Protein AF-A0A921CNJ0-F1 (afdb_monomer_lite)

Foldseek 3Di:
DDDPPQPFDKDWDAAFDDKAAAQAADAFKKFWAAAKKFWWFALDPDDPDDDPVRRVQRIWRQDMDGGLAIQCLLCQLQVHGRRIMIHGPHGIMMITRRDRHNVSVLVCLQVDLVNLLSSLVNLLVVLLSLLVSLVVLVVLLVLLVLLLLLLLLVLVVLVVVLPDPPDDDDPLSVVSNVLNVLCVVVVHDDDLDCDPCSSVDRSSVSSPPPPPPDDDDDDPPPPQDLSNVSNVLSPDDSVVSSCVCSVHSVSSSVVSNSSSVVVSVSSVSVSVSVVSSCCSLDPAQHDPPDDHSLVSLLVVLVVSVPPPPSNVSSVVSNVVSLVVSVVSVVVSCVNTVHDDPDDVVVVCCCSVVPDDDDDDDDDDDDDDDDDDDDDDQDAPPLQVVQQVVLLVLLPDDPVLSVQLVVLVVVVLVCVVDPDDLVSVVVSQVSNLVSLLSSLLSNLVSCVVVVDDRLSSLLCQQALARHPSQAHSQLNVLSSVVSPDDFDADPAAEDGRSRVLVCLLVVVDFAAAFPVRQGQVNVVVVCVVVVNDDPVCSVVSRPVSSNRSVRNSVGVQSVVQCVQQVDNSPDHSHDGHVLDPDRQVVFFDTNVNLNVLVVLLCLWQVCLQWDWDWDADVVLPRHTDTFIDGDEAHEYAHNHEGAAKDQRFLARPDDLNGHTYIYHHRGYPDDSSLRSLLSSLLNLLRNQCVVCPPCQCPVVDDDLNNLLVCCLVCVVVDPLDDPVRVVVSVVLCVVQVNDSSSSRSVVSSCCSPAVLVVRDDDDLSNCLSCCQHRNTAPVSLVVNCVHPSCVVSSVVNLVVLVVVLVVLVVVQVVSVVVVRHDDPSSVVRSCVSPHD

Structure (mmCIF, N/CA/C/O backbone):
data_AF-A0A921CNJ0-F1
#
_entry.id   AF-A0A921CNJ0-F1
#
loop_
_atom_site.group_PDB
_atom_site.id
_atom_site.type_symbol
_atom_site.label_atom_id
_atom_site.label_alt_id
_atom_site.label_comp_id
_atom_site.label_asym_id
_atom_site.label_entity_id
_atom_site.label_seq_id
_atom_site.pdbx_PDB_ins_code
_atom_site.Cartn_x
_atom_site.Cartn_y
_atom_site.Cartn_z
_atom_site.occupancy
_atom_site.B_iso_or_equiv
_atom_site.auth_seq_id
_atom_site.auth_comp_id
_atom_site.auth_asym_id
_atom_site.auth_atom_id
_atom_site.pdbx_PDB_model_num
ATOM 1 N N . MET A 1 1 ? -69.291 30.994 36.797 1.00 28.72 1 MET A N 1
ATOM 2 C CA . MET A 1 1 ? -69.930 30.688 35.495 1.00 28.72 1 MET A CA 1
ATOM 3 C C . MET A 1 1 ? -68.876 30.939 34.426 1.00 28.72 1 MET A C 1
ATOM 5 O O . MET A 1 1 ? -68.470 32.079 34.314 1.00 28.72 1 MET A O 1
ATOM 9 N N . ASN A 1 2 ? -68.276 30.003 33.699 1.00 24.27 2 ASN A N 1
ATOM 10 C CA . ASN A 1 2 ? -68.377 28.552 33.586 1.00 24.27 2 ASN A CA 1
ATOM 11 C C . ASN A 1 2 ? -66.968 27.985 33.807 1.00 24.27 2 ASN A C 1
ATOM 13 O O . ASN A 1 2 ? -66.021 28.459 33.186 1.00 24.27 2 ASN A O 1
ATOM 17 N N . ILE A 1 3 ? -66.829 26.999 34.693 1.00 28.05 3 ILE A N 1
ATOM 18 C CA . ILE A 1 3 ? -65.611 26.192 34.781 1.00 28.05 3 ILE A CA 1
ATOM 19 C C . ILE A 1 3 ? -65.648 25.305 33.540 1.00 28.05 3 ILE A C 1
ATOM 21 O O . ILE A 1 3 ? -66.458 24.383 33.471 1.00 28.05 3 ILE A O 1
ATOM 25 N N . VAL A 1 4 ? -64.861 25.644 32.519 1.00 32.00 4 VAL A N 1
ATOM 26 C CA . VAL A 1 4 ? -64.667 24.746 31.382 1.00 32.00 4 VAL A CA 1
ATOM 27 C C . VAL A 1 4 ? -63.869 23.567 31.927 1.00 32.00 4 VAL A C 1
ATOM 29 O O . VAL A 1 4 ? -62.685 23.694 32.234 1.00 32.00 4 VAL A O 1
ATOM 32 N N . HIS A 1 5 ? -64.543 22.436 32.128 1.00 36.06 5 HIS A N 1
ATOM 33 C CA . HIS A 1 5 ? -63.872 21.147 32.190 1.00 36.06 5 HIS A CA 1
ATOM 34 C C . HIS A 1 5 ? -63.176 20.959 30.839 1.00 36.06 5 HIS A C 1
ATOM 36 O O . HIS A 1 5 ? -63.811 20.544 29.875 1.00 36.06 5 HIS A O 1
ATOM 42 N N . ASN A 1 6 ? -61.896 21.327 30.747 1.00 41.81 6 ASN A N 1
ATOM 43 C CA . ASN A 1 6 ? -61.075 20.907 29.621 1.00 41.81 6 ASN A CA 1
ATOM 44 C C . ASN A 1 6 ? -60.922 19.392 29.759 1.00 41.81 6 ASN A C 1
ATOM 46 O O . ASN A 1 6 ? -60.248 18.913 30.673 1.00 41.81 6 ASN A O 1
ATOM 50 N N . GLU A 1 7 ? -61.624 18.640 28.913 1.00 39.88 7 GLU A N 1
ATOM 51 C CA . GLU A 1 7 ? -61.386 17.213 28.739 1.00 39.88 7 GLU A CA 1
ATOM 52 C C . GLU A 1 7 ? -59.921 17.047 28.328 1.00 39.88 7 GLU A C 1
ATOM 54 O O . GLU A 1 7 ? -59.536 17.386 27.211 1.00 39.88 7 GLU A O 1
ATOM 59 N N . ILE A 1 8 ? -59.083 16.591 29.262 1.00 52.81 8 ILE A N 1
ATOM 60 C CA . ILE A 1 8 ? -57.684 16.279 28.977 1.00 52.81 8 ILE A CA 1
ATOM 61 C C . ILE A 1 8 ? -57.694 15.055 28.065 1.00 52.81 8 ILE A C 1
ATOM 63 O O . ILE A 1 8 ? -57.888 13.923 28.513 1.00 52.81 8 ILE A O 1
ATOM 67 N N . SER A 1 9 ? -57.524 15.284 26.769 1.00 51.09 9 SER A N 1
ATOM 68 C CA . SER A 1 9 ? -57.378 14.212 25.796 1.00 51.09 9 SER A CA 1
ATOM 69 C C . SER A 1 9 ? -55.931 13.725 25.806 1.00 51.09 9 SER A C 1
ATOM 71 O O . SER A 1 9 ? -55.006 14.472 25.476 1.00 51.09 9 SER A O 1
ATOM 73 N N . ASN A 1 10 ? -55.739 12.467 26.202 1.00 52.59 10 ASN A N 1
ATOM 74 C CA . ASN A 1 10 ? -54.442 11.800 26.173 1.00 52.59 10 ASN A CA 1
ATOM 75 C C . ASN A 1 10 ? -54.254 11.111 24.823 1.00 52.59 10 ASN A C 1
ATOM 77 O O . ASN A 1 10 ? -55.070 10.271 24.440 1.00 52.59 10 ASN A O 1
ATOM 81 N N . PHE A 1 11 ? -53.153 11.405 24.137 1.00 60.12 11 PHE A N 1
ATOM 82 C CA . PHE A 1 11 ? -52.786 10.734 22.893 1.00 60.12 11 PHE A CA 1
ATOM 83 C C . PHE A 1 11 ? -51.448 10.006 23.071 1.00 60.12 11 PHE A C 1
ATOM 85 O O . PHE A 1 11 ? -50.458 10.583 23.526 1.00 60.12 11 PHE A O 1
ATOM 92 N N . SER A 1 12 ? -51.418 8.717 22.722 1.00 54.81 12 SER A N 1
ATOM 93 C CA . SER A 1 12 ? -50.194 7.908 22.681 1.00 54.81 12 SER A CA 1
ATOM 94 C C . SER A 1 12 ? -49.617 7.952 21.269 1.00 54.81 12 SER A C 1
ATOM 96 O O . SER A 1 12 ? -50.309 7.600 20.314 1.00 54.81 12 SER A O 1
ATOM 98 N N . ILE A 1 13 ? -48.369 8.405 21.131 1.00 58.16 13 ILE A N 1
ATOM 99 C CA . ILE A 1 13 ? -47.735 8.662 19.834 1.00 58.16 13 ILE A CA 1
ATOM 100 C C . ILE A 1 13 ? -46.576 7.680 19.636 1.00 58.16 13 ILE A C 1
ATOM 102 O O . ILE A 1 13 ? -45.668 7.577 20.469 1.00 58.16 13 ILE A O 1
ATOM 106 N N . LYS A 1 14 ? -46.594 6.948 18.514 1.00 53.59 14 LYS A N 1
ATOM 107 C CA . LYS A 1 14 ? -45.487 6.068 18.119 1.00 53.59 14 LYS A CA 1
ATOM 108 C C . LYS A 1 14 ? -44.301 6.892 17.610 1.00 53.59 14 LYS A C 1
ATOM 110 O O . LYS A 1 14 ? -44.440 8.017 17.134 1.00 53.59 14 LYS A O 1
ATOM 115 N N . LYS A 1 15 ? -43.105 6.302 17.694 1.00 49.94 15 LYS A N 1
ATOM 116 C CA . LYS A 1 15 ? -41.848 6.913 17.241 1.00 49.94 15 LYS A CA 1
ATOM 117 C C . LYS A 1 15 ? -42.000 7.453 15.806 1.00 49.94 15 LYS A C 1
ATOM 119 O O . LYS A 1 15 ? -42.275 6.677 14.899 1.00 49.94 15 LYS A O 1
ATOM 124 N N . SER A 1 16 ? -41.719 8.747 15.613 1.00 52.75 16 SER A N 1
ATOM 125 C CA . SER A 1 16 ? -41.698 9.479 14.323 1.00 52.75 16 SER A CA 1
ATOM 126 C C . SER A 1 16 ? -43.028 9.952 13.701 1.00 52.75 16 SER A C 1
ATOM 128 O O . SER A 1 16 ? -42.988 10.400 12.559 1.00 52.75 16 SER A O 1
ATOM 130 N N . GLU A 1 17 ? -44.171 9.932 14.398 1.00 57.41 17 GLU A N 1
ATOM 131 C CA . GLU A 1 17 ? -45.463 10.309 13.773 1.00 57.41 17 GLU A CA 1
ATOM 132 C C . GLU A 1 17 ? -45.905 11.780 13.941 1.00 57.41 17 GLU A C 1
ATOM 134 O O . GLU A 1 17 ? -46.628 12.277 13.083 1.00 57.41 17 GLU A O 1
ATOM 139 N N . MET A 1 18 ? -45.476 12.510 14.983 1.00 62.84 18 MET A N 1
ATOM 140 C CA . MET A 1 18 ? -45.920 13.899 15.221 1.00 62.84 18 MET A CA 1
ATOM 141 C C . MET A 1 18 ? -44.735 14.860 15.401 1.00 62.84 18 MET A C 1
ATOM 143 O O . MET A 1 18 ? -43.839 14.603 16.212 1.00 62.84 18 MET A O 1
ATOM 147 N N . VAL A 1 19 ? -44.736 15.959 14.637 1.00 74.62 19 VAL A N 1
ATOM 148 C CA . VAL A 1 19 ? -43.715 17.021 14.658 1.00 74.62 19 VAL A CA 1
ATOM 149 C C . VAL A 1 19 ? -44.411 18.377 14.772 1.00 74.62 19 VAL A C 1
ATOM 151 O O . VAL A 1 19 ? -45.323 18.669 14.002 1.00 74.62 19 VAL A O 1
ATOM 154 N N . PHE A 1 20 ? -43.991 19.202 15.731 1.00 84.38 20 PHE A N 1
ATOM 155 C CA . PHE A 1 20 ? -44.386 20.612 15.804 1.00 84.38 20 PHE A CA 1
ATOM 156 C C . PHE A 1 20 ? -43.287 21.430 15.139 1.00 84.38 20 PHE A C 1
ATOM 158 O O . PHE A 1 20 ? -42.139 21.293 15.543 1.00 84.38 20 PHE A O 1
ATOM 165 N N . PHE A 1 21 ? -43.602 22.236 14.129 1.00 82.81 21 PHE A N 1
ATOM 166 C CA . PHE A 1 21 ? -42.592 22.983 13.376 1.00 82.81 21 PHE A CA 1
ATOM 167 C C . PHE A 1 21 ? -42.424 24.408 13.893 1.00 82.81 21 PHE A C 1
ATOM 169 O O . PHE A 1 21 ? -43.398 25.069 14.252 1.00 82.81 21 PHE A O 1
ATOM 176 N N . GLU A 1 22 ? -41.176 24.871 13.883 1.00 85.12 22 GLU A N 1
ATOM 177 C CA . GLU A 1 22 ? -40.811 26.276 14.063 1.00 85.12 22 GLU A CA 1
ATOM 178 C C . GLU A 1 22 ? -41.580 27.155 13.056 1.00 85.12 22 GLU A C 1
ATOM 180 O O . GLU A 1 22 ? -41.666 26.814 11.878 1.00 85.12 22 GLU A O 1
ATOM 185 N N . GLY A 1 23 ? -42.162 28.266 13.514 1.00 81.69 23 GLY A N 1
ATOM 186 C CA . GLY A 1 23 ? -42.952 29.174 12.670 1.00 81.69 23 GLY A CA 1
ATOM 187 C C . GLY A 1 23 ? -44.397 28.731 12.396 1.00 81.69 23 GLY A C 1
ATOM 188 O O . GLY A 1 23 ? -45.105 29.383 11.640 1.00 81.69 23 GLY A O 1
ATOM 189 N N . HIS A 1 24 ? -44.885 27.637 12.993 1.00 85.06 24 HIS A N 1
ATOM 190 C CA . HIS A 1 24 ? -46.310 27.282 12.927 1.00 85.06 24 HIS A CA 1
ATOM 191 C C . HIS A 1 24 ? -47.107 27.858 14.108 1.00 85.06 24 HIS A C 1
ATOM 193 O O . HIS A 1 24 ? -46.614 27.971 15.234 1.00 85.06 24 HIS A O 1
ATOM 199 N N . SER A 1 25 ? -48.385 28.173 13.868 1.00 82.38 25 SER A N 1
ATOM 200 C CA . SER A 1 25 ? -49.312 28.640 14.905 1.00 82.38 25 SER A CA 1
ATOM 201 C C . SER A 1 25 ? -49.612 27.544 15.932 1.00 82.38 25 SER A C 1
ATOM 203 O O . SER A 1 25 ? -49.929 26.408 15.561 1.00 82.38 25 SER A O 1
ATOM 205 N N . ILE A 1 26 ? -49.604 27.895 17.217 1.00 83.50 26 ILE A N 1
ATOM 206 C CA . ILE A 1 26 ? -49.926 26.966 18.304 1.00 83.50 26 ILE A CA 1
ATOM 207 C C . ILE A 1 26 ? -51.440 26.764 18.374 1.00 83.50 26 ILE A C 1
ATOM 209 O O . ILE A 1 26 ? -52.188 27.718 18.572 1.00 83.50 26 ILE A O 1
ATOM 213 N N . LYS A 1 27 ? -51.895 25.517 18.224 1.00 79.94 27 LYS A N 1
ATOM 214 C CA . LYS A 1 27 ? -53.324 25.170 18.315 1.00 79.94 27 LYS A CA 1
ATOM 215 C C . LYS A 1 27 ? -53.773 24.940 19.754 1.00 79.94 27 LYS A C 1
ATOM 217 O O . LYS A 1 27 ? -54.868 25.352 20.122 1.00 79.94 27 LYS A O 1
ATOM 222 N N . SER A 1 28 ? -52.936 24.283 20.551 1.00 82.31 28 SER A N 1
ATOM 223 C CA . SER A 1 28 ? -53.205 23.978 21.952 1.00 82.31 28 SER A CA 1
ATOM 224 C C . SER A 1 28 ? -51.911 23.650 22.706 1.00 82.31 28 SER A C 1
ATOM 226 O O . SER A 1 28 ? -50.930 23.190 22.114 1.00 82.31 28 SER A O 1
ATOM 228 N N . LEU A 1 29 ? -51.878 23.931 24.013 1.00 83.31 29 LEU A N 1
ATOM 229 C CA . LEU A 1 29 ? -50.721 23.634 24.861 1.00 83.31 29 LEU A CA 1
ATOM 230 C C . LEU A 1 29 ? -50.724 22.165 25.309 1.00 83.31 29 LEU A C 1
ATOM 232 O O . LEU A 1 29 ? -51.625 21.727 26.024 1.00 83.31 29 LEU A O 1
ATOM 236 N N . SER A 1 30 ? -49.668 21.435 24.954 1.00 85.00 30 SER A N 1
ATOM 237 C CA . SER A 1 30 ? -49.477 20.027 25.325 1.00 85.00 30 SER A CA 1
ATOM 238 C C . SER A 1 30 ? -48.375 19.853 26.374 1.00 85.00 30 SER A C 1
ATOM 240 O O . SER A 1 30 ? -47.363 20.560 26.338 1.00 85.00 30 SER A O 1
ATOM 242 N N . ILE A 1 31 ? -48.543 18.883 27.278 1.00 84.69 31 ILE A N 1
ATOM 243 C CA . ILE A 1 31 ? -47.507 18.444 28.227 1.00 84.69 31 ILE A CA 1
ATOM 244 C C . ILE A 1 31 ? -46.973 17.062 27.847 1.00 84.69 31 ILE A C 1
ATOM 246 O O . ILE A 1 31 ? -47.725 16.189 27.404 1.00 84.69 31 ILE A O 1
ATOM 250 N N . LEU A 1 32 ? -45.674 16.858 28.053 1.00 83.38 32 LEU A N 1
ATOM 251 C CA . LEU A 1 32 ? -45.033 15.557 27.905 1.00 83.38 32 LEU A CA 1
ATOM 252 C C . LEU A 1 32 ? -45.156 14.747 29.200 1.00 83.38 32 LEU A C 1
ATOM 254 O O . LEU A 1 32 ? -44.505 15.075 30.189 1.00 83.38 32 LEU A O 1
ATOM 258 N N . ASN A 1 33 ? -45.951 13.675 29.200 1.00 79.31 33 ASN A N 1
ATOM 259 C CA . ASN A 1 33 ? -46.097 12.807 30.378 1.00 79.31 33 ASN A CA 1
ATOM 260 C C . ASN A 1 33 ? -45.073 11.673 30.393 1.00 79.31 33 ASN A C 1
ATOM 262 O O . ASN A 1 33 ? -44.487 11.383 31.432 1.00 79.31 33 ASN A O 1
ATOM 266 N N . GLU A 1 34 ? -44.837 11.049 29.238 1.00 78.00 34 GLU A N 1
ATOM 267 C CA . GLU A 1 34 ? -43.893 9.941 29.084 1.00 78.00 34 GLU A CA 1
ATOM 268 C C . GLU A 1 34 ? -43.084 10.094 27.794 1.00 78.00 34 GLU A C 1
ATOM 270 O O . GLU A 1 34 ? -43.600 10.581 26.788 1.00 78.00 34 GLU A O 1
ATOM 275 N N . GLY A 1 35 ? -41.821 9.659 27.825 1.00 80.19 35 GLY A N 1
ATOM 276 C CA . GLY A 1 35 ? -40.890 9.733 26.697 1.00 80.19 35 GLY A CA 1
ATOM 277 C C . GLY A 1 35 ? -40.030 11.004 26.670 1.00 80.19 35 GLY A C 1
ATOM 278 O O . GLY A 1 35 ? -39.923 11.734 27.656 1.00 80.19 35 GLY A O 1
ATOM 279 N N . GLN A 1 36 ? -39.364 11.227 25.537 1.00 83.50 36 GLN A N 1
ATOM 280 C CA . GLN A 1 36 ? -38.490 12.371 25.275 1.00 83.50 36 GLN A CA 1
ATOM 281 C C . GLN A 1 36 ? -38.808 12.983 23.909 1.00 83.50 36 GLN A C 1
ATOM 283 O O . GLN A 1 36 ? -39.155 12.276 22.955 1.00 83.50 36 GLN A O 1
ATOM 288 N N . MET A 1 37 ? -38.656 14.301 23.812 1.00 85.62 37 MET A N 1
ATOM 289 C CA . MET A 1 37 ? -38.750 15.024 22.546 1.00 85.62 37 MET A CA 1
ATOM 290 C C . MET A 1 37 ? -37.462 15.790 22.280 1.00 85.62 37 MET A C 1
ATOM 292 O O . MET A 1 37 ? -36.979 16.513 23.147 1.00 85.62 37 MET A O 1
ATOM 296 N N . GLY A 1 38 ? -36.933 15.642 21.070 1.00 87.19 38 GLY A N 1
ATOM 297 C CA . GLY A 1 38 ? -35.821 16.442 20.581 1.00 87.19 38 GLY A CA 1
ATOM 298 C C . GLY A 1 38 ? -36.310 17.807 20.123 1.00 87.19 38 GLY A C 1
ATOM 299 O O . GLY A 1 38 ? -37.341 17.912 19.449 1.00 87.19 38 GLY A O 1
ATOM 300 N N . VAL A 1 39 ? -35.563 18.839 20.498 1.00 90.12 39 VAL A N 1
ATOM 301 C CA . VAL A 1 39 ? -35.798 20.235 20.136 1.00 90.12 39 VAL A CA 1
ATOM 302 C C . VAL A 1 39 ? -34.789 20.633 19.070 1.00 90.12 39 VAL A C 1
ATOM 304 O O . VAL A 1 39 ? -33.580 20.483 19.250 1.00 90.12 39 VAL A O 1
ATOM 307 N N . TYR A 1 40 ? -35.299 21.117 17.946 1.00 89.06 40 TYR A N 1
ATOM 308 C CA . TYR A 1 40 ? -34.552 21.410 16.736 1.00 89.06 40 TYR A CA 1
ATOM 309 C C . TYR A 1 40 ? -34.690 22.889 16.374 1.00 89.06 40 TYR A C 1
ATOM 311 O O . TYR A 1 40 ? -35.773 23.467 16.505 1.00 89.06 40 TYR A O 1
ATOM 319 N N . ILE A 1 41 ? -33.605 23.482 15.885 1.00 87.69 41 ILE A N 1
ATOM 320 C CA . ILE A 1 41 ? -33.581 24.846 15.352 1.00 87.69 41 ILE A CA 1
ATOM 321 C C . ILE A 1 41 ? -33.160 24.816 13.888 1.00 87.69 41 ILE A C 1
ATOM 323 O O . ILE A 1 41 ? -32.199 24.129 13.522 1.00 87.69 41 ILE A O 1
ATOM 327 N N . SER A 1 42 ? -33.872 25.560 13.050 1.00 82.25 42 SER A N 1
ATOM 328 C CA . SER A 1 42 ? -33.498 25.714 11.651 1.00 82.25 42 SER A CA 1
ATOM 329 C C . SER A 1 42 ? -32.580 26.931 11.449 1.00 82.25 42 SER A C 1
ATOM 331 O O . SER A 1 42 ? -32.687 27.923 12.173 1.00 82.25 42 SER A O 1
ATOM 333 N N . PRO A 1 43 ? -31.679 26.909 10.450 1.00 73.44 43 PRO A N 1
ATOM 334 C CA . PRO A 1 43 ? -30.808 28.046 10.146 1.00 73.44 43 PRO A CA 1
ATOM 335 C C . PRO A 1 43 ? -31.526 29.180 9.385 1.00 73.44 43 PRO A C 1
ATOM 337 O O . PRO A 1 43 ? -30.886 30.156 8.998 1.00 73.44 43 PRO A O 1
ATOM 340 N N . TYR A 1 44 ? -32.833 29.056 9.119 1.00 73.25 44 TYR A N 1
ATOM 341 C CA . TYR A 1 44 ? -33.597 29.995 8.296 1.00 73.25 44 TYR A CA 1
ATOM 342 C C . TYR A 1 44 ? -34.133 31.185 9.115 1.00 73.25 44 TYR A C 1
ATOM 344 O O . TYR A 1 44 ? -34.599 31.030 10.246 1.00 73.25 44 TYR A O 1
ATOM 352 N N . GLU A 1 45 ? -34.103 32.380 8.514 1.00 65.50 45 GLU A N 1
ATOM 353 C CA . GLU A 1 45 ? -34.683 33.609 9.088 1.00 65.50 45 GLU A CA 1
ATOM 354 C C . GLU A 1 45 ? -36.148 33.837 8.667 1.00 65.50 45 GLU A C 1
ATOM 356 O O . GLU A 1 45 ? -36.882 34.541 9.353 1.00 65.50 45 GLU A O 1
ATOM 361 N N . SER A 1 46 ? -36.600 33.238 7.555 1.00 61.94 46 SER A N 1
ATOM 362 C CA . SER A 1 46 ? -37.987 33.331 7.078 1.00 61.94 46 SER A CA 1
ATOM 363 C C . SER A 1 46 ? -38.529 31.967 6.652 1.00 61.94 46 SER A C 1
ATOM 365 O O . SER A 1 46 ? -37.883 31.243 5.895 1.00 61.94 46 SER A O 1
ATOM 367 N N . PHE A 1 47 ? -39.748 31.652 7.096 1.00 63.62 47 PHE A N 1
ATOM 368 C CA . PHE A 1 47 ? -40.395 30.343 6.922 1.00 63.62 47 PHE A CA 1
ATOM 369 C C . PHE A 1 47 ? -41.375 30.282 5.739 1.00 63.62 47 PHE A C 1
ATOM 371 O O . PHE A 1 47 ? -41.928 29.236 5.426 1.00 63.62 47 PHE A O 1
ATOM 378 N N . SER A 1 48 ? -41.571 31.395 5.028 1.00 53.31 48 SER A N 1
ATOM 379 C CA . SER A 1 48 ? -42.640 31.560 4.027 1.00 53.31 48 SER A CA 1
ATOM 380 C C . SER A 1 48 ? -42.490 30.733 2.733 1.00 53.31 48 SER A C 1
ATOM 382 O O . SER A 1 48 ? -43.408 30.724 1.913 1.00 53.31 48 SER A O 1
ATOM 384 N N . LYS A 1 49 ? -41.350 30.055 2.514 1.00 53.97 49 LYS A N 1
ATOM 385 C CA . LYS A 1 49 ? -41.032 29.312 1.271 1.00 53.97 49 LYS A CA 1
ATOM 386 C C . LYS A 1 49 ? -40.258 27.997 1.479 1.00 53.97 49 LYS A C 1
ATOM 388 O O . LYS A 1 49 ? -39.701 27.474 0.515 1.00 53.97 49 LYS A O 1
ATOM 393 N N . VAL A 1 50 ? -40.175 27.481 2.705 1.00 61.22 50 VAL A N 1
ATOM 394 C CA . VAL A 1 50 ? -39.346 26.306 3.032 1.00 61.22 50 VAL A CA 1
ATOM 395 C C . VAL A 1 50 ? -40.243 25.083 3.242 1.00 61.22 50 VAL A C 1
ATOM 397 O O . VAL A 1 50 ? -41.202 25.149 4.000 1.00 61.22 50 VAL A O 1
ATOM 400 N N . ASP A 1 51 ? -39.951 23.971 2.560 1.00 69.50 51 ASP A N 1
ATOM 401 C CA . ASP A 1 51 ? -40.653 22.692 2.754 1.00 69.50 51 ASP A CA 1
ATOM 402 C C . ASP A 1 51 ? -40.314 22.120 4.145 1.00 69.50 51 ASP A C 1
ATOM 404 O O . ASP A 1 51 ? -39.138 22.090 4.525 1.00 69.50 51 ASP A O 1
ATOM 408 N N . GLU A 1 52 ? -41.314 21.624 4.878 1.00 70.75 52 GLU A N 1
ATOM 409 C CA . GLU A 1 52 ? -41.191 20.940 6.177 1.00 70.75 52 GLU A CA 1
ATOM 410 C C . GLU A 1 52 ? -40.086 19.868 6.176 1.00 70.75 52 GLU A C 1
ATOM 412 O O . GLU A 1 52 ? -39.338 19.712 7.149 1.00 70.75 52 GLU A O 1
ATOM 417 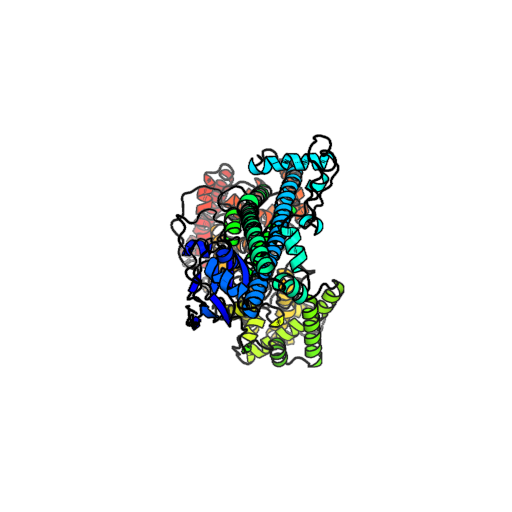N N . LYS A 1 53 ? -39.916 19.161 5.051 1.00 68.56 53 LYS A N 1
ATOM 418 C CA . LYS A 1 53 ? -38.851 18.164 4.882 1.00 68.56 53 LYS A CA 1
ATOM 419 C C . LYS A 1 53 ? -37.459 18.798 4.856 1.00 68.56 53 LYS A C 1
ATOM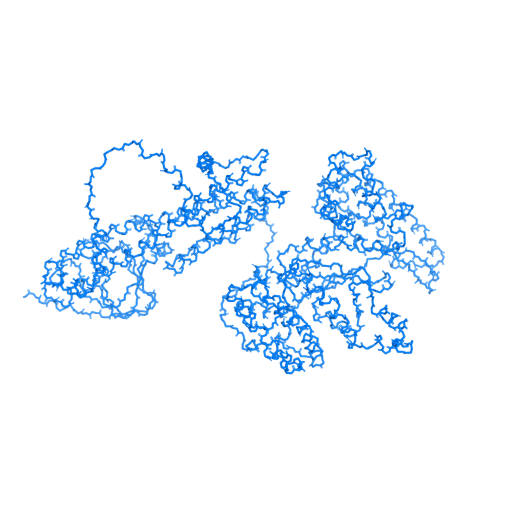 421 O O . LYS A 1 53 ? -36.532 18.289 5.482 1.00 68.56 53 LYS A O 1
ATOM 426 N N . SER A 1 54 ? -37.316 19.924 4.162 1.00 65.31 54 SER A N 1
ATOM 427 C CA . SER A 1 54 ? -36.055 20.667 4.079 1.00 65.31 54 SER A CA 1
ATOM 428 C C . SER A 1 54 ? -35.706 21.398 5.379 1.00 65.31 54 SER A C 1
ATOM 430 O O . SER A 1 54 ? -34.522 21.520 5.698 1.00 65.31 54 SER A O 1
ATOM 432 N N . MET A 1 55 ? -36.711 21.803 6.171 1.00 68.19 55 MET A N 1
ATOM 433 C CA . MET A 1 55 ? -36.487 22.305 7.529 1.00 68.19 55 MET A CA 1
ATOM 434 C C . MET A 1 55 ? -35.859 21.223 8.401 1.00 68.19 55 MET A C 1
ATOM 436 O O . MET A 1 55 ? -34.816 21.468 8.998 1.00 68.19 55 MET A O 1
ATOM 440 N N . LEU A 1 56 ? -36.421 20.011 8.432 1.00 71.69 56 LEU A N 1
ATOM 441 C CA . LEU A 1 56 ? -35.890 18.930 9.271 1.00 71.69 56 LEU A CA 1
ATOM 442 C C . LEU A 1 56 ? -34.511 18.428 8.830 1.00 71.69 56 LEU A C 1
ATOM 444 O O . LEU A 1 56 ? -33.705 18.083 9.687 1.00 71.69 56 LEU A O 1
ATOM 448 N N . GLU A 1 57 ? -34.224 18.380 7.527 1.00 70.38 57 GLU A N 1
ATOM 449 C CA . GLU A 1 57 ? -32.927 17.903 7.020 1.00 70.38 57 GLU A CA 1
ATOM 450 C C . GLU A 1 57 ? -31.751 18.821 7.381 1.00 70.38 57 GLU A C 1
ATOM 452 O O . GLU A 1 57 ? -30.637 18.329 7.550 1.00 70.38 57 GLU A O 1
ATOM 457 N N . ASN A 1 58 ? -31.987 20.132 7.494 1.00 70.62 58 ASN A N 1
ATOM 458 C CA . ASN A 1 58 ? -30.941 21.126 7.761 1.00 70.62 58 ASN A CA 1
ATOM 459 C C . ASN A 1 58 ? -30.997 21.698 9.192 1.00 70.62 58 ASN A C 1
ATOM 461 O O . ASN A 1 58 ? -30.254 22.629 9.500 1.00 70.62 58 ASN A O 1
ATOM 465 N N . SER A 1 59 ? -31.886 21.190 10.052 1.00 82.19 59 SER A N 1
ATOM 466 C CA . SER A 1 59 ? -32.017 21.659 11.436 1.00 82.19 59 SER A CA 1
ATOM 467 C C . SER A 1 59 ? -31.014 20.997 12.375 1.00 82.19 59 SER A C 1
ATOM 469 O O . SER A 1 59 ? -30.688 19.821 12.237 1.00 82.19 59 SER A O 1
ATOM 471 N N . TYR A 1 60 ? -30.586 21.745 13.388 1.00 86.00 60 TYR A N 1
ATOM 472 C CA . TYR A 1 60 ? -29.721 21.264 14.461 1.00 86.00 60 TYR A CA 1
ATOM 473 C C . TYR A 1 60 ? -30.574 20.804 15.640 1.00 86.00 60 TYR A C 1
ATOM 475 O O . TYR A 1 60 ? -31.401 21.573 16.128 1.00 86.00 60 TYR A O 1
ATOM 483 N N . ARG A 1 61 ? -30.361 19.582 16.138 1.00 88.94 61 ARG A N 1
ATOM 484 C CA . ARG A 1 61 ? -30.951 19.113 17.401 1.00 88.94 61 ARG A CA 1
ATOM 485 C C . ARG A 1 61 ? -30.194 19.735 18.571 1.00 88.94 61 ARG A C 1
ATOM 487 O O . ARG A 1 61 ? -29.097 19.301 18.889 1.00 88.94 61 ARG A O 1
ATOM 494 N N . ILE A 1 62 ? -30.765 20.747 19.208 1.00 88.75 62 ILE A N 1
ATOM 495 C CA . ILE A 1 62 ? -30.082 21.551 20.231 1.00 88.75 62 ILE A CA 1
ATOM 496 C C . ILE A 1 62 ? -30.092 20.851 21.598 1.00 88.75 62 ILE A C 1
ATOM 498 O O . ILE A 1 62 ? -29.061 20.802 22.265 1.00 88.75 62 ILE A O 1
ATOM 502 N N . PHE A 1 63 ? -31.228 20.285 22.017 1.00 89.12 63 PHE A N 1
ATOM 503 C CA . PHE A 1 63 ? -31.359 19.531 23.272 1.00 89.12 63 PHE A CA 1
ATOM 504 C C . PHE A 1 63 ? -32.601 18.630 23.263 1.00 89.12 63 PHE A C 1
ATOM 506 O O . PHE A 1 63 ? -33.417 18.685 22.343 1.00 89.12 63 PHE A O 1
ATOM 513 N N . ASP A 1 64 ? -32.760 17.824 24.315 1.00 87.69 64 ASP A N 1
ATOM 514 C CA . ASP A 1 64 ? -33.957 17.018 24.557 1.00 87.69 64 ASP A CA 1
ATOM 515 C C . ASP A 1 64 ? -34.733 17.526 25.771 1.00 87.69 64 ASP A C 1
ATOM 517 O O . ASP A 1 64 ? -34.150 17.888 26.795 1.00 87.69 64 ASP A O 1
ATOM 521 N N . ILE A 1 65 ? -36.061 17.495 25.672 1.00 87.50 65 ILE A N 1
ATOM 522 C CA . ILE A 1 65 ? -36.973 17.736 26.791 1.00 87.50 65 ILE A CA 1
ATOM 523 C C . ILE A 1 65 ? -37.585 16.419 27.276 1.00 87.50 65 ILE A C 1
ATOM 525 O O . ILE A 1 65 ? -37.870 15.510 26.490 1.00 87.50 65 ILE A O 1
ATOM 529 N N . GLY A 1 66 ? -37.751 16.318 28.595 1.00 81.44 66 GLY A N 1
ATOM 530 C CA . GLY A 1 66 ? -38.279 15.144 29.289 1.00 81.44 66 GLY A CA 1
ATOM 531 C C . GLY A 1 66 ? -39.662 15.382 29.896 1.00 81.44 66 GLY A C 1
ATOM 532 O O . GLY A 1 66 ? -40.340 16.361 29.581 1.00 81.44 66 GLY A O 1
ATOM 533 N N . GLN A 1 67 ? -40.074 14.465 30.773 1.00 81.06 67 GLN A N 1
ATOM 534 C CA . GLN A 1 67 ? -41.387 14.482 31.420 1.00 81.06 67 GLN A CA 1
ATOM 535 C C . GLN A 1 67 ? -41.685 15.824 32.111 1.00 81.06 67 GLN A C 1
ATOM 537 O O . GLN A 1 67 ? -40.776 16.521 32.560 1.00 81.06 67 GLN A O 1
ATOM 542 N N . GLN A 1 68 ? -42.971 16.165 32.202 1.00 79.44 68 GLN A N 1
ATOM 543 C CA . GLN A 1 68 ? -43.508 17.388 32.811 1.00 79.44 68 GLN A CA 1
ATOM 544 C C . GLN A 1 68 ? -43.080 18.698 32.124 1.00 79.44 68 GLN A C 1
ATOM 546 O O . GLN A 1 68 ? -43.257 19.778 32.683 1.00 79.44 68 GLN A O 1
ATOM 551 N N . SER A 1 69 ? -42.556 18.622 30.897 1.00 85.12 69 SER A N 1
ATOM 552 C CA . SER A 1 69 ? -42.244 19.800 30.080 1.00 85.12 69 SER A CA 1
ATOM 553 C C . SER A 1 69 ? -43.426 20.163 29.180 1.00 85.12 69 SER A C 1
ATOM 555 O O . SER A 1 69 ? -44.029 19.293 28.547 1.00 85.12 69 SER A O 1
ATOM 557 N N . PHE A 1 70 ? -43.739 21.454 29.099 1.00 87.00 70 PHE A N 1
ATOM 558 C CA . PHE A 1 70 ? -44.763 21.993 28.210 1.00 87.00 70 PHE A CA 1
ATOM 559 C C . PHE A 1 70 ? -44.165 22.367 26.851 1.00 87.00 70 PHE A C 1
ATOM 561 O O . PHE A 1 70 ? -43.174 23.095 26.762 1.00 87.00 70 PHE A O 1
ATOM 568 N N . ILE A 1 71 ? -44.798 21.903 25.778 1.00 86.00 71 ILE A N 1
ATOM 569 C CA . ILE A 1 71 ? -44.329 22.111 24.404 1.00 86.00 71 ILE A CA 1
ATOM 570 C C . ILE A 1 71 ? -44.844 23.460 23.900 1.00 86.00 71 ILE A C 1
ATOM 572 O O . ILE A 1 71 ? -46.050 23.691 23.862 1.00 86.00 71 ILE A O 1
ATOM 576 N N . GLY A 1 72 ? -43.939 24.357 23.502 1.00 84.12 72 GLY A N 1
ATOM 577 C CA . GLY A 1 72 ? -44.302 25.691 23.007 1.00 84.12 72 GLY A CA 1
ATOM 578 C C . GLY A 1 72 ? -44.790 26.668 24.080 1.00 84.12 72 GLY A C 1
ATOM 579 O O . GLY A 1 72 ? -45.390 27.684 23.739 1.00 84.12 72 GLY A O 1
ATOM 580 N N . ILE A 1 73 ? -44.529 26.405 25.366 1.00 88.56 73 ILE A N 1
ATOM 581 C CA . ILE A 1 73 ? -44.960 27.284 26.466 1.00 88.56 73 ILE A CA 1
ATOM 582 C C . ILE A 1 73 ? -44.411 28.710 26.346 1.00 88.56 73 ILE A C 1
ATOM 584 O O . ILE A 1 73 ? -45.162 29.664 26.526 1.00 88.56 73 ILE A O 1
ATOM 588 N N . CYS A 1 74 ? -43.137 28.867 25.975 1.00 88.44 74 CYS A N 1
ATOM 589 C CA . CYS A 1 74 ? -42.522 30.183 25.794 1.00 88.44 74 CYS A CA 1
ATOM 590 C C . CYS A 1 74 ? -43.169 30.944 24.628 1.00 88.44 74 CYS A C 1
ATOM 592 O O . CYS A 1 74 ? -43.482 32.124 24.747 1.00 88.44 74 CYS A O 1
ATOM 594 N N . SER A 1 75 ? -43.453 30.251 23.522 1.00 88.56 75 SER A N 1
ATOM 595 C CA . SER A 1 75 ? -44.184 30.820 22.388 1.00 88.56 75 SER A CA 1
ATOM 596 C C . SER A 1 75 ? -45.607 31.239 22.774 1.00 88.56 75 SER A C 1
ATOM 598 O O . SER A 1 75 ? -46.034 32.337 22.425 1.00 88.56 75 SER A O 1
ATOM 600 N N . MET A 1 76 ? -46.317 30.412 23.553 1.00 87.19 76 MET A N 1
ATOM 601 C CA . MET A 1 76 ? -47.665 30.716 24.047 1.00 87.19 76 MET A CA 1
ATOM 602 C C . MET A 1 76 ? -47.664 31.928 24.984 1.00 87.19 76 MET A C 1
ATOM 604 O O . MET A 1 76 ? -48.532 32.780 24.853 1.00 87.19 76 MET A O 1
ATOM 608 N N . LEU A 1 77 ? -46.691 32.051 25.893 1.00 87.44 77 LEU A N 1
ATOM 609 C CA . LEU A 1 77 ? -46.563 33.213 26.785 1.00 87.44 77 LEU A CA 1
ATOM 610 C C . LEU A 1 77 ? -46.375 34.526 26.011 1.00 87.44 77 LEU A C 1
ATOM 612 O O . LEU A 1 77 ? -46.925 35.550 26.408 1.00 87.44 77 LEU A O 1
ATOM 616 N N . LEU A 1 78 ? -45.649 34.481 24.890 1.00 87.81 78 LEU A N 1
ATOM 617 C CA . LEU A 1 78 ? -45.407 35.638 24.022 1.00 87.81 78 LEU A CA 1
ATOM 618 C C . LEU A 1 78 ? -46.501 35.870 22.968 1.00 87.81 78 LEU A C 1
ATOM 620 O O . LEU A 1 78 ? -46.443 36.865 22.248 1.00 87.81 78 LEU A O 1
ATOM 624 N N . GLY A 1 79 ? -47.463 34.953 22.824 1.00 83.62 79 GLY A N 1
ATOM 625 C CA . GLY A 1 79 ? -48.442 34.984 21.733 1.00 83.62 79 GLY A CA 1
ATOM 626 C C . GLY A 1 79 ? -47.814 34.843 20.338 1.00 83.62 79 GLY A C 1
ATOM 627 O O . GLY A 1 79 ? -48.346 35.388 19.373 1.00 83.62 79 GLY A O 1
ATOM 628 N N . LYS A 1 80 ? -46.672 34.151 20.234 1.00 85.31 80 LYS A N 1
ATOM 629 C CA . LYS A 1 80 ? -45.928 33.913 18.988 1.00 85.31 80 LYS A CA 1
ATOM 630 C C . LYS A 1 80 ? -46.136 32.483 18.478 1.00 85.31 80 LYS A C 1
ATOM 632 O O . LYS A 1 80 ? -46.625 31.606 19.188 1.00 85.31 80 LYS A O 1
ATOM 637 N N . GLU A 1 81 ? -45.727 32.249 17.237 1.00 88.69 81 GLU A N 1
ATOM 638 C CA . GLU A 1 81 ? -45.583 30.910 16.659 1.00 88.69 81 GLU A CA 1
ATOM 639 C C . GLU A 1 81 ? -44.524 30.085 17.414 1.00 88.69 81 GLU A C 1
ATOM 641 O O . GLU A 1 81 ? -43.751 30.612 18.227 1.00 88.69 81 GLU A O 1
ATOM 646 N N . TYR A 1 82 ? -44.489 28.771 17.175 1.00 88.31 82 TYR A N 1
ATOM 647 C CA . TYR A 1 82 ? -43.474 27.899 17.770 1.00 88.31 82 TYR A CA 1
ATOM 648 C C . TYR A 1 82 ? -42.060 28.423 17.476 1.00 88.31 82 TYR A C 1
ATOM 650 O O . TYR A 1 82 ? -41.681 28.607 16.324 1.00 88.31 82 TYR A O 1
ATOM 658 N N . LEU A 1 83 ? -41.277 28.640 18.536 1.00 86.56 83 LEU A N 1
ATOM 659 C CA . LEU A 1 83 ? -39.897 29.135 18.458 1.00 86.56 83 LEU A CA 1
ATOM 660 C C . LEU A 1 83 ? -38.890 28.032 18.085 1.00 86.56 83 LEU A C 1
ATOM 662 O O . LEU A 1 83 ? -37.791 28.325 17.634 1.00 86.56 83 LEU A O 1
ATOM 666 N N . TYR A 1 84 ? -39.269 26.768 18.278 1.00 89.81 84 TYR A N 1
ATOM 667 C CA . TYR A 1 84 ? -38.468 25.592 17.952 1.00 89.81 84 TYR A CA 1
ATOM 668 C C . TYR A 1 84 ? -39.313 24.546 17.233 1.00 89.81 84 TYR A C 1
ATOM 670 O O . TYR A 1 84 ? -40.536 24.508 17.378 1.00 89.81 84 TYR A O 1
ATOM 678 N N . THR A 1 85 ? -38.636 23.637 16.536 1.00 88.88 85 THR A N 1
ATOM 679 C CA . THR A 1 85 ? -39.237 22.407 16.024 1.00 88.88 85 THR A CA 1
ATOM 680 C C . THR A 1 85 ? -39.115 21.295 17.072 1.00 88.88 85 THR A C 1
ATOM 682 O O . THR A 1 85 ? -38.035 21.061 17.605 1.00 88.88 85 THR A O 1
ATOM 685 N N . TYR A 1 86 ? -40.194 20.574 17.369 1.00 87.50 86 TYR A N 1
ATOM 686 C CA . TYR A 1 86 ? -40.222 19.487 18.353 1.00 87.50 86 TYR A CA 1
ATOM 687 C C . TYR A 1 86 ? -40.539 18.160 17.673 1.00 87.50 86 TYR A C 1
ATOM 689 O O . TYR A 1 86 ? -41.571 18.030 17.013 1.00 87.50 86 TYR A O 1
ATOM 697 N N . LYS A 1 87 ? -39.690 17.150 17.879 1.00 86.12 87 LYS A N 1
ATOM 698 C CA . LYS A 1 87 ? -39.842 15.815 17.285 1.00 86.12 87 LYS A CA 1
ATOM 699 C C . LYS A 1 87 ? -39.674 14.720 18.335 1.00 86.12 87 LYS A C 1
ATOM 701 O O . LYS A 1 87 ? -38.728 14.726 19.116 1.00 86.12 87 LYS A O 1
ATOM 706 N N . SER A 1 88 ? -40.584 13.752 18.326 1.00 81.75 88 SER A N 1
ATOM 707 C CA . SER A 1 88 ? -40.542 12.584 19.214 1.00 81.75 88 SER A CA 1
ATOM 708 C C . SER A 1 88 ? -39.302 11.708 18.949 1.00 81.75 88 SER A C 1
ATOM 710 O O . SER A 1 88 ? -39.057 11.297 17.809 1.00 81.75 88 SER A O 1
ATOM 712 N N . THR A 1 89 ? -38.510 11.424 19.993 1.00 74.06 89 THR A N 1
ATOM 713 C CA . THR A 1 89 ? -37.300 10.573 19.916 1.00 74.06 89 THR A CA 1
ATOM 714 C C . THR A 1 89 ? -37.562 9.148 20.418 1.00 74.06 89 THR A C 1
ATOM 716 O O . THR A 1 89 ? -37.037 8.180 19.854 1.00 74.06 89 THR A O 1
ATOM 719 N N . THR A 1 90 ? -38.423 9.002 21.427 1.00 74.06 90 THR A N 1
ATOM 720 C CA . THR A 1 90 ? -38.907 7.732 22.004 1.00 74.06 90 THR A CA 1
ATOM 721 C C . THR A 1 90 ? -40.436 7.647 21.913 1.00 74.06 90 THR A C 1
ATOM 723 O O . THR A 1 90 ? -41.066 8.579 21.437 1.00 74.06 90 THR A O 1
ATOM 726 N N . GLY A 1 91 ? -41.074 6.533 22.295 1.00 72.44 91 GLY A N 1
ATOM 727 C CA . GLY A 1 91 ? -42.545 6.501 22.357 1.00 72.44 91 GLY A CA 1
ATOM 728 C C . GLY A 1 91 ? -43.044 7.542 23.363 1.00 72.44 91 GLY A C 1
ATOM 729 O O . GLY A 1 91 ? -42.697 7.446 24.537 1.00 72.44 91 GLY A O 1
ATOM 730 N N . THR A 1 92 ? -43.789 8.548 22.901 1.00 75.31 92 THR A N 1
ATOM 731 C CA . THR A 1 92 ? -44.177 9.713 23.712 1.00 75.31 92 THR A CA 1
ATOM 732 C C . THR A 1 92 ? -45.679 9.750 23.945 1.00 75.31 92 THR A C 1
ATOM 734 O O . THR A 1 92 ? -46.455 9.585 23.002 1.00 75.31 92 THR A O 1
ATOM 737 N N . ILE A 1 93 ? -46.096 10.017 25.181 1.00 78.19 93 ILE A N 1
ATOM 738 C CA . ILE A 1 93 ? -47.503 10.258 25.528 1.00 78.19 93 ILE A CA 1
ATOM 739 C C . ILE A 1 93 ? -47.667 11.742 25.843 1.00 78.19 93 ILE A C 1
ATOM 741 O O . ILE A 1 93 ? -47.025 12.258 26.765 1.00 78.19 93 ILE A O 1
ATOM 745 N N . LEU A 1 94 ? -48.522 12.411 25.069 1.00 80.12 94 LEU A N 1
ATOM 746 C CA . LEU A 1 94 ? -48.859 13.821 25.248 1.00 80.12 94 LEU A CA 1
ATOM 747 C C . LEU A 1 94 ? -50.279 13.956 25.796 1.00 80.12 94 LEU A C 1
ATOM 749 O O . LEU A 1 94 ? -51.200 13.269 25.345 1.00 80.12 94 LEU A O 1
ATOM 753 N N . SER A 1 95 ? -50.450 14.874 26.742 1.00 79.75 95 SER A N 1
ATOM 754 C CA . SER A 1 95 ? -51.766 15.330 27.193 1.00 79.75 95 SER A CA 1
ATOM 755 C C . SER A 1 95 ? -51.992 16.751 26.714 1.00 79.75 95 SER A C 1
ATOM 757 O O . SER A 1 95 ? -51.178 17.636 26.989 1.00 79.75 95 SER A O 1
ATOM 759 N N . ASP A 1 96 ? -53.096 16.966 26.008 1.00 79.31 96 ASP A N 1
ATOM 760 C CA . ASP A 1 96 ? -53.512 18.300 25.592 1.00 79.31 96 ASP A CA 1
ATOM 761 C C . ASP A 1 96 ? -54.335 18.964 26.706 1.00 79.31 96 ASP A C 1
ATOM 763 O O . ASP A 1 96 ? -55.304 18.388 27.205 1.00 79.31 96 ASP A O 1
ATOM 767 N N . PHE A 1 97 ? -53.944 20.174 27.108 1.00 72.81 97 PHE A N 1
ATOM 768 C CA . PHE A 1 97 ? -54.676 20.974 28.090 1.00 72.81 97 PHE A CA 1
ATOM 769 C C . PHE A 1 97 ? -55.763 21.853 27.466 1.00 72.81 97 PHE A C 1
ATOM 771 O O . PHE A 1 97 ? -56.483 22.518 28.209 1.00 72.81 97 PHE A O 1
ATOM 778 N N . GLY A 1 98 ? -55.883 21.912 26.135 1.00 70.75 98 GLY A N 1
ATOM 779 C CA . GLY A 1 98 ? -56.903 22.708 25.441 1.00 70.75 98 GLY A CA 1
ATOM 780 C C . GLY A 1 98 ? -56.734 24.225 25.600 1.00 70.75 98 GLY A C 1
ATOM 781 O O . GLY A 1 98 ? -57.679 24.978 25.379 1.00 70.75 98 GLY A O 1
ATOM 782 N N . ILE A 1 99 ? -55.548 24.687 26.012 1.00 78.81 99 ILE A N 1
ATOM 783 C CA . ILE A 1 99 ? -55.228 26.111 26.191 1.00 78.81 99 ILE A CA 1
ATOM 784 C C . ILE A 1 99 ? -54.825 26.693 24.840 1.00 78.81 99 ILE A C 1
ATOM 786 O O . ILE A 1 99 ? -53.817 26.276 24.273 1.00 78.81 99 ILE A O 1
ATOM 790 N N . GLN A 1 100 ? -55.587 27.667 24.349 1.00 78.31 100 GLN A N 1
ATOM 791 C CA . GLN A 1 100 ? -55.433 28.227 23.001 1.00 78.31 100 GLN A CA 1
ATOM 792 C C . GLN A 1 100 ? -54.883 29.657 22.991 1.00 78.31 100 GLN A C 1
ATOM 794 O O . GLN A 1 100 ? -54.465 30.146 21.947 1.00 78.31 100 GLN A O 1
ATOM 799 N N . ASN A 1 101 ? -54.917 30.363 24.125 1.00 80.81 101 ASN A N 1
ATOM 800 C CA . ASN A 1 101 ? -54.480 31.755 24.197 1.00 80.81 101 ASN A CA 1
ATOM 801 C C . ASN A 1 101 ? -53.864 32.125 25.554 1.00 80.81 101 ASN A C 1
ATOM 803 O O . ASN A 1 101 ? -54.067 31.457 26.572 1.00 80.81 101 ASN A O 1
ATOM 807 N N . VAL A 1 102 ? -53.147 33.252 25.562 1.00 86.19 102 VAL A N 1
ATOM 808 C CA . VAL A 1 102 ? -52.428 33.790 26.728 1.00 86.19 102 VAL A CA 1
ATOM 809 C C . VAL A 1 102 ? -53.357 34.059 27.917 1.00 86.19 102 VAL A C 1
ATOM 811 O O . VAL A 1 102 ? -52.981 33.840 29.067 1.00 86.19 102 VAL A O 1
ATOM 814 N N . HIS A 1 103 ? -54.593 34.501 27.661 1.00 83.38 103 HIS A N 1
ATOM 815 C CA . HIS A 1 103 ? -55.563 34.801 28.717 1.00 83.38 103 HIS A CA 1
ATOM 816 C C . HIS A 1 103 ? -55.996 33.543 29.483 1.00 83.38 103 HIS A C 1
ATOM 818 O O . HIS A 1 103 ? -56.071 33.574 30.712 1.00 83.38 103 HIS A O 1
ATOM 824 N N . GLN A 1 104 ? -56.228 32.432 28.778 1.00 83.69 104 GLN A N 1
ATOM 825 C CA . GLN A 1 104 ? -56.526 31.133 29.388 1.00 83.69 104 GLN A CA 1
ATOM 826 C C . GLN A 1 104 ? -55.338 30.611 30.204 1.00 83.69 104 GLN A C 1
ATOM 828 O O . GLN A 1 104 ? -55.528 30.163 31.334 1.00 83.69 104 GLN A O 1
ATOM 833 N N . LEU A 1 105 ? -54.115 30.732 29.672 1.00 85.25 105 LEU A N 1
ATOM 834 C CA . LEU A 1 105 ? -52.895 30.338 30.380 1.00 85.25 105 LEU A CA 1
ATOM 835 C C . LEU A 1 105 ? -52.730 31.118 31.693 1.00 85.25 105 LEU A C 1
ATOM 837 O O . LEU A 1 105 ? -52.513 30.519 32.746 1.00 85.25 105 LEU A O 1
ATOM 841 N N . LYS A 1 106 ? -52.905 32.443 31.645 1.00 86.25 106 LYS A N 1
ATOM 842 C CA . LYS A 1 106 ? -52.822 33.318 32.820 1.00 86.25 106 LYS A CA 1
ATOM 843 C C . LYS A 1 106 ? -53.851 32.942 33.890 1.00 86.25 106 LYS A C 1
ATOM 845 O O . LYS A 1 106 ? -53.490 32.767 35.048 1.00 86.25 106 LYS A O 1
ATOM 850 N N . SER A 1 107 ? -55.108 32.726 33.495 1.00 84.62 107 SER A N 1
ATOM 851 C CA . SER A 1 107 ? -56.175 32.319 34.421 1.00 84.62 107 SER A CA 1
ATOM 852 C C . SER A 1 107 ? -55.896 30.976 35.112 1.00 84.62 107 SER A C 1
ATOM 854 O O . SER A 1 107 ? -56.307 30.776 36.258 1.00 84.62 107 SER A O 1
ATOM 856 N N . LEU A 1 108 ? -55.228 30.040 34.433 1.00 83.44 108 LEU A N 1
ATOM 857 C CA . LEU A 1 108 ? -54.856 28.743 35.006 1.00 83.44 108 LEU A CA 1
ATOM 858 C C . LEU A 1 108 ? -53.650 28.848 35.943 1.00 83.44 108 LEU A C 1
ATOM 860 O O . LEU A 1 108 ? -53.665 28.242 37.011 1.00 83.44 108 LEU A O 1
ATOM 864 N N . MET A 1 109 ? -52.648 29.664 35.606 1.00 83.75 109 MET A N 1
ATOM 865 C CA . MET A 1 109 ? -51.522 29.946 36.507 1.00 83.75 109 MET A CA 1
ATOM 866 C C . MET A 1 109 ? -51.967 30.660 37.794 1.00 83.75 109 MET A C 1
ATOM 868 O O . MET A 1 109 ? -51.422 30.382 38.865 1.00 83.75 109 MET A O 1
ATOM 872 N N . ASP A 1 110 ? -52.977 31.531 37.706 1.00 85.50 110 ASP A N 1
ATOM 873 C CA . ASP A 1 110 ? -53.562 32.223 38.862 1.00 85.50 110 ASP A CA 1
ATOM 874 C C . ASP A 1 110 ? -54.352 31.269 39.775 1.00 85.50 110 ASP A C 1
ATOM 876 O O . ASP A 1 110 ? -54.319 31.409 40.996 1.00 85.50 110 ASP A O 1
ATOM 880 N N . SER A 1 111 ? -55.047 30.283 39.199 1.00 83.31 111 SER A N 1
ATOM 881 C CA . SER A 1 111 ? -55.958 29.395 39.939 1.00 83.31 111 SER A CA 1
ATOM 882 C C . SER A 1 111 ? -55.327 28.089 40.431 1.00 83.31 111 SER A C 1
ATOM 884 O O . SER A 1 111 ? -55.813 27.525 41.411 1.00 83.31 111 SER A O 1
ATOM 886 N N . GLN A 1 112 ? -54.263 27.594 39.789 1.00 86.25 112 GLN A N 1
ATOM 887 C CA . GLN A 1 112 ? -53.650 26.298 40.101 1.00 86.25 112 GLN A CA 1
ATOM 888 C C . GLN A 1 112 ? -52.142 26.417 40.358 1.00 86.25 112 GLN A C 1
ATOM 890 O O . GLN A 1 112 ? -51.339 26.585 39.440 1.00 86.25 112 GLN A O 1
ATOM 895 N N . GLU A 1 113 ? -51.740 26.251 41.619 1.00 83.19 113 GLU A N 1
ATOM 896 C CA . GLU A 1 113 ? -50.336 26.344 42.044 1.00 83.19 113 GLU A CA 1
ATOM 897 C C . GLU A 1 113 ? -49.439 25.256 41.444 1.00 83.19 113 GLU A C 1
ATOM 899 O O . GLU A 1 113 ? -48.374 25.562 40.911 1.00 83.19 113 GLU A O 1
ATOM 904 N N . ALA A 1 114 ? -49.884 23.997 41.445 1.00 81.81 114 ALA A N 1
ATOM 905 C CA . ALA A 1 114 ? -49.106 22.898 40.872 1.00 81.81 114 ALA A CA 1
ATOM 906 C C . ALA A 1 114 ? -48.843 23.096 39.366 1.00 81.81 114 ALA A C 1
ATOM 908 O O . ALA A 1 114 ? -47.733 22.865 38.886 1.00 81.81 114 ALA A O 1
ATOM 909 N N . PHE A 1 115 ? -49.845 23.584 38.626 1.00 84.44 115 PHE A N 1
ATOM 910 C CA . PHE A 1 115 ? -49.705 23.907 37.207 1.00 84.44 115 PHE A CA 1
ATOM 911 C C . PHE A 1 115 ? -48.722 25.065 36.993 1.00 84.44 115 PHE A C 1
ATOM 913 O O . PHE A 1 115 ? -47.816 24.959 36.166 1.00 84.44 115 PHE A O 1
ATOM 920 N N . ARG A 1 116 ? -48.845 26.140 37.783 1.00 86.31 116 ARG A N 1
ATOM 921 C CA . ARG A 1 116 ? -47.935 27.295 37.749 1.00 86.31 116 ARG A CA 1
ATOM 922 C C . ARG A 1 116 ? -46.478 26.884 37.969 1.00 86.31 116 ARG A C 1
ATOM 924 O O . ARG A 1 116 ? -45.614 27.293 37.197 1.00 86.31 116 ARG A O 1
ATOM 931 N N . ASN A 1 117 ? -46.210 26.036 38.959 1.00 86.12 117 ASN A N 1
ATOM 932 C CA . ASN A 1 117 ? -44.855 25.564 39.258 1.00 86.12 117 ASN A CA 1
ATOM 933 C C . ASN A 1 117 ? -44.278 24.710 38.118 1.00 86.12 117 ASN A C 1
ATOM 935 O O . ASN A 1 117 ? -43.106 24.858 37.771 1.00 86.12 117 ASN A O 1
ATOM 939 N N . ASN A 1 118 ? -45.098 23.878 37.471 1.00 85.06 118 ASN A N 1
ATOM 940 C CA . ASN A 1 118 ? -44.671 23.105 36.301 1.00 85.06 118 ASN A CA 1
ATOM 941 C C . ASN A 1 118 ? -44.366 24.000 35.089 1.00 85.06 118 ASN A C 1
ATOM 943 O O . ASN A 1 118 ? -43.396 23.752 34.374 1.00 85.06 118 ASN A O 1
ATOM 947 N N . VAL A 1 119 ? -45.142 25.070 34.877 1.00 86.62 119 VAL A N 1
ATOM 948 C CA . VAL A 1 119 ? -44.869 26.066 33.827 1.00 86.62 119 VAL A CA 1
ATOM 949 C C . VAL A 1 119 ? -43.533 26.768 34.078 1.00 86.62 119 VAL A C 1
ATOM 951 O O . VAL A 1 119 ? -42.702 26.811 33.171 1.00 86.62 119 VAL A O 1
ATOM 954 N N . ILE A 1 120 ? -43.290 27.243 35.305 1.00 86.19 120 ILE A N 1
ATOM 955 C CA . ILE A 1 120 ? -42.018 27.877 35.696 1.00 86.19 120 ILE A CA 1
ATOM 956 C C . ILE A 1 120 ? -40.846 26.926 35.431 1.00 86.19 120 ILE A C 1
ATOM 958 O O . ILE A 1 120 ? -39.876 27.302 34.772 1.00 86.19 120 ILE A O 1
ATOM 962 N N . ASN A 1 121 ? -40.956 25.676 35.890 1.00 86.44 121 ASN A N 1
ATOM 963 C CA . ASN A 1 121 ? -39.930 24.656 35.679 1.00 86.44 121 ASN A CA 1
ATOM 964 C C . ASN A 1 121 ? -39.658 24.410 34.196 1.00 86.44 121 ASN A C 1
ATOM 966 O O . ASN A 1 121 ? -38.500 24.348 33.784 1.00 86.44 121 ASN A O 1
ATOM 970 N N . SER A 1 122 ? -40.710 24.303 33.386 1.00 88.25 122 SER A N 1
ATOM 971 C CA . SER A 1 122 ? -40.573 24.077 31.952 1.00 88.25 122 SER A CA 1
ATOM 972 C C . SER A 1 122 ? -39.876 25.247 31.254 1.00 88.25 122 SER A C 1
ATOM 974 O O . SER A 1 122 ? -38.977 25.014 30.449 1.00 88.25 122 SER A O 1
ATOM 976 N N . VAL A 1 123 ? -40.253 26.493 31.559 1.00 89.00 123 VAL A N 1
ATOM 977 C CA . VAL A 1 123 ? -39.663 27.698 30.946 1.00 89.00 123 VAL A CA 1
ATOM 978 C C . VAL A 1 123 ? -38.189 27.836 31.331 1.00 89.00 123 VAL A C 1
ATOM 980 O O . VAL A 1 123 ? -37.334 27.950 30.452 1.00 89.00 123 VAL A O 1
ATOM 983 N N . LEU A 1 124 ? -37.868 27.748 32.626 1.00 86.50 124 LEU A N 1
ATOM 984 C CA . LEU A 1 124 ? -36.487 27.868 33.106 1.00 86.50 124 LEU A CA 1
ATOM 985 C C . LEU A 1 124 ? -35.593 26.743 32.573 1.00 86.50 124 LEU A C 1
ATOM 987 O O . LEU A 1 124 ? -34.447 26.995 32.202 1.00 86.50 124 LEU A O 1
ATOM 991 N N . ASN A 1 125 ? -36.111 25.514 32.482 1.00 87.06 125 ASN A N 1
ATOM 992 C CA . ASN A 1 125 ? -35.363 24.386 31.931 1.00 87.06 125 ASN A CA 1
ATOM 993 C C . ASN A 1 125 ? -35.065 24.567 30.433 1.00 87.06 125 ASN A C 1
ATOM 995 O O . ASN A 1 125 ? -33.943 24.316 30.003 1.00 87.06 125 ASN A O 1
ATOM 999 N N . ILE A 1 126 ? -36.031 25.045 29.639 1.00 89.06 126 ILE A N 1
ATOM 1000 C CA . ILE A 1 126 ? -35.823 25.321 28.206 1.00 89.06 126 ILE A CA 1
ATOM 1001 C C . ILE A 1 126 ? -34.749 26.396 28.010 1.00 89.06 126 ILE A C 1
ATOM 1003 O O . ILE A 1 126 ? -33.870 26.234 27.162 1.00 89.06 126 ILE A O 1
ATOM 1007 N N . ILE A 1 127 ? -34.781 27.468 28.804 1.00 88.31 127 ILE A N 1
ATOM 1008 C CA . ILE A 1 127 ? -33.788 28.550 28.727 1.00 88.31 127 ILE A CA 1
ATOM 1009 C C . ILE A 1 127 ? -32.406 28.041 29.122 1.00 88.31 127 ILE A C 1
ATOM 1011 O O . ILE A 1 127 ? -31.446 28.264 28.391 1.00 88.31 127 ILE A O 1
ATOM 1015 N N . TYR A 1 128 ? -32.308 27.295 30.224 1.00 86.94 128 TYR A N 1
ATOM 1016 C CA . TYR A 1 128 ? -31.056 26.683 30.664 1.00 86.94 128 TYR A CA 1
ATOM 1017 C C . TYR A 1 128 ? -30.430 25.802 29.576 1.00 86.94 128 TYR A C 1
ATOM 1019 O O . TYR A 1 128 ? -29.254 25.962 29.242 1.00 86.94 128 TYR A O 1
ATOM 1027 N N . LEU A 1 129 ? -31.219 24.894 28.993 1.00 89.06 129 LEU A N 1
ATOM 1028 C CA . LEU A 1 129 ? -30.748 23.991 27.944 1.00 89.06 129 LEU A CA 1
ATOM 1029 C C . LEU A 1 129 ? -30.350 24.752 26.670 1.00 89.06 129 LEU A C 1
ATOM 1031 O O . LEU A 1 129 ? -29.344 24.406 26.052 1.00 89.06 129 LEU A O 1
ATOM 1035 N N . SER A 1 130 ? -31.078 25.818 26.320 1.00 89.50 130 SER A N 1
ATOM 1036 C CA . SER A 1 130 ? -30.752 26.686 25.178 1.00 89.50 130 SER A CA 1
ATOM 1037 C C . SER A 1 130 ? -29.444 27.455 25.403 1.00 89.50 130 SER A C 1
ATOM 1039 O O . SER A 1 130 ? -28.583 27.468 24.527 1.00 89.50 130 SER A O 1
ATOM 1041 N N . CYS A 1 131 ? -29.246 28.029 26.594 1.00 87.06 131 CYS A N 1
ATOM 1042 C CA . CYS A 1 131 ? -28.005 28.702 26.991 1.00 87.06 131 CYS A CA 1
ATOM 1043 C C . CYS A 1 131 ? -26.802 27.759 26.956 1.00 87.06 131 CYS A C 1
ATOM 1045 O O . CYS A 1 131 ? -25.752 28.116 26.426 1.00 87.06 131 CYS A O 1
ATOM 1047 N N . LYS A 1 132 ? -26.957 26.545 27.495 1.00 87.81 132 LYS A N 1
ATOM 1048 C CA . LYS A 1 132 ? -25.897 25.535 27.488 1.00 87.81 132 LYS A CA 1
ATOM 1049 C C . LYS A 1 132 ? -25.500 25.154 26.063 1.00 87.81 132 LYS A C 1
ATOM 1051 O O . LYS A 1 132 ? -24.316 25.104 25.747 1.00 87.81 132 LYS A O 1
ATOM 1056 N N . ALA A 1 133 ? -26.484 24.925 25.197 1.00 88.25 133 ALA A N 1
ATOM 1057 C CA . ALA A 1 133 ? -26.216 24.602 23.805 1.00 88.25 133 ALA A CA 1
ATOM 1058 C C . ALA A 1 133 ? -25.570 25.768 23.041 1.00 88.25 133 ALA A C 1
ATOM 1060 O O . ALA A 1 133 ? -24.717 25.523 22.190 1.00 88.25 133 ALA A O 1
ATOM 1061 N N . LEU A 1 134 ? -25.933 27.016 23.362 1.00 87.75 134 LEU A N 1
ATOM 1062 C CA . LEU A 1 134 ? -25.295 28.209 22.803 1.00 87.75 134 LEU A CA 1
ATOM 1063 C C . LEU A 1 134 ? -23.813 28.277 23.182 1.00 87.75 134 LEU A C 1
ATOM 1065 O O . LEU A 1 134 ? -22.983 28.506 22.307 1.00 87.75 134 LEU A O 1
ATOM 1069 N N . ASP A 1 135 ? -23.477 28.039 24.449 1.00 87.12 135 ASP A N 1
ATOM 1070 C CA . ASP A 1 135 ? -22.086 28.040 24.917 1.00 87.12 135 ASP A CA 1
ATOM 1071 C C . ASP A 1 135 ? -21.270 26.917 24.260 1.00 87.12 135 ASP A C 1
ATOM 1073 O O . ASP A 1 135 ? -20.163 27.153 23.769 1.00 87.12 135 ASP A O 1
ATOM 1077 N N . ASP A 1 136 ? -21.847 25.717 24.161 1.00 87.69 136 ASP A N 1
ATOM 1078 C CA . ASP A 1 136 ? -21.220 24.575 23.492 1.00 87.69 136 ASP A CA 1
ATOM 1079 C C . ASP A 1 136 ? -20.965 24.857 21.995 1.00 87.69 136 ASP A C 1
ATOM 1081 O O . ASP A 1 136 ? -19.871 24.591 21.486 1.00 87.69 136 ASP A O 1
ATOM 1085 N N . LEU A 1 137 ? -21.939 25.437 21.281 1.00 87.88 137 LEU A N 1
ATOM 1086 C CA . LEU A 1 137 ? -21.791 25.801 19.866 1.00 87.88 137 LEU A CA 1
ATOM 1087 C C . LEU A 1 137 ? -20.802 26.957 19.667 1.00 87.88 137 LEU A C 1
ATOM 1089 O O . LEU A 1 137 ? -19.993 26.895 18.740 1.00 87.88 137 LEU A O 1
ATOM 1093 N N . LYS A 1 138 ? -20.802 27.972 20.545 1.00 89.00 138 LYS A N 1
ATOM 1094 C CA . LYS A 1 138 ? -19.807 29.060 20.525 1.00 89.00 138 LYS A CA 1
ATOM 1095 C C . LYS A 1 138 ? -18.395 28.499 20.677 1.00 89.00 138 LYS A C 1
ATOM 1097 O O . LYS A 1 138 ? -17.509 28.873 19.915 1.00 89.00 138 LYS A O 1
ATOM 1102 N N . HIS A 1 139 ? -18.193 27.535 21.575 1.00 88.50 139 HIS A N 1
ATOM 1103 C CA . HIS A 1 139 ? -16.901 26.863 21.744 1.00 88.50 139 HIS A CA 1
ATOM 1104 C C . HIS A 1 139 ? -16.452 26.104 20.489 1.00 88.50 139 HIS A C 1
ATOM 1106 O O . HIS A 1 139 ? -15.288 26.186 20.089 1.00 88.50 139 HIS A O 1
ATOM 1112 N N . ILE A 1 140 ? -17.367 25.383 19.831 1.00 87.12 140 ILE A N 1
ATOM 1113 C CA . ILE A 1 140 ? -17.076 24.694 18.563 1.00 87.12 140 ILE A CA 1
ATOM 1114 C C . ILE A 1 140 ? -16.713 25.708 17.469 1.00 87.12 140 ILE A C 1
ATOM 1116 O O . ILE A 1 140 ? -15.721 25.504 16.765 1.00 87.12 140 ILE A O 1
ATOM 1120 N N . CYS A 1 141 ? -17.469 26.805 17.353 1.00 86.94 141 CYS A N 1
ATOM 1121 C CA . CYS A 1 141 ? -17.211 27.876 16.390 1.00 86.94 141 CYS A CA 1
ATOM 1122 C C . CYS A 1 141 ? -15.818 28.492 16.590 1.00 86.94 141 CYS A C 1
ATOM 1124 O O . CYS A 1 141 ? -15.024 28.543 15.649 1.00 86.94 141 CYS A O 1
ATOM 1126 N N . THR A 1 142 ? -15.466 28.850 17.829 1.00 88.00 142 THR A N 1
ATOM 1127 C CA . THR A 1 142 ? -14.145 29.400 18.172 1.00 88.00 142 THR A CA 1
ATOM 1128 C C . THR A 1 142 ? -13.016 28.453 17.771 1.00 88.00 142 THR A C 1
ATOM 1130 O O . THR A 1 142 ? -12.043 28.884 17.157 1.00 88.00 142 THR A O 1
ATOM 1133 N N . LYS A 1 143 ? -13.154 27.146 18.028 1.00 87.00 143 LYS A N 1
ATOM 1134 C CA . LYS A 1 143 ? -12.152 26.152 17.607 1.00 87.00 143 LYS A CA 1
ATOM 1135 C C . LYS A 1 143 ? -12.010 26.056 16.088 1.00 87.00 143 LYS A C 1
ATOM 1137 O O . LYS A 1 143 ? -10.893 25.959 15.588 1.00 87.00 143 LYS A O 1
ATOM 1142 N N . LEU A 1 144 ? -13.116 26.095 15.343 1.00 86.31 144 LEU A N 1
ATOM 1143 C CA . LEU A 1 144 ? -13.079 26.095 13.875 1.00 86.31 144 LEU A CA 1
ATOM 1144 C C . LEU A 1 144 ? -12.423 27.365 13.320 1.00 86.31 144 LEU A C 1
ATOM 1146 O O . LEU A 1 144 ? -11.659 27.282 12.359 1.00 86.31 144 LEU A O 1
ATOM 1150 N N . LYS A 1 145 ? -12.672 28.519 13.948 1.00 87.38 145 LYS A N 1
ATOM 1151 C CA . LYS A 1 145 ? -12.010 29.783 13.614 1.00 87.38 145 LYS A CA 1
ATOM 1152 C C . LYS A 1 145 ? -10.498 29.705 13.846 1.00 87.38 145 LYS A C 1
ATOM 1154 O O . LYS A 1 145 ? -9.749 30.010 12.926 1.00 87.38 145 LYS A O 1
ATOM 1159 N N . ILE A 1 146 ? -10.060 29.221 15.014 1.00 87.50 146 ILE A N 1
ATOM 1160 C CA . ILE A 1 146 ? -8.634 29.023 15.341 1.00 87.50 146 ILE A CA 1
ATOM 1161 C C . ILE A 1 146 ? -7.960 28.119 14.306 1.00 87.50 146 ILE A C 1
ATOM 1163 O O . ILE A 1 146 ? -6.901 28.460 13.788 1.00 87.50 146 ILE A O 1
ATOM 1167 N N . LEU A 1 147 ? -8.592 26.994 13.952 1.00 87.06 147 LEU A N 1
ATOM 1168 C CA . LEU A 1 147 ? -8.081 26.102 12.910 1.00 87.06 147 LEU A CA 1
ATOM 1169 C C . LEU A 1 147 ? -7.943 26.827 11.567 1.00 87.06 147 LEU A C 1
ATOM 1171 O O . LEU A 1 147 ? -6.897 26.731 10.931 1.00 87.06 147 LEU A O 1
ATOM 1175 N N . ALA A 1 148 ? -8.968 27.560 11.130 1.00 86.75 148 ALA A N 1
ATOM 1176 C CA . ALA A 1 148 ? -8.912 28.288 9.866 1.00 86.75 148 ALA A CA 1
ATOM 1177 C C . ALA A 1 148 ? -7.778 29.325 9.858 1.00 86.75 148 ALA A C 1
ATOM 1179 O O . ALA A 1 148 ? -6.968 29.336 8.934 1.00 86.75 148 ALA A O 1
ATOM 1180 N N . ASP A 1 149 ? -7.683 30.149 10.898 1.00 86.81 149 ASP A N 1
ATOM 1181 C CA . ASP A 1 149 ? -6.704 31.233 10.980 1.00 86.81 149 ASP A CA 1
ATOM 1182 C C . ASP A 1 149 ? -5.264 30.688 11.082 1.00 86.81 149 ASP A C 1
ATOM 1184 O O . ASP A 1 149 ? -4.388 31.085 10.307 1.00 86.81 149 ASP A O 1
ATOM 1188 N N . ASN A 1 150 ? -5.021 29.701 11.949 1.00 88.69 150 ASN A N 1
ATOM 1189 C CA . ASN A 1 150 ? -3.686 29.131 12.150 1.00 88.69 150 ASN A CA 1
ATOM 1190 C C . ASN A 1 150 ? -3.184 28.381 10.909 1.00 88.69 150 ASN A C 1
ATOM 1192 O O . ASN A 1 150 ? -2.028 28.550 10.512 1.00 88.69 150 ASN A O 1
ATOM 1196 N N . PHE A 1 151 ? -4.034 27.587 10.245 1.00 87.69 151 PHE A N 1
ATOM 1197 C CA . PHE A 1 151 ? -3.645 26.908 9.005 1.00 87.69 151 PHE A CA 1
ATOM 1198 C C . PHE A 1 151 ? -3.482 27.877 7.828 1.00 87.69 151 PHE A C 1
ATOM 1200 O O . PHE A 1 151 ? -2.665 27.603 6.945 1.00 87.69 151 PHE A O 1
ATOM 1207 N N . SER A 1 152 ? -4.180 29.014 7.818 1.00 87.12 152 SER A N 1
ATOM 1208 C CA . SER A 1 152 ? -3.943 30.083 6.843 1.00 87.12 152 SER A CA 1
ATOM 1209 C C . SER A 1 152 ? -2.563 30.730 7.013 1.00 87.12 152 SER A C 1
ATOM 1211 O O . SER A 1 152 ? -1.845 30.891 6.028 1.00 87.12 152 SER A O 1
ATOM 1213 N N . VAL A 1 153 ? -2.134 31.027 8.243 1.00 86.00 153 VAL A N 1
ATOM 1214 C CA . VAL A 1 153 ? -0.781 31.558 8.512 1.00 86.00 153 VAL A CA 1
ATOM 1215 C C . VAL A 1 153 ? 0.296 30.507 8.221 1.00 86.00 153 VAL A C 1
ATOM 1217 O O . VAL A 1 153 ? 1.305 30.795 7.574 1.00 86.00 153 VAL A O 1
ATOM 1220 N N . TYR A 1 154 ? 0.072 29.262 8.647 1.00 86.06 154 TYR A N 1
ATOM 1221 C CA . TYR A 1 154 ? 1.014 28.160 8.431 1.00 86.06 154 TYR A CA 1
ATOM 1222 C C . TYR A 1 154 ? 1.239 27.864 6.944 1.00 86.06 154 TYR A C 1
ATOM 1224 O O . TYR A 1 154 ? 2.350 27.519 6.542 1.00 86.06 154 TYR A O 1
ATOM 1232 N N . TYR A 1 155 ? 0.220 28.079 6.107 1.00 86.06 155 TYR A N 1
ATOM 1233 C CA . TYR A 1 155 ? 0.332 27.931 4.659 1.00 86.06 155 TYR A CA 1
ATOM 1234 C C . TYR A 1 155 ? 1.416 28.851 4.093 1.00 86.06 155 TYR A C 1
ATOM 1236 O O . TYR A 1 155 ? 2.277 28.391 3.345 1.00 86.06 155 TYR A O 1
ATOM 1244 N N . TRP A 1 156 ? 1.422 30.125 4.493 1.00 83.69 156 TRP A N 1
ATOM 1245 C CA . TRP A 1 156 ? 2.400 31.109 4.023 1.00 83.69 156 TRP A CA 1
ATOM 1246 C C . TRP A 1 156 ? 3.814 30.841 4.523 1.00 83.69 156 TRP A C 1
ATOM 1248 O O . TRP A 1 156 ? 4.774 31.035 3.778 1.00 83.69 156 TRP A O 1
ATOM 1258 N N . TRP A 1 157 ? 3.945 30.309 5.735 1.00 83.75 157 TRP A N 1
ATOM 1259 C CA . TRP A 1 157 ? 5.230 29.851 6.252 1.00 83.75 157 TRP A CA 1
ATOM 1260 C C . TRP A 1 157 ? 5.821 28.707 5.415 1.00 83.75 157 TRP A C 1
ATOM 1262 O O . TRP A 1 157 ? 7.002 28.745 5.054 1.00 83.75 157 TRP A O 1
ATOM 1272 N N . ILE A 1 158 ? 5.006 27.711 5.042 1.00 79.25 158 ILE A N 1
ATOM 1273 C CA . ILE A 1 158 ? 5.446 26.644 4.129 1.00 79.25 158 ILE A CA 1
ATOM 1274 C C . ILE A 1 158 ? 5.726 27.214 2.733 1.00 79.25 158 ILE A C 1
ATOM 1276 O O . ILE A 1 158 ? 6.726 26.859 2.107 1.00 79.25 158 ILE A O 1
ATOM 1280 N N . TRP A 1 159 ? 4.859 28.097 2.241 1.00 79.56 159 TRP A N 1
ATOM 1281 C CA . TRP A 1 159 ? 4.980 28.719 0.925 1.00 79.56 159 TRP A CA 1
ATOM 1282 C C . TRP A 1 159 ? 6.306 29.478 0.776 1.00 79.56 159 TRP A C 1
ATOM 1284 O O . TRP A 1 159 ? 7.020 29.280 -0.207 1.00 79.56 159 TRP A O 1
ATOM 1294 N N . GLU A 1 160 ? 6.699 30.273 1.777 1.00 77.88 160 GLU A N 1
ATOM 1295 C CA . GLU A 1 160 ? 7.977 30.994 1.777 1.00 77.88 160 GLU A CA 1
ATOM 1296 C C . GLU A 1 160 ? 9.173 30.030 1.830 1.00 77.88 160 GLU A C 1
ATOM 1298 O O . GLU A 1 160 ? 10.145 30.201 1.091 1.00 77.88 160 GLU A O 1
ATOM 1303 N N . LYS A 1 161 ? 9.088 28.965 2.638 1.00 76.00 161 LYS A N 1
ATOM 1304 C CA . LYS A 1 161 ? 10.118 27.914 2.689 1.00 76.00 161 LYS A CA 1
ATOM 1305 C C . LYS A 1 161 ? 10.314 27.187 1.359 1.00 76.00 161 LYS A C 1
ATOM 1307 O O . LYS A 1 161 ? 11.427 26.745 1.074 1.00 76.00 161 LYS A O 1
ATOM 1312 N N . LEU A 1 162 ? 9.250 27.016 0.572 1.00 71.62 162 LEU A N 1
ATOM 1313 C CA . LEU A 1 162 ? 9.295 26.298 -0.703 1.00 71.62 162 LEU A CA 1
ATOM 1314 C C . LEU A 1 162 ? 10.126 27.040 -1.765 1.00 71.62 162 LEU A C 1
ATOM 1316 O O . LEU A 1 162 ? 10.708 26.374 -2.620 1.00 71.62 162 LEU A O 1
ATOM 1320 N N . ASN A 1 163 ? 10.236 28.375 -1.690 1.00 63.78 163 ASN A N 1
ATOM 1321 C CA . ASN A 1 163 ? 11.061 29.235 -2.559 1.00 63.78 163 ASN A CA 1
ATOM 1322 C C . ASN A 1 163 ? 11.008 28.857 -4.061 1.00 63.78 163 ASN A C 1
ATOM 1324 O O . ASN A 1 163 ? 12.037 28.743 -4.733 1.00 63.78 163 ASN A O 1
ATOM 1328 N N . ILE A 1 164 ? 9.799 28.602 -4.582 1.00 58.94 164 ILE A N 1
ATOM 1329 C CA . ILE A 1 164 ? 9.570 28.163 -5.968 1.00 58.94 164 ILE A CA 1
ATOM 1330 C C . ILE A 1 164 ? 9.335 29.395 -6.862 1.00 58.94 164 ILE A C 1
ATOM 1332 O O . ILE A 1 164 ? 8.351 30.110 -6.659 1.00 58.94 164 ILE A O 1
ATOM 1336 N N . PRO A 1 165 ? 10.169 29.649 -7.889 1.00 45.84 165 PRO A N 1
ATOM 1337 C CA . PRO A 1 165 ? 9.899 30.712 -8.851 1.00 45.84 165 PRO A CA 1
ATOM 1338 C C . PRO A 1 165 ? 8.665 30.362 -9.705 1.00 45.84 165 PRO A C 1
ATOM 1340 O O . PRO A 1 165 ? 8.566 29.249 -10.216 1.00 45.84 165 PRO A O 1
ATOM 1343 N N . HIS A 1 166 ? 7.757 31.333 -9.883 1.00 54.31 166 HIS A N 1
ATOM 1344 C CA . HIS A 1 166 ? 6.488 31.258 -10.642 1.00 54.31 166 HIS A CA 1
ATOM 1345 C C . HIS A 1 166 ? 5.258 30.659 -9.933 1.00 54.31 166 HIS A C 1
ATOM 1347 O O . HIS A 1 166 ? 4.246 30.411 -10.590 1.00 54.31 166 HIS A O 1
ATOM 1353 N N . LEU A 1 167 ? 5.287 30.481 -8.610 1.00 57.00 167 LEU A N 1
ATOM 1354 C CA . LEU A 1 167 ? 4.085 30.123 -7.858 1.00 57.00 167 LEU A CA 1
ATOM 1355 C C . LEU A 1 167 ? 3.190 31.362 -7.655 1.00 57.00 167 LEU A C 1
ATOM 1357 O O . LEU A 1 167 ? 3.542 32.261 -6.897 1.00 57.00 167 LEU A O 1
ATOM 1361 N N . LEU A 1 168 ? 2.053 31.428 -8.353 1.00 57.12 168 LEU A N 1
ATOM 1362 C CA . LEU A 1 168 ? 1.058 32.488 -8.159 1.00 57.12 168 LEU A CA 1
ATOM 1363 C C . LEU A 1 168 ? 0.201 32.164 -6.923 1.00 57.12 168 LEU A C 1
ATOM 1365 O O . LEU A 1 168 ? -0.410 31.093 -6.892 1.00 57.12 168 LEU A O 1
ATOM 1369 N N . PRO A 1 169 ? 0.156 33.041 -5.908 1.00 60.88 169 PRO A N 1
ATOM 1370 C CA . PRO A 1 169 ? -0.703 32.836 -4.749 1.00 60.88 169 PRO A CA 1
ATOM 1371 C C . PRO A 1 169 ? -2.186 32.961 -5.118 1.00 60.88 169 PRO A C 1
ATOM 1373 O O . PRO A 1 169 ? -2.558 33.775 -5.964 1.00 60.88 169 PRO A O 1
ATOM 1376 N N . SER A 1 170 ? -3.038 32.148 -4.484 1.00 67.69 170 SER A N 1
ATOM 1377 C CA . SER A 1 170 ? -4.489 32.294 -4.625 1.00 67.69 170 SER A CA 1
ATOM 1378 C C . SER A 1 170 ? -4.946 33.618 -3.985 1.00 67.69 170 SER A C 1
ATOM 1380 O O . SER A 1 170 ? -4.540 33.910 -2.854 1.00 67.69 170 SER A O 1
ATOM 1382 N N . PRO A 1 171 ? -5.838 34.388 -4.645 1.00 69.38 171 PRO A N 1
ATOM 1383 C CA . PRO A 1 171 ? -6.458 35.579 -4.066 1.00 69.38 171 PRO A CA 1
ATOM 1384 C C . PRO A 1 171 ? -7.152 35.316 -2.723 1.00 69.38 171 PRO A C 1
ATOM 1386 O O . PRO A 1 171 ? -7.188 36.204 -1.876 1.00 69.38 171 PRO A O 1
ATOM 1389 N N . PHE A 1 172 ? -7.664 34.098 -2.505 1.00 77.25 172 PHE A N 1
ATOM 1390 C CA . PHE A 1 172 ? -8.302 33.692 -1.249 1.00 77.25 172 PHE A CA 1
ATOM 1391 C C . PHE A 1 172 ? -7.324 33.715 -0.063 1.00 77.25 172 PHE A C 1
ATOM 1393 O O . PHE A 1 172 ? -7.711 34.061 1.052 1.00 77.25 172 PHE A O 1
ATOM 1400 N N . MET A 1 173 ? -6.045 33.393 -0.291 1.00 79.19 173 MET A N 1
ATOM 1401 C CA . MET A 1 173 ? -5.036 33.350 0.773 1.00 79.19 173 MET A CA 1
ATOM 1402 C C . MET A 1 173 ? -4.330 34.693 0.993 1.00 79.19 173 MET A C 1
ATOM 1404 O O . MET A 1 173 ? -3.666 34.848 2.017 1.00 79.19 173 MET A O 1
ATOM 1408 N N . GLU A 1 174 ? -4.470 35.679 0.101 1.00 74.19 174 GLU A N 1
ATOM 1409 C CA . GLU A 1 174 ? -3.724 36.949 0.179 1.00 74.19 174 GLU A CA 1
ATOM 1410 C C . GLU A 1 174 ? -4.006 37.749 1.458 1.00 74.19 174 GLU A C 1
ATOM 1412 O O . GLU A 1 174 ? -3.084 38.297 2.055 1.00 74.19 174 GLU A O 1
ATOM 1417 N N . THR A 1 175 ? -5.238 37.741 1.976 1.00 72.00 175 THR A N 1
ATOM 1418 C CA . THR A 1 175 ? -5.543 38.407 3.258 1.00 72.00 175 THR A CA 1
ATOM 1419 C C . THR A 1 175 ? -4.726 37.821 4.415 1.00 72.00 175 THR A C 1
ATOM 1421 O O . THR A 1 175 ? -4.235 38.555 5.267 1.00 72.00 175 THR A O 1
ATOM 1424 N N . SER A 1 176 ? -4.500 36.503 4.416 1.00 78.62 176 SER A N 1
ATOM 1425 C CA . SER A 1 176 ? -3.693 35.832 5.448 1.00 78.62 176 SER A CA 1
ATOM 1426 C C . SER A 1 176 ? -2.181 36.035 5.305 1.00 78.62 176 SER A C 1
ATOM 1428 O O . SER A 1 176 ? -1.430 35.767 6.243 1.00 78.62 176 SER A O 1
ATOM 1430 N N . ARG A 1 177 ? -1.731 36.557 4.159 1.00 79.88 177 ARG A N 1
ATOM 1431 C CA . ARG A 1 177 ? -0.326 36.885 3.906 1.00 79.88 177 ARG A CA 1
ATOM 1432 C C . ARG A 1 177 ? 0.138 38.079 4.734 1.00 79.88 177 ARG A C 1
ATOM 1434 O O . ARG A 1 177 ? 1.255 38.062 5.242 1.00 79.88 177 ARG A O 1
ATOM 1441 N N . GLY A 1 178 ? -0.725 39.089 4.881 1.00 78.88 178 GLY A N 1
ATOM 1442 C CA . GLY A 1 178 ? -0.458 40.268 5.710 1.00 78.88 178 GLY A CA 1
ATOM 1443 C C . GLY A 1 178 ? -0.177 39.874 7.158 1.00 78.88 178 GLY A C 1
ATOM 1444 O O . GLY A 1 178 ? 0.891 40.180 7.679 1.00 78.88 178 GLY A O 1
ATOM 1445 N N . TYR A 1 179 ? -1.069 39.070 7.745 1.00 81.12 179 TYR A N 1
ATOM 1446 C CA . TYR A 1 179 ? -0.909 38.558 9.108 1.00 81.12 179 TYR A CA 1
ATOM 1447 C C . TYR A 1 179 ? 0.369 37.734 9.304 1.00 81.12 179 TYR A C 1
ATOM 1449 O O . TYR A 1 179 ? 1.022 37.834 10.340 1.00 81.12 179 TYR A O 1
ATOM 1457 N N . TYR A 1 180 ? 0.759 36.928 8.311 1.00 82.25 180 TYR A N 1
ATOM 1458 C CA . TYR A 1 180 ? 2.007 36.167 8.376 1.00 82.25 180 TYR A CA 1
ATOM 1459 C C . TYR A 1 180 ? 3.247 37.073 8.446 1.00 82.25 180 TYR A C 1
ATOM 1461 O O . TYR A 1 180 ? 4.143 36.820 9.254 1.00 82.25 180 TYR A O 1
ATOM 1469 N N . TYR A 1 181 ? 3.315 38.125 7.625 1.00 80.75 181 TYR A N 1
ATOM 1470 C CA . TYR A 1 181 ? 4.457 39.042 7.656 1.00 80.75 181 TYR A CA 1
ATOM 1471 C C . TYR A 1 181 ? 4.499 39.878 8.934 1.00 80.75 181 TYR A C 1
ATOM 1473 O O . TYR A 1 181 ? 5.579 40.055 9.486 1.00 80.75 181 TYR A O 1
ATOM 1481 N N . GLU A 1 182 ? 3.349 40.297 9.454 1.00 80.88 182 GLU A N 1
ATOM 1482 C CA . GLU A 1 182 ? 3.257 41.028 10.722 1.00 80.88 182 GLU A CA 1
ATOM 1483 C C . GLU A 1 182 ? 3.745 40.181 11.913 1.00 80.88 182 GLU A C 1
ATOM 1485 O O . GLU A 1 182 ? 4.558 40.627 12.722 1.00 80.88 182 GLU A O 1
ATOM 1490 N N . LEU A 1 183 ? 3.368 38.898 11.969 1.00 79.00 183 LEU A N 1
ATOM 1491 C CA . LEU A 1 183 ? 3.900 37.945 12.957 1.00 79.00 183 LEU A CA 1
ATOM 1492 C C . LEU A 1 183 ? 5.416 37.763 12.846 1.00 79.00 183 LEU A C 1
ATOM 1494 O O . LEU A 1 183 ? 6.114 37.637 13.854 1.00 79.00 183 LEU A O 1
ATOM 1498 N N . LYS A 1 184 ? 5.932 37.740 11.616 1.00 78.00 184 LYS A N 1
ATOM 1499 C CA . LYS A 1 184 ? 7.363 37.601 11.347 1.00 78.00 184 LYS A CA 1
ATOM 1500 C C . LYS A 1 184 ? 8.143 38.850 11.766 1.00 78.00 184 LYS A C 1
ATOM 1502 O O . LYS A 1 184 ? 9.235 38.710 12.313 1.00 78.00 184 LYS A O 1
ATOM 1507 N N . GLU A 1 185 ? 7.591 40.042 11.546 1.00 77.12 185 GLU A N 1
ATOM 1508 C CA . GLU A 1 185 ? 8.150 41.315 12.025 1.00 77.12 185 GLU A CA 1
ATOM 1509 C C . GLU A 1 185 ? 8.173 41.381 13.557 1.00 77.12 185 GLU A C 1
ATOM 1511 O O . GLU A 1 185 ? 9.174 41.801 14.137 1.00 77.12 185 GLU A O 1
ATOM 1516 N N . ASN A 1 186 ? 7.147 40.835 14.214 1.00 76.19 186 ASN A N 1
ATOM 1517 C CA . ASN A 1 186 ? 7.077 40.693 15.671 1.00 76.19 186 ASN A CA 1
ATOM 1518 C C . ASN A 1 186 ? 7.985 39.577 16.239 1.00 76.19 186 ASN A C 1
ATOM 1520 O O . ASN A 1 186 ? 7.983 39.324 17.444 1.00 76.19 186 ASN A O 1
ATOM 1524 N N . GLY A 1 187 ? 8.781 38.902 15.400 1.00 63.84 187 GLY A N 1
ATOM 1525 C CA . GLY A 1 187 ? 9.747 37.883 15.823 1.00 63.84 187 GLY A CA 1
ATOM 1526 C C . GLY A 1 187 ? 9.135 36.526 16.185 1.00 63.84 187 GLY A C 1
ATOM 1527 O O . GLY A 1 187 ? 9.815 35.697 16.795 1.00 63.84 187 GLY A O 1
ATOM 1528 N N . PHE A 1 188 ? 7.876 36.267 15.817 1.00 72.56 188 PHE A N 1
ATOM 1529 C CA . PHE A 1 188 ? 7.216 34.990 16.077 1.00 72.56 188 PHE A CA 1
ATOM 1530 C C . PHE A 1 188 ? 7.798 33.880 15.190 1.00 72.56 188 PHE A C 1
ATOM 1532 O O . PHE A 1 188 ? 7.853 33.994 13.963 1.00 72.56 188 PHE A O 1
ATOM 1539 N N . SER A 1 189 ? 8.216 32.768 15.800 1.00 65.31 189 SER A N 1
ATOM 1540 C CA . SER A 1 189 ? 8.777 31.621 15.082 1.00 65.31 189 SER A CA 1
ATOM 1541 C C . SER A 1 189 ? 7.804 30.443 15.068 1.00 65.31 189 SER A C 1
ATOM 1543 O O . SER A 1 189 ? 7.486 29.887 16.119 1.00 65.31 189 SER A O 1
ATOM 1545 N N . LEU A 1 190 ? 7.381 30.027 13.874 1.00 68.69 190 LEU A N 1
ATOM 1546 C CA . LEU A 1 190 ? 6.548 28.839 13.671 1.00 68.69 190 LEU A CA 1
ATOM 1547 C C . LEU A 1 190 ? 7.406 27.565 13.684 1.00 68.69 190 LEU A C 1
ATOM 1549 O O . LEU A 1 190 ? 8.427 27.478 12.995 1.00 68.69 190 LEU A O 1
ATOM 1553 N N . SER A 1 191 ? 6.983 26.569 14.465 1.00 62.69 191 SER A N 1
ATOM 1554 C CA . SER A 1 191 ? 7.604 25.244 14.518 1.00 62.69 191 SER A CA 1
ATOM 1555 C C . SER A 1 191 ? 7.209 24.378 13.317 1.00 62.69 191 SER A C 1
ATOM 1557 O O . SER A 1 191 ? 6.123 24.499 12.756 1.00 62.69 191 SER A O 1
ATOM 1559 N N . SER A 1 192 ? 8.083 23.442 12.934 1.00 59.44 192 SER A N 1
ATOM 1560 C CA . SER A 1 192 ? 7.776 22.407 11.931 1.00 59.44 192 SER A CA 1
ATOM 1561 C C . SER A 1 192 ? 6.824 21.321 12.439 1.00 59.44 192 SER A C 1
ATOM 1563 O O . SER A 1 192 ? 6.246 20.586 11.639 1.00 59.44 192 SER A O 1
ATOM 1565 N N . GLU A 1 193 ? 6.644 21.217 13.754 1.00 60.50 193 GLU A N 1
ATOM 1566 C CA . GLU A 1 193 ? 5.675 20.324 14.382 1.00 60.50 193 GLU A CA 1
ATOM 1567 C C . GLU A 1 193 ? 4.419 21.107 14.774 1.00 60.50 193 GLU A C 1
ATOM 1569 O O . GLU A 1 193 ? 4.508 22.125 15.463 1.00 60.50 193 GLU A O 1
ATOM 1574 N N . ILE A 1 194 ? 3.258 20.620 14.320 1.00 72.75 194 ILE A N 1
ATOM 1575 C CA . ILE A 1 194 ? 1.939 21.106 14.736 1.00 72.75 194 ILE A CA 1
ATOM 1576 C C . ILE A 1 194 ? 1.670 20.517 16.124 1.00 72.75 194 ILE A C 1
ATOM 1578 O O . ILE A 1 194 ? 1.392 19.323 16.250 1.00 72.75 194 ILE A O 1
ATOM 1582 N N . ASN A 1 195 ? 1.826 21.334 17.161 1.00 73.00 195 ASN A N 1
ATOM 1583 C CA . ASN A 1 195 ? 1.633 20.947 18.556 1.00 73.00 195 ASN A CA 1
ATOM 1584 C C . ASN A 1 195 ? 0.174 21.194 19.012 1.00 73.00 195 ASN A C 1
ATOM 1586 O O . ASN A 1 195 ? -0.599 21.828 18.293 1.00 73.00 195 ASN A O 1
ATOM 1590 N N . PRO A 1 196 ? -0.229 20.709 20.201 1.00 68.25 196 PRO A N 1
ATOM 1591 C CA . PRO A 1 196 ? -1.564 20.978 20.739 1.00 68.25 196 PRO A CA 1
ATOM 1592 C C . PRO A 1 196 ? -1.862 22.475 20.902 1.00 68.25 196 PRO A C 1
ATOM 1594 O O . PRO A 1 196 ? -2.964 22.908 20.583 1.00 68.25 196 PRO A O 1
ATOM 1597 N N . ASP A 1 197 ? -0.868 23.284 21.293 1.00 72.44 197 ASP A N 1
ATOM 1598 C CA . ASP A 1 197 ? -1.025 24.741 21.413 1.00 72.44 197 ASP A CA 1
ATOM 1599 C C . ASP A 1 197 ? -1.440 25.402 20.085 1.00 72.44 197 ASP A C 1
ATOM 1601 O O . ASP A 1 197 ? -2.274 26.305 20.091 1.00 72.44 197 ASP A O 1
ATOM 1605 N N . PHE A 1 198 ? -0.931 24.923 18.943 1.00 79.31 198 PHE A N 1
ATOM 1606 C CA . PHE A 1 198 ? -1.321 25.384 17.605 1.00 79.31 198 PHE A CA 1
ATOM 1607 C C . PHE A 1 198 ? -2.788 25.075 17.276 1.00 79.31 198 PHE A C 1
ATOM 1609 O O . PHE A 1 198 ? -3.384 25.743 16.441 1.00 79.31 198 PHE A O 1
ATOM 1616 N N . LEU A 1 199 ? -3.394 24.059 17.886 1.00 76.88 199 LEU A N 1
ATOM 1617 C CA . LEU A 1 199 ? -4.803 23.726 17.649 1.00 76.88 199 LEU A CA 1
ATOM 1618 C C . LEU A 1 199 ? -5.743 24.442 18.632 1.00 76.88 199 LEU A C 1
ATOM 1620 O O . LEU A 1 199 ? -6.943 24.525 18.371 1.00 76.88 199 LEU A O 1
ATOM 1624 N N . GLU A 1 200 ? -5.213 24.955 19.745 1.00 76.44 200 GLU A N 1
ATOM 1625 C CA . GLU A 1 200 ? -6.003 25.505 20.853 1.00 76.44 200 GLU A CA 1
ATOM 1626 C C . GLU A 1 200 ? -5.913 27.027 21.016 1.00 76.44 200 GLU A C 1
ATOM 1628 O O . GLU A 1 200 ? -6.855 27.617 21.543 1.00 76.44 200 GLU A O 1
ATOM 1633 N N . LYS A 1 201 ? -4.830 27.678 20.574 1.00 82.12 201 LYS A N 1
ATOM 1634 C CA . LYS A 1 201 ? -4.625 29.132 20.715 1.00 82.12 201 LYS A CA 1
ATOM 1635 C C . LYS A 1 201 ? -4.567 29.809 19.352 1.00 82.12 201 LYS A C 1
ATOM 1637 O O . LYS A 1 201 ? -3.902 29.306 18.446 1.00 82.12 201 LYS A O 1
ATOM 1642 N N . ASN A 1 202 ? -5.233 30.955 19.200 1.00 79.62 202 ASN A N 1
ATOM 1643 C CA . ASN A 1 202 ? -5.139 31.723 17.963 1.00 79.62 202 ASN A CA 1
ATOM 1644 C C . ASN A 1 202 ? -3.773 32.414 17.899 1.00 79.62 202 ASN A C 1
ATOM 1646 O O . ASN A 1 202 ? -3.407 33.183 18.784 1.00 79.62 202 ASN A O 1
ATOM 1650 N N . ILE A 1 203 ? -3.004 32.140 16.848 1.00 79.12 203 ILE A N 1
ATOM 1651 C CA . ILE A 1 203 ? -1.677 32.738 16.665 1.00 79.12 203 ILE A CA 1
ATOM 1652 C C . ILE A 1 203 ? -1.803 34.246 16.418 1.00 79.12 203 ILE A C 1
ATOM 1654 O O . ILE A 1 203 ? -0.921 35.011 16.807 1.00 79.12 203 ILE A O 1
ATOM 1658 N N . LEU A 1 204 ? -2.921 34.689 15.840 1.00 76.50 204 LEU A N 1
ATOM 1659 C CA . LEU A 1 204 ? -3.188 36.098 15.559 1.00 76.50 204 LEU A CA 1
ATOM 1660 C C . LEU A 1 204 ? -3.370 36.944 16.827 1.00 76.50 204 LEU A C 1
ATOM 1662 O O . LEU A 1 204 ? -3.154 38.150 16.769 1.00 76.50 204 LEU A O 1
ATOM 1666 N N . ASP A 1 205 ? -3.664 36.340 17.982 1.00 76.06 205 ASP A N 1
ATOM 1667 C CA . ASP A 1 205 ? -3.777 37.078 19.249 1.00 76.06 205 ASP A CA 1
ATOM 1668 C C . ASP A 1 205 ? -2.437 37.729 19.649 1.00 76.06 205 ASP A C 1
ATOM 1670 O O . ASP A 1 205 ? -2.410 38.730 20.360 1.00 76.06 205 ASP A O 1
ATOM 1674 N N . SER A 1 206 ? -1.313 37.203 19.146 1.00 65.50 206 SER A N 1
ATOM 1675 C CA . SER A 1 206 ? 0.025 37.771 19.366 1.00 65.50 206 SER A CA 1
ATOM 1676 C C . SER A 1 206 ? 0.336 39.009 18.513 1.00 65.50 206 SER A C 1
ATOM 1678 O O . SER A 1 206 ? 1.300 39.719 18.796 1.00 65.50 206 SER A O 1
ATOM 1680 N N . ILE A 1 207 ? -0.486 39.298 17.500 1.00 63.91 207 ILE A N 1
ATOM 1681 C CA . ILE A 1 207 ? -0.420 40.535 16.705 1.00 63.91 207 ILE A CA 1
ATOM 1682 C C . ILE A 1 207 ? -1.070 41.700 17.475 1.00 63.91 207 ILE A C 1
ATOM 1684 O O . ILE A 1 207 ? -0.638 42.846 17.378 1.00 63.91 207 ILE A O 1
ATOM 1688 N N . GLY A 1 208 ? -2.074 41.399 18.303 1.00 55.19 208 GLY A N 1
ATOM 1689 C CA . GLY A 1 208 ? -2.979 42.371 18.921 1.00 55.19 208 GLY A CA 1
ATOM 1690 C C . GLY A 1 208 ? -2.433 43.215 20.077 1.00 55.19 208 GLY A C 1
ATOM 1691 O O . GLY A 1 208 ? -3.212 43.922 20.702 1.00 55.19 208 GLY A O 1
ATOM 1692 N N . THR A 1 209 ? -1.134 43.205 20.394 1.00 48.03 209 THR A N 1
ATOM 1693 C CA . THR A 1 209 ? -0.604 44.059 21.483 1.00 48.03 209 THR A CA 1
ATOM 1694 C C . THR A 1 209 ? -0.257 45.501 21.083 1.00 48.03 209 THR A C 1
ATOM 1696 O O . THR A 1 209 ? 0.181 46.255 21.949 1.00 48.03 209 THR A O 1
ATOM 1699 N N . ILE A 1 210 ? -0.435 45.929 19.821 1.00 42.06 210 ILE A N 1
ATOM 1700 C CA . ILE A 1 210 ? -0.031 47.287 19.371 1.00 42.06 210 ILE A CA 1
ATOM 1701 C C . ILE A 1 210 ? -1.106 48.000 18.510 1.00 42.06 210 ILE A C 1
ATOM 1703 O O . ILE A 1 210 ? -0.786 48.893 17.734 1.00 42.06 210 ILE A O 1
ATOM 1707 N N . SER A 1 211 ? -2.401 47.682 18.647 1.00 34.81 211 SER A N 1
ATOM 1708 C CA . SER A 1 211 ? -3.460 48.445 17.944 1.00 34.81 211 SER A CA 1
ATOM 1709 C C . SER A 1 211 ? -4.669 48.874 18.782 1.00 34.81 211 SER A C 1
ATOM 1711 O O . SER A 1 211 ? -5.649 49.327 18.205 1.00 34.81 211 SER A O 1
ATOM 1713 N N . ASP A 1 212 ? -4.588 48.822 20.116 1.00 33.75 212 ASP A N 1
ATOM 1714 C CA . ASP A 1 212 ? -5.628 49.357 21.018 1.00 33.75 212 ASP A CA 1
ATOM 1715 C C . ASP A 1 212 ? -5.230 50.714 21.634 1.00 33.75 212 ASP A C 1
ATOM 1717 O O . ASP A 1 212 ? -5.439 50.993 22.814 1.00 33.75 212 ASP A O 1
ATOM 1721 N N . LEU A 1 213 ? -4.642 51.588 20.816 1.00 38.94 213 LEU A N 1
ATOM 1722 C CA . LEU A 1 213 ? -4.454 53.011 21.113 1.00 38.94 213 LEU A CA 1
ATOM 1723 C C . LEU A 1 213 ? -4.994 53.822 19.933 1.00 38.94 213 LEU A C 1
ATOM 1725 O O . LEU A 1 213 ? -4.234 54.241 19.068 1.00 38.94 213 LEU A O 1
ATOM 1729 N N . ASP A 1 214 ? -6.323 53.935 19.862 1.00 30.86 214 ASP A N 1
ATOM 1730 C CA . ASP A 1 214 ? -7.062 55.184 19.600 1.00 30.86 214 ASP A CA 1
ATOM 1731 C C . ASP A 1 214 ? -8.418 54.931 18.925 1.00 30.86 214 ASP A C 1
ATOM 1733 O O . ASP A 1 214 ? -8.524 54.804 17.705 1.00 30.86 214 ASP A O 1
ATOM 1737 N N . ASN A 1 215 ? -9.469 54.935 19.752 1.00 31.88 215 ASN A N 1
ATOM 1738 C CA . ASN A 1 215 ? -10.684 55.765 19.652 1.00 31.88 215 ASN A CA 1
ATOM 1739 C C . ASN A 1 215 ? -11.849 55.025 20.320 1.00 31.88 215 ASN A C 1
ATOM 1741 O O . ASN A 1 215 ? -12.379 54.063 19.783 1.00 31.88 215 ASN A O 1
ATOM 1745 N N . SER A 1 216 ? -12.100 55.278 21.601 1.00 36.06 216 SER A N 1
ATOM 1746 C CA . SER A 1 216 ? -12.837 56.432 22.140 1.00 36.06 216 SER A CA 1
ATOM 1747 C C . SER A 1 216 ? -14.355 56.272 22.004 1.00 36.06 216 SER A C 1
ATOM 1749 O O . SER A 1 216 ? -14.900 56.024 20.936 1.00 36.06 216 SER A O 1
ATOM 1751 N N . THR A 1 217 ? -15.007 56.447 23.157 1.00 36.00 217 THR A N 1
ATOM 1752 C CA . THR A 1 217 ? -16.448 56.395 23.433 1.00 36.00 217 THR A CA 1
ATOM 1753 C C . THR A 1 217 ? -17.108 55.021 23.368 1.00 36.00 217 THR A C 1
ATOM 1755 O O . THR A 1 217 ? -17.822 54.722 22.429 1.00 36.00 217 THR A O 1
ATOM 1758 N N . ASP A 1 218 ? -17.000 54.256 24.456 1.00 32.22 218 ASP A N 1
ATOM 1759 C CA . ASP A 1 218 ? -18.218 53.686 25.023 1.00 32.22 218 ASP A CA 1
ATOM 1760 C C . ASP A 1 218 ? -18.181 53.767 26.547 1.00 32.22 218 ASP A C 1
ATOM 1762 O O . ASP A 1 218 ? -17.238 53.377 27.234 1.00 32.22 218 ASP A O 1
ATOM 1766 N N . VAL A 1 219 ? -19.213 54.428 27.045 1.00 36.44 219 VAL A N 1
ATOM 1767 C CA . VAL A 1 219 ? -19.539 54.633 28.446 1.00 36.44 219 VAL A CA 1
ATOM 1768 C C . VAL A 1 219 ? -19.621 53.270 29.132 1.00 36.44 219 VAL A C 1
ATOM 1770 O O . VAL A 1 219 ? -20.158 52.333 28.551 1.00 36.44 219 VAL A O 1
ATOM 1773 N N . PHE A 1 220 ? -19.121 53.177 30.370 1.00 39.84 220 PHE A N 1
ATOM 1774 C CA . PHE A 1 220 ? -19.409 52.085 31.305 1.00 39.84 220 PHE A CA 1
ATOM 1775 C C . PHE A 1 220 ? -20.869 51.626 31.170 1.00 39.84 220 PHE A C 1
ATOM 1777 O O . PHE A 1 220 ? -21.777 52.285 31.673 1.00 39.84 220 PHE A O 1
ATOM 1784 N N . ASN A 1 221 ? -21.090 50.505 30.491 1.00 41.34 221 ASN A N 1
ATOM 1785 C CA . ASN A 1 221 ? -22.379 49.838 30.435 1.00 41.34 221 ASN A CA 1
ATOM 1786 C C . ASN A 1 221 ? -22.207 48.492 31.146 1.00 41.34 221 ASN A C 1
ATOM 1788 O O . ASN A 1 221 ? -22.218 47.436 30.524 1.00 41.34 221 ASN A O 1
ATOM 1792 N N . ASP A 1 222 ? -22.046 48.549 32.473 1.00 42.91 222 ASP A N 1
ATOM 1793 C CA . ASP A 1 222 ? -22.136 47.409 33.405 1.00 42.91 222 ASP A CA 1
ATOM 1794 C C . ASP A 1 222 ? -23.584 46.859 33.484 1.00 42.91 222 ASP A C 1
ATOM 1796 O O . ASP A 1 222 ? -24.097 46.510 34.548 1.00 42.91 222 ASP A O 1
ATOM 1800 N N . ASN A 1 223 ? -24.299 46.814 32.358 1.00 51.12 223 ASN A N 1
ATOM 1801 C CA . ASN A 1 223 ? -25.621 46.212 32.282 1.00 51.12 223 ASN A CA 1
ATOM 1802 C C . ASN A 1 223 ? -25.441 44.717 32.026 1.00 51.12 223 ASN A C 1
ATOM 1804 O O . ASN A 1 223 ? -25.141 44.307 30.906 1.00 51.12 223 ASN A O 1
ATOM 1808 N N . ILE A 1 224 ? -25.634 43.910 33.073 1.00 60.06 224 ILE A N 1
ATOM 1809 C CA . ILE A 1 224 ? -25.718 42.447 32.967 1.00 60.06 224 ILE A CA 1
ATOM 1810 C C . ILE A 1 224 ? -26.754 42.112 31.891 1.00 60.06 224 ILE A C 1
ATOM 1812 O O . ILE A 1 224 ? -27.909 42.543 31.983 1.00 60.06 224 ILE A O 1
ATOM 1816 N N . SER A 1 225 ? -26.350 41.352 30.872 1.00 76.94 225 SER A N 1
ATOM 1817 C CA . SER A 1 225 ? -27.269 40.960 29.801 1.00 76.94 225 SER A CA 1
ATOM 1818 C C . SER A 1 225 ? -28.412 40.098 30.354 1.00 76.94 225 SER A C 1
ATOM 1820 O O . SER A 1 225 ? -28.241 39.330 31.306 1.00 76.94 225 SER A O 1
ATOM 1822 N N . SER A 1 226 ? -29.588 40.184 29.732 1.00 75.56 226 SER A N 1
ATOM 1823 C CA . SER A 1 226 ? -30.737 39.297 29.990 1.00 75.56 226 SER A CA 1
ATOM 1824 C C . SER A 1 226 ? -30.312 37.816 30.045 1.00 75.56 226 SER A C 1
ATOM 1826 O O . SER A 1 226 ? -30.744 37.062 30.919 1.00 75.56 226 SER A O 1
ATOM 1828 N N . ILE A 1 227 ? -29.415 37.407 29.146 1.00 79.31 227 ILE A N 1
ATOM 1829 C CA . ILE A 1 227 ? -28.878 36.050 29.030 1.00 79.31 227 ILE A CA 1
ATOM 1830 C C . ILE A 1 227 ? -28.029 35.683 30.253 1.00 79.31 227 ILE A C 1
ATOM 1832 O O . ILE A 1 227 ? -28.228 34.615 30.832 1.00 79.31 227 ILE A O 1
ATOM 1836 N N . GLU A 1 228 ? -27.110 36.544 30.693 1.00 80.75 228 GLU A N 1
ATOM 1837 C CA . GLU A 1 228 ? -26.284 36.304 31.889 1.00 80.75 228 GLU A CA 1
ATOM 1838 C C . GLU A 1 228 ? -27.115 36.249 33.172 1.00 80.75 228 GLU A C 1
ATOM 1840 O O . GLU A 1 228 ? -26.861 35.413 34.048 1.00 80.75 228 GLU A O 1
ATOM 1845 N N . TYR A 1 229 ? -28.151 37.083 33.265 1.00 83.75 229 TYR A N 1
ATOM 1846 C CA . TYR A 1 229 ? -29.107 37.055 34.366 1.00 83.75 229 TYR A CA 1
ATOM 1847 C C . TYR A 1 229 ? -29.831 35.702 34.449 1.00 83.75 229 TYR A C 1
ATOM 1849 O O . TYR A 1 229 ? -29.800 35.043 35.493 1.00 83.75 229 TYR A O 1
ATOM 1857 N N . TYR A 1 230 ? -30.415 35.223 33.346 1.00 82.19 230 TYR A N 1
ATOM 1858 C CA . TYR A 1 230 ? -31.121 33.936 33.341 1.00 82.19 230 TYR A CA 1
ATOM 1859 C C . TYR A 1 230 ? -30.184 32.723 33.422 1.00 82.19 230 TYR A C 1
ATOM 1861 O O . TYR A 1 230 ? -30.558 31.718 34.031 1.00 82.19 230 TYR A O 1
ATOM 1869 N N . LYS A 1 231 ? -28.944 32.817 32.922 1.00 80.00 231 LYS A N 1
ATOM 1870 C CA . LYS A 1 231 ? -27.890 31.822 33.196 1.00 80.00 231 LYS A CA 1
ATOM 1871 C C . LYS A 1 231 ? -27.613 31.719 34.695 1.00 80.00 231 LYS A C 1
ATOM 1873 O O . LYS A 1 231 ? -27.576 30.618 35.243 1.00 80.00 231 LYS A O 1
ATOM 1878 N N . SER A 1 232 ? -27.502 32.852 35.381 1.00 80.00 232 SER A N 1
ATOM 1879 C CA . SER A 1 232 ? -27.267 32.887 36.827 1.00 80.00 232 SER A CA 1
ATOM 1880 C C . SER A 1 232 ? -28.446 32.302 37.612 1.00 80.00 232 SER A C 1
ATOM 1882 O O . SER A 1 232 ? -28.235 31.495 38.516 1.00 80.00 232 SER A O 1
ATOM 1884 N N . ILE A 1 233 ? -29.686 32.613 37.214 1.00 79.38 233 ILE A N 1
ATOM 1885 C CA . ILE A 1 233 ? -30.903 32.014 37.795 1.00 79.38 233 ILE A CA 1
ATOM 1886 C C . ILE A 1 233 ? -30.942 30.501 37.586 1.00 79.38 233 ILE A C 1
ATOM 1888 O O . ILE A 1 233 ? -31.326 29.762 38.491 1.00 79.38 233 ILE A O 1
ATOM 1892 N N . SER A 1 234 ? -30.545 30.020 36.409 1.00 69.00 234 SER A N 1
ATOM 1893 C CA . SER A 1 234 ? -30.561 28.588 36.103 1.00 69.00 234 SER A CA 1
ATOM 1894 C C . SER A 1 234 ? -29.549 27.766 36.912 1.00 69.00 234 SER A C 1
ATOM 1896 O O . SER A 1 234 ? -29.741 26.563 37.078 1.00 69.00 234 SER A O 1
ATOM 1898 N N . ASN A 1 235 ? -28.514 28.414 37.458 1.00 74.06 235 ASN A N 1
ATOM 1899 C CA . ASN A 1 235 ? -27.531 27.788 38.346 1.00 74.06 235 ASN A CA 1
ATOM 1900 C C . ASN A 1 235 ? -28.012 27.679 39.805 1.00 74.06 235 ASN A C 1
ATOM 1902 O O . ASN A 1 235 ? -27.368 27.003 40.610 1.00 74.06 235 ASN A O 1
ATOM 1906 N N . LEU A 1 236 ? -29.121 28.331 40.169 1.00 79.12 236 LEU A N 1
ATOM 1907 C CA . LEU A 1 236 ? -29.714 28.207 41.500 1.00 79.12 236 LEU A CA 1
ATOM 1908 C C . LEU A 1 236 ? -30.361 26.826 41.685 1.00 79.12 236 LEU A C 1
ATOM 1910 O O . LEU A 1 236 ? -30.811 26.185 40.733 1.00 79.12 236 LEU A O 1
ATOM 1914 N N . GLN A 1 237 ? -30.450 26.365 42.937 1.00 77.50 237 GLN A N 1
ATOM 1915 C CA . GLN A 1 237 ? -31.202 25.149 43.255 1.00 77.50 237 GLN A CA 1
ATOM 1916 C C . GLN A 1 237 ? -32.670 25.312 42.837 1.00 77.50 237 GLN A C 1
ATOM 1918 O O . GLN A 1 237 ? -33.287 26.342 43.110 1.00 77.50 237 GLN A O 1
ATOM 1923 N N . ARG A 1 238 ? -33.237 24.279 42.199 1.00 71.19 238 ARG A N 1
ATOM 1924 C CA . ARG A 1 238 ? -34.583 24.324 41.597 1.00 71.19 238 ARG A CA 1
ATOM 1925 C C . ARG A 1 238 ? -35.668 24.770 42.575 1.00 71.19 238 ARG A C 1
ATOM 1927 O O . ARG A 1 238 ? -36.511 25.579 42.203 1.00 71.19 238 ARG A O 1
ATOM 1934 N N . ASP A 1 239 ? -35.597 24.317 43.822 1.00 74.12 239 ASP A N 1
ATOM 1935 C CA . ASP A 1 239 ? -36.569 24.679 44.856 1.00 74.12 239 ASP A CA 1
ATOM 1936 C C . ASP A 1 239 ? -36.555 26.184 45.154 1.00 74.12 239 ASP A C 1
ATOM 1938 O O . ASP A 1 239 ? -37.601 26.776 45.391 1.00 74.12 239 ASP A O 1
ATOM 1942 N N . ILE A 1 240 ? -35.393 26.841 45.073 1.00 79.31 240 ILE A N 1
ATOM 1943 C CA . ILE A 1 240 ? -35.261 28.284 45.311 1.00 79.31 240 ILE A CA 1
ATOM 1944 C C . ILE A 1 240 ? -35.932 29.069 44.183 1.00 79.31 240 ILE A C 1
ATOM 1946 O O . ILE A 1 240 ? -36.730 29.964 44.452 1.00 79.31 240 ILE A O 1
ATOM 1950 N N . SER A 1 241 ? -35.652 28.715 42.927 1.00 76.38 241 SER A N 1
ATOM 1951 C CA . SER A 1 241 ? -36.221 29.403 41.763 1.00 76.38 241 SER A CA 1
ATOM 1952 C C . SER A 1 241 ? -37.735 29.194 41.673 1.00 76.38 241 SER A C 1
ATOM 1954 O O . SER A 1 241 ? -38.473 30.152 41.449 1.00 76.38 241 SER A O 1
ATOM 1956 N N . VAL A 1 242 ? -38.222 27.972 41.911 1.00 78.12 242 VAL A N 1
ATOM 1957 C CA . VAL A 1 242 ? -39.665 27.674 41.908 1.00 78.12 242 VAL A CA 1
ATOM 1958 C C . VAL A 1 242 ? -40.372 28.376 43.056 1.00 78.12 242 VAL A C 1
ATOM 1960 O O . VAL A 1 242 ? -41.418 28.974 42.828 1.00 78.12 242 VAL A O 1
ATOM 1963 N N . ASN A 1 243 ? -39.799 28.378 44.261 1.00 80.69 243 ASN A N 1
ATOM 1964 C CA . ASN A 1 243 ? -40.396 29.087 45.390 1.00 80.69 243 ASN A CA 1
ATOM 1965 C C . ASN A 1 243 ? -40.397 30.600 45.154 1.00 80.69 243 ASN A C 1
ATOM 1967 O O . ASN A 1 243 ? -41.396 31.252 45.440 1.00 80.69 243 ASN A O 1
ATOM 1971 N N . PHE A 1 244 ? -39.330 31.164 44.582 1.00 82.00 244 PHE A N 1
ATOM 1972 C CA . PHE A 1 244 ? -39.251 32.593 44.280 1.00 82.00 244 PHE A CA 1
ATOM 1973 C C . PHE A 1 244 ? -40.295 33.025 43.242 1.00 82.00 244 PHE A C 1
ATOM 1975 O O . PHE A 1 244 ? -41.120 33.893 43.524 1.00 82.00 244 PHE A O 1
ATOM 1982 N N . PHE A 1 245 ? -40.310 32.394 42.063 1.00 80.12 245 PHE A N 1
ATOM 1983 C CA . PHE A 1 245 ? -41.267 32.743 41.008 1.00 80.12 245 PHE A CA 1
ATOM 1984 C C . PHE A 1 245 ? -42.698 32.314 41.357 1.00 80.12 245 PHE A C 1
ATOM 1986 O O . PHE A 1 245 ? -43.644 33.009 41.004 1.00 80.12 245 PHE A O 1
ATOM 1993 N N . GLY A 1 246 ? -42.870 31.189 42.052 1.00 79.81 246 GLY A N 1
ATOM 1994 C CA . GLY A 1 246 ? -44.167 30.598 42.389 1.00 79.81 246 GLY A CA 1
ATOM 1995 C C . GLY A 1 246 ? -44.889 31.249 43.571 1.00 79.81 246 GLY A C 1
ATOM 1996 O O . GLY A 1 246 ? -46.094 31.011 43.713 1.00 79.81 246 GLY A O 1
ATOM 1997 N N . SER A 1 247 ? -44.191 32.080 44.364 1.00 80.06 247 SER A N 1
ATOM 1998 C CA . SER A 1 247 ? -44.724 32.786 45.547 1.00 80.06 247 SER A CA 1
ATOM 1999 C C . SER A 1 247 ? -45.886 33.729 45.228 1.00 80.06 247 SER A C 1
ATOM 2001 O O . SER A 1 247 ? -46.764 33.921 46.065 1.00 80.06 247 SER A O 1
ATOM 2003 N N . ASP A 1 248 ? -45.909 34.313 44.029 1.00 84.88 248 ASP A N 1
ATOM 2004 C CA . ASP A 1 248 ? -46.988 35.192 43.578 1.00 84.88 248 ASP A CA 1
ATOM 2005 C C . ASP A 1 248 ? -47.327 34.912 42.101 1.00 84.88 248 ASP A C 1
ATOM 2007 O O . ASP A 1 248 ? -46.423 34.867 41.260 1.00 84.88 248 ASP A O 1
ATOM 2011 N N . PRO A 1 249 ? -48.613 34.742 41.739 1.00 83.88 249 PRO A N 1
ATOM 2012 C CA . PRO A 1 249 ? -48.998 34.452 40.360 1.00 83.88 249 PRO A CA 1
ATOM 2013 C C . PRO A 1 249 ? -48.610 35.529 39.335 1.00 83.88 249 PRO A C 1
ATOM 2015 O O . PRO A 1 249 ? -48.288 35.197 38.191 1.00 83.88 249 PRO A O 1
ATOM 2018 N N . LYS A 1 250 ? -48.578 36.814 39.719 1.00 84.19 250 LYS A N 1
ATOM 2019 C CA . LYS A 1 250 ? -48.159 37.900 38.817 1.00 84.19 250 LYS A CA 1
ATOM 2020 C C . LYS A 1 250 ? -46.653 37.865 38.594 1.00 84.19 250 LYS A C 1
ATOM 2022 O O . LYS A 1 250 ? -46.225 38.052 37.456 1.00 84.19 250 LYS A O 1
ATOM 2027 N N . ILE A 1 251 ? -45.872 37.592 39.643 1.00 85.69 251 ILE A N 1
ATOM 2028 C CA . ILE A 1 251 ? -44.418 37.387 39.542 1.00 85.69 251 ILE A CA 1
ATOM 2029 C C . ILE A 1 251 ? -44.120 36.184 38.643 1.00 85.69 251 ILE A C 1
ATOM 2031 O O . ILE A 1 251 ? -43.296 36.300 37.739 1.00 85.69 251 ILE A O 1
ATOM 2035 N N . ALA A 1 252 ? -44.832 35.068 38.821 1.00 84.81 252 ALA A N 1
ATOM 2036 C CA . ALA A 1 252 ? -44.683 33.884 37.978 1.00 84.81 252 ALA A CA 1
ATOM 2037 C C . ALA A 1 252 ? -44.949 34.191 36.502 1.00 84.81 252 ALA A C 1
ATOM 2039 O O . ALA A 1 252 ? -44.130 33.872 35.642 1.00 84.81 252 ALA A O 1
ATOM 2040 N N . PHE A 1 253 ? -46.092 34.815 36.202 1.00 86.81 253 PHE A N 1
ATOM 2041 C CA . PHE A 1 253 ? -46.498 35.094 34.828 1.00 86.81 253 PHE A CA 1
ATOM 2042 C C . PHE A 1 253 ? -45.557 36.099 34.153 1.00 86.81 253 PHE A C 1
ATOM 2044 O O . PHE A 1 253 ? -45.074 35.847 33.048 1.00 86.81 253 PHE A O 1
ATOM 2051 N N . TYR A 1 254 ? -45.254 37.217 34.820 1.00 86.88 254 TYR A N 1
ATOM 2052 C CA . TYR A 1 254 ? -44.344 38.231 34.282 1.00 86.88 254 TYR A CA 1
ATOM 2053 C C . TYR A 1 254 ? -42.918 37.689 34.137 1.00 86.88 254 TYR A C 1
ATOM 2055 O O . TYR A 1 254 ? -42.314 37.837 33.078 1.00 86.88 254 TYR A O 1
ATOM 2063 N N . GLY A 1 255 ? -42.413 36.986 35.154 1.00 86.06 255 GLY A N 1
ATOM 2064 C CA . GLY A 1 255 ? -41.094 36.358 35.137 1.00 86.06 255 GLY A CA 1
ATOM 2065 C C . GLY A 1 255 ? -40.948 35.343 34.007 1.00 86.06 255 GLY A C 1
ATOM 2066 O O . GLY A 1 255 ? -39.990 35.415 33.248 1.00 86.06 255 GLY A O 1
ATOM 2067 N N . CYS A 1 256 ? -41.930 34.456 33.812 1.00 88.19 256 CYS A N 1
ATOM 2068 C CA . CYS A 1 256 ? -41.909 33.503 32.697 1.00 88.19 256 CYS A CA 1
ATOM 2069 C C . CYS A 1 256 ? -41.998 34.195 31.328 1.00 88.19 256 CYS A C 1
ATOM 2071 O O . CYS A 1 256 ? -41.389 33.725 30.368 1.00 88.19 256 CYS A O 1
ATOM 2073 N N . THR A 1 257 ? -42.732 35.308 31.227 1.00 89.06 257 THR A N 1
ATOM 2074 C CA . THR A 1 257 ? -42.833 36.092 29.984 1.00 89.06 257 THR A CA 1
ATOM 2075 C C . THR A 1 257 ? -41.488 36.731 29.638 1.00 89.06 257 THR A C 1
ATOM 2077 O O . THR A 1 257 ? -40.990 36.533 28.536 1.00 89.06 257 THR A O 1
ATOM 2080 N N . GLN A 1 258 ? -40.840 37.397 30.596 1.00 88.00 258 GLN A N 1
ATOM 2081 C CA . GLN A 1 258 ? -39.508 37.991 30.420 1.00 88.00 258 GLN A CA 1
ATOM 2082 C C . GLN A 1 258 ? -38.433 36.938 30.117 1.00 88.00 258 GLN A C 1
ATOM 2084 O O . GLN A 1 258 ? -37.569 37.134 29.266 1.00 88.00 258 GLN A O 1
ATOM 2089 N N . ALA A 1 259 ? -38.510 35.780 30.771 1.00 86.81 259 ALA A N 1
ATOM 2090 C CA . ALA A 1 259 ? -37.626 34.655 30.496 1.00 86.81 259 ALA A CA 1
ATOM 2091 C C . ALA A 1 259 ? -37.823 34.137 29.055 1.00 86.81 259 ALA A C 1
ATOM 2093 O O . ALA A 1 259 ? -36.863 33.798 28.365 1.00 86.81 259 ALA A O 1
ATOM 2094 N N . SER A 1 260 ? -39.067 34.142 28.567 1.00 90.00 260 SER A N 1
ATOM 2095 C CA . SER A 1 260 ? -39.393 33.784 27.184 1.00 90.00 260 SER A CA 1
ATOM 2096 C C . SER A 1 260 ? -38.901 34.823 26.170 1.00 90.00 260 SER A C 1
ATOM 2098 O O . SER A 1 260 ? -38.510 34.438 25.074 1.00 90.00 260 SER A O 1
ATOM 2100 N N . GLU A 1 261 ? -38.875 36.117 26.507 1.00 88.44 261 GLU A N 1
ATOM 2101 C CA . GLU A 1 261 ? -38.259 37.154 25.658 1.00 88.44 261 GLU A CA 1
ATOM 2102 C C . GLU A 1 261 ? -36.748 36.931 25.520 1.00 88.44 261 GLU A C 1
ATOM 2104 O O . GLU A 1 261 ? -36.238 36.904 24.403 1.00 88.44 261 GLU A O 1
ATOM 2109 N N . CYS A 1 262 ? -36.059 36.637 26.628 1.00 87.88 262 CYS A N 1
ATOM 2110 C CA . CYS A 1 262 ? -34.641 36.261 26.613 1.00 87.88 262 CYS A CA 1
ATOM 2111 C C . CYS A 1 262 ? -34.380 35.013 25.745 1.00 87.88 262 CYS A C 1
ATOM 2113 O O . CYS A 1 262 ? -33.381 34.942 25.033 1.00 87.88 262 CYS A O 1
ATOM 2115 N N . LEU A 1 263 ? -35.305 34.044 25.721 1.00 88.81 263 LEU A N 1
ATOM 2116 C CA . LEU A 1 263 ? -35.193 32.885 24.830 1.00 88.81 263 LEU A CA 1
ATOM 2117 C C . LEU A 1 263 ? -35.151 33.277 23.344 1.00 88.81 263 LEU A C 1
ATOM 2119 O O . LEU A 1 263 ? -34.445 32.625 22.582 1.00 88.81 263 LEU A O 1
ATOM 2123 N N . VAL A 1 264 ? -35.871 34.323 22.927 1.00 89.12 264 VAL A N 1
ATOM 2124 C CA . VAL A 1 264 ? -35.827 34.810 21.536 1.00 89.12 264 VAL A CA 1
ATOM 2125 C C . VAL A 1 264 ? -34.430 35.338 21.205 1.00 89.12 264 VAL A C 1
ATOM 2127 O O . VAL A 1 264 ? -33.868 34.955 20.185 1.00 89.12 264 VAL A O 1
ATOM 2130 N N . GLU A 1 265 ? -33.834 36.120 22.106 1.00 88.62 265 GLU A N 1
ATOM 2131 C CA . GLU A 1 265 ? -32.461 36.625 21.950 1.00 88.62 265 GLU A CA 1
ATOM 2132 C C . GLU A 1 265 ? -31.437 35.477 21.875 1.00 88.62 265 GLU A C 1
ATOM 2134 O O . GLU A 1 265 ? -30.538 35.485 21.034 1.00 88.62 265 GLU A O 1
ATOM 2139 N N . ILE A 1 266 ? -31.601 34.440 22.707 1.00 87.38 266 ILE A N 1
ATOM 2140 C CA . ILE A 1 266 ? -30.751 33.236 22.680 1.00 87.38 266 ILE A CA 1
ATOM 2141 C C . ILE A 1 266 ? -30.885 32.493 21.345 1.00 87.38 266 ILE A C 1
ATOM 2143 O O . ILE A 1 266 ? -29.888 32.008 20.812 1.00 87.38 266 ILE A O 1
ATOM 2147 N N . ILE A 1 267 ? -32.099 32.386 20.802 1.00 88.00 267 ILE A N 1
ATOM 2148 C CA . ILE A 1 267 ? -32.371 31.728 19.517 1.00 88.00 267 ILE A CA 1
ATOM 2149 C C . ILE A 1 267 ? -31.705 32.480 18.364 1.00 88.00 267 ILE A C 1
ATOM 2151 O O . ILE A 1 267 ? -31.086 31.844 17.508 1.00 88.00 267 ILE A O 1
ATOM 2155 N N . ASP A 1 268 ? -31.774 33.810 18.353 1.00 87.06 268 ASP A N 1
ATOM 2156 C CA . ASP A 1 268 ? -31.124 34.628 17.324 1.00 87.06 268 ASP A CA 1
ATOM 2157 C C . ASP A 1 268 ? -29.596 34.455 17.357 1.00 87.06 268 ASP A C 1
ATOM 2159 O O . ASP A 1 268 ? -28.957 34.242 16.318 1.00 87.06 268 ASP A O 1
ATOM 2163 N N . GLU A 1 269 ? -29.008 34.428 18.556 1.00 87.75 269 GLU A N 1
ATOM 2164 C CA . GLU A 1 269 ? -27.587 34.131 18.754 1.00 87.75 269 GLU A CA 1
ATOM 2165 C C . GLU A 1 269 ? -27.222 32.694 18.344 1.00 87.75 269 GLU A C 1
ATOM 2167 O O . GLU A 1 269 ? -26.203 32.484 17.683 1.00 87.75 269 GLU A O 1
ATOM 2172 N N . LEU A 1 270 ? -28.058 31.697 18.655 1.00 88.31 270 LEU A N 1
ATOM 2173 C CA . LEU A 1 270 ? -27.870 30.312 18.203 1.00 88.31 270 LEU A CA 1
ATOM 2174 C C . LEU A 1 270 ? -27.836 30.229 16.673 1.00 88.31 270 LEU A C 1
ATOM 2176 O O . LEU A 1 270 ? -26.924 29.621 16.109 1.00 88.31 270 LEU A O 1
ATOM 2180 N N . LYS A 1 271 ? -28.786 30.877 15.986 1.00 88.19 271 LYS A N 1
ATOM 2181 C CA . LYS A 1 271 ? -28.824 30.922 14.514 1.00 88.19 271 LYS A CA 1
ATOM 2182 C C . LYS A 1 271 ? -27.589 31.604 13.939 1.00 88.19 271 LYS A C 1
ATOM 2184 O O . LYS A 1 271 ? -27.035 31.136 12.944 1.00 88.19 271 LYS A O 1
ATOM 2189 N N . LYS A 1 272 ? -27.125 32.695 14.553 1.00 88.25 272 LYS A N 1
ATOM 2190 C CA . LYS A 1 272 ? -25.882 33.373 14.161 1.00 88.25 272 LYS A CA 1
ATOM 2191 C C . LYS A 1 272 ? -24.674 32.440 14.262 1.00 88.25 272 LYS A C 1
ATOM 2193 O O . LYS A 1 272 ? -23.969 32.273 13.271 1.00 88.25 272 LYS A O 1
ATOM 2198 N N . VAL A 1 273 ? -24.492 31.766 15.395 1.00 87.38 273 VAL A N 1
ATOM 2199 C CA . VAL A 1 273 ? -23.363 30.844 15.614 1.00 87.38 273 VAL A CA 1
ATOM 2200 C C . VAL A 1 273 ? -23.413 29.646 14.663 1.00 87.38 273 VAL A C 1
ATOM 2202 O O . VAL A 1 273 ? -22.386 29.252 14.117 1.00 87.38 273 VAL A O 1
ATOM 2205 N N . ILE A 1 274 ? -24.596 29.082 14.399 1.00 87.12 274 ILE A N 1
ATOM 2206 C CA . ILE A 1 274 ? -24.753 27.983 13.431 1.00 87.12 274 ILE A CA 1
ATOM 2207 C C . ILE A 1 274 ? -24.313 28.419 12.027 1.00 87.12 274 ILE A C 1
ATOM 2209 O O . ILE A 1 274 ? -23.611 27.669 11.344 1.00 87.12 274 ILE A O 1
ATOM 2213 N N . ARG A 1 275 ? -24.665 29.641 11.604 1.00 85.38 275 ARG A N 1
ATOM 2214 C CA . ARG A 1 275 ? -24.205 30.198 10.321 1.00 85.38 275 ARG A CA 1
ATOM 2215 C C . ARG A 1 275 ? -22.691 30.356 10.281 1.00 85.38 275 ARG A C 1
ATOM 2217 O O . ARG A 1 275 ? -22.075 29.936 9.309 1.00 85.38 275 ARG A O 1
ATOM 2224 N N . GLU A 1 276 ? -22.088 30.887 11.342 1.00 85.56 276 GLU A N 1
ATOM 2225 C CA . GLU A 1 276 ? -20.630 31.026 11.435 1.00 85.56 276 GLU A CA 1
ATOM 2226 C C . GLU A 1 276 ? -19.920 29.666 11.355 1.00 85.56 276 GLU A C 1
ATOM 2228 O O . GLU A 1 276 ? -18.952 29.522 10.607 1.00 85.56 276 GLU A O 1
ATOM 2233 N N . ILE A 1 277 ? -20.433 28.637 12.043 1.00 85.94 277 ILE A N 1
ATOM 2234 C CA . ILE A 1 277 ? -19.918 27.261 11.948 1.00 85.94 277 ILE A CA 1
ATOM 2235 C C . ILE A 1 277 ? -19.977 26.765 10.501 1.00 85.94 277 ILE A C 1
ATOM 2237 O O . ILE A 1 277 ? -18.990 26.221 10.002 1.00 85.94 277 ILE A O 1
ATOM 2241 N N . HIS A 1 278 ? -21.105 26.969 9.814 1.00 81.94 278 HIS A N 1
ATOM 2242 C CA . HIS A 1 278 ? -21.257 26.586 8.412 1.00 81.94 278 HIS A CA 1
ATOM 2243 C C . HIS A 1 278 ? -20.257 27.311 7.504 1.00 81.94 278 HIS A C 1
ATOM 2245 O O . HIS A 1 278 ? -19.599 26.658 6.699 1.00 81.94 278 HIS A O 1
ATOM 2251 N N . THR A 1 279 ? -20.089 28.624 7.657 1.00 83.56 279 THR A N 1
ATOM 2252 C CA . THR A 1 279 ? -19.120 29.416 6.886 1.00 83.56 279 THR A CA 1
ATOM 2253 C C . THR A 1 279 ? -17.686 28.946 7.136 1.00 83.56 279 THR A C 1
ATOM 2255 O O . THR A 1 279 ? -16.934 28.678 6.196 1.00 83.56 279 THR A O 1
ATOM 2258 N N . HIS A 1 280 ? -17.281 28.775 8.395 1.00 84.06 280 HIS A N 1
ATOM 2259 C CA . HIS A 1 280 ? -15.929 28.315 8.709 1.00 84.06 280 HIS A CA 1
ATOM 2260 C C . HIS A 1 280 ? -15.660 26.908 8.174 1.00 84.06 280 HIS A C 1
ATOM 2262 O O . HIS A 1 280 ? -14.594 26.664 7.607 1.00 84.06 280 HIS A O 1
ATOM 2268 N N . LEU A 1 281 ? -16.617 25.993 8.315 1.00 81.25 281 LEU A N 1
ATOM 2269 C CA . LEU A 1 281 ? -16.428 24.598 7.941 1.00 81.25 281 LEU A CA 1
ATOM 2270 C C . LEU A 1 281 ? -16.556 24.376 6.429 1.00 81.25 281 LEU A C 1
ATOM 2272 O O . LEU A 1 281 ? -15.672 23.749 5.853 1.00 81.25 281 LEU A O 1
ATOM 2276 N N . PHE A 1 282 ? -17.602 24.909 5.790 1.00 76.81 282 PHE A N 1
ATOM 2277 C CA . PHE A 1 282 ? -17.960 24.606 4.396 1.00 76.81 282 PHE A CA 1
ATOM 2278 C C . PHE A 1 282 ? -17.524 25.656 3.357 1.00 76.81 282 PHE A C 1
ATOM 2280 O O . PHE A 1 282 ? -17.570 25.392 2.153 1.00 76.81 282 PHE A O 1
ATOM 2287 N N . GLU A 1 283 ? -17.105 26.849 3.786 1.00 79.31 283 GLU A N 1
ATOM 2288 C CA . GLU A 1 283 ? -16.601 27.885 2.871 1.00 79.31 283 GLU A CA 1
ATOM 2289 C C . GLU A 1 283 ? -15.102 28.118 3.064 1.00 79.31 283 GLU A C 1
ATOM 2291 O O . GLU A 1 283 ? -14.357 28.137 2.087 1.00 79.31 283 GLU A O 1
ATOM 2296 N N . ARG A 1 284 ? -14.625 28.237 4.313 1.00 80.75 284 ARG A N 1
ATOM 2297 C CA . ARG A 1 284 ? -13.202 28.514 4.587 1.00 80.75 284 ARG A CA 1
ATOM 2298 C C . ARG A 1 284 ? -12.334 27.258 4.630 1.00 80.75 284 ARG A C 1
ATOM 2300 O O . ARG A 1 284 ? -11.290 27.221 3.980 1.00 80.75 284 ARG A O 1
ATOM 2307 N N . LEU A 1 285 ? -12.724 26.238 5.395 1.00 82.81 285 LEU A N 1
ATOM 2308 C CA . LEU A 1 285 ? -11.909 25.033 5.600 1.00 82.81 285 LEU A CA 1
ATOM 2309 C C . LEU A 1 285 ? -12.073 24.012 4.464 1.00 82.81 285 LEU A C 1
ATOM 2311 O O . LEU A 1 285 ? -11.072 23.554 3.906 1.00 82.81 285 LEU A O 1
ATOM 2315 N N . LEU A 1 286 ? -13.314 23.681 4.097 1.00 80.88 286 LEU A N 1
ATOM 2316 C CA . LEU A 1 286 ? -13.654 22.618 3.147 1.00 80.88 286 LEU A CA 1
ATOM 2317 C C . LEU A 1 286 ? -14.761 23.068 2.187 1.00 80.88 286 LEU A C 1
ATOM 2319 O O . LEU A 1 286 ? -15.903 23.164 2.602 1.00 80.88 286 LEU A O 1
ATOM 2323 N N . SER A 1 287 ? -14.471 23.243 0.899 1.00 74.94 287 SER A N 1
ATOM 2324 C CA . SER A 1 287 ? -15.490 23.534 -0.120 1.00 74.94 287 SER A CA 1
ATOM 2325 C C . SER A 1 287 ? -15.282 22.665 -1.355 1.00 74.94 287 SER A C 1
ATOM 2327 O O . SER A 1 287 ? -14.171 22.597 -1.865 1.00 74.94 287 SER A O 1
ATOM 2329 N N . GLU A 1 288 ? -16.334 22.006 -1.855 1.00 62.62 288 GLU A N 1
ATOM 2330 C CA . GLU A 1 288 ? -16.258 21.173 -3.071 1.00 62.62 288 GLU A CA 1
ATOM 2331 C C . GLU A 1 288 ? -16.183 21.998 -4.368 1.00 62.62 288 GLU A C 1
ATOM 2333 O O . GLU A 1 288 ? -15.730 21.491 -5.395 1.00 62.62 288 GLU A O 1
ATOM 2338 N N . THR A 1 289 ? -16.652 23.250 -4.342 1.00 59.78 289 THR A N 1
ATOM 2339 C CA . THR A 1 289 ? -16.827 24.086 -5.543 1.00 59.78 289 THR A CA 1
ATOM 2340 C C . THR A 1 289 ? -15.942 25.326 -5.565 1.00 59.78 289 THR A C 1
ATOM 2342 O O . THR A 1 289 ? -15.602 25.791 -6.652 1.00 59.78 289 THR A O 1
ATOM 2345 N N . ASN A 1 290 ? -15.580 25.862 -4.396 1.00 65.25 290 ASN A N 1
ATOM 2346 C CA . ASN A 1 290 ? -14.837 27.115 -4.262 1.00 65.25 290 ASN A CA 1
ATOM 2347 C C . ASN A 1 290 ? -13.426 26.870 -3.709 1.00 65.25 290 ASN A C 1
ATOM 2349 O O . ASN A 1 290 ? -13.128 25.805 -3.172 1.00 65.25 290 ASN A O 1
ATOM 2353 N N . GLU A 1 291 ? -12.552 27.871 -3.831 1.00 74.75 291 GLU A N 1
ATOM 2354 C CA . GLU A 1 291 ? -11.232 27.829 -3.195 1.00 74.75 291 GLU A CA 1
ATOM 2355 C C . GLU A 1 291 ? -11.385 27.869 -1.669 1.00 74.75 291 GLU A C 1
ATOM 2357 O O . GLU A 1 291 ? -12.045 28.749 -1.123 1.00 74.75 291 GLU A O 1
ATOM 2362 N N . CYS A 1 292 ? -10.783 26.893 -0.994 1.00 82.81 292 CYS A N 1
ATOM 2363 C CA . CYS A 1 292 ? -10.752 26.774 0.462 1.00 82.81 292 CYS A CA 1
ATOM 2364 C C . CYS A 1 292 ? -9.343 26.403 0.942 1.00 82.81 292 CYS A C 1
ATOM 2366 O O . CYS A 1 292 ? -8.516 25.930 0.153 1.00 82.81 292 CYS A O 1
ATOM 2368 N N . ILE A 1 293 ? -9.076 26.535 2.245 1.00 84.88 293 ILE A N 1
ATOM 2369 C CA . ILE A 1 293 ? -7.756 26.265 2.841 1.00 84.88 293 ILE A CA 1
ATOM 2370 C C . ILE A 1 293 ? -7.265 24.867 2.452 1.00 84.88 293 ILE A C 1
ATOM 2372 O O . ILE A 1 293 ? -6.155 24.718 1.947 1.00 84.88 293 ILE A O 1
ATOM 2376 N N . LEU A 1 294 ? -8.102 23.837 2.606 1.00 84.06 294 LEU A N 1
ATOM 2377 C CA . LEU A 1 294 ? -7.713 22.468 2.273 1.00 84.06 294 LEU A CA 1
ATOM 2378 C C . LEU A 1 294 ? -7.348 22.308 0.783 1.00 84.06 294 LEU A C 1
ATOM 2380 O O . LEU A 1 294 ? -6.352 21.657 0.468 1.00 84.06 294 LEU A O 1
ATOM 2384 N N . SER A 1 295 ? -8.098 22.936 -0.129 1.00 81.12 295 SER A N 1
ATOM 2385 C CA . SER A 1 295 ? -7.802 22.906 -1.569 1.00 81.12 295 SER A CA 1
ATOM 2386 C C . SER A 1 295 ? -6.461 23.574 -1.907 1.00 81.12 295 SER A C 1
ATOM 2388 O O . SER A 1 295 ? -5.715 23.057 -2.739 1.00 81.12 295 SER A O 1
ATOM 2390 N N . GLU A 1 296 ? -6.103 24.660 -1.214 1.00 80.94 296 GLU A N 1
ATOM 2391 C CA . GLU A 1 296 ? -4.825 25.361 -1.392 1.00 80.94 296 GLU A CA 1
ATOM 2392 C C . GLU A 1 296 ? -3.647 24.516 -0.905 1.00 80.94 296 GLU A C 1
ATOM 2394 O O . GLU A 1 296 ? -2.635 24.400 -1.596 1.00 80.94 296 GLU A O 1
ATOM 2399 N N . TYR A 1 297 ? -3.792 23.819 0.225 1.00 81.75 297 TYR A N 1
ATOM 2400 C CA . TYR A 1 297 ? -2.783 22.859 0.676 1.00 81.75 297 TYR A CA 1
ATOM 2401 C C . TYR A 1 297 ? -2.598 21.699 -0.310 1.00 81.75 297 TYR A C 1
ATOM 2403 O O . TYR A 1 297 ? -1.465 21.275 -0.544 1.00 81.75 297 TYR A O 1
ATOM 2411 N N . TYR A 1 298 ? -3.671 21.201 -0.931 1.00 77.44 298 TYR A N 1
ATOM 2412 C CA . TYR A 1 298 ? -3.562 20.188 -1.986 1.00 77.44 298 TYR A CA 1
ATOM 2413 C C . TYR A 1 298 ? -2.880 20.721 -3.252 1.00 77.44 298 TYR A C 1
ATOM 2415 O O . TYR A 1 298 ? -2.043 20.016 -3.821 1.00 77.44 298 TYR A O 1
ATOM 2423 N N . LYS A 1 299 ? -3.168 21.962 -3.675 1.00 77.81 299 LYS A N 1
ATOM 2424 C CA . LYS A 1 299 ? -2.441 22.631 -4.772 1.00 77.81 299 LYS A CA 1
ATOM 2425 C C . LYS A 1 299 ? -0.946 22.737 -4.441 1.00 77.81 299 LYS A C 1
ATOM 2427 O O . LYS A 1 299 ? -0.111 22.344 -5.258 1.00 77.81 299 LYS A O 1
ATOM 2432 N N . LEU A 1 300 ? -0.611 23.156 -3.219 1.00 75.12 300 LEU A N 1
ATOM 2433 C CA . LEU A 1 300 ? 0.764 23.251 -2.722 1.00 75.12 300 LEU A CA 1
ATOM 2434 C C . LEU A 1 300 ? 1.460 21.881 -2.676 1.00 75.12 300 LEU A C 1
ATOM 2436 O O . LEU A 1 300 ? 2.632 21.758 -3.036 1.00 75.12 300 LEU A O 1
ATOM 2440 N N . ALA A 1 301 ? 0.746 20.822 -2.285 1.00 73.44 301 ALA A N 1
ATOM 2441 C CA . ALA A 1 301 ? 1.251 19.447 -2.293 1.00 73.44 301 ALA A CA 1
ATOM 2442 C C . ALA A 1 301 ? 1.547 18.954 -3.716 1.00 73.44 301 ALA A C 1
ATOM 2444 O O . ALA A 1 301 ? 2.607 18.380 -3.966 1.00 73.44 301 ALA A O 1
ATOM 2445 N N . ALA A 1 302 ? 0.642 19.217 -4.662 1.00 70.12 302 ALA A N 1
ATOM 2446 C CA . ALA A 1 302 ? 0.821 18.851 -6.064 1.00 70.12 302 ALA A CA 1
ATOM 2447 C C . ALA A 1 302 ? 2.019 19.578 -6.697 1.00 70.12 302 ALA A C 1
ATOM 2449 O O . ALA A 1 302 ? 2.780 18.982 -7.457 1.00 70.12 302 ALA A O 1
ATOM 2450 N N . GLN A 1 303 ? 2.224 20.850 -6.354 1.00 68.62 303 GLN A N 1
ATOM 2451 C CA . GLN A 1 303 ? 3.309 21.677 -6.894 1.00 68.62 303 GLN A CA 1
ATOM 2452 C C . GLN A 1 303 ? 4.663 21.427 -6.213 1.00 68.62 303 GLN A C 1
ATOM 2454 O O . GLN A 1 303 ? 5.707 21.608 -6.837 1.00 68.62 303 GLN A O 1
ATOM 2459 N N . SER A 1 304 ? 4.670 20.965 -4.960 1.00 65.44 304 SER A N 1
ATOM 2460 C CA . SER A 1 304 ? 5.886 20.580 -4.224 1.00 65.44 304 SER A CA 1
ATOM 2461 C C . SER A 1 304 ? 6.333 19.130 -4.475 1.00 65.44 304 SER A C 1
ATOM 2463 O O . SER A 1 304 ? 7.339 18.687 -3.904 1.00 65.44 304 SER A O 1
ATOM 2465 N N . ALA A 1 305 ? 5.639 18.397 -5.360 1.00 54.00 305 ALA A N 1
ATOM 2466 C CA . ALA A 1 305 ? 5.961 17.035 -5.786 1.00 54.00 305 ALA A CA 1
ATOM 2467 C C . ALA A 1 305 ? 7.326 16.972 -6.508 1.00 54.00 305 ALA A C 1
ATOM 2469 O O . ALA A 1 305 ? 7.435 17.039 -7.731 1.00 54.00 305 ALA A O 1
ATOM 2470 N N . GLY A 1 306 ? 8.396 16.868 -5.719 1.00 51.56 306 GLY A N 1
ATOM 2471 C CA . GLY A 1 306 ? 9.786 16.910 -6.182 1.00 51.56 306 GLY A CA 1
ATOM 2472 C C . GLY A 1 306 ? 10.790 17.343 -5.108 1.00 51.56 306 GLY A C 1
ATOM 2473 O O . GLY A 1 306 ? 11.976 17.039 -5.231 1.00 51.56 306 GLY A O 1
ATOM 2474 N N . TYR A 1 307 ? 10.327 17.978 -4.024 1.00 53.56 307 TYR A N 1
ATOM 2475 C CA . TYR A 1 307 ? 11.163 18.449 -2.914 1.00 53.56 307 TYR A CA 1
ATOM 2476 C C . TYR A 1 307 ? 10.953 17.570 -1.668 1.00 53.56 307 TYR A C 1
ATOM 2478 O O . TYR A 1 307 ? 9.900 17.594 -1.029 1.00 53.56 307 TYR A O 1
ATOM 2486 N N . SER A 1 308 ? 11.952 16.753 -1.315 1.00 49.06 308 SER A N 1
ATOM 2487 C CA . SER A 1 308 ? 11.795 15.624 -0.377 1.00 49.06 308 SER A CA 1
ATOM 2488 C C . SER A 1 308 ? 11.625 15.994 1.100 1.00 49.06 308 SER A C 1
ATOM 2490 O O . SER A 1 308 ? 11.108 15.177 1.851 1.00 49.06 308 SER A O 1
ATOM 2492 N N . ASN A 1 309 ? 12.052 17.187 1.531 1.00 51.00 309 ASN A N 1
ATOM 2493 C CA . ASN A 1 309 ? 11.961 17.588 2.944 1.00 51.00 309 ASN A CA 1
ATOM 2494 C C . ASN A 1 309 ? 10.694 18.402 3.263 1.00 51.00 309 ASN A C 1
ATOM 2496 O O . ASN A 1 309 ? 10.188 18.322 4.375 1.00 51.00 309 ASN A O 1
ATOM 2500 N N . ILE A 1 310 ? 10.163 19.148 2.286 1.00 53.00 310 ILE A N 1
ATOM 2501 C CA . ILE A 1 310 ? 9.051 20.094 2.493 1.00 53.00 310 ILE A CA 1
ATOM 2502 C C . ILE A 1 310 ? 7.699 19.470 2.109 1.00 53.00 310 ILE A C 1
ATOM 2504 O O . ILE A 1 310 ? 6.686 19.752 2.742 1.00 53.00 310 ILE A O 1
ATOM 2508 N N . SER A 1 311 ? 7.683 18.519 1.164 1.00 59.31 311 SER A N 1
ATOM 2509 C CA . SER A 1 311 ? 6.484 17.713 0.870 1.00 59.31 311 SER A CA 1
ATOM 2510 C C . SER A 1 311 ? 5.961 16.982 2.114 1.00 59.31 311 SER A C 1
ATOM 2512 O O . SER A 1 311 ? 4.754 16.914 2.330 1.00 59.31 311 SER A O 1
ATOM 2514 N N . GLY A 1 312 ? 6.855 16.516 2.995 1.00 65.44 312 GLY A N 1
ATOM 2515 C CA . GLY A 1 312 ? 6.482 15.916 4.277 1.00 65.44 312 GLY A CA 1
ATOM 2516 C C . GLY A 1 312 ? 5.742 16.872 5.223 1.00 65.44 312 GLY A C 1
ATOM 2517 O O . GLY A 1 312 ? 4.790 16.443 5.871 1.00 65.44 312 GLY A O 1
ATOM 2518 N N . GLU A 1 313 ? 6.134 18.150 5.286 1.00 71.06 313 GLU A N 1
ATOM 2519 C CA . GLU A 1 313 ? 5.460 19.174 6.106 1.00 71.06 313 GLU A CA 1
ATOM 2520 C C . GLU A 1 313 ? 4.062 19.489 5.544 1.00 71.06 313 GLU A C 1
ATOM 2522 O O . GLU A 1 313 ? 3.086 19.484 6.295 1.00 71.06 313 GLU A O 1
ATOM 2527 N N . VAL A 1 314 ? 3.931 19.626 4.217 1.00 74.31 314 VAL A N 1
ATOM 2528 C CA . VAL A 1 314 ? 2.634 19.842 3.546 1.00 74.31 314 VAL A CA 1
ATOM 2529 C C . VAL A 1 314 ? 1.674 18.674 3.802 1.00 74.31 314 VAL A C 1
ATOM 2531 O O . VAL A 1 314 ? 0.528 18.883 4.197 1.00 74.31 314 VAL A O 1
ATOM 2534 N N . PHE A 1 315 ? 2.129 17.426 3.643 1.00 72.50 315 PHE A N 1
ATOM 2535 C CA . PHE A 1 315 ? 1.280 16.253 3.886 1.00 72.50 315 PHE A CA 1
ATOM 2536 C C . PHE A 1 315 ? 0.908 16.074 5.364 1.00 72.50 315 PHE A C 1
ATOM 2538 O O . PHE A 1 315 ? -0.182 15.580 5.662 1.00 72.50 315 PHE A O 1
ATOM 2545 N N . ARG A 1 316 ? 1.778 16.480 6.299 1.00 76.62 316 ARG A N 1
ATOM 2546 C CA . ARG A 1 316 ? 1.446 16.522 7.733 1.00 76.62 316 ARG A CA 1
ATOM 2547 C C . ARG A 1 316 ? 0.363 17.560 8.017 1.00 76.62 316 ARG A C 1
ATOM 2549 O O . ARG A 1 316 ? -0.585 17.229 8.725 1.00 76.62 316 ARG A O 1
ATOM 2556 N N . ALA A 1 317 ? 0.467 18.750 7.425 1.00 80.50 317 ALA A N 1
ATOM 2557 C CA . ALA A 1 317 ? -0.538 19.803 7.548 1.00 80.50 317 ALA A CA 1
ATOM 2558 C C . ALA A 1 317 ? -1.902 19.343 7.016 1.00 80.50 317 ALA A C 1
ATOM 2560 O O . ALA A 1 317 ? -2.893 19.423 7.736 1.00 80.50 317 ALA A O 1
ATOM 2561 N N . ILE A 1 318 ? -1.934 18.750 5.815 1.00 79.94 318 ILE A N 1
ATOM 2562 C CA . ILE A 1 318 ? -3.154 18.180 5.218 1.00 79.94 318 ILE A CA 1
ATOM 2563 C C . ILE A 1 318 ? -3.767 17.125 6.139 1.00 79.94 318 ILE A C 1
ATOM 2565 O O . ILE A 1 318 ? -4.959 17.177 6.433 1.00 79.94 318 ILE A O 1
ATOM 2569 N N . ARG A 1 319 ? -2.964 16.172 6.628 1.00 79.25 319 ARG A N 1
ATOM 2570 C CA . ARG A 1 319 ? -3.460 15.116 7.521 1.00 79.25 319 ARG A CA 1
ATOM 2571 C C . ARG A 1 319 ? -4.045 15.699 8.803 1.00 79.25 319 ARG A C 1
ATOM 2573 O O . ARG A 1 319 ? -5.120 15.280 9.213 1.00 79.25 319 ARG A O 1
ATOM 2580 N N . CYS A 1 320 ? -3.348 16.647 9.425 1.00 81.69 320 CYS A N 1
ATOM 2581 C CA . CYS A 1 320 ? -3.805 17.290 10.651 1.00 81.69 320 CYS A CA 1
ATOM 2582 C C . CYS A 1 320 ? -5.125 18.041 10.423 1.00 81.69 320 CYS A C 1
ATOM 2584 O O . CYS A 1 320 ? -6.074 17.850 11.184 1.00 81.69 320 CYS A O 1
ATOM 2586 N N . LEU A 1 321 ? -5.218 18.813 9.338 1.00 83.44 321 LEU A N 1
ATOM 2587 C CA . LEU A 1 321 ? -6.416 19.560 8.968 1.00 83.44 321 LEU A CA 1
ATOM 2588 C C . LEU A 1 321 ? -7.614 18.627 8.726 1.00 83.44 321 LEU A C 1
ATOM 2590 O O . LEU A 1 321 ? -8.678 18.825 9.307 1.00 83.44 321 LEU A O 1
ATOM 2594 N N . VAL A 1 322 ? -7.430 17.558 7.944 1.00 82.00 322 VAL A N 1
ATOM 2595 C CA . VAL A 1 322 ? -8.489 16.576 7.645 1.00 82.00 322 VAL A CA 1
ATOM 2596 C C . VAL A 1 322 ? -8.957 15.844 8.902 1.00 82.00 322 VAL A C 1
ATOM 2598 O O . VAL A 1 322 ? -10.161 15.669 9.086 1.00 82.00 322 VAL A O 1
ATOM 2601 N N . THR A 1 323 ? -8.041 15.426 9.781 1.00 81.81 323 THR A N 1
ATOM 2602 C CA . THR A 1 323 ? -8.407 14.753 11.037 1.00 81.81 323 THR A CA 1
ATOM 2603 C C . THR A 1 323 ? -9.231 15.671 11.938 1.00 81.81 323 THR A C 1
ATOM 2605 O O . THR A 1 323 ? -10.288 15.252 12.404 1.00 81.81 323 THR A O 1
ATOM 2608 N N . ASN A 1 324 ? -8.812 16.928 12.121 1.00 84.00 324 ASN A N 1
ATOM 2609 C CA . ASN A 1 324 ? -9.539 17.888 12.957 1.00 84.00 324 ASN A CA 1
ATOM 2610 C C . ASN A 1 324 ? -10.922 18.231 12.376 1.00 84.00 324 ASN A C 1
ATOM 2612 O O . ASN A 1 324 ? -11.903 18.279 13.115 1.00 84.00 324 ASN A O 1
ATOM 2616 N N . ILE A 1 325 ? -11.037 18.408 11.053 1.00 84.62 325 ILE A N 1
ATOM 2617 C CA . ILE A 1 325 ? -12.335 18.638 10.394 1.00 84.62 325 ILE A CA 1
ATOM 2618 C C . ILE A 1 325 ? -13.258 17.427 10.584 1.00 84.62 325 ILE A C 1
ATOM 2620 O O . ILE A 1 325 ? -14.422 17.600 10.942 1.00 84.62 325 ILE A O 1
ATOM 2624 N N . ARG A 1 326 ? -12.756 16.196 10.401 1.00 82.88 326 ARG A N 1
ATOM 2625 C CA . ARG A 1 326 ? -13.545 14.970 10.623 1.00 82.88 326 ARG A CA 1
ATOM 2626 C C . ARG A 1 326 ? -13.999 14.828 12.068 1.00 82.88 326 ARG A C 1
ATOM 2628 O O . ARG A 1 326 ? -15.143 14.444 12.299 1.00 82.88 326 ARG A O 1
ATOM 2635 N N . GLU A 1 327 ? -13.133 15.139 13.028 1.00 85.25 327 GLU A N 1
ATOM 2636 C CA . GLU A 1 327 ? -13.478 15.095 14.448 1.00 85.25 327 GLU A CA 1
ATOM 2637 C C . GLU A 1 327 ? -14.592 16.097 14.767 1.00 85.25 327 GLU A C 1
ATOM 2639 O O . GLU A 1 327 ? -15.571 15.732 15.417 1.00 85.25 327 GLU A O 1
ATOM 2644 N N . LYS A 1 328 ? -14.505 17.329 14.244 1.00 85.88 328 LYS A N 1
ATOM 2645 C CA . LYS A 1 32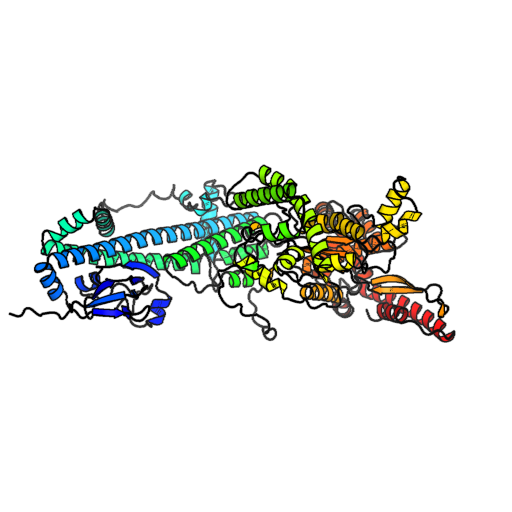8 ? -15.543 18.353 14.437 1.00 85.88 328 LYS A CA 1
ATOM 2646 C C . LYS A 1 328 ? -16.858 17.996 13.752 1.00 85.88 328 LYS A C 1
ATOM 2648 O O . LYS A 1 328 ? -17.911 18.178 14.355 1.00 85.88 328 LYS A O 1
ATOM 2653 N N . LEU A 1 329 ? -16.818 17.431 12.546 1.00 83.06 329 LEU A N 1
ATOM 2654 C CA . LEU A 1 329 ? -18.014 16.913 11.878 1.00 83.06 329 LEU A CA 1
ATOM 2655 C C . LEU A 1 329 ? -18.655 15.764 12.662 1.00 83.06 329 LEU A C 1
ATOM 2657 O O . LEU A 1 329 ? -19.863 15.777 12.861 1.00 83.06 329 LEU A O 1
ATOM 2661 N N . SER A 1 330 ? -17.853 14.826 13.172 1.00 82.31 330 SER A N 1
ATOM 2662 C CA . SER A 1 330 ? -18.345 13.723 14.010 1.00 82.31 330 SER A CA 1
ATOM 2663 C C . SER A 1 330 ? -18.921 14.233 15.334 1.00 82.31 330 SER A C 1
ATOM 2665 O O . SER A 1 330 ? -19.907 13.700 15.839 1.00 82.31 330 SER A O 1
ATOM 2667 N N . GLU A 1 331 ? -18.326 15.281 15.914 1.00 85.06 331 GLU A N 1
ATOM 2668 C CA . GLU A 1 331 ? -18.848 15.939 17.112 1.00 85.06 331 GLU A CA 1
ATOM 2669 C C . GLU A 1 331 ? -20.207 16.598 16.841 1.00 85.06 331 GLU A C 1
ATOM 2671 O O . GLU A 1 331 ? -21.125 16.421 17.645 1.00 85.06 331 GLU A O 1
ATOM 2676 N N . LEU A 1 332 ? -20.353 17.294 15.707 1.00 84.69 332 LEU A N 1
ATOM 2677 C CA . LEU A 1 332 ? -21.611 17.909 15.276 1.00 84.69 332 LEU A CA 1
ATOM 2678 C C . LEU A 1 332 ? -22.691 16.864 14.959 1.00 84.69 332 LEU A C 1
ATOM 2680 O O . LEU A 1 332 ? -23.823 17.016 15.411 1.00 84.69 332 LEU A O 1
ATOM 2684 N N . GLU A 1 333 ? -22.346 15.781 14.261 1.00 83.12 333 GLU A N 1
ATOM 2685 C CA . GLU A 1 333 ? -23.271 14.682 13.952 1.00 83.12 333 GLU A CA 1
ATOM 2686 C C . GLU A 1 333 ? -23.737 13.978 15.234 1.00 83.12 333 GLU A C 1
ATOM 2688 O O . GLU A 1 333 ? -24.934 13.803 15.455 1.00 83.12 333 GLU A O 1
ATOM 2693 N N . ARG A 1 334 ? -22.810 13.644 16.142 1.00 82.56 334 ARG A N 1
ATOM 2694 C CA . ARG A 1 334 ? -23.138 12.944 17.393 1.00 82.56 334 ARG A CA 1
ATOM 2695 C C . ARG A 1 334 ? -23.967 13.797 18.355 1.00 82.56 334 ARG A C 1
ATOM 2697 O O . ARG A 1 334 ? -24.845 13.254 19.021 1.00 82.56 334 ARG A O 1
ATOM 2704 N N . LYS A 1 335 ? -23.644 15.087 18.505 1.00 82.56 335 LYS A N 1
ATOM 2705 C CA . LYS A 1 335 ? -24.304 15.965 19.490 1.00 82.56 335 LYS A CA 1
ATOM 2706 C C . LYS A 1 335 ? -25.567 16.631 18.948 1.00 82.56 335 LYS A C 1
ATOM 2708 O O . LYS A 1 335 ? -26.529 16.739 19.699 1.00 82.56 335 LYS A O 1
ATOM 2713 N N . TYR A 1 336 ? -25.566 17.048 17.682 1.00 84.31 336 TYR A N 1
ATOM 2714 C CA . TYR A 1 336 ? -26.623 17.882 17.100 1.00 84.31 336 TYR A CA 1
ATOM 2715 C C . TYR A 1 336 ? -27.377 17.217 15.933 1.00 84.31 336 TYR A C 1
ATOM 2717 O O . TYR A 1 336 ? -28.236 17.864 15.338 1.00 84.31 336 TYR A O 1
ATOM 2725 N N . ASP A 1 337 ? -27.106 15.939 15.619 1.00 76.25 337 ASP A N 1
ATOM 2726 C CA . ASP A 1 337 ? -27.796 15.143 14.577 1.00 76.25 337 ASP A CA 1
ATOM 2727 C C . ASP A 1 337 ? -27.739 15.782 13.172 1.00 76.25 337 ASP A C 1
ATOM 2729 O O . ASP A 1 337 ? -28.620 15.598 12.331 1.00 76.25 337 ASP A O 1
ATOM 2733 N N . VAL A 1 338 ? -26.683 16.559 12.915 1.00 72.75 338 VAL A N 1
ATOM 2734 C CA . VAL A 1 338 ? -26.451 17.218 11.626 1.00 72.75 338 VAL A CA 1
ATOM 2735 C C . VAL A 1 338 ? -25.824 16.218 10.665 1.00 72.75 338 VAL A C 1
ATOM 2737 O O . VAL A 1 338 ? -24.781 15.642 10.966 1.00 72.75 338 VAL A O 1
ATOM 2740 N N . LYS A 1 339 ? -26.421 16.045 9.482 1.00 65.81 339 LYS A N 1
ATOM 2741 C CA . LYS A 1 339 ? -25.872 15.203 8.410 1.00 65.81 339 LYS A CA 1
ATOM 2742 C C . LYS A 1 339 ? -25.129 16.062 7.387 1.00 65.81 339 LYS A C 1
ATOM 2744 O O . LYS A 1 339 ? -25.772 16.619 6.492 1.00 65.81 339 LYS A O 1
ATOM 2749 N N . PRO A 1 340 ? -23.797 16.197 7.480 1.00 60.41 340 PRO A N 1
ATOM 2750 C CA . PRO A 1 340 ? -23.038 16.948 6.490 1.00 60.41 340 PRO A CA 1
ATOM 2751 C C . PRO A 1 340 ? -23.160 16.280 5.111 1.00 60.41 340 PRO A C 1
ATOM 2753 O O . PRO A 1 340 ? -22.901 15.090 4.954 1.00 60.41 340 PRO A O 1
ATOM 2756 N N . LYS A 1 341 ? -23.547 17.053 4.089 1.00 59.12 341 LYS A N 1
ATOM 2757 C CA . LYS A 1 341 ? -23.711 16.581 2.697 1.00 59.12 341 LYS A CA 1
ATOM 2758 C C . LYS A 1 341 ? -22.382 16.409 1.936 1.00 59.12 341 LYS A C 1
ATOM 2760 O O . LYS A 1 341 ? -22.415 16.161 0.736 1.00 59.12 341 LYS A O 1
ATOM 2765 N N . VAL A 1 342 ? -21.239 16.554 2.610 1.00 59.47 342 VAL A N 1
ATOM 2766 C CA . VAL A 1 342 ? -19.904 16.602 1.994 1.00 59.47 342 VAL A CA 1
ATOM 2767 C C . VAL A 1 342 ? -19.145 15.307 2.264 1.00 59.47 342 VAL A C 1
ATOM 2769 O O . VAL A 1 342 ? -18.913 14.939 3.416 1.00 59.47 342 VAL A O 1
ATOM 2772 N N . ASP A 1 343 ? -18.723 14.632 1.196 1.00 58.62 343 ASP A N 1
ATOM 2773 C CA . ASP A 1 343 ? -17.917 13.413 1.274 1.00 58.62 343 ASP A CA 1
ATOM 2774 C C . ASP A 1 343 ? -16.422 13.769 1.223 1.00 58.62 343 ASP A C 1
ATOM 2776 O O . ASP A 1 343 ? -15.829 13.963 0.159 1.00 58.62 343 ASP A O 1
ATOM 2780 N N . ILE A 1 344 ? -15.788 13.840 2.398 1.00 60.34 344 ILE A N 1
ATOM 2781 C CA . ILE A 1 344 ? -14.349 14.126 2.540 1.00 60.34 344 ILE A CA 1
ATOM 2782 C C . ILE A 1 344 ? -13.487 13.109 1.775 1.00 60.34 344 ILE A C 1
ATOM 2784 O O . ILE A 1 344 ? -12.391 13.443 1.322 1.00 60.34 344 ILE A O 1
ATOM 2788 N N . ASN A 1 345 ? -13.952 11.869 1.601 1.00 58.12 345 ASN A N 1
ATOM 2789 C CA . ASN A 1 345 ? -13.193 10.851 0.874 1.00 58.12 345 ASN A CA 1
ATOM 2790 C C . ASN A 1 345 ? -13.194 11.149 -0.625 1.00 58.12 345 ASN A C 1
ATOM 2792 O O . ASN A 1 345 ? -12.142 11.109 -1.261 1.00 58.12 345 ASN A O 1
ATOM 2796 N N . ARG A 1 346 ? -14.336 11.590 -1.157 1.00 54.44 346 ARG A N 1
ATOM 2797 C CA . ARG A 1 346 ? -14.435 12.093 -2.529 1.00 54.44 346 ARG A CA 1
ATOM 2798 C C . ARG A 1 346 ? -13.567 13.337 -2.748 1.00 54.44 346 ARG A C 1
ATOM 2800 O O . ARG A 1 346 ? -12.945 13.454 -3.802 1.00 54.44 346 ARG A O 1
ATOM 2807 N N . PHE A 1 347 ? -13.479 14.230 -1.759 1.00 52.22 347 PHE A N 1
ATOM 2808 C CA . PHE A 1 347 ? -12.615 15.416 -1.814 1.00 52.22 347 PHE A CA 1
ATOM 2809 C C . PHE A 1 347 ? -11.124 15.048 -1.926 1.00 52.22 347 PHE A C 1
ATOM 2811 O O . PHE A 1 347 ? -10.408 15.591 -2.769 1.00 52.22 347 PHE A O 1
ATOM 2818 N N . ASN A 1 348 ? -10.672 14.061 -1.145 1.00 58.41 348 ASN A N 1
ATOM 2819 C CA . ASN A 1 348 ? -9.306 13.534 -1.221 1.00 58.41 348 ASN A CA 1
ATOM 2820 C C . ASN A 1 348 ? -9.015 12.907 -2.595 1.00 58.41 348 ASN A C 1
ATOM 2822 O O . ASN A 1 348 ? -7.960 13.160 -3.176 1.00 58.41 348 ASN A O 1
ATOM 2826 N N . ASP A 1 349 ? -9.955 12.132 -3.139 1.00 54.34 349 ASP A N 1
ATOM 2827 C CA . ASP A 1 349 ? -9.795 11.448 -4.427 1.00 54.34 349 ASP A CA 1
ATOM 2828 C C . ASP A 1 349 ? -9.697 12.423 -5.612 1.00 54.34 349 ASP A C 1
ATOM 2830 O O . ASP A 1 349 ? -8.902 12.209 -6.533 1.00 54.34 349 ASP A O 1
ATOM 2834 N N . ILE A 1 350 ? -10.468 13.517 -5.599 1.00 51.53 350 ILE A N 1
ATOM 2835 C CA . ILE A 1 350 ? -10.477 14.528 -6.673 1.00 51.53 350 ILE A CA 1
ATOM 2836 C C . ILE A 1 350 ? -9.102 15.196 -6.821 1.00 51.53 350 ILE A C 1
ATOM 2838 O O . ILE A 1 350 ? -8.607 15.338 -7.940 1.00 51.53 350 ILE A O 1
ATOM 2842 N N . TYR A 1 351 ? -8.452 15.550 -5.710 1.00 47.81 351 TYR A N 1
ATOM 2843 C CA . TYR A 1 351 ? -7.173 16.269 -5.736 1.00 47.81 351 TYR A CA 1
ATOM 2844 C C . TYR A 1 351 ? -5.947 15.346 -5.776 1.00 47.81 351 TYR A C 1
ATOM 2846 O O . TYR A 1 351 ? -4.948 15.696 -6.405 1.00 47.81 351 TYR A O 1
ATOM 2854 N N . LEU A 1 352 ? -6.019 14.140 -5.199 1.00 48.09 352 LEU A N 1
ATOM 2855 C CA . LEU A 1 352 ? -4.947 13.137 -5.300 1.00 48.09 352 LEU A CA 1
ATOM 2856 C C . LEU A 1 352 ? -4.867 12.490 -6.695 1.00 48.09 352 LEU A C 1
ATOM 2858 O O . LEU A 1 352 ? -3.796 12.037 -7.092 1.00 48.09 352 LEU A O 1
ATOM 2862 N N . SER A 1 353 ? -5.967 12.473 -7.459 1.00 43.19 353 SER A N 1
ATOM 2863 C CA . SER A 1 353 ? -5.995 11.956 -8.839 1.00 43.19 353 SER A CA 1
ATOM 2864 C C . SER A 1 353 ? -5.532 12.960 -9.906 1.00 43.19 353 SER A C 1
ATOM 2866 O O . SER A 1 353 ? -5.463 12.608 -11.084 1.00 43.19 353 SER A O 1
ATOM 2868 N N . GLY A 1 354 ? -5.189 14.197 -9.524 1.00 36.47 354 GLY A N 1
ATOM 2869 C CA . GLY A 1 354 ? -4.630 15.202 -10.435 1.00 36.47 354 GLY A CA 1
ATOM 2870 C C . GLY A 1 354 ? -5.595 15.723 -11.507 1.00 36.47 354 GLY A C 1
ATOM 2871 O O . GLY A 1 354 ? -5.144 16.316 -12.485 1.00 36.47 354 GLY A O 1
ATOM 2872 N N . LYS A 1 355 ? -6.912 15.537 -11.356 1.00 33.72 355 LYS A N 1
ATOM 2873 C CA . LYS A 1 355 ? -7.904 16.135 -12.264 1.00 33.72 355 LYS A CA 1
ATOM 2874 C C . LYS A 1 355 ? -8.267 17.550 -11.814 1.00 33.72 355 LYS A C 1
ATOM 2876 O O . LYS A 1 355 ? -9.380 17.798 -11.358 1.00 33.72 355 LYS A O 1
ATOM 2881 N N . SER A 1 356 ? -7.361 18.505 -12.004 1.00 29.73 356 SER A N 1
ATOM 2882 C CA . SER A 1 356 ? -7.797 19.889 -12.189 1.00 29.73 356 SER A CA 1
ATOM 2883 C C . SER A 1 356 ? -8.422 20.018 -13.583 1.00 29.73 356 SER A C 1
ATOM 2885 O O . SER A 1 356 ? -7.776 19.805 -14.605 1.00 29.73 356 SER A O 1
ATOM 2887 N N . THR A 1 357 ? -9.729 20.281 -13.593 1.00 31.05 357 THR A N 1
ATOM 2888 C CA . THR A 1 357 ? -10.453 21.026 -14.637 1.00 31.05 357 THR A CA 1
ATOM 2889 C C . THR A 1 357 ? -9.947 20.880 -16.079 1.00 31.05 357 THR A C 1
ATOM 2891 O O . THR A 1 357 ? -9.378 21.787 -16.673 1.00 31.05 357 THR A O 1
ATOM 2894 N N . SER A 1 358 ? -10.314 19.772 -16.713 1.00 24.23 358 SER A N 1
ATOM 2895 C CA . SER A 1 358 ? -10.793 19.808 -18.098 1.00 24.23 358 SER A CA 1
ATOM 2896 C C . SER A 1 358 ? -11.877 18.745 -18.252 1.00 24.23 358 SER A C 1
ATOM 2898 O O . SER A 1 358 ? -11.662 17.549 -18.057 1.00 24.23 358 SER A O 1
ATOM 2900 N N . LYS A 1 359 ? -13.104 19.219 -18.485 1.00 34.06 359 LYS A N 1
ATOM 2901 C CA . LYS A 1 359 ? -14.205 18.387 -18.970 1.00 34.06 359 LYS A CA 1
ATOM 2902 C C . LYS A 1 359 ? -13.785 17.798 -20.321 1.00 34.06 359 LYS A C 1
ATOM 2904 O O . LYS A 1 359 ? -13.137 18.501 -21.081 1.00 34.06 359 LYS A O 1
ATOM 2909 N N . GLU A 1 360 ? -14.243 16.569 -20.573 1.00 28.67 360 GLU A N 1
ATOM 2910 C CA . GLU A 1 360 ? -14.209 15.794 -21.834 1.00 28.67 360 GLU A CA 1
ATOM 2911 C C . GLU A 1 360 ? -13.288 14.574 -21.818 1.00 28.67 360 GLU A C 1
ATOM 2913 O O . GLU A 1 360 ? -12.262 14.535 -22.479 1.00 28.67 360 GLU A O 1
ATOM 2918 N N . THR A 1 361 ? -13.690 13.545 -21.064 1.00 26.44 361 THR A N 1
ATOM 2919 C CA . THR A 1 361 ? -13.783 12.135 -21.512 1.00 26.44 361 THR A CA 1
ATOM 2920 C C . THR A 1 361 ? -14.182 11.282 -20.308 1.00 26.44 361 THR A C 1
ATOM 2922 O O . THR A 1 361 ? -13.363 10.866 -19.493 1.00 26.44 361 THR A O 1
ATOM 2925 N N . ALA A 1 362 ? -15.488 11.082 -20.148 1.00 24.89 362 ALA A N 1
ATOM 2926 C CA . ALA A 1 362 ? -16.058 10.137 -19.195 1.00 24.89 362 ALA A CA 1
ATOM 2927 C C . ALA A 1 362 ? -17.279 9.475 -19.838 1.00 24.89 362 ALA A C 1
ATOM 2929 O O . ALA A 1 362 ? -18.423 9.725 -19.467 1.00 24.89 362 ALA A O 1
ATOM 2930 N N . ALA A 1 363 ? -17.011 8.647 -20.836 1.00 28.73 363 ALA A N 1
ATOM 2931 C CA . ALA A 1 363 ? -17.858 7.524 -21.183 1.00 28.73 363 ALA A CA 1
ATOM 2932 C C . ALA A 1 363 ? -16.924 6.311 -21.221 1.00 28.73 363 ALA A C 1
ATOM 2934 O O . ALA A 1 363 ? -15.824 6.427 -21.748 1.00 28.73 363 ALA A O 1
ATOM 2935 N N . GLU A 1 364 ? -17.370 5.207 -20.621 1.00 27.42 364 GLU A N 1
ATOM 2936 C CA . GLU A 1 364 ? -16.665 3.921 -20.498 1.00 27.42 364 GLU A CA 1
ATOM 2937 C C . GLU A 1 364 ? -15.668 3.828 -19.331 1.00 27.42 364 GLU A C 1
ATOM 2939 O O . GLU A 1 364 ? -14.469 4.018 -19.469 1.00 27.42 364 GLU A O 1
ATOM 2944 N N . ILE A 1 365 ? -16.216 3.581 -18.137 1.00 25.73 365 ILE A N 1
ATOM 2945 C CA . ILE A 1 365 ? -15.920 2.440 -17.243 1.00 25.73 365 ILE A CA 1
ATOM 2946 C C . ILE A 1 365 ? -16.985 2.537 -16.135 1.00 25.73 365 ILE A C 1
ATOM 2948 O O . ILE A 1 365 ? -16.831 3.205 -15.113 1.00 25.73 365 ILE A O 1
ATOM 2952 N N . LYS A 1 366 ? -18.144 1.937 -16.406 1.00 28.25 366 LYS A N 1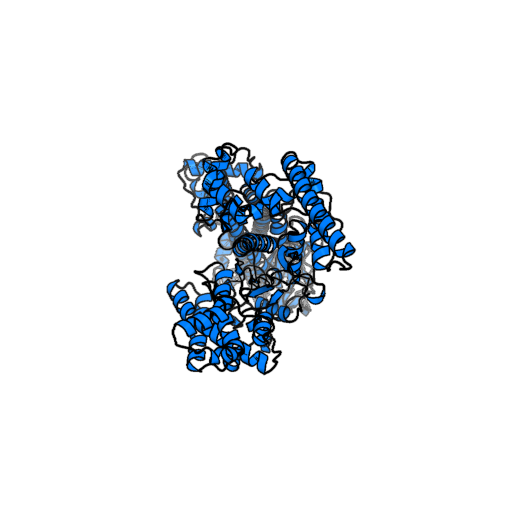
ATOM 2953 C CA . LYS A 1 366 ? -19.147 1.561 -15.408 1.00 28.25 366 LYS A CA 1
ATOM 2954 C C . LYS A 1 366 ? -19.254 0.048 -15.502 1.00 28.25 366 LYS A C 1
ATOM 2956 O O . LYS A 1 366 ? -19.921 -0.435 -16.402 1.00 28.25 366 LYS A O 1
ATOM 2961 N N . ASP A 1 367 ? -18.551 -0.662 -14.634 1.00 25.89 367 ASP A N 1
ATOM 2962 C CA . ASP A 1 367 ? -19.161 -1.694 -13.796 1.00 25.89 367 ASP A CA 1
ATOM 2963 C C . ASP A 1 367 ? -18.147 -2.209 -12.771 1.00 25.89 367 ASP A C 1
ATOM 2965 O O . ASP A 1 367 ? -16.943 -2.089 -12.974 1.00 25.89 367 ASP A O 1
ATOM 2969 N N . ASN A 1 368 ? -18.652 -2.759 -11.668 1.00 27.72 368 ASN A N 1
ATOM 2970 C CA . ASN A 1 368 ? -17.940 -3.282 -10.488 1.00 27.72 368 ASN A CA 1
ATOM 2971 C C . ASN A 1 368 ? -17.604 -2.282 -9.371 1.00 27.72 368 ASN A C 1
ATOM 2973 O O . ASN A 1 368 ? -16.483 -2.227 -8.866 1.00 27.72 368 ASN A O 1
ATOM 2977 N N . ARG A 1 369 ? -18.624 -1.582 -8.860 1.00 25.23 369 ARG A N 1
ATOM 2978 C CA . ARG A 1 369 ? -18.648 -1.199 -7.437 1.00 25.23 369 ARG A CA 1
ATOM 2979 C C . ARG A 1 369 ? -19.711 -2.028 -6.728 1.00 25.23 369 ARG A C 1
ATOM 2981 O O . ARG A 1 369 ? -20.902 -1.850 -6.956 1.00 25.23 369 ARG A O 1
ATOM 2988 N N . VAL A 1 370 ? -19.250 -2.963 -5.904 1.00 28.39 370 VAL A N 1
ATOM 2989 C CA . VAL A 1 370 ? -20.090 -3.797 -5.042 1.00 28.39 370 VAL A CA 1
ATOM 2990 C C . VAL A 1 370 ? -20.678 -2.923 -3.934 1.00 28.39 370 VAL A C 1
ATOM 2992 O O . VAL A 1 370 ? -19.945 -2.238 -3.223 1.00 28.39 370 VAL A O 1
ATOM 2995 N N . TYR A 1 371 ? -22.004 -2.958 -3.799 1.00 22.81 371 TYR A N 1
ATOM 2996 C CA . TYR A 1 371 ? -22.724 -2.466 -2.628 1.00 22.81 371 TYR A CA 1
ATOM 2997 C C . TYR A 1 371 ? -22.397 -3.373 -1.435 1.00 22.81 371 TYR A C 1
ATOM 2999 O O . TYR A 1 371 ? -22.683 -4.567 -1.477 1.00 22.81 371 TYR A O 1
ATOM 3007 N N . ILE A 1 372 ? -21.796 -2.819 -0.382 1.00 31.41 372 ILE A N 1
ATOM 3008 C CA . ILE A 1 372 ? -21.657 -3.497 0.911 1.00 31.41 372 ILE A CA 1
ATOM 3009 C C . ILE A 1 372 ? -22.901 -3.150 1.736 1.00 31.41 372 ILE A C 1
ATOM 3011 O O . ILE A 1 372 ? -23.189 -1.975 1.975 1.00 31.41 372 ILE A O 1
ATOM 3015 N N . GLU A 1 373 ? -23.660 -4.173 2.127 1.00 26.50 373 GLU A N 1
ATOM 3016 C CA . GLU A 1 373 ? -24.762 -4.044 3.078 1.00 26.50 373 GLU A CA 1
ATOM 3017 C C . GLU A 1 373 ? -24.259 -3.514 4.428 1.00 26.50 373 GLU A C 1
ATOM 3019 O O . GLU A 1 373 ? -23.211 -3.905 4.939 1.00 26.50 373 GLU A O 1
ATOM 3024 N N . LYS A 1 374 ? -25.038 -2.594 4.999 1.00 29.27 374 LYS A N 1
ATOM 3025 C CA . LYS A 1 374 ? -24.815 -1.967 6.302 1.00 29.27 374 LYS A CA 1
ATOM 3026 C C . LYS A 1 374 ? -24.742 -2.998 7.442 1.00 29.27 374 LYS A C 1
ATOM 3028 O O . LYS A 1 374 ? -25.639 -3.819 7.584 1.00 29.27 374 LYS A O 1
ATOM 3033 N N . SER A 1 375 ? -23.742 -2.811 8.308 1.00 32.50 375 SER A N 1
ATOM 3034 C CA . SER A 1 375 ? -23.721 -3.111 9.754 1.00 32.50 375 SER A CA 1
ATOM 3035 C C . SER A 1 375 ? -24.128 -4.520 10.222 1.00 32.50 375 SER A C 1
ATOM 3037 O O . SER A 1 375 ? -25.297 -4.787 10.498 1.00 32.50 375 SER A O 1
ATOM 3039 N N . MET A 1 376 ? -23.126 -5.356 10.509 1.00 35.91 376 MET A N 1
ATOM 3040 C CA . MET A 1 376 ? -23.179 -6.305 11.627 1.00 35.91 376 MET A CA 1
ATOM 3041 C C . MET A 1 376 ? -22.100 -5.901 12.640 1.00 35.91 376 MET A C 1
ATOM 3043 O O . MET A 1 376 ? -20.918 -6.153 12.420 1.00 35.91 376 MET A O 1
ATOM 3047 N N . ASP A 1 377 ? -22.503 -5.293 13.760 1.00 51.72 377 ASP A N 1
ATOM 3048 C CA . ASP A 1 377 ? -21.608 -4.926 14.878 1.00 51.72 377 ASP A CA 1
ATOM 3049 C C . ASP A 1 377 ? -21.123 -6.145 15.696 1.00 51.72 377 ASP A C 1
ATOM 3051 O O . ASP A 1 377 ? -20.462 -6.008 16.727 1.00 51.72 377 ASP A O 1
ATOM 3055 N N . THR A 1 378 ? -21.445 -7.365 15.259 1.00 70.12 378 THR A N 1
ATOM 3056 C CA . THR A 1 378 ? -21.137 -8.611 15.968 1.00 70.12 378 THR A CA 1
ATOM 3057 C C . THR A 1 378 ? -20.067 -9.423 15.246 1.00 70.12 378 THR A C 1
ATOM 3059 O O . THR A 1 378 ? -20.189 -9.694 14.053 1.00 70.12 378 THR A O 1
ATOM 3062 N N . ILE A 1 379 ? -19.046 -9.857 15.989 1.00 80.38 379 ILE A N 1
ATOM 3063 C CA . ILE A 1 379 ? -18.018 -10.799 15.521 1.00 80.38 379 ILE A CA 1
ATOM 3064 C C . ILE A 1 379 ? -18.637 -12.211 15.422 1.00 80.38 379 ILE A C 1
ATOM 3066 O O . ILE A 1 379 ? -19.317 -12.618 16.372 1.00 80.38 379 ILE A O 1
ATOM 3070 N N . PRO A 1 380 ? -18.389 -12.981 14.342 1.00 84.50 380 PRO A N 1
ATOM 3071 C CA . PRO A 1 380 ? -18.819 -14.373 14.220 1.00 84.50 380 PRO A CA 1
ATOM 3072 C C . PRO A 1 380 ? -18.435 -15.220 15.443 1.00 84.50 380 PRO A C 1
ATOM 3074 O O . PRO A 1 380 ? -17.300 -15.159 15.917 1.00 84.50 380 PRO A O 1
ATOM 3077 N N . GLU A 1 381 ? -19.357 -16.050 15.944 1.00 82.25 381 GLU A N 1
ATOM 3078 C CA . GLU A 1 381 ? -19.135 -16.883 17.146 1.00 82.25 381 GLU A CA 1
ATOM 3079 C C . GLU A 1 381 ? -17.903 -17.797 17.028 1.00 82.25 381 GLU A C 1
ATOM 3081 O O . GLU A 1 381 ? -17.191 -18.051 18.004 1.00 82.25 381 GLU A O 1
ATOM 3086 N N . GLU A 1 382 ? -17.592 -18.257 15.816 1.00 85.56 382 GLU A N 1
ATOM 3087 C CA . GLU A 1 382 ? -16.411 -19.079 15.558 1.00 85.56 382 GLU A CA 1
ATOM 3088 C C . GLU A 1 382 ? -15.081 -18.353 15.820 1.00 85.56 382 GLU A C 1
ATOM 3090 O O . GLU A 1 382 ? -14.113 -19.007 16.217 1.00 85.56 382 GLU A O 1
ATOM 3095 N N . LEU A 1 383 ? -15.053 -17.019 15.720 1.00 87.44 383 LEU A N 1
ATOM 3096 C CA . LEU A 1 383 ? -13.871 -16.184 15.954 1.00 87.44 383 LEU A CA 1
ATOM 3097 C C . LEU A 1 383 ? -13.734 -15.723 17.414 1.00 87.44 383 LEU A C 1
ATOM 3099 O O . LEU A 1 383 ? -12.709 -15.159 17.792 1.00 87.44 383 LEU A O 1
ATOM 3103 N N . LYS A 1 384 ? -14.720 -15.975 18.283 1.00 87.94 384 LYS A N 1
ATOM 3104 C CA . LYS A 1 384 ? -14.565 -15.671 19.714 1.00 87.94 384 LYS A CA 1
ATOM 3105 C C . LYS A 1 384 ? -13.556 -16.617 20.359 1.00 87.94 384 LYS A C 1
ATOM 3107 O O . LYS A 1 384 ? -13.660 -17.839 20.216 1.00 87.94 384 LYS A O 1
ATOM 3112 N N . GLY A 1 385 ? -12.596 -16.069 21.098 1.00 89.31 385 GLY A N 1
ATOM 3113 C CA . GLY A 1 385 ? -11.509 -16.830 21.706 1.00 89.31 385 GLY A CA 1
ATOM 3114 C C . GLY A 1 385 ? -10.518 -17.385 20.682 1.00 89.31 385 GLY A C 1
ATOM 3115 O O . GLY A 1 385 ? -9.970 -18.467 20.915 1.00 89.31 385 GLY A O 1
ATOM 3116 N N . SER A 1 386 ? -10.294 -16.673 19.571 1.00 93.06 386 SER A N 1
ATOM 3117 C CA . SER A 1 386 ? -9.431 -17.108 18.462 1.00 93.06 386 SER A CA 1
ATOM 3118 C C . SER A 1 386 ? -8.045 -17.517 18.943 1.00 93.06 386 SER A C 1
ATOM 3120 O O . SER A 1 386 ? -7.576 -18.608 18.625 1.00 93.06 386 SER A O 1
ATOM 3122 N N . LEU A 1 387 ? -7.442 -16.702 19.811 1.00 93.38 387 LEU A N 1
ATOM 3123 C CA . LEU A 1 387 ? -6.101 -16.941 20.336 1.00 93.38 387 LEU A CA 1
ATOM 3124 C C . LEU A 1 387 ? -5.993 -18.294 21.060 1.00 93.38 387 LEU A C 1
ATOM 3126 O O . LEU A 1 387 ? -5.084 -19.076 20.791 1.00 93.38 387 LEU A O 1
ATOM 3130 N N . LYS A 1 388 ? -6.959 -18.613 21.933 1.00 93.00 388 LYS A N 1
ATOM 3131 C CA . LYS A 1 388 ? -6.985 -19.893 22.662 1.00 93.00 388 LYS A CA 1
ATOM 3132 C C . LYS A 1 388 ? -7.223 -21.073 21.722 1.00 93.00 388 LYS A C 1
ATOM 3134 O O . LYS A 1 388 ? -6.582 -22.107 21.880 1.00 93.00 388 LYS A O 1
ATOM 3139 N N . LYS A 1 389 ? -8.121 -20.918 20.744 1.00 93.44 389 LYS A N 1
ATOM 3140 C CA . LYS A 1 389 ? -8.433 -21.954 19.747 1.00 93.44 389 LYS A CA 1
ATOM 3141 C C . LYS A 1 389 ? -7.214 -22.287 18.879 1.00 93.44 389 LYS A C 1
ATOM 3143 O O . LYS A 1 389 ? -6.909 -23.462 18.703 1.00 93.44 389 LYS A O 1
ATOM 3148 N N . ILE A 1 390 ? -6.491 -21.274 18.392 1.00 94.25 390 ILE A N 1
ATOM 3149 C CA . ILE A 1 390 ? -5.285 -21.456 17.565 1.00 94.25 390 ILE A CA 1
ATOM 3150 C C . ILE A 1 390 ? -4.163 -22.118 18.375 1.00 94.25 390 ILE A C 1
ATOM 3152 O O . ILE A 1 390 ? -3.532 -23.052 17.885 1.00 94.25 390 ILE A O 1
ATOM 3156 N N . LEU A 1 391 ? -3.937 -21.691 19.623 1.00 94.06 391 LEU A N 1
ATOM 3157 C CA . LEU A 1 391 ? -2.923 -22.295 20.499 1.00 94.06 391 LEU A CA 1
ATOM 3158 C C . LEU A 1 391 ? -3.255 -23.744 20.878 1.00 94.06 391 LEU A C 1
ATOM 3160 O O . LEU A 1 391 ? -2.377 -24.599 20.858 1.00 94.06 391 LEU A O 1
ATOM 3164 N N . ALA A 1 392 ? -4.520 -24.046 21.174 1.00 92.56 392 ALA A N 1
ATOM 3165 C CA . ALA A 1 392 ? -4.947 -25.420 21.432 1.00 92.56 392 ALA A CA 1
ATOM 3166 C C . ALA A 1 392 ? -4.778 -26.309 20.188 1.00 92.56 392 ALA A C 1
ATOM 3168 O O . ALA A 1 392 ? -4.399 -27.476 20.293 1.00 92.56 392 ALA A O 1
ATOM 3169 N N . TYR A 1 393 ? -5.026 -25.756 18.998 1.00 93.19 393 TYR A N 1
ATOM 3170 C CA . TYR A 1 393 ? -4.837 -26.474 17.742 1.00 93.19 393 TYR A CA 1
ATOM 3171 C C . TYR A 1 393 ? -3.356 -26.709 17.412 1.00 93.19 393 TYR A C 1
ATOM 3173 O O . TYR A 1 393 ? -3.012 -27.779 16.908 1.00 93.19 393 TYR A O 1
ATOM 3181 N N . SER A 1 394 ? -2.472 -25.754 17.718 1.00 92.12 394 SER A N 1
ATOM 3182 C CA . SER A 1 394 ? -1.041 -25.857 17.406 1.00 92.12 394 SER A CA 1
ATOM 3183 C C . SER A 1 394 ? -0.336 -26.992 18.153 1.00 92.12 394 SER A C 1
ATOM 3185 O O . SER A 1 394 ? 0.624 -27.548 17.627 1.00 92.12 394 SER A O 1
ATOM 3187 N N . GLY A 1 395 ? -0.808 -27.366 19.348 1.00 90.56 395 GLY A N 1
ATOM 3188 C CA . GLY A 1 395 ? -0.229 -28.461 20.135 1.00 90.56 395 GLY A CA 1
ATOM 3189 C C . GLY A 1 395 ? 1.185 -28.178 20.658 1.00 90.56 395 GLY A C 1
ATOM 3190 O O . GLY A 1 395 ? 1.929 -29.113 20.950 1.00 90.56 395 GLY A O 1
ATOM 3191 N N . ILE A 1 396 ? 1.578 -26.902 20.748 1.00 92.88 396 ILE A N 1
ATOM 3192 C CA . ILE A 1 396 ? 2.852 -26.496 21.357 1.00 92.88 396 ILE A CA 1
ATOM 3193 C C . ILE A 1 396 ? 2.840 -26.744 22.874 1.00 92.88 396 ILE A C 1
ATOM 3195 O O . ILE A 1 396 ? 1.782 -26.895 23.482 1.00 92.88 396 ILE A O 1
ATOM 3199 N N . GLN A 1 397 ? 4.022 -26.749 23.496 1.00 93.25 397 GLN A N 1
ATOM 3200 C CA . GLN A 1 397 ? 4.158 -26.905 24.948 1.00 93.25 397 GLN A CA 1
ATOM 3201 C C . GLN A 1 397 ? 3.323 -25.863 25.708 1.00 93.25 397 GLN A C 1
ATOM 3203 O O . GLN A 1 397 ? 3.369 -24.676 25.381 1.00 93.25 397 GLN A O 1
ATOM 3208 N N . GLU A 1 398 ? 2.603 -26.299 26.748 1.00 89.38 398 GLU A N 1
ATOM 3209 C CA . GLU A 1 398 ? 1.711 -25.430 27.531 1.00 89.38 398 GLU A CA 1
ATOM 3210 C C . GLU A 1 398 ? 2.443 -24.221 28.128 1.00 89.38 398 GLU A C 1
ATOM 3212 O O . GLU A 1 398 ? 1.905 -23.117 28.129 1.00 89.38 398 GLU A O 1
ATOM 3217 N N . GLU A 1 399 ? 3.694 -24.396 28.561 1.00 91.12 399 GLU A N 1
ATOM 3218 C CA . GLU A 1 399 ? 4.551 -23.310 29.054 1.00 91.12 399 GLU A CA 1
ATOM 3219 C C . GLU A 1 399 ? 4.732 -22.205 28.002 1.00 91.12 399 GLU A C 1
ATOM 3221 O O . GLU A 1 399 ? 4.472 -21.034 28.282 1.00 91.12 399 GLU A O 1
ATOM 3226 N N . LYS A 1 400 ? 5.077 -22.579 26.762 1.00 92.38 400 LYS A N 1
ATOM 3227 C CA . LYS A 1 400 ? 5.234 -21.646 25.636 1.00 92.38 400 LYS A CA 1
ATOM 3228 C C . LYS A 1 400 ? 3.908 -21.017 25.210 1.00 92.38 400 LYS A C 1
ATOM 3230 O O . LYS A 1 400 ? 3.869 -19.844 24.840 1.00 92.38 400 LYS A O 1
ATOM 3235 N N . ALA A 1 401 ? 2.814 -21.780 25.251 1.00 91.44 401 ALA A N 1
ATOM 3236 C CA . ALA A 1 401 ? 1.483 -21.260 24.947 1.00 91.44 401 ALA A CA 1
ATOM 3237 C C . ALA A 1 401 ? 1.066 -20.194 25.971 1.00 91.44 401 ALA A C 1
ATOM 3239 O O . ALA A 1 401 ? 0.566 -19.135 25.589 1.00 91.44 401 ALA A O 1
ATOM 3240 N N . ASN A 1 402 ? 1.324 -20.441 27.257 1.00 91.62 402 ASN A N 1
ATOM 3241 C CA . ASN A 1 402 ? 1.072 -19.488 28.334 1.00 91.62 402 ASN A CA 1
ATOM 3242 C C . ASN A 1 402 ? 1.966 -18.249 28.212 1.00 91.62 402 ASN A C 1
ATOM 3244 O O . ASN A 1 402 ? 1.467 -17.130 28.333 1.00 91.62 402 ASN A O 1
ATOM 3248 N N . GLU A 1 403 ? 3.252 -18.422 27.898 1.00 93.38 403 GLU A N 1
ATOM 3249 C CA . GLU A 1 403 ? 4.171 -17.312 27.624 1.00 93.38 403 GLU A CA 1
ATOM 3250 C C . GLU A 1 403 ? 3.654 -16.426 26.478 1.00 93.38 403 GLU A C 1
ATOM 3252 O O . GLU A 1 403 ? 3.577 -15.202 26.615 1.00 93.38 403 GLU A O 1
ATOM 3257 N N . PHE A 1 404 ? 3.206 -17.035 25.375 1.00 93.81 404 PHE A N 1
ATOM 3258 C CA . PHE A 1 404 ? 2.623 -16.314 24.244 1.00 93.81 404 PHE A CA 1
ATOM 3259 C C . PHE A 1 404 ? 1.336 -15.570 24.626 1.00 93.81 404 PHE A C 1
ATOM 3261 O O . PHE A 1 404 ? 1.166 -14.401 24.278 1.00 93.81 404 PHE A O 1
ATOM 3268 N N . MET A 1 405 ? 0.437 -16.217 25.375 1.00 92.31 405 MET A N 1
ATOM 3269 C CA . MET A 1 405 ? -0.807 -15.612 25.873 1.00 92.31 405 MET A CA 1
ATOM 3270 C C . MET A 1 405 ? -0.542 -14.382 26.745 1.00 92.31 405 MET A C 1
ATOM 3272 O O . MET A 1 405 ? -1.226 -13.363 26.594 1.00 92.31 405 MET A O 1
ATOM 3276 N N . ILE A 1 406 ? 0.441 -14.466 27.646 1.00 91.12 406 ILE A N 1
ATOM 3277 C CA . ILE A 1 406 ? 0.852 -13.353 28.510 1.00 91.12 406 ILE A CA 1
ATOM 3278 C C . ILE A 1 406 ? 1.420 -12.222 27.651 1.00 91.12 406 ILE A C 1
ATOM 3280 O O . ILE A 1 406 ? 0.994 -11.078 27.792 1.00 91.12 406 ILE A O 1
ATOM 3284 N N . ALA A 1 407 ? 2.309 -12.532 26.705 1.00 91.38 407 ALA A N 1
ATOM 3285 C CA . ALA A 1 407 ? 2.916 -11.529 25.836 1.00 91.38 407 ALA A CA 1
ATOM 3286 C C . ALA A 1 407 ? 1.881 -10.794 24.962 1.00 91.38 407 ALA A C 1
ATOM 3288 O O . ALA A 1 407 ? 1.937 -9.569 24.849 1.00 91.38 407 ALA A O 1
ATOM 3289 N N . ILE A 1 408 ? 0.894 -11.504 24.400 1.00 91.75 408 ILE A N 1
ATOM 3290 C CA . ILE A 1 408 ? -0.214 -10.884 23.653 1.00 91.75 408 ILE A CA 1
ATOM 3291 C C . ILE A 1 408 ? -1.120 -10.061 24.573 1.00 91.75 408 ILE A C 1
ATOM 3293 O O . ILE A 1 408 ? -1.552 -8.978 24.189 1.00 91.75 408 ILE A O 1
ATOM 3297 N N . SER A 1 409 ? -1.387 -10.520 25.797 1.00 88.75 409 SER A N 1
ATOM 3298 C CA . SER A 1 409 ? -2.191 -9.755 26.761 1.00 88.75 409 SER A CA 1
ATOM 3299 C C . SER A 1 409 ? -1.499 -8.451 27.170 1.00 88.75 409 SER A C 1
ATOM 3301 O O . SER A 1 409 ? -2.141 -7.402 27.182 1.00 88.75 409 SER A O 1
ATOM 3303 N N . ASN A 1 410 ? -0.184 -8.490 27.395 1.00 87.25 410 ASN A N 1
ATOM 3304 C CA . ASN A 1 410 ? 0.630 -7.297 27.636 1.00 87.25 410 ASN A CA 1
ATOM 3305 C C . ASN A 1 410 ? 0.622 -6.363 26.416 1.00 87.25 410 ASN A C 1
ATOM 3307 O O . ASN A 1 410 ? 0.515 -5.149 26.565 1.00 87.25 410 ASN A O 1
ATOM 3311 N N . PHE A 1 411 ? 0.665 -6.918 25.200 1.00 87.81 411 PHE A N 1
ATOM 3312 C CA . PHE A 1 411 ? 0.555 -6.128 23.975 1.00 87.81 411 PHE A CA 1
ATOM 3313 C C . PHE A 1 411 ? -0.819 -5.458 23.815 1.00 87.81 411 PHE A C 1
ATOM 3315 O O . PHE A 1 411 ? -0.887 -4.311 23.381 1.00 87.81 411 PHE A O 1
ATOM 3322 N N . ARG A 1 412 ? -1.918 -6.127 24.193 1.00 86.25 412 ARG A N 1
ATOM 3323 C CA . ARG A 1 412 ? -3.262 -5.518 24.193 1.00 86.25 412 ARG A CA 1
ATOM 3324 C C . ARG A 1 412 ? -3.321 -4.306 25.119 1.00 86.25 412 ARG A C 1
ATOM 3326 O O . ARG A 1 412 ? -3.785 -3.259 24.688 1.00 86.25 412 ARG A O 1
ATOM 3333 N N . ALA A 1 413 ? -2.802 -4.438 26.341 1.00 82.94 413 ALA A N 1
ATOM 3334 C CA . ALA A 1 413 ? -2.722 -3.323 27.285 1.00 82.94 413 ALA A CA 1
ATOM 3335 C C . ALA A 1 413 ? -1.876 -2.165 26.722 1.00 82.94 413 ALA A C 1
ATOM 3337 O O . ALA A 1 413 ? -2.238 -1.000 26.866 1.00 82.94 413 ALA A O 1
ATOM 3338 N N . LEU A 1 414 ? -0.795 -2.485 26.000 1.00 80.12 414 LEU A N 1
ATOM 3339 C CA . LEU A 1 414 ? 0.037 -1.497 25.311 1.00 80.12 414 LEU A CA 1
ATOM 3340 C C . LEU A 1 414 ? -0.700 -0.767 24.180 1.00 80.12 414 LEU A C 1
ATOM 3342 O O . LEU A 1 414 ? -0.458 0.412 23.970 1.00 80.12 414 LEU A O 1
ATOM 3346 N N . LEU A 1 415 ? -1.623 -1.421 23.474 1.00 74.19 415 LEU A N 1
ATOM 3347 C CA . LEU A 1 415 ? -2.457 -0.780 22.446 1.00 74.19 415 LEU A CA 1
ATOM 3348 C C . LEU A 1 415 ? -3.567 0.127 23.014 1.00 74.19 415 LEU A C 1
ATOM 3350 O O . LEU A 1 415 ? -4.267 0.784 22.234 1.00 74.19 415 LEU A O 1
ATOM 3354 N N . GLU A 1 416 ? -3.776 0.119 24.330 1.00 68.25 416 GLU A N 1
ATOM 3355 C CA . GLU A 1 416 ? -4.773 0.931 25.041 1.00 68.25 416 GLU A CA 1
ATOM 3356 C C . GLU A 1 416 ? -4.138 2.090 25.838 1.00 68.25 416 GLU A C 1
ATOM 3358 O O . GLU A 1 416 ? -4.861 2.983 26.277 1.00 68.25 416 GLU A O 1
ATOM 3363 N N . GLY A 1 417 ? -2.805 2.133 25.980 1.00 60.59 417 GLY A N 1
ATOM 3364 C CA . GLY A 1 417 ? -2.073 3.170 26.721 1.00 60.59 417 GLY A CA 1
ATOM 3365 C C . GLY A 1 417 ? -0.832 3.709 25.993 1.00 60.59 417 GLY A C 1
ATOM 3366 O O . GLY A 1 417 ? -0.403 3.173 24.979 1.00 60.59 417 GLY A O 1
ATOM 3367 N N . ASN A 1 418 ? -0.225 4.778 26.520 1.00 54.16 418 ASN A N 1
ATOM 3368 C CA . ASN A 1 418 ? 1.076 5.281 26.056 1.00 54.16 418 ASN A CA 1
ATOM 3369 C C . ASN A 1 418 ? 2.194 4.620 26.875 1.00 54.16 418 ASN A C 1
ATOM 3371 O O . ASN A 1 418 ? 2.383 4.968 28.039 1.00 54.16 418 ASN A O 1
ATOM 3375 N N . ILE A 1 419 ? 2.928 3.672 26.284 1.00 51.16 419 ILE A N 1
ATOM 3376 C CA . ILE A 1 419 ? 3.987 2.906 26.965 1.00 51.16 419 ILE A CA 1
ATOM 3377 C C . ILE A 1 419 ? 5.334 3.082 26.237 1.00 51.16 419 ILE A C 1
ATOM 3379 O O . ILE A 1 419 ? 5.353 3.159 25.007 1.00 51.16 419 ILE A O 1
ATOM 3383 N N . PRO A 1 420 ? 6.471 3.141 26.960 1.00 64.38 420 PRO A N 1
ATOM 3384 C CA . PRO A 1 420 ? 7.810 3.265 26.379 1.00 64.38 420 PRO A CA 1
ATOM 3385 C C . PRO A 1 420 ? 8.224 2.126 25.422 1.00 64.38 420 PRO A C 1
ATOM 3387 O O . PRO A 1 420 ? 7.974 0.943 25.657 1.00 64.38 420 PRO A O 1
ATOM 3390 N N . ASP A 1 421 ? 8.988 2.486 24.383 1.00 71.44 421 ASP A N 1
ATOM 3391 C CA . ASP A 1 421 ? 9.495 1.602 23.314 1.00 71.44 421 ASP A CA 1
ATOM 3392 C C . ASP A 1 421 ? 10.280 0.360 23.790 1.00 71.44 421 ASP A C 1
ATOM 3394 O O . ASP A 1 421 ? 10.434 -0.613 23.041 1.00 71.44 421 ASP A O 1
ATOM 3398 N N . SER A 1 422 ? 10.837 0.381 25.005 1.00 75.06 422 SER A N 1
ATOM 3399 C CA . SER A 1 422 ? 11.585 -0.743 25.585 1.00 75.06 422 SER A CA 1
ATOM 3400 C C . SER A 1 422 ? 10.693 -1.956 25.850 1.00 75.06 422 SER A C 1
ATOM 3402 O O . SER A 1 422 ? 11.094 -3.082 25.552 1.00 75.06 422 SER A O 1
ATOM 3404 N N . GLU A 1 423 ? 9.473 -1.744 26.342 1.00 79.75 423 GLU A N 1
ATOM 3405 C CA . GLU A 1 423 ? 8.529 -2.827 26.633 1.00 79.75 423 GLU A CA 1
ATOM 3406 C C . GLU A 1 423 ? 8.017 -3.479 25.348 1.00 79.75 423 GLU A C 1
ATOM 3408 O O . GLU A 1 423 ? 8.010 -4.707 25.237 1.00 79.75 423 GLU A O 1
ATOM 3413 N N . PHE A 1 424 ? 7.710 -2.680 24.322 1.00 83.31 424 PHE A N 1
ATOM 3414 C CA . PHE A 1 424 ? 7.331 -3.197 23.005 1.00 83.31 424 PHE A CA 1
ATOM 3415 C C . PHE A 1 424 ? 8.433 -4.074 22.388 1.00 83.31 424 PHE A C 1
ATOM 3417 O O . PHE A 1 424 ? 8.154 -5.148 21.847 1.00 83.31 424 PHE A O 1
ATOM 3424 N N . LYS A 1 425 ? 9.707 -3.669 22.505 1.00 85.19 425 LYS A N 1
ATOM 3425 C CA . LYS A 1 425 ? 10.846 -4.476 22.030 1.00 85.19 425 LYS A CA 1
ATOM 3426 C C . LYS A 1 425 ? 10.947 -5.817 22.757 1.00 85.19 425 LYS A C 1
ATOM 3428 O O . LYS A 1 425 ? 11.206 -6.824 22.093 1.00 85.19 425 LYS A O 1
ATOM 3433 N N . ASN A 1 426 ? 10.731 -5.841 24.072 1.00 87.00 426 ASN A N 1
ATOM 3434 C CA . ASN A 1 426 ? 10.758 -7.072 24.864 1.00 87.00 426 ASN A CA 1
ATOM 3435 C C . ASN A 1 426 ? 9.629 -8.016 24.441 1.00 87.00 426 ASN A C 1
ATOM 3437 O O . ASN A 1 426 ? 9.903 -9.151 24.054 1.00 87.00 426 ASN A O 1
ATOM 3441 N N . ILE A 1 427 ? 8.389 -7.514 24.384 1.00 88.62 427 ILE A N 1
ATOM 3442 C CA . ILE A 1 427 ? 7.220 -8.280 23.924 1.00 88.62 427 ILE A CA 1
ATOM 3443 C C . ILE A 1 427 ? 7.477 -8.857 22.531 1.00 88.62 427 ILE A C 1
ATOM 3445 O O . ILE A 1 427 ? 7.303 -10.051 22.301 1.00 88.62 427 ILE A O 1
ATOM 3449 N N . ARG A 1 428 ? 7.953 -8.038 21.589 1.00 89.56 428 ARG A N 1
ATOM 3450 C CA . ARG A 1 428 ? 8.255 -8.488 20.226 1.00 89.56 428 ARG A CA 1
ATOM 3451 C C . ARG A 1 428 ? 9.306 -9.596 20.186 1.00 89.56 428 ARG A C 1
ATOM 3453 O O . ARG A 1 428 ? 9.190 -10.498 19.354 1.00 89.56 428 ARG A O 1
ATOM 3460 N N . THR A 1 429 ? 10.331 -9.517 21.031 1.00 90.62 429 THR A N 1
ATOM 3461 C CA . THR A 1 429 ? 11.421 -10.505 21.076 1.00 90.62 429 THR A CA 1
ATOM 3462 C C . THR A 1 429 ? 10.913 -11.874 21.528 1.00 90.62 429 THR A C 1
ATOM 3464 O O . THR A 1 429 ? 11.371 -12.880 20.994 1.00 90.62 429 THR A O 1
ATOM 3467 N N . THR A 1 430 ? 9.907 -11.907 22.405 1.00 92.56 430 THR A N 1
ATOM 3468 C CA . THR A 1 430 ? 9.206 -13.133 22.824 1.00 92.56 430 THR A CA 1
ATOM 3469 C C . THR A 1 430 ? 8.182 -13.613 21.789 1.00 92.56 430 THR A C 1
ATOM 3471 O O . THR A 1 430 ? 8.188 -14.776 21.394 1.00 92.56 430 THR A O 1
ATOM 3474 N N . VAL A 1 431 ? 7.319 -12.721 21.288 1.00 94.06 431 VAL A N 1
ATOM 3475 C CA . VAL A 1 431 ? 6.209 -13.083 20.382 1.00 94.06 431 VAL A CA 1
ATOM 3476 C C . VAL A 1 431 ? 6.712 -13.572 19.024 1.00 94.06 431 VAL A C 1
ATOM 3478 O O . VAL A 1 431 ? 6.164 -14.522 18.477 1.00 94.06 431 VAL A O 1
ATOM 3481 N N . THR A 1 432 ? 7.754 -12.955 18.460 1.00 94.06 432 THR A N 1
ATOM 3482 C CA . THR A 1 432 ? 8.238 -13.286 17.105 1.00 94.06 432 THR A CA 1
ATOM 3483 C C . THR A 1 432 ? 8.655 -14.751 16.929 1.00 94.06 432 THR A C 1
ATOM 3485 O O . THR A 1 432 ? 8.147 -15.378 16.001 1.00 94.06 432 THR A O 1
ATOM 3488 N N . PRO A 1 433 ? 9.562 -15.332 17.740 1.00 94.50 433 PRO A N 1
ATOM 3489 C CA . PRO A 1 433 ? 9.945 -16.735 17.580 1.00 94.50 433 PRO A CA 1
ATOM 3490 C C . PRO A 1 433 ? 8.763 -17.686 17.802 1.00 94.50 433 PRO A C 1
ATOM 3492 O O . PRO A 1 433 ? 8.558 -18.587 16.990 1.00 94.50 433 PRO A O 1
ATOM 3495 N N . LEU A 1 434 ? 7.953 -17.440 18.836 1.00 95.62 434 LEU A N 1
ATOM 3496 C CA . LEU A 1 434 ? 6.791 -18.267 19.164 1.00 95.62 434 LEU A CA 1
ATOM 3497 C C . LEU A 1 434 ? 5.716 -18.219 18.071 1.00 95.62 434 LEU A C 1
ATOM 3499 O O . LEU A 1 434 ? 5.138 -19.251 17.749 1.00 95.62 434 LEU A O 1
ATOM 3503 N N . PHE A 1 435 ? 5.484 -17.063 17.444 1.00 96.62 435 PHE A N 1
ATOM 3504 C CA . PHE A 1 435 ? 4.531 -16.929 16.340 1.00 96.62 435 PHE A CA 1
ATOM 3505 C C . PHE A 1 435 ? 4.867 -17.873 15.182 1.00 96.62 435 PHE A C 1
ATOM 3507 O O . PHE A 1 435 ? 3.992 -18.596 14.717 1.00 96.62 435 PHE A O 1
ATOM 3514 N N . PHE A 1 436 ? 6.129 -17.916 14.739 1.00 96.00 436 PHE A N 1
ATOM 3515 C CA . PHE A 1 436 ? 6.533 -18.802 13.640 1.00 96.00 436 PHE A CA 1
ATOM 3516 C C . PHE A 1 436 ? 6.577 -20.280 14.057 1.00 96.00 436 PHE A C 1
ATOM 3518 O O . PHE A 1 436 ? 6.294 -21.146 13.230 1.00 96.00 436 PHE A O 1
ATOM 3525 N N . GLU A 1 437 ? 6.868 -20.581 15.328 1.00 95.25 437 GLU A N 1
ATOM 3526 C CA . GLU A 1 437 ? 6.744 -21.939 15.881 1.00 95.25 437 GLU A CA 1
ATOM 3527 C C . GLU A 1 437 ? 5.281 -22.417 15.846 1.00 95.25 437 GLU A C 1
ATOM 3529 O O . GLU A 1 437 ? 4.992 -23.504 15.341 1.00 95.25 437 GLU A O 1
ATOM 3534 N N . ILE A 1 438 ? 4.347 -21.568 16.288 1.00 96.12 438 ILE A N 1
ATOM 3535 C CA . ILE A 1 438 ? 2.902 -21.822 16.234 1.00 96.12 438 ILE A CA 1
ATOM 3536 C C . ILE A 1 438 ? 2.442 -21.957 14.785 1.00 96.12 438 ILE A C 1
ATOM 3538 O O . ILE A 1 438 ? 1.747 -22.915 14.457 1.00 96.12 438 ILE A O 1
ATOM 3542 N N . TYR A 1 439 ? 2.860 -21.046 13.904 1.00 96.31 439 TYR A N 1
ATOM 3543 C CA . TYR A 1 439 ? 2.500 -21.069 12.487 1.00 96.31 439 TYR A CA 1
ATOM 3544 C C . TYR A 1 439 ? 2.900 -22.392 11.828 1.00 96.31 439 TYR A C 1
ATOM 3546 O O . TYR A 1 439 ? 2.084 -23.038 11.172 1.00 96.31 439 TYR A O 1
ATOM 3554 N N . LYS A 1 440 ? 4.136 -22.840 12.066 1.00 94.50 440 LYS A N 1
ATOM 3555 C CA . LYS A 1 440 ? 4.674 -24.115 11.576 1.00 94.50 440 LYS A CA 1
ATOM 3556 C C . LYS A 1 440 ? 3.855 -25.311 12.071 1.00 94.50 440 LYS A C 1
ATOM 3558 O O . LYS A 1 440 ? 3.505 -26.180 11.271 1.00 94.50 440 LYS A O 1
ATOM 3563 N N . ALA A 1 441 ? 3.530 -25.354 13.363 1.00 94.81 441 ALA A N 1
ATOM 3564 C CA . ALA A 1 441 ? 2.760 -26.448 13.953 1.00 94.81 441 ALA A CA 1
ATOM 3565 C C . ALA A 1 441 ? 1.308 -26.484 13.440 1.00 94.81 441 ALA A C 1
ATOM 3567 O O . ALA A 1 441 ? 0.827 -27.535 13.008 1.00 94.81 441 ALA A O 1
ATOM 3568 N N . VAL A 1 442 ? 0.642 -25.324 13.399 1.00 95.38 442 VAL A N 1
ATOM 3569 C CA . VAL A 1 442 ? -0.719 -25.175 12.861 1.00 95.38 442 VAL A CA 1
ATOM 3570 C C . VAL A 1 442 ? -0.764 -25.586 11.395 1.00 95.38 442 VAL A C 1
ATOM 3572 O O . VAL A 1 442 ? -1.633 -26.371 11.034 1.00 95.38 442 VAL A O 1
ATOM 3575 N N . PHE A 1 443 ? 0.177 -25.129 10.563 1.00 94.94 443 PHE A N 1
ATOM 3576 C CA . PHE A 1 443 ? 0.213 -25.475 9.141 1.00 94.94 443 PHE A CA 1
ATOM 3577 C C . PHE A 1 443 ? 0.370 -26.986 8.918 1.00 94.94 443 PHE A C 1
ATOM 3579 O O . PHE A 1 443 ? -0.412 -27.576 8.173 1.00 94.94 443 PHE A O 1
ATOM 3586 N N . LYS A 1 444 ? 1.332 -27.637 9.595 1.00 92.69 444 LYS A N 1
ATOM 3587 C CA . LYS A 1 444 ? 1.550 -29.094 9.480 1.00 92.69 444 LYS A CA 1
ATOM 3588 C C . LYS A 1 444 ? 0.276 -29.872 9.822 1.00 92.69 444 LYS A C 1
ATOM 3590 O O . LYS A 1 444 ? -0.115 -30.768 9.076 1.00 92.69 444 LYS A O 1
ATOM 3595 N N . ARG A 1 445 ? -0.398 -29.498 10.912 1.00 93.62 445 ARG A N 1
ATOM 3596 C CA . ARG A 1 445 ? -1.645 -30.137 11.346 1.00 93.62 445 ARG A CA 1
ATOM 3597 C C . ARG A 1 445 ? -2.816 -29.835 10.409 1.00 93.62 445 ARG A C 1
ATOM 3599 O O . ARG A 1 445 ? -3.562 -30.736 10.056 1.00 93.62 445 ARG A O 1
ATOM 3606 N N . PHE A 1 446 ? -2.953 -28.585 9.971 1.00 92.31 446 PHE A N 1
ATOM 3607 C CA . PHE A 1 446 ? -3.970 -28.137 9.015 1.00 92.31 446 PHE A CA 1
ATOM 3608 C C . PHE A 1 446 ? -3.906 -28.912 7.694 1.00 92.31 446 PHE A C 1
ATOM 3610 O O . PHE A 1 446 ? -4.943 -29.366 7.214 1.00 92.31 446 PHE A O 1
ATOM 3617 N N . GLN A 1 447 ? -2.700 -29.144 7.162 1.00 89.75 447 GLN A N 1
ATOM 3618 C CA . GLN A 1 447 ? -2.512 -29.961 5.959 1.00 89.75 447 GLN A CA 1
ATOM 3619 C C . GLN A 1 447 ? -2.779 -31.451 6.213 1.00 89.75 447 GLN A C 1
ATOM 3621 O O . GLN A 1 447 ? -3.440 -32.090 5.399 1.00 89.75 447 GLN A O 1
ATOM 3626 N N . ALA A 1 448 ? -2.312 -32.007 7.337 1.00 88.50 448 ALA A N 1
ATOM 3627 C CA . ALA A 1 448 ? -2.519 -33.420 7.669 1.00 88.50 448 ALA A CA 1
ATOM 3628 C C . ALA A 1 448 ? -4.003 -33.778 7.877 1.00 88.50 448 ALA A C 1
ATOM 3630 O O . ALA A 1 448 ? -4.446 -34.844 7.459 1.00 88.50 448 ALA A O 1
ATOM 3631 N N . GLU A 1 449 ? -4.774 -32.882 8.498 1.00 91.12 449 GLU A N 1
ATOM 3632 C CA . GLU A 1 449 ? -6.208 -33.067 8.764 1.00 91.12 449 GLU A CA 1
ATOM 3633 C C . GLU A 1 449 ? -7.105 -32.593 7.601 1.00 91.12 449 GLU A C 1
ATOM 3635 O O . GLU A 1 449 ? -8.319 -32.784 7.655 1.00 91.12 449 GLU A O 1
ATOM 3640 N N . ASN A 1 450 ? -6.534 -31.973 6.554 1.00 85.38 450 ASN A N 1
ATOM 3641 C CA . ASN A 1 450 ? -7.262 -31.312 5.458 1.00 85.38 450 ASN A CA 1
ATOM 3642 C C . ASN A 1 450 ? -8.395 -30.399 5.974 1.00 85.38 450 ASN A C 1
ATOM 3644 O O . ASN A 1 450 ? -9.532 -30.419 5.487 1.00 85.38 450 ASN A O 1
ATOM 3648 N N . ASN A 1 451 ? -8.083 -29.645 7.030 1.00 85.06 451 ASN A N 1
ATOM 3649 C CA . ASN A 1 451 ? -9.035 -28.823 7.762 1.00 85.06 451 ASN A CA 1
ATOM 3650 C C . ASN A 1 451 ? -9.473 -27.624 6.898 1.00 85.06 451 ASN A C 1
ATOM 3652 O O . ASN A 1 451 ? -8.696 -27.100 6.111 1.00 85.06 451 ASN A O 1
ATOM 3656 N N . LYS A 1 452 ? -10.730 -27.188 7.025 1.00 83.25 452 LYS A N 1
ATOM 3657 C CA . LYS A 1 452 ? -11.298 -26.047 6.276 1.00 83.25 452 LYS A CA 1
ATOM 3658 C C . LYS A 1 452 ? -11.819 -24.938 7.191 1.00 83.25 452 LYS A C 1
ATOM 3660 O O . LYS A 1 452 ? -12.677 -24.150 6.802 1.00 83.25 452 LYS A O 1
ATOM 3665 N N . SER A 1 453 ? -11.345 -24.911 8.434 1.00 89.25 453 SER A N 1
ATOM 3666 C CA . SER A 1 453 ? -11.703 -23.889 9.411 1.00 89.25 453 SER A CA 1
ATOM 3667 C C . SER A 1 453 ? -11.287 -22.501 8.926 1.00 89.25 453 SER A C 1
ATOM 3669 O O . SER A 1 453 ? -10.097 -22.239 8.735 1.00 89.25 453 SER A O 1
ATOM 3671 N N . ARG A 1 454 ? -12.263 -21.594 8.798 1.00 89.56 454 ARG A N 1
ATOM 3672 C CA . ARG A 1 454 ? -12.026 -20.202 8.388 1.00 89.56 454 ARG A CA 1
ATOM 3673 C C . ARG A 1 454 ? -11.084 -19.479 9.339 1.00 89.56 454 ARG A C 1
ATOM 3675 O O . ARG A 1 454 ? -10.198 -18.774 8.873 1.00 89.56 454 ARG A O 1
ATOM 3682 N N . LEU A 1 455 ? -11.205 -19.714 10.647 1.00 91.69 455 LEU A N 1
ATOM 3683 C CA . LEU A 1 455 ? -10.290 -19.173 11.655 1.00 91.69 455 LEU A CA 1
ATOM 3684 C C . LEU A 1 455 ? -8.821 -19.505 11.341 1.00 91.69 455 LEU A C 1
ATOM 3686 O O . LEU A 1 455 ? -7.956 -18.630 11.382 1.00 91.69 455 LEU A O 1
ATOM 3690 N N . LEU A 1 456 ? -8.535 -20.770 11.016 1.00 92.88 456 LEU A N 1
ATOM 3691 C CA . LEU A 1 456 ? -7.172 -21.211 10.713 1.00 92.88 456 LEU A CA 1
ATOM 3692 C C . LEU A 1 456 ? -6.698 -20.657 9.365 1.00 92.88 456 LEU A C 1
ATOM 3694 O O . LEU A 1 456 ? -5.556 -20.215 9.267 1.00 92.88 456 LEU A O 1
ATOM 3698 N N . SER A 1 457 ? -7.579 -20.580 8.364 1.00 92.00 457 SER A N 1
ATOM 3699 C CA . SER A 1 457 ? -7.274 -19.917 7.090 1.00 92.00 457 SER A CA 1
ATOM 3700 C C . SER A 1 457 ? -6.998 -18.419 7.260 1.00 92.00 457 SER A C 1
ATOM 3702 O O . SER A 1 457 ? -6.102 -17.895 6.603 1.00 92.00 457 SER A O 1
ATOM 3704 N N . MET A 1 458 ? -7.697 -17.720 8.164 1.00 93.00 458 MET A N 1
ATOM 3705 C CA . MET A 1 458 ? -7.410 -16.316 8.489 1.00 93.00 458 MET A CA 1
ATOM 3706 C C . MET A 1 458 ? -6.028 -16.160 9.126 1.00 93.00 458 MET A C 1
ATOM 3708 O O . MET A 1 458 ? -5.291 -15.231 8.791 1.00 93.00 458 MET A O 1
ATOM 3712 N N . PHE A 1 459 ? -5.651 -17.073 10.019 1.00 95.25 459 PHE A N 1
ATOM 3713 C CA . PHE A 1 459 ? -4.321 -17.077 10.622 1.00 95.25 459 PHE A CA 1
ATOM 3714 C C . PHE A 1 459 ? -3.219 -17.326 9.589 1.00 95.25 459 PHE A C 1
ATOM 3716 O O . PHE A 1 459 ? -2.260 -16.555 9.521 1.00 95.25 459 PHE A O 1
ATOM 3723 N N . LEU A 1 460 ? -3.374 -18.352 8.749 1.00 94.00 460 LEU A N 1
ATOM 3724 C CA . LEU A 1 460 ? -2.361 -18.729 7.765 1.00 94.00 460 LEU A CA 1
ATOM 3725 C C . LEU A 1 460 ? -2.212 -17.680 6.650 1.00 94.00 460 LEU A C 1
ATOM 3727 O O . LEU A 1 460 ? -1.084 -17.341 6.291 1.00 94.00 460 LEU A O 1
ATOM 3731 N N . ASN A 1 461 ? -3.315 -17.124 6.141 1.00 92.44 461 ASN A N 1
ATOM 3732 C CA . ASN A 1 461 ? -3.277 -16.202 5.001 1.00 92.44 461 ASN A CA 1
ATOM 3733 C C . ASN A 1 461 ? -3.115 -14.729 5.392 1.00 92.44 461 ASN A C 1
ATOM 3735 O O . ASN A 1 461 ? -2.507 -13.977 4.636 1.00 92.44 461 ASN A O 1
ATOM 3739 N N . PHE A 1 462 ? -3.599 -14.304 6.565 1.00 93.31 462 PHE A N 1
ATOM 3740 C CA . PHE A 1 462 ? -3.614 -12.885 6.956 1.00 93.31 462 PHE A CA 1
ATOM 3741 C C . PHE A 1 462 ? -2.853 -12.568 8.250 1.00 93.31 462 PHE A C 1
ATOM 3743 O O . PHE A 1 462 ? -2.785 -11.402 8.632 1.00 93.31 462 PHE A O 1
ATOM 3750 N N . GLY A 1 463 ? -2.308 -13.566 8.954 1.00 92.62 463 GLY A N 1
ATOM 3751 C CA . GLY A 1 463 ? -1.609 -13.340 10.226 1.00 92.62 463 GLY A CA 1
ATOM 3752 C C . GLY A 1 463 ? -2.561 -12.970 11.371 1.00 92.62 463 GLY A C 1
ATOM 3753 O O . GLY A 1 463 ? -2.147 -12.381 12.373 1.00 92.62 463 GLY A O 1
ATOM 3754 N N . TYR A 1 464 ? -3.850 -13.293 11.217 1.00 94.75 464 TYR A N 1
ATOM 3755 C CA . TYR A 1 464 ? -4.890 -13.072 12.218 1.00 94.75 464 TYR A CA 1
ATOM 3756 C C . TYR A 1 464 ? -4.771 -14.070 13.367 1.00 94.75 464 TYR A C 1
ATOM 3758 O O . TYR A 1 464 ? -4.772 -15.273 13.138 1.00 94.75 464 TYR A O 1
ATOM 3766 N N . MET A 1 465 ? -4.735 -13.598 14.611 1.00 93.00 465 MET A N 1
ATOM 3767 C CA . MET A 1 465 ? -4.604 -14.501 15.761 1.00 93.00 465 MET A CA 1
ATOM 3768 C C . MET A 1 465 ? -5.574 -14.219 16.905 1.00 93.00 465 MET A C 1
ATOM 3770 O O . MET A 1 465 ? -5.843 -15.100 17.716 1.00 93.00 465 MET A O 1
ATOM 3774 N N . ASP A 1 466 ? -6.088 -12.997 16.999 1.00 91.06 466 ASP A N 1
ATOM 3775 C CA . ASP A 1 466 ? -6.800 -12.525 18.178 1.00 91.06 466 ASP A CA 1
ATOM 3776 C C . ASP A 1 466 ? -7.823 -11.462 17.792 1.00 91.06 466 ASP A C 1
ATOM 3778 O O . ASP A 1 466 ? -7.472 -10.409 17.255 1.00 91.06 466 ASP A O 1
ATOM 3782 N N . GLU A 1 467 ? -9.090 -11.726 18.093 1.00 89.00 467 GLU A N 1
ATOM 3783 C CA . GLU A 1 467 ? -10.197 -10.829 17.783 1.00 89.00 467 GLU A CA 1
ATOM 3784 C C . GLU A 1 467 ? -10.102 -9.480 18.504 1.00 89.00 467 GLU A C 1
ATOM 3786 O O . GLU A 1 467 ? -10.655 -8.500 18.021 1.00 89.00 467 GLU A O 1
ATOM 3791 N N . LYS A 1 468 ? -9.380 -9.404 19.631 1.00 88.62 468 LYS A N 1
ATOM 3792 C CA . LYS A 1 468 ? -9.259 -8.173 20.431 1.00 88.62 468 LYS A CA 1
ATOM 3793 C C . LYS A 1 468 ? -8.169 -7.221 19.942 1.00 88.62 468 LYS A C 1
ATOM 3795 O O . LYS A 1 468 ? -8.095 -6.093 20.419 1.00 88.62 468 LYS A O 1
ATOM 3800 N N . LEU A 1 469 ? -7.301 -7.664 19.030 1.00 88.88 469 LEU A N 1
ATOM 3801 C CA . LEU A 1 469 ? -6.247 -6.817 18.459 1.00 88.88 469 LEU A CA 1
ATOM 3802 C C . LEU A 1 469 ? -6.737 -5.971 17.277 1.00 88.88 469 LEU A C 1
ATOM 3804 O O . LEU A 1 469 ? -6.017 -5.073 16.840 1.00 88.88 469 LEU A O 1
ATOM 3808 N N . LEU A 1 470 ? -7.938 -6.245 16.770 1.00 89.81 470 LEU A N 1
ATOM 3809 C CA . LEU A 1 470 ? -8.556 -5.602 15.612 1.00 89.81 470 LEU A CA 1
ATOM 3810 C C . LEU A 1 470 ? -9.929 -5.034 15.991 1.00 89.81 470 LEU A C 1
ATOM 3812 O O . LEU A 1 470 ? -10.508 -5.411 17.008 1.00 89.81 470 LEU A O 1
ATOM 3816 N N . THR A 1 471 ? -10.459 -4.119 15.181 1.00 87.69 471 THR A N 1
ATOM 3817 C CA . THR A 1 471 ? -11.849 -3.655 15.341 1.00 87.69 471 THR A CA 1
ATOM 3818 C C . THR A 1 471 ? -12.835 -4.702 14.809 1.00 87.69 471 THR A C 1
ATOM 3820 O O . THR A 1 471 ? -12.480 -5.509 13.948 1.00 87.69 471 THR A O 1
ATOM 3823 N N . CYS A 1 472 ? -14.092 -4.688 15.274 1.00 85.19 472 CYS A N 1
ATOM 3824 C CA . CYS A 1 472 ? -15.125 -5.619 14.788 1.00 85.19 472 CYS A CA 1
ATOM 3825 C C . CYS A 1 472 ? -15.269 -5.582 13.256 1.00 85.19 472 CYS A C 1
ATOM 3827 O O . CYS A 1 472 ? -15.349 -6.623 12.608 1.00 85.19 472 CYS A O 1
ATOM 3829 N N . GLU A 1 473 ? -15.226 -4.384 12.672 1.00 85.75 473 GLU A N 1
ATOM 3830 C CA . GLU A 1 473 ? -15.287 -4.174 11.225 1.00 85.75 473 GLU A CA 1
ATOM 3831 C C . GLU A 1 473 ? -14.094 -4.798 10.486 1.00 85.75 473 GLU A C 1
ATOM 3833 O O . GLU A 1 473 ? -14.268 -5.456 9.457 1.00 85.75 473 GLU A O 1
ATOM 3838 N N . GLN A 1 474 ? -12.880 -4.656 11.029 1.00 89.38 474 GLN A N 1
ATOM 3839 C CA . GLN A 1 474 ? -11.675 -5.264 10.462 1.00 89.38 474 GLN A CA 1
ATOM 3840 C C . GLN A 1 474 ? -11.752 -6.794 10.506 1.00 89.38 474 GLN A C 1
ATOM 3842 O O . GLN A 1 474 ? -11.428 -7.451 9.518 1.00 89.38 474 GLN A O 1
ATOM 3847 N N . VAL A 1 475 ? -12.222 -7.369 11.617 1.00 89.81 475 VAL A N 1
ATOM 3848 C CA . VAL A 1 475 ? -12.405 -8.823 11.754 1.00 89.81 475 VAL A CA 1
ATOM 3849 C C . VAL A 1 475 ? -13.422 -9.344 10.736 1.00 89.81 475 VAL A C 1
ATOM 3851 O O . VAL A 1 475 ? -13.132 -10.307 10.027 1.00 89.81 475 VAL A O 1
ATOM 3854 N N . ASN A 1 476 ? -14.571 -8.679 10.605 1.00 88.44 476 ASN A N 1
ATOM 3855 C CA . ASN A 1 476 ? -15.610 -9.053 9.641 1.00 88.44 476 ASN A CA 1
ATOM 3856 C C . ASN A 1 476 ? -15.133 -8.905 8.189 1.00 88.44 476 ASN A C 1
ATOM 3858 O O . ASN A 1 476 ? -15.440 -9.747 7.344 1.00 88.44 476 ASN A O 1
ATOM 3862 N N . SER A 1 477 ? -14.316 -7.889 7.909 1.00 88.06 477 SER A N 1
ATOM 3863 C CA . SER A 1 477 ? -13.691 -7.709 6.597 1.00 88.06 477 SER A CA 1
ATOM 3864 C C . SER A 1 477 ? -12.750 -8.865 6.258 1.00 88.06 477 SER A C 1
ATOM 3866 O O . SER A 1 477 ? -12.859 -9.435 5.176 1.00 88.06 477 SER A O 1
ATOM 3868 N N . LEU A 1 478 ? -11.860 -9.262 7.178 1.00 89.38 478 LEU A N 1
ATOM 3869 C CA . LEU A 1 478 ? -10.977 -10.420 6.973 1.00 89.38 478 LEU A CA 1
ATOM 3870 C C . LEU A 1 478 ? -11.773 -11.709 6.776 1.00 89.38 478 LEU A C 1
ATOM 3872 O O . LEU A 1 478 ? -11.446 -12.500 5.895 1.00 89.38 478 LEU A O 1
ATOM 3876 N N . TYR A 1 479 ? -12.831 -11.893 7.563 1.00 89.50 479 TYR A N 1
ATOM 3877 C CA . TYR A 1 479 ? -13.706 -13.055 7.474 1.00 89.50 479 TYR A CA 1
ATOM 3878 C C . TYR A 1 479 ? -14.338 -13.204 6.083 1.00 89.50 479 TYR A C 1
ATOM 3880 O O . TYR A 1 479 ? -14.343 -14.297 5.519 1.00 89.50 479 TYR A O 1
ATOM 3888 N N . ALA A 1 480 ? -14.802 -12.100 5.491 1.00 87.44 480 ALA A N 1
ATOM 3889 C CA . ALA A 1 480 ? -15.359 -12.082 4.138 1.00 87.44 480 ALA A CA 1
ATOM 3890 C C . ALA A 1 480 ? -14.304 -12.289 3.033 1.00 87.44 480 ALA A C 1
ATOM 3892 O O . ALA A 1 480 ? -14.636 -12.719 1.927 1.00 87.44 480 ALA A O 1
ATOM 3893 N N . LEU A 1 481 ? -13.032 -11.975 3.299 1.00 85.94 481 LEU A N 1
ATOM 3894 C CA . LEU A 1 481 ? -11.946 -12.118 2.324 1.00 85.94 481 LEU A CA 1
ATOM 3895 C C . LEU A 1 481 ? -11.482 -13.571 2.145 1.00 85.94 481 LEU A C 1
ATOM 3897 O O . LEU A 1 481 ? -10.978 -13.893 1.072 1.00 85.94 481 LEU A O 1
ATOM 3901 N N . VAL A 1 482 ? -11.689 -14.448 3.136 1.00 82.62 482 VAL A N 1
ATOM 3902 C CA . VAL A 1 482 ? -11.304 -15.875 3.066 1.00 82.62 482 VAL A CA 1
ATOM 3903 C C . VAL A 1 482 ? -11.988 -16.604 1.904 1.00 82.62 482 VAL A C 1
ATOM 3905 O O . VAL A 1 482 ? -11.380 -17.459 1.270 1.00 82.62 482 VAL A O 1
ATOM 3908 N N . ASP A 1 483 ? -13.242 -16.259 1.604 1.00 68.69 483 ASP A N 1
ATOM 3909 C CA . ASP A 1 483 ? -14.065 -16.980 0.622 1.00 68.69 483 ASP A CA 1
ATOM 3910 C C . ASP A 1 483 ? -13.746 -16.626 -0.840 1.00 68.69 483 ASP A C 1
ATOM 3912 O O . ASP A 1 483 ? -14.267 -17.254 -1.767 1.00 68.69 483 ASP A O 1
ATOM 3916 N N . LYS A 1 484 ? -12.906 -15.615 -1.084 1.00 67.06 484 LYS A N 1
ATOM 3917 C CA . LYS A 1 484 ? -12.597 -15.170 -2.444 1.00 67.06 484 LYS A CA 1
ATOM 3918 C C . LYS A 1 484 ? -11.540 -16.081 -3.055 1.00 67.06 484 LYS A C 1
ATOM 3920 O O . LYS A 1 484 ? -10.358 -15.935 -2.767 1.00 67.06 484 LYS A O 1
ATOM 3925 N N . GLN A 1 485 ? -11.957 -16.986 -3.942 1.00 54.62 485 GLN A N 1
ATOM 3926 C CA . GLN A 1 485 ? -11.009 -17.695 -4.800 1.00 54.62 485 GLN A CA 1
ATOM 3927 C C . GLN A 1 485 ? -10.387 -16.704 -5.786 1.00 54.62 485 GLN A C 1
ATOM 3929 O O . GLN A 1 485 ? -11.113 -16.108 -6.588 1.00 54.62 485 GLN A O 1
ATOM 3934 N N . PRO A 1 486 ? -9.067 -16.486 -5.739 1.00 60.19 486 PRO A N 1
ATOM 3935 C CA . PRO A 1 486 ? -8.453 -15.558 -6.658 1.00 60.19 486 PRO A CA 1
ATOM 3936 C C . PRO A 1 486 ? -8.320 -16.186 -8.049 1.00 60.19 486 PRO A C 1
ATOM 3938 O O . PRO A 1 486 ? -7.919 -17.340 -8.194 1.00 60.19 486 PRO A O 1
ATOM 3941 N N . TYR A 1 487 ? -8.624 -15.403 -9.083 1.00 57.78 487 TYR A N 1
ATOM 3942 C CA . TYR A 1 487 ? -8.293 -15.739 -10.465 1.00 57.78 487 TYR A CA 1
ATOM 3943 C C . TYR A 1 487 ? -6.779 -15.966 -10.602 1.00 57.78 487 TYR A C 1
ATOM 3945 O O . TYR A 1 487 ? -5.981 -15.112 -10.209 1.00 57.78 487 TYR A O 1
ATOM 3953 N N . GLN A 1 488 ? -6.378 -17.111 -11.158 1.00 64.31 488 GLN A N 1
ATOM 3954 C CA . GLN A 1 488 ? -4.986 -17.374 -11.519 1.00 64.31 488 GLN A CA 1
ATOM 3955 C C . GLN A 1 488 ? -4.776 -16.968 -12.977 1.00 64.31 488 GLN A C 1
ATOM 3957 O O . GLN A 1 488 ? -5.187 -17.675 -13.895 1.00 64.31 488 GLN A O 1
ATOM 3962 N N . GLY A 1 489 ? -4.170 -15.796 -13.175 1.00 71.19 489 GLY A N 1
ATOM 3963 C CA . GLY A 1 489 ? -3.713 -15.350 -14.487 1.00 71.19 489 GLY A CA 1
ATOM 3964 C C . GLY A 1 489 ? -2.449 -16.084 -14.944 1.00 71.19 489 GLY A C 1
ATOM 3965 O O . GLY A 1 489 ? -2.074 -17.132 -14.418 1.00 71.19 489 GLY A O 1
ATOM 3966 N N . ARG A 1 490 ? -1.754 -15.513 -15.933 1.00 80.19 490 ARG A N 1
ATOM 3967 C CA . ARG A 1 490 ? -0.527 -16.096 -16.504 1.00 80.19 490 ARG A CA 1
ATOM 3968 C C . ARG A 1 490 ? 0.627 -16.177 -15.494 1.00 80.19 490 ARG A C 1
ATOM 3970 O O . ARG A 1 490 ? 1.489 -17.044 -15.623 1.00 80.19 490 ARG A O 1
ATOM 3977 N N . THR A 1 491 ? 0.663 -15.271 -14.520 1.00 88.00 491 THR A N 1
ATOM 3978 C CA . THR A 1 491 ? 1.652 -15.262 -13.440 1.00 88.00 491 THR A CA 1
ATOM 3979 C C . THR A 1 491 ? 1.153 -16.089 -12.256 1.00 88.00 491 THR A C 1
ATOM 3981 O O . THR A 1 491 ? 0.082 -15.778 -11.722 1.00 88.00 491 THR A O 1
ATOM 3984 N N . PRO A 1 492 ? 1.929 -17.083 -11.785 1.00 92.44 492 PRO A N 1
ATOM 3985 C CA . PRO A 1 492 ? 1.610 -17.808 -10.564 1.00 92.44 492 PRO A CA 1
ATOM 3986 C C . PRO A 1 492 ? 1.722 -16.894 -9.340 1.00 92.44 492 PRO A C 1
ATOM 3988 O O . PRO A 1 492 ? 2.807 -16.412 -9.010 1.00 92.44 492 PRO A O 1
ATOM 3991 N N . VAL A 1 493 ? 0.597 -16.666 -8.662 1.00 94.19 493 VAL A N 1
ATOM 3992 C CA . VAL A 1 493 ? 0.532 -15.913 -7.405 1.00 94.19 493 VAL A CA 1
ATOM 3993 C C . VAL A 1 493 ? -0.002 -16.834 -6.317 1.00 94.19 493 VAL A C 1
ATOM 3995 O O . VAL A 1 493 ? -1.060 -17.440 -6.484 1.00 94.19 493 VAL A O 1
ATOM 3998 N N . TYR A 1 494 ? 0.725 -16.931 -5.210 1.00 93.62 494 TYR A N 1
ATOM 3999 C CA . TYR A 1 494 ? 0.407 -17.816 -4.096 1.00 93.62 494 TYR A CA 1
ATOM 4000 C C . TYR A 1 494 ? 0.219 -17.006 -2.824 1.00 93.62 494 TYR A C 1
ATOM 4002 O O . TYR A 1 494 ? 1.067 -16.179 -2.484 1.00 93.62 494 TYR A O 1
ATOM 4010 N N . ASN A 1 495 ? -0.841 -17.294 -2.073 1.00 92.75 495 ASN A N 1
ATOM 4011 C CA . ASN A 1 495 ? -0.851 -16.936 -0.660 1.00 92.75 495 ASN A CA 1
ATOM 4012 C C . ASN A 1 495 ? 0.188 -17.780 0.085 1.00 92.75 495 ASN A C 1
ATOM 4014 O O . ASN A 1 495 ? 0.614 -18.834 -0.392 1.00 92.75 495 ASN A O 1
ATOM 4018 N N . MET A 1 496 ? 0.592 -17.339 1.272 1.00 94.12 496 MET A N 1
ATOM 4019 C CA . MET A 1 496 ? 1.601 -18.051 2.056 1.00 94.12 496 MET A CA 1
ATOM 4020 C C . MET A 1 496 ? 1.205 -19.504 2.357 1.00 94.12 496 MET A C 1
ATOM 4022 O O . MET A 1 496 ? 2.053 -20.390 2.279 1.00 94.12 496 MET A O 1
ATOM 4026 N N . GLU A 1 497 ? -0.077 -19.769 2.628 1.00 92.44 497 GLU A N 1
ATOM 4027 C CA . GLU A 1 497 ? -0.590 -21.132 2.805 1.00 92.44 497 GLU A CA 1
ATOM 4028 C C . GLU A 1 497 ? -0.376 -21.987 1.544 1.00 92.44 497 GLU A C 1
ATOM 4030 O O . GLU A 1 497 ? 0.203 -23.074 1.620 1.00 92.44 497 GLU A O 1
ATOM 4035 N N . ASP A 1 498 ? -0.793 -21.478 0.381 1.00 92.19 498 ASP A N 1
ATOM 4036 C CA . ASP A 1 498 ? -0.661 -22.165 -0.907 1.00 92.19 498 ASP A CA 1
ATOM 4037 C C . ASP A 1 498 ? 0.806 -22.421 -1.255 1.00 92.19 498 ASP A C 1
ATOM 4039 O O . ASP A 1 498 ? 1.171 -23.512 -1.698 1.00 92.19 498 ASP A O 1
ATOM 4043 N N . TRP A 1 499 ? 1.668 -21.433 -1.015 1.00 95.12 499 TRP A N 1
ATOM 4044 C CA . TRP A 1 499 ? 3.098 -21.544 -1.262 1.00 95.12 499 TRP A CA 1
ATOM 4045 C C . TRP A 1 499 ? 3.734 -22.641 -0.408 1.00 95.12 499 TRP A C 1
ATOM 4047 O O . TRP A 1 499 ? 4.393 -23.542 -0.932 1.00 95.12 499 TRP A O 1
ATOM 4057 N N . LEU A 1 500 ? 3.487 -22.628 0.905 1.00 95.50 500 LEU A N 1
ATOM 4058 C CA . LEU A 1 500 ? 3.997 -23.669 1.798 1.00 95.50 500 LEU A CA 1
ATOM 4059 C C . LEU A 1 500 ? 3.432 -25.041 1.437 1.00 95.50 500 LEU A C 1
ATOM 4061 O O . LEU A 1 500 ? 4.141 -26.036 1.568 1.00 95.50 500 LEU A O 1
ATOM 4065 N N . LYS A 1 501 ? 2.201 -25.115 0.920 1.00 93.81 501 LYS A N 1
ATOM 4066 C CA . LYS A 1 501 ? 1.617 -26.364 0.418 1.00 93.81 501 LYS A CA 1
ATOM 4067 C C . LYS A 1 501 ? 2.368 -26.890 -0.804 1.00 93.81 501 LYS A C 1
ATOM 4069 O O . LYS A 1 501 ? 2.582 -28.099 -0.894 1.00 93.81 501 LYS A O 1
ATOM 4074 N N . LYS A 1 502 ? 2.833 -26.024 -1.711 1.00 94.81 502 LYS A N 1
ATOM 4075 C CA . LYS A 1 502 ? 3.687 -26.411 -2.855 1.00 94.81 502 LYS A CA 1
ATOM 4076 C C . LYS A 1 502 ? 5.067 -26.908 -2.425 1.00 94.81 502 LYS A C 1
ATOM 4078 O O . LYS A 1 502 ? 5.577 -27.861 -3.009 1.00 94.81 502 LYS A O 1
ATOM 4083 N N . ILE A 1 503 ? 5.641 -26.329 -1.371 1.00 94.50 503 ILE A N 1
ATOM 4084 C CA . ILE A 1 503 ? 6.887 -26.835 -0.770 1.00 94.50 503 ILE A CA 1
ATOM 4085 C C . ILE A 1 503 ? 6.654 -28.184 -0.078 1.00 94.50 503 ILE A C 1
ATOM 4087 O O . ILE A 1 503 ? 7.441 -29.116 -0.252 1.00 94.50 503 ILE A O 1
ATOM 4091 N N . TYR A 1 504 ? 5.555 -28.304 0.671 1.00 91.44 504 TYR A N 1
ATOM 4092 C CA . TYR A 1 504 ? 5.187 -29.507 1.419 1.00 91.44 504 TYR A CA 1
ATOM 4093 C C . TYR A 1 504 ? 4.864 -30.694 0.497 1.00 91.44 504 TYR A C 1
ATOM 4095 O O . TYR A 1 504 ? 5.249 -31.823 0.771 1.00 91.44 504 TYR A O 1
ATOM 4103 N N . SER A 1 505 ? 4.212 -30.442 -0.637 1.00 91.50 505 SER A N 1
ATOM 4104 C CA . SER A 1 505 ? 3.938 -31.450 -1.676 1.00 91.50 505 SER A CA 1
ATOM 4105 C C . SER A 1 505 ? 5.134 -31.742 -2.590 1.00 91.50 505 SER A C 1
ATOM 4107 O O . SER A 1 505 ? 5.027 -32.589 -3.471 1.00 91.50 505 SER A O 1
ATOM 4109 N N . MET A 1 506 ? 6.271 -31.064 -2.385 1.00 90.81 506 MET A N 1
ATOM 4110 C CA . MET A 1 506 ? 7.475 -31.149 -3.220 1.00 90.81 506 MET A CA 1
ATOM 4111 C C . MET A 1 506 ? 7.275 -30.735 -4.690 1.00 90.81 506 MET A C 1
ATOM 4113 O O . MET A 1 506 ? 8.127 -31.020 -5.526 1.00 90.81 506 MET A O 1
ATOM 4117 N N . GLU A 1 507 ? 6.200 -30.011 -5.010 1.00 92.12 507 GLU A N 1
ATOM 4118 C CA . GLU A 1 507 ? 6.002 -29.422 -6.341 1.00 92.12 507 GLU A CA 1
ATOM 4119 C C . GLU A 1 507 ? 6.990 -28.277 -6.624 1.00 92.12 507 GLU A C 1
ATOM 4121 O O . GLU A 1 507 ? 7.345 -28.017 -7.774 1.00 92.12 507 GLU A O 1
ATOM 4126 N N . LYS A 1 508 ? 7.421 -27.571 -5.571 1.00 92.69 508 LYS A N 1
ATOM 4127 C CA . LYS A 1 508 ? 8.396 -26.475 -5.633 1.00 92.69 508 LYS A CA 1
ATOM 4128 C C . LYS A 1 508 ? 9.548 -26.722 -4.654 1.00 92.69 508 LYS A C 1
ATOM 4130 O O . LYS A 1 508 ? 9.381 -27.337 -3.595 1.00 92.69 508 LYS A O 1
ATOM 4135 N N . ASP A 1 509 ? 10.730 -26.221 -5.001 1.00 91.75 509 ASP A N 1
ATOM 4136 C CA . ASP A 1 509 ? 11.901 -26.269 -4.123 1.00 91.75 509 ASP A CA 1
ATOM 4137 C C . ASP A 1 509 ? 11.911 -25.127 -3.101 1.00 91.75 509 ASP A C 1
ATOM 4139 O O . ASP A 1 509 ? 11.467 -24.024 -3.431 1.00 91.75 509 ASP A O 1
ATOM 4143 N N . PRO A 1 510 ? 12.452 -25.334 -1.884 1.00 94.12 510 PRO A N 1
ATOM 4144 C CA . PRO A 1 510 ? 12.644 -24.256 -0.924 1.00 94.12 510 PRO A CA 1
ATOM 4145 C C . PRO A 1 510 ? 13.499 -23.112 -1.478 1.00 94.12 510 PRO A C 1
ATOM 4147 O O . PRO A 1 510 ? 14.335 -23.288 -2.366 1.00 94.12 510 PRO A O 1
ATOM 4150 N N . SER A 1 511 ? 13.246 -21.922 -0.958 1.00 95.12 511 SER A N 1
ATOM 4151 C CA . SER A 1 511 ? 13.888 -20.662 -1.309 1.00 95.12 511 SER A CA 1
ATOM 4152 C C . SER A 1 511 ? 15.299 -20.630 -0.755 1.00 95.12 511 SER A C 1
ATOM 4154 O O . SER A 1 511 ? 15.603 -21.317 0.216 1.00 95.12 511 SER A O 1
ATOM 4156 N N . CYS A 1 512 ? 16.173 -19.805 -1.324 1.00 93.44 512 CYS A N 1
ATOM 4157 C CA . CYS A 1 512 ? 17.474 -19.568 -0.714 1.00 93.44 512 CYS A CA 1
ATOM 4158 C C . CYS A 1 512 ? 17.325 -18.863 0.645 1.00 93.44 512 CYS A C 1
ATOM 4160 O O . CYS A 1 512 ? 16.299 -18.243 0.943 1.00 93.44 512 CYS A O 1
ATOM 4162 N N . ASN A 1 513 ? 18.352 -18.969 1.483 1.00 92.31 513 ASN A N 1
ATOM 4163 C CA . ASN A 1 513 ? 18.428 -18.204 2.724 1.00 92.31 513 ASN A CA 1
ATOM 4164 C C . ASN A 1 513 ? 18.942 -16.770 2.499 1.00 92.31 513 ASN A C 1
ATOM 4166 O O . ASN A 1 513 ? 19.279 -16.383 1.385 1.00 92.31 513 ASN A O 1
ATOM 4170 N N . GLU A 1 514 ? 19.069 -15.992 3.579 1.00 87.56 514 GLU A N 1
ATOM 4171 C CA . GLU A 1 514 ? 19.561 -14.600 3.546 1.00 87.56 514 GLU A CA 1
ATOM 4172 C C . GLU A 1 514 ? 20.952 -14.426 2.907 1.00 87.56 514 GLU A C 1
ATOM 4174 O O . GLU A 1 514 ? 21.304 -13.330 2.473 1.00 87.56 514 GLU A O 1
ATOM 4179 N N . PHE A 1 515 ? 21.746 -15.498 2.845 1.00 87.31 515 PHE A N 1
ATOM 4180 C CA . PHE A 1 515 ? 23.084 -15.511 2.253 1.00 87.31 515 PHE A CA 1
ATOM 4181 C C . PHE A 1 515 ? 23.100 -16.041 0.811 1.00 87.31 515 PHE A C 1
ATOM 4183 O O . PHE A 1 515 ? 24.173 -16.166 0.223 1.00 87.31 515 PHE A O 1
ATOM 4190 N N . GLY A 1 516 ? 21.937 -16.375 0.245 1.00 86.19 516 GLY A N 1
ATOM 4191 C CA . GLY A 1 516 ? 21.808 -16.925 -1.103 1.00 86.19 516 GLY A CA 1
ATOM 4192 C C . GLY A 1 516 ? 22.112 -18.422 -1.218 1.00 86.19 516 GLY A C 1
ATOM 4193 O O . GLY A 1 516 ? 22.221 -18.923 -2.333 1.00 86.19 516 GLY A O 1
ATOM 4194 N N . PHE A 1 517 ? 22.237 -19.159 -0.107 1.00 89.94 517 PHE A N 1
ATOM 4195 C CA . PHE A 1 517 ? 22.408 -20.615 -0.152 1.00 89.94 517 PHE A CA 1
ATOM 4196 C C . PHE A 1 517 ? 21.060 -21.314 -0.309 1.00 89.94 517 PHE A C 1
ATOM 4198 O O . PHE A 1 517 ? 20.147 -21.095 0.493 1.00 89.94 517 PHE A O 1
ATOM 4205 N N . ASP A 1 518 ? 20.955 -22.179 -1.316 1.00 90.31 518 ASP A N 1
ATOM 4206 C CA . ASP A 1 518 ? 19.800 -23.056 -1.496 1.00 90.31 518 ASP A CA 1
ATOM 4207 C C . ASP A 1 518 ? 19.827 -24.252 -0.519 1.00 90.31 518 ASP A C 1
ATOM 4209 O O . ASP A 1 518 ? 20.808 -24.501 0.192 1.00 90.31 518 ASP A O 1
ATOM 4213 N N . TYR A 1 519 ? 18.732 -25.016 -0.478 1.00 90.50 519 TYR A N 1
ATOM 4214 C CA . TYR A 1 519 ? 18.603 -26.171 0.417 1.00 90.50 519 TYR A CA 1
ATOM 4215 C C . TYR A 1 519 ? 19.693 -27.240 0.188 1.00 90.50 519 TYR A C 1
ATOM 4217 O O . TYR A 1 519 ? 20.183 -27.872 1.128 1.00 90.50 519 TYR A O 1
ATOM 4225 N N . LEU A 1 520 ? 20.135 -27.414 -1.060 1.00 89.19 520 LEU A N 1
ATOM 4226 C CA . LEU A 1 520 ? 21.179 -28.369 -1.431 1.00 89.19 520 LEU A CA 1
ATOM 4227 C C . LEU A 1 520 ? 22.580 -27.865 -1.038 1.00 89.19 520 LEU A C 1
ATOM 4229 O O . LEU A 1 520 ? 23.457 -28.658 -0.689 1.00 89.19 520 LEU A O 1
ATOM 4233 N N . ASP A 1 521 ? 22.818 -26.561 -1.079 1.00 89.81 521 ASP A N 1
ATOM 4234 C CA . ASP A 1 521 ? 24.058 -25.919 -0.662 1.00 89.81 521 ASP A CA 1
ATOM 4235 C C . ASP A 1 521 ? 24.239 -26.001 0.852 1.00 89.81 521 ASP A C 1
ATOM 4237 O O . ASP A 1 521 ? 25.353 -26.254 1.321 1.00 89.81 521 ASP A O 1
ATOM 4241 N N . ILE A 1 522 ? 23.152 -25.909 1.622 1.00 89.19 522 ILE A N 1
ATOM 4242 C CA . ILE A 1 522 ? 23.181 -26.198 3.061 1.00 89.19 522 ILE A CA 1
ATOM 4243 C C . ILE A 1 522 ? 23.600 -27.644 3.314 1.00 89.19 522 ILE A C 1
ATOM 4245 O O . ILE A 1 522 ? 24.521 -27.872 4.102 1.00 89.19 522 ILE A O 1
ATOM 4249 N N . PHE A 1 523 ? 23.026 -28.611 2.595 1.00 89.50 523 PHE A N 1
ATOM 4250 C CA . PHE A 1 523 ? 23.469 -30.006 2.672 1.00 89.50 523 PHE A CA 1
ATOM 4251 C C . PHE A 1 523 ? 24.966 -30.151 2.350 1.00 89.50 523 PHE A C 1
ATOM 4253 O O . PHE A 1 523 ? 25.714 -30.777 3.102 1.00 89.50 523 PHE A O 1
ATOM 4260 N N . ARG A 1 524 ? 25.447 -29.519 1.270 1.00 88.25 524 ARG A N 1
ATOM 4261 C CA . ARG A 1 524 ? 26.875 -29.535 0.895 1.00 88.25 524 ARG A CA 1
ATOM 4262 C C . ARG A 1 524 ? 27.763 -28.947 1.991 1.00 88.25 524 ARG A C 1
ATOM 4264 O O . ARG A 1 524 ? 28.851 -29.470 2.228 1.00 88.25 524 ARG A O 1
ATOM 4271 N N . ASN A 1 525 ? 27.324 -27.885 2.658 1.00 88.75 525 ASN A N 1
ATOM 4272 C CA . ASN A 1 525 ? 28.061 -27.269 3.759 1.00 88.75 525 ASN A CA 1
ATOM 4273 C C . ASN A 1 525 ? 28.071 -28.161 5.009 1.00 88.75 525 ASN A C 1
ATOM 4275 O O . ASN A 1 525 ? 29.126 -28.325 5.620 1.00 88.75 525 ASN A O 1
ATOM 4279 N N . LEU A 1 526 ? 26.951 -28.805 5.348 1.00 88.69 526 LEU A N 1
ATOM 4280 C CA . LEU A 1 526 ? 26.876 -29.777 6.447 1.00 88.69 526 LEU A CA 1
ATOM 4281 C C . LEU A 1 526 ? 27.756 -31.007 6.184 1.00 88.69 526 LEU A C 1
ATOM 4283 O O . LEU A 1 526 ? 28.446 -31.470 7.095 1.00 88.69 526 LEU A O 1
ATOM 4287 N N . LYS A 1 527 ? 27.816 -31.468 4.929 1.00 89.81 527 LYS A N 1
ATOM 4288 C CA . LYS A 1 527 ? 28.742 -32.515 4.479 1.00 89.81 527 LYS A CA 1
ATOM 4289 C C . LYS A 1 527 ? 30.202 -32.090 4.638 1.00 89.81 527 LYS A C 1
ATOM 4291 O O . LYS A 1 527 ? 30.999 -32.838 5.192 1.00 89.81 527 LYS A O 1
ATOM 4296 N N . LYS A 1 528 ? 30.564 -30.874 4.207 1.00 89.25 528 LYS A N 1
ATOM 4297 C CA . LYS A 1 528 ? 31.925 -30.325 4.388 1.00 89.25 528 LYS A CA 1
ATOM 4298 C C . LYS A 1 528 ? 32.325 -30.203 5.862 1.00 89.25 528 LYS A C 1
ATOM 4300 O O . LYS A 1 528 ? 33.496 -30.358 6.179 1.00 89.25 528 LYS A O 1
ATOM 4305 N N . GLN A 1 529 ? 31.364 -29.940 6.747 1.00 88.25 529 GLN A N 1
ATOM 4306 C CA . GLN A 1 529 ? 31.569 -29.889 8.199 1.00 88.25 529 GLN A CA 1
ATOM 4307 C C . GLN A 1 529 ? 31.601 -31.278 8.863 1.00 88.25 529 GLN A C 1
ATOM 4309 O O . GLN A 1 529 ? 31.803 -31.358 10.071 1.00 88.25 529 GLN A O 1
ATOM 4314 N N . GLY A 1 530 ? 31.375 -32.362 8.112 1.00 84.50 530 GLY A N 1
ATOM 4315 C CA . GLY A 1 530 ? 31.361 -33.731 8.633 1.00 84.50 530 GLY A CA 1
ATOM 4316 C C . GLY A 1 530 ? 30.125 -34.092 9.464 1.00 84.50 530 GLY A C 1
ATOM 4317 O O . GLY A 1 530 ? 30.134 -35.121 10.131 1.00 84.50 530 GLY A O 1
ATOM 4318 N N . LYS A 1 531 ? 29.064 -33.272 9.440 1.00 84.88 531 LYS A N 1
ATOM 4319 C CA . LYS A 1 531 ? 27.828 -33.524 10.205 1.00 84.88 531 LYS A CA 1
ATOM 4320 C C . LYS A 1 531 ? 26.893 -34.532 9.533 1.00 84.88 531 LYS A C 1
ATOM 4322 O O . LYS A 1 531 ? 26.071 -35.126 10.216 1.00 84.88 531 LYS A O 1
ATOM 4327 N N . ILE A 1 532 ? 26.988 -34.673 8.210 1.00 89.12 532 ILE A N 1
ATOM 4328 C CA . ILE A 1 532 ? 26.111 -35.505 7.371 1.00 89.12 532 ILE A CA 1
ATOM 4329 C C . ILE A 1 532 ? 26.965 -36.195 6.293 1.00 89.12 532 ILE A C 1
ATOM 4331 O O . ILE A 1 532 ? 27.971 -35.629 5.847 1.00 89.12 532 ILE A O 1
ATOM 4335 N N . ARG A 1 533 ? 26.595 -37.410 5.878 1.00 84.44 533 ARG A N 1
ATOM 4336 C CA . ARG A 1 533 ? 27.273 -38.195 4.832 1.00 84.44 533 ARG A CA 1
ATOM 4337 C C . ARG A 1 533 ? 26.574 -38.056 3.482 1.00 84.44 533 ARG A C 1
ATOM 4339 O O . ARG A 1 533 ? 25.479 -37.524 3.372 1.00 84.44 533 ARG A O 1
ATOM 4346 N N . ASP A 1 534 ? 27.226 -38.523 2.417 1.00 85.62 534 ASP A N 1
ATOM 4347 C CA . ASP A 1 534 ? 26.624 -38.485 1.074 1.00 85.62 534 ASP A CA 1
ATOM 4348 C C . ASP A 1 534 ? 25.443 -39.457 0.926 1.00 85.62 534 ASP A C 1
ATOM 4350 O O . ASP A 1 534 ? 24.525 -39.195 0.155 1.00 85.62 534 ASP A O 1
ATOM 4354 N N . GLU A 1 535 ? 25.452 -40.540 1.704 1.00 84.56 535 GLU A N 1
ATOM 4355 C CA . GLU A 1 535 ? 24.379 -41.538 1.797 1.00 84.56 535 GLU A CA 1
ATOM 4356 C C . GLU A 1 535 ? 23.061 -40.903 2.278 1.00 84.56 535 GLU A C 1
ATOM 4358 O O . GLU A 1 535 ? 21.995 -41.185 1.732 1.00 84.56 535 GLU A O 1
ATOM 4363 N N . ASP A 1 536 ? 23.146 -39.941 3.202 1.00 86.38 536 ASP A N 1
ATOM 4364 C CA . ASP A 1 536 ? 21.995 -39.240 3.787 1.00 86.38 536 ASP A CA 1
ATOM 4365 C C . ASP A 1 536 ? 21.346 -38.238 2.813 1.00 86.38 536 ASP A C 1
ATOM 4367 O O . ASP A 1 536 ? 20.300 -37.653 3.103 1.00 86.38 536 ASP A O 1
ATOM 4371 N N . LYS A 1 537 ? 21.958 -37.996 1.643 1.00 87.50 537 LYS A N 1
ATOM 4372 C CA . LYS A 1 537 ? 21.501 -36.987 0.677 1.00 87.50 537 LYS A CA 1
ATOM 4373 C C . LYS A 1 537 ? 20.070 -37.233 0.219 1.00 87.50 537 LYS A C 1
ATOM 4375 O O . LYS A 1 537 ? 19.300 -36.283 0.093 1.00 87.50 537 LYS A O 1
ATOM 4380 N N . HIS A 1 538 ? 19.724 -38.486 -0.070 1.00 86.81 538 HIS A N 1
ATOM 4381 C CA . HIS A 1 538 ? 18.391 -38.816 -0.562 1.00 86.81 538 HIS A CA 1
ATOM 4382 C C . HIS A 1 538 ? 17.332 -38.540 0.508 1.00 86.81 538 HIS A C 1
ATOM 4384 O O . HIS A 1 538 ? 16.339 -37.874 0.223 1.00 86.81 538 HIS A O 1
ATOM 4390 N N . GLU A 1 539 ? 17.569 -38.995 1.739 1.00 88.88 539 GLU A N 1
ATOM 4391 C CA . GLU A 1 539 ? 16.666 -38.771 2.867 1.00 88.88 539 GLU A CA 1
ATOM 4392 C C . GLU A 1 539 ? 16.533 -37.280 3.192 1.00 88.88 539 GLU A C 1
ATOM 4394 O O . GLU A 1 539 ? 15.420 -36.779 3.327 1.00 88.88 539 GLU A O 1
ATOM 4399 N N . TYR A 1 540 ? 17.643 -36.538 3.218 1.00 88.62 540 TYR A N 1
ATOM 4400 C CA . TYR A 1 540 ? 17.635 -35.099 3.478 1.00 88.62 540 TYR A CA 1
ATOM 4401 C C . TYR A 1 540 ? 16.791 -34.330 2.453 1.00 88.62 540 TYR A C 1
ATOM 4403 O O . TYR A 1 540 ? 15.953 -33.512 2.825 1.00 88.62 540 TYR A O 1
ATOM 4411 N N . LEU A 1 541 ? 16.979 -34.605 1.157 1.00 85.75 541 LEU A N 1
ATOM 4412 C CA . LEU A 1 541 ? 16.296 -33.873 0.085 1.00 85.75 541 LEU A CA 1
ATOM 4413 C C . LEU A 1 541 ? 14.801 -34.183 -0.023 1.00 85.75 541 LEU A C 1
ATOM 4415 O O . LEU A 1 541 ? 14.057 -33.320 -0.495 1.00 85.75 541 LEU A O 1
ATOM 4419 N N . HIS A 1 542 ? 14.374 -35.370 0.416 1.00 87.44 542 HIS A N 1
ATOM 4420 C CA . HIS A 1 542 ? 12.976 -35.813 0.381 1.00 87.44 542 HIS A CA 1
ATOM 4421 C C . HIS A 1 542 ? 12.271 -35.702 1.738 1.00 87.44 542 HIS A C 1
ATOM 4423 O O . HIS A 1 542 ? 11.090 -36.028 1.849 1.00 87.44 542 HIS A O 1
ATOM 4429 N N . ASN A 1 543 ? 12.953 -35.211 2.777 1.00 90.81 543 ASN A N 1
ATOM 4430 C CA . ASN A 1 543 ? 12.317 -34.955 4.059 1.00 90.81 543 ASN A CA 1
ATOM 4431 C C . ASN A 1 543 ? 11.446 -33.693 3.974 1.00 90.81 543 ASN A C 1
ATOM 4433 O O . ASN A 1 543 ? 11.917 -32.560 4.100 1.00 90.81 543 ASN A O 1
ATOM 4437 N N . ILE A 1 544 ? 10.148 -33.913 3.780 1.00 90.69 544 ILE A N 1
ATOM 4438 C CA . ILE A 1 544 ? 9.131 -32.867 3.639 1.00 90.69 544 ILE A CA 1
ATOM 4439 C C . ILE A 1 544 ? 9.132 -31.906 4.840 1.00 90.69 544 ILE A C 1
ATOM 4441 O O . ILE A 1 544 ? 9.017 -30.691 4.667 1.00 90.69 544 ILE A O 1
ATOM 4445 N N . GLY A 1 545 ? 9.299 -32.435 6.057 1.00 89.56 545 GLY A N 1
ATOM 4446 C CA . GLY A 1 545 ? 9.325 -31.639 7.284 1.00 89.56 545 GLY A CA 1
ATOM 4447 C C . GLY A 1 545 ? 10.493 -30.656 7.308 1.00 89.56 545 GLY A C 1
ATOM 4448 O O . GLY A 1 545 ? 10.283 -29.466 7.532 1.00 89.56 545 GLY A O 1
ATOM 4449 N N . ASN A 1 546 ? 11.700 -31.130 6.995 1.00 90.69 546 ASN A N 1
ATOM 4450 C CA . ASN A 1 546 ? 12.901 -30.293 6.983 1.00 90.69 546 ASN A CA 1
ATOM 4451 C C . ASN A 1 546 ? 12.869 -29.238 5.867 1.00 90.69 546 ASN A C 1
ATOM 4453 O O . ASN A 1 546 ? 13.351 -28.125 6.072 1.00 90.69 546 ASN A O 1
ATOM 4457 N N . ARG A 1 547 ? 12.297 -29.564 4.700 1.00 93.12 547 ARG A N 1
ATOM 4458 C CA . ARG A 1 547 ? 12.098 -28.605 3.597 1.00 93.12 547 ARG A CA 1
ATOM 4459 C C . ARG A 1 547 ? 11.166 -27.469 4.009 1.00 93.12 547 ARG A C 1
ATOM 4461 O O . ARG A 1 547 ? 11.483 -26.305 3.782 1.00 93.12 547 ARG A O 1
ATOM 4468 N N . LEU A 1 548 ? 10.037 -27.812 4.633 1.00 93.81 548 LEU A N 1
ATOM 4469 C CA . LEU A 1 548 ? 9.077 -26.832 5.138 1.00 93.81 548 LEU A CA 1
ATOM 4470 C C . LEU A 1 548 ? 9.705 -25.953 6.225 1.00 93.81 548 LEU A C 1
ATOM 4472 O O . LEU A 1 548 ? 9.551 -24.734 6.203 1.00 93.81 548 LEU A O 1
ATOM 4476 N N . ASP A 1 549 ? 10.426 -26.567 7.163 1.00 93.62 549 ASP A N 1
ATOM 4477 C CA . ASP A 1 549 ? 11.058 -25.842 8.262 1.00 93.62 549 ASP A CA 1
ATOM 4478 C C . ASP A 1 549 ? 12.110 -24.860 7.738 1.00 93.62 549 ASP A C 1
ATOM 4480 O O . ASP A 1 549 ? 12.128 -23.705 8.158 1.00 93.62 549 ASP A O 1
ATOM 4484 N N . PHE A 1 550 ? 12.899 -25.274 6.744 1.00 94.56 550 PHE A N 1
ATOM 4485 C CA . PHE A 1 550 ? 13.850 -24.402 6.065 1.00 94.56 550 PHE A CA 1
ATOM 4486 C C . PHE A 1 550 ? 13.172 -23.212 5.369 1.00 94.56 550 PHE A C 1
ATOM 4488 O O . PHE A 1 550 ? 13.660 -22.088 5.490 1.00 94.56 550 PHE A O 1
ATOM 4495 N N . GLU A 1 551 ? 12.042 -23.421 4.688 1.00 96.19 551 GLU A N 1
ATOM 4496 C CA . GLU A 1 551 ? 11.302 -22.335 4.029 1.00 96.19 551 GLU A CA 1
ATOM 4497 C C . GLU A 1 551 ? 10.765 -21.306 5.031 1.00 96.19 551 GLU A C 1
ATOM 4499 O O . GLU A 1 551 ? 10.891 -20.095 4.822 1.00 96.19 551 GLU A O 1
ATOM 4504 N N . ILE A 1 552 ? 10.182 -21.790 6.134 1.00 95.44 552 ILE A N 1
ATOM 4505 C CA . ILE A 1 552 ? 9.592 -20.938 7.169 1.00 95.44 552 ILE A CA 1
ATOM 4506 C C . ILE A 1 552 ? 10.678 -20.135 7.890 1.00 95.44 552 ILE A C 1
ATOM 4508 O O . ILE A 1 552 ? 10.534 -18.924 8.072 1.00 95.44 552 ILE A O 1
ATOM 4512 N N . ASP A 1 553 ? 11.767 -20.795 8.285 1.00 93.62 553 ASP A N 1
ATOM 4513 C CA . ASP A 1 553 ? 12.803 -20.190 9.126 1.00 93.62 553 ASP A CA 1
ATOM 4514 C C . ASP A 1 553 ? 13.677 -19.188 8.362 1.00 93.62 553 ASP A C 1
ATOM 4516 O O . ASP A 1 553 ? 14.244 -18.289 8.985 1.00 93.62 553 ASP A O 1
ATOM 4520 N N . ASN A 1 554 ? 13.758 -19.319 7.033 1.00 93.44 554 ASN A N 1
ATOM 4521 C CA . ASN A 1 554 ? 14.523 -18.424 6.171 1.00 93.44 554 ASN A CA 1
ATOM 4522 C C . ASN A 1 554 ? 13.605 -17.459 5.413 1.00 93.44 554 ASN A C 1
ATOM 4524 O O . ASN A 1 554 ? 13.392 -16.333 5.857 1.00 93.44 554 ASN A O 1
ATOM 4528 N N . MET A 1 555 ? 13.046 -17.881 4.275 1.00 95.00 555 MET A N 1
ATOM 4529 C CA . MET A 1 555 ? 12.327 -16.973 3.379 1.00 95.00 555 MET A CA 1
ATOM 4530 C C . MET A 1 555 ? 11.132 -16.328 4.073 1.00 95.00 555 MET A C 1
ATOM 4532 O O . MET A 1 555 ? 11.034 -15.100 4.081 1.00 95.00 555 MET A O 1
ATOM 4536 N N . PHE A 1 556 ? 10.251 -17.115 4.693 1.00 96.19 556 PHE A N 1
ATOM 4537 C CA . PHE A 1 556 ? 9.014 -16.561 5.237 1.00 96.19 556 PHE A CA 1
ATOM 4538 C C . PHE A 1 556 ? 9.290 -15.605 6.405 1.00 96.19 556 PHE A C 1
ATOM 4540 O O . PHE A 1 556 ? 8.911 -14.434 6.345 1.00 96.19 556 PHE A O 1
ATOM 4547 N N . LYS A 1 557 ? 9.995 -16.064 7.444 1.00 94.81 557 LYS A N 1
ATOM 4548 C CA . LYS A 1 557 ? 10.282 -15.263 8.642 1.00 94.81 557 LYS A CA 1
ATOM 4549 C C . LYS A 1 557 ? 11.005 -13.957 8.320 1.00 94.81 557 LYS A C 1
ATOM 4551 O O . LYS A 1 557 ? 10.643 -12.904 8.856 1.00 94.81 557 LYS A O 1
ATOM 4556 N N . THR A 1 558 ? 12.003 -14.003 7.442 1.00 94.50 558 THR A N 1
ATOM 4557 C CA . THR A 1 558 ? 12.770 -12.814 7.065 1.00 94.50 558 THR A CA 1
ATOM 4558 C C . THR A 1 558 ? 11.928 -11.860 6.229 1.00 94.50 558 THR A C 1
ATOM 4560 O O . THR A 1 558 ? 11.846 -10.671 6.554 1.00 94.50 558 THR A O 1
ATOM 4563 N N . ASN A 1 559 ? 11.242 -12.350 5.193 1.00 95.50 559 ASN A N 1
ATOM 4564 C CA . ASN A 1 559 ? 10.465 -11.474 4.318 1.00 95.50 559 ASN A CA 1
ATOM 4565 C C . ASN A 1 559 ? 9.214 -10.913 4.992 1.00 95.50 559 ASN A C 1
ATOM 4567 O O . ASN A 1 559 ? 8.851 -9.777 4.700 1.00 95.50 559 ASN A O 1
ATOM 4571 N N . HIS A 1 560 ? 8.615 -11.621 5.950 1.00 95.69 560 HIS A N 1
ATOM 4572 C CA . HIS A 1 560 ? 7.520 -11.090 6.764 1.00 95.69 560 HIS A CA 1
ATOM 4573 C C . HIS A 1 560 ? 7.930 -9.790 7.476 1.00 95.69 560 HIS A C 1
ATOM 4575 O O . HIS A 1 560 ? 7.207 -8.793 7.463 1.00 95.69 560 HIS A O 1
ATOM 4581 N N . LYS A 1 561 ? 9.151 -9.759 8.025 1.00 94.06 561 LYS A N 1
ATOM 4582 C CA . LYS A 1 561 ? 9.730 -8.565 8.654 1.00 94.06 561 LYS A CA 1
ATOM 4583 C C . LYS A 1 561 ? 10.138 -7.493 7.643 1.00 94.06 561 LYS A C 1
ATOM 4585 O O . LYS A 1 561 ? 9.913 -6.310 7.896 1.00 94.06 561 LYS A O 1
ATOM 4590 N N . LEU A 1 562 ? 10.757 -7.875 6.526 1.00 94.31 562 LEU A N 1
ATOM 4591 C CA . LEU A 1 562 ? 11.237 -6.918 5.519 1.00 94.31 562 LEU A CA 1
ATOM 4592 C C . LEU A 1 562 ? 10.088 -6.223 4.775 1.00 94.31 562 LEU A C 1
ATOM 4594 O O . LEU A 1 562 ? 10.155 -5.008 4.575 1.00 94.31 562 LEU A O 1
ATOM 4598 N N . CYS A 1 563 ? 9.025 -6.956 4.429 1.00 95.12 563 CYS A N 1
ATOM 4599 C CA . CYS A 1 563 ? 7.868 -6.422 3.704 1.00 95.12 563 CYS A CA 1
ATOM 4600 C C . CYS A 1 563 ? 7.060 -5.422 4.541 1.00 95.12 563 CYS A C 1
ATOM 4602 O O . CYS A 1 563 ? 6.505 -4.472 3.991 1.00 95.12 563 CYS A O 1
ATOM 4604 N N . HIS A 1 564 ? 7.062 -5.553 5.875 1.00 93.06 564 HIS A N 1
ATOM 4605 C CA . HIS A 1 564 ? 6.469 -4.544 6.760 1.00 93.06 564 HIS A CA 1
ATOM 4606 C C . HIS A 1 564 ? 7.113 -3.150 6.591 1.00 93.06 564 HIS A C 1
ATOM 4608 O O . HIS A 1 564 ? 6.468 -2.129 6.806 1.00 93.06 564 HIS A O 1
ATOM 4614 N N . GLY A 1 565 ? 8.389 -3.084 6.192 1.00 88.25 565 GLY A N 1
ATOM 4615 C CA . GLY A 1 565 ? 9.094 -1.843 5.851 1.00 88.25 565 GLY A CA 1
ATOM 4616 C C . GLY A 1 565 ? 9.638 -1.043 7.038 1.00 88.25 565 GLY A C 1
ATOM 4617 O O . GLY A 1 565 ? 10.732 -0.478 6.936 1.00 88.25 565 GLY A O 1
ATOM 4618 N N . HIS A 1 566 ? 8.944 -1.049 8.177 1.00 85.81 566 HIS A N 1
ATOM 4619 C CA . HIS A 1 566 ? 9.330 -0.322 9.391 1.00 85.81 566 HIS A CA 1
ATOM 4620 C C . HIS A 1 566 ? 9.839 -1.270 10.486 1.00 85.81 566 HIS A C 1
ATOM 4622 O O . HIS A 1 566 ? 9.101 -1.752 11.339 1.00 85.81 566 HIS A O 1
ATOM 4628 N N . ILE A 1 567 ? 11.148 -1.538 10.486 1.00 84.00 567 ILE A N 1
ATOM 4629 C CA . ILE A 1 567 ? 11.769 -2.530 11.387 1.00 84.00 567 ILE A CA 1
ATOM 4630 C C . ILE A 1 567 ? 11.523 -2.215 12.875 1.00 84.00 567 ILE A C 1
ATOM 4632 O O . ILE A 1 567 ? 11.418 -3.138 13.683 1.00 84.00 567 ILE A O 1
ATOM 4636 N N . SER A 1 568 ? 11.433 -0.937 13.254 1.00 82.75 568 SER A N 1
ATOM 4637 C CA . SER A 1 568 ? 11.196 -0.519 14.639 1.00 82.75 568 SER A CA 1
ATOM 4638 C C . SER A 1 568 ? 9.795 -0.872 15.137 1.00 82.75 568 SER A C 1
ATOM 4640 O O . SER A 1 568 ? 9.703 -1.340 16.267 1.00 82.75 568 SER A O 1
ATOM 4642 N N . SER A 1 569 ? 8.759 -0.736 14.304 1.00 83.94 569 SER A N 1
ATOM 4643 C CA . SER A 1 569 ? 7.347 -0.996 14.635 1.00 83.94 569 SER A CA 1
ATOM 4644 C C . SER A 1 569 ? 6.858 -2.395 14.258 1.00 83.94 569 SER A C 1
ATOM 4646 O O . SER A 1 569 ? 5.717 -2.739 14.548 1.00 83.94 569 SER A O 1
ATOM 4648 N N . TYR A 1 570 ? 7.701 -3.207 13.614 1.00 90.62 570 TYR A N 1
ATOM 4649 C CA . TYR A 1 570 ? 7.337 -4.556 13.185 1.00 90.62 570 TYR A CA 1
ATOM 4650 C C . TYR A 1 570 ? 6.771 -5.394 14.334 1.00 90.62 570 TYR A C 1
ATOM 4652 O O . TYR A 1 570 ? 7.405 -5.509 15.383 1.00 90.62 570 TYR A O 1
ATOM 4660 N N . PHE A 1 571 ? 5.636 -6.041 14.090 1.00 91.31 571 PHE A N 1
ATOM 4661 C CA . PHE A 1 571 ? 5.043 -7.049 14.959 1.00 91.31 571 PHE A CA 1
ATOM 4662 C C . PHE A 1 571 ? 4.448 -8.160 14.075 1.00 91.31 571 PHE A C 1
ATOM 4664 O O . PHE A 1 571 ? 3.926 -7.854 13.005 1.00 91.31 571 PHE A O 1
ATOM 4671 N N . PRO A 1 572 ? 4.577 -9.447 14.440 1.00 92.38 572 PRO A N 1
ATOM 4672 C CA . PRO A 1 572 ? 4.198 -10.542 13.547 1.00 92.38 572 PRO A CA 1
ATOM 4673 C C . PRO A 1 572 ? 2.682 -10.784 13.466 1.00 92.38 572 PRO A C 1
ATOM 4675 O O . PRO A 1 572 ? 2.212 -11.323 12.474 1.00 92.38 572 PRO A O 1
ATOM 4678 N N . VAL A 1 573 ? 1.920 -10.401 14.496 1.00 93.94 573 VAL A N 1
ATOM 4679 C CA . VAL A 1 573 ? 0.462 -10.590 14.540 1.00 93.94 573 VAL A CA 1
ATOM 4680 C C . VAL A 1 573 ? -0.241 -9.345 14.006 1.00 93.94 573 VAL A C 1
ATOM 4682 O O . VAL A 1 573 ? 0.063 -8.223 14.432 1.00 93.94 573 VAL A O 1
ATOM 4685 N N . LEU A 1 574 ? -1.210 -9.543 13.113 1.00 92.50 574 LEU A N 1
ATOM 4686 C CA . LEU A 1 574 ? -2.011 -8.456 12.557 1.00 92.50 574 LEU A CA 1
ATOM 4687 C C . LEU A 1 574 ? -2.797 -7.737 13.665 1.00 92.50 574 LEU A C 1
ATOM 4689 O O . LEU A 1 574 ? -3.435 -8.370 14.506 1.00 92.50 574 LEU A O 1
ATOM 4693 N N . ASN A 1 575 ? -2.750 -6.405 13.671 1.00 89.94 575 ASN A N 1
ATOM 4694 C CA . ASN A 1 575 ? -3.392 -5.581 14.693 1.00 89.94 575 ASN A CA 1
ATOM 4695 C C . ASN A 1 575 ? -3.849 -4.223 14.136 1.00 89.94 575 ASN A C 1
ATOM 4697 O O . ASN A 1 575 ? -3.416 -3.794 13.064 1.00 89.94 575 ASN A O 1
ATOM 4701 N N . LYS A 1 576 ? -4.706 -3.535 14.897 1.00 85.62 576 LYS A N 1
ATOM 4702 C CA . LYS A 1 576 ? -5.383 -2.297 14.490 1.00 85.62 576 LYS A CA 1
ATOM 4703 C C . LYS A 1 576 ? -4.435 -1.156 14.116 1.00 85.62 576 LYS A C 1
ATOM 4705 O O . LYS A 1 576 ? -4.799 -0.356 13.265 1.00 85.62 576 LYS A O 1
ATOM 4710 N N . SER A 1 577 ? -3.238 -1.066 14.709 1.00 81.00 577 SER A N 1
ATOM 4711 C CA . SER A 1 577 ? -2.312 0.046 14.436 1.00 81.00 577 SER A CA 1
ATOM 4712 C C . SER A 1 577 ? -1.556 -0.109 13.114 1.00 81.00 577 SER A C 1
ATOM 4714 O O . SER A 1 577 ? -1.029 0.870 12.592 1.00 81.00 577 SER A O 1
ATOM 4716 N N . MET A 1 578 ? -1.533 -1.317 12.542 1.00 83.75 578 MET A N 1
ATOM 4717 C CA . MET A 1 578 ? -0.955 -1.571 11.219 1.00 83.75 578 MET A CA 1
ATOM 4718 C C . MET A 1 578 ? -1.893 -1.178 10.074 1.00 83.75 578 MET A C 1
ATOM 4720 O O . MET A 1 578 ? -1.430 -0.897 8.970 1.00 83.75 578 MET A O 1
ATOM 4724 N N . VAL A 1 579 ? -3.205 -1.184 10.323 1.00 83.50 579 VAL A N 1
ATOM 4725 C CA . VAL A 1 579 ? -4.237 -0.958 9.308 1.00 83.50 579 VAL A CA 1
ATOM 4726 C C . VAL A 1 579 ? -4.474 0.543 9.158 1.00 83.50 579 VAL A C 1
ATOM 4728 O O . VAL A 1 579 ? -5.027 1.185 10.045 1.00 83.50 579 VAL A O 1
ATOM 4731 N N . ILE A 1 580 ? -4.036 1.112 8.033 1.00 75.06 580 ILE A N 1
ATOM 4732 C CA . ILE A 1 580 ? -4.156 2.559 7.754 1.00 75.06 580 ILE A CA 1
ATOM 4733 C C . ILE A 1 580 ? -5.322 2.844 6.798 1.00 75.06 580 ILE A C 1
ATOM 4735 O O . ILE A 1 580 ? -5.966 3.885 6.906 1.00 75.06 580 ILE A O 1
ATOM 4739 N N . ARG A 1 581 ? -5.576 1.936 5.850 1.00 74.69 581 ARG A N 1
ATOM 4740 C CA . ARG A 1 581 ? -6.729 1.955 4.940 1.00 74.69 581 ARG A CA 1
ATOM 4741 C C . ARG A 1 581 ? -7.612 0.749 5.224 1.00 74.69 581 ARG A C 1
ATOM 4743 O O . ARG A 1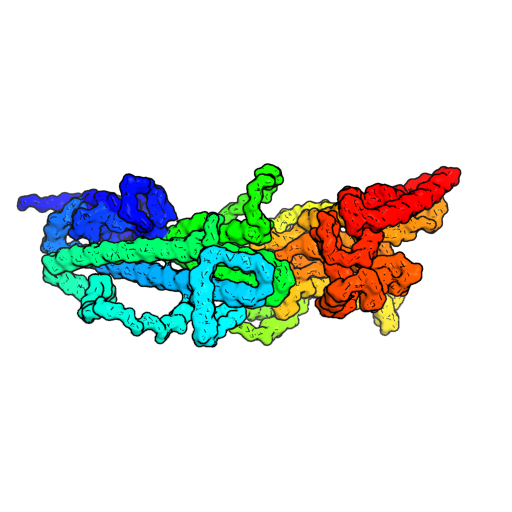 581 ? -7.132 -0.249 5.760 1.00 74.69 581 ARG A O 1
ATOM 4750 N N . ASP A 1 582 ? -8.870 0.819 4.805 1.00 78.81 582 ASP A N 1
ATOM 4751 C CA . ASP A 1 582 ? -9.789 -0.312 4.913 1.00 78.81 582 ASP A CA 1
ATOM 4752 C C . ASP A 1 582 ? -9.204 -1.550 4.224 1.00 78.81 582 ASP A C 1
ATOM 4754 O O . ASP A 1 582 ? -8.738 -1.489 3.081 1.00 78.81 582 ASP A O 1
ATOM 4758 N N . LEU A 1 583 ? -9.248 -2.691 4.916 1.00 85.62 583 LEU A N 1
ATOM 4759 C CA . LEU A 1 583 ? -8.665 -3.954 4.452 1.00 85.62 583 LEU A CA 1
ATOM 4760 C C . LEU A 1 583 ? -9.122 -4.373 3.039 1.00 85.62 583 LEU A C 1
ATOM 4762 O O . LEU A 1 583 ? -8.269 -4.824 2.272 1.00 85.62 583 LEU A O 1
ATOM 4766 N N . PRO A 1 584 ? -10.397 -4.183 2.629 1.00 84.94 584 PRO A N 1
ATOM 4767 C CA . PRO A 1 584 ? -10.830 -4.490 1.264 1.00 84.94 584 PRO A CA 1
ATOM 4768 C C . PRO A 1 584 ? -10.136 -3.660 0.177 1.00 84.94 584 PRO A C 1
ATOM 4770 O O . PRO A 1 584 ? -10.013 -4.133 -0.947 1.00 84.94 584 PRO A O 1
ATOM 4773 N N . ASN A 1 585 ? -9.682 -2.447 0.502 1.00 84.56 585 ASN A N 1
ATOM 4774 C CA . ASN A 1 585 ? -8.986 -1.555 -0.429 1.00 84.56 585 ASN A CA 1
ATOM 4775 C C . ASN A 1 585 ? -7.460 -1.724 -0.376 1.00 84.56 585 ASN A C 1
ATOM 4777 O O . ASN A 1 585 ? -6.767 -1.307 -1.300 1.00 84.56 585 ASN A O 1
ATOM 4781 N N . ALA A 1 586 ? -6.936 -2.301 0.709 1.00 90.00 586 ALA A N 1
ATOM 4782 C CA . ALA A 1 586 ? -5.508 -2.540 0.902 1.00 90.00 586 ALA A CA 1
ATOM 4783 C C . ALA A 1 586 ? -5.050 -3.929 0.425 1.00 90.00 586 ALA A C 1
ATOM 4785 O O . ALA A 1 586 ? -3.847 -4.171 0.339 1.00 90.00 586 ALA A O 1
ATOM 4786 N N . ILE A 1 587 ? -5.972 -4.862 0.163 1.00 92.69 587 ILE A N 1
ATOM 4787 C CA . ILE A 1 587 ? -5.626 -6.238 -0.208 1.00 92.69 587 ILE A CA 1
ATOM 4788 C C . ILE A 1 587 ? -4.944 -6.314 -1.578 1.00 92.69 587 ILE A C 1
ATOM 4790 O O . ILE A 1 587 ? -5.422 -5.769 -2.573 1.00 92.69 587 ILE A O 1
ATOM 4794 N N . VAL A 1 588 ? -3.843 -7.057 -1.638 1.00 93.44 588 VAL A N 1
ATOM 4795 C CA . VAL A 1 588 ? -3.166 -7.425 -2.880 1.00 93.44 588 VAL A CA 1
ATOM 4796 C C . VAL A 1 588 ? -3.789 -8.715 -3.395 1.00 93.44 588 VAL A C 1
ATOM 4798 O O . VAL A 1 588 ? -3.649 -9.773 -2.786 1.00 93.44 588 VAL A O 1
ATOM 4801 N N . THR A 1 589 ? -4.495 -8.633 -4.522 1.00 91.19 589 THR A N 1
ATOM 4802 C CA . THR A 1 589 ? -5.115 -9.800 -5.157 1.00 91.19 589 THR A CA 1
ATOM 4803 C C . THR A 1 589 ? -4.245 -10.334 -6.300 1.00 91.19 589 THR A C 1
ATOM 4805 O O . THR A 1 589 ? -3.562 -9.559 -6.976 1.00 91.19 589 THR A O 1
ATOM 4808 N N . PRO A 1 590 ? -4.290 -11.647 -6.585 1.00 91.25 590 PRO A N 1
ATOM 4809 C CA . PRO A 1 590 ? -3.626 -12.228 -7.753 1.00 91.25 590 PRO A CA 1
ATOM 4810 C C . PRO A 1 590 ? -3.998 -11.585 -9.092 1.00 91.25 590 PRO A C 1
ATOM 4812 O O . PRO A 1 590 ? -3.136 -11.450 -9.958 1.00 91.25 590 PRO A O 1
ATOM 4815 N N . ASP A 1 591 ? -5.247 -11.147 -9.247 1.00 91.06 591 ASP A N 1
ATOM 4816 C CA . ASP A 1 591 ? -5.712 -10.416 -10.428 1.00 91.06 591 ASP A CA 1
ATOM 4817 C C . ASP A 1 591 ? -4.999 -9.061 -10.573 1.00 91.06 591 ASP A C 1
ATOM 4819 O O . ASP A 1 591 ? -4.397 -8.783 -11.609 1.00 91.06 591 ASP A O 1
ATOM 4823 N N . ALA A 1 592 ? -4.941 -8.267 -9.497 1.00 92.62 592 ALA A N 1
ATOM 4824 C CA . ALA A 1 592 ? -4.244 -6.983 -9.507 1.00 92.62 592 ALA A CA 1
ATOM 4825 C C . ALA A 1 592 ? -2.739 -7.136 -9.803 1.00 92.62 592 ALA A C 1
ATOM 4827 O O . ALA A 1 592 ? -2.162 -6.329 -10.535 1.00 92.62 592 ALA A O 1
ATOM 4828 N N . VAL A 1 593 ? -2.100 -8.191 -9.278 1.00 95.00 593 VAL A N 1
ATOM 4829 C CA . VAL A 1 593 ? -0.695 -8.518 -9.579 1.00 95.00 593 VAL A CA 1
ATOM 4830 C C . VAL A 1 593 ? -0.513 -8.871 -11.056 1.00 95.00 593 VAL A C 1
ATOM 4832 O O . VAL A 1 593 ? 0.398 -8.342 -11.695 1.00 95.00 593 VAL A O 1
ATOM 4835 N N . ASN A 1 594 ? -1.377 -9.727 -11.614 1.00 94.25 594 ASN A N 1
ATOM 4836 C CA . ASN A 1 594 ? -1.313 -10.110 -13.026 1.00 94.25 594 ASN A CA 1
ATOM 4837 C C . ASN A 1 594 ? -1.488 -8.895 -13.943 1.00 94.25 594 ASN A C 1
ATOM 4839 O O . ASN A 1 594 ? -0.650 -8.689 -14.817 1.00 94.25 594 ASN A O 1
ATOM 4843 N N . GLN A 1 595 ? -2.474 -8.033 -13.678 1.00 94.75 595 GLN A N 1
ATOM 4844 C CA . GLN A 1 595 ? -2.680 -6.792 -14.434 1.00 94.75 595 GLN A CA 1
ATOM 4845 C C . GLN A 1 595 ? -1.458 -5.865 -14.378 1.00 94.75 595 GLN A C 1
ATOM 4847 O O . GLN A 1 595 ? -1.068 -5.279 -15.389 1.00 94.75 595 GLN A O 1
ATOM 4852 N N . CYS A 1 596 ? -0.813 -5.737 -13.212 1.00 96.25 596 CYS A N 1
ATOM 4853 C CA . CYS A 1 596 ? 0.404 -4.935 -13.088 1.00 96.25 596 CYS A CA 1
ATOM 4854 C C . CYS A 1 596 ? 1.551 -5.509 -13.928 1.00 96.25 596 CYS A C 1
ATOM 4856 O O . CYS A 1 596 ? 2.227 -4.755 -14.626 1.00 96.25 596 CYS A O 1
ATOM 4858 N N . ILE A 1 597 ? 1.765 -6.827 -13.882 1.00 95.75 597 ILE A N 1
ATOM 4859 C CA . ILE A 1 597 ? 2.817 -7.494 -14.660 1.00 95.75 597 ILE A CA 1
ATOM 4860 C C . ILE A 1 597 ? 2.540 -7.388 -16.157 1.00 95.75 597 ILE A C 1
ATOM 4862 O O . ILE A 1 597 ? 3.448 -7.053 -16.913 1.00 95.75 597 ILE A O 1
ATOM 4866 N N . GLU A 1 598 ? 1.306 -7.629 -16.592 1.00 94.88 598 GLU A N 1
ATOM 4867 C CA . GLU A 1 598 ? 0.903 -7.511 -17.995 1.00 94.88 598 GLU A CA 1
ATOM 4868 C C . GLU A 1 598 ? 1.146 -6.098 -18.515 1.00 94.88 598 GLU A C 1
ATOM 4870 O O . GLU A 1 598 ? 1.814 -5.930 -19.533 1.00 94.88 598 GLU A O 1
ATOM 4875 N N . ARG A 1 599 ? 0.749 -5.076 -17.753 1.00 96.12 599 ARG A N 1
ATOM 4876 C CA . ARG A 1 599 ? 1.020 -3.675 -18.089 1.00 96.12 599 ARG A CA 1
ATOM 4877 C C . ARG A 1 599 ? 2.516 -3.356 -18.179 1.00 96.12 599 ARG A C 1
ATOM 4879 O O . ARG A 1 599 ? 2.923 -2.566 -19.028 1.00 96.12 599 ARG A O 1
ATOM 4886 N N . ILE A 1 600 ? 3.351 -3.953 -17.326 1.00 97.06 600 ILE A N 1
ATOM 4887 C CA . ILE A 1 600 ? 4.812 -3.809 -17.434 1.00 97.06 600 ILE A CA 1
ATOM 4888 C C . ILE A 1 600 ? 5.316 -4.498 -18.705 1.00 97.06 600 ILE A C 1
ATOM 4890 O O . ILE A 1 600 ? 6.124 -3.909 -19.414 1.00 97.06 600 ILE A O 1
ATOM 4894 N N . LEU A 1 601 ? 4.828 -5.697 -19.033 1.00 94.94 601 LEU A N 1
ATOM 4895 C CA . LEU A 1 601 ? 5.227 -6.451 -20.229 1.00 94.94 601 LEU A CA 1
ATOM 4896 C C . LEU A 1 601 ? 4.740 -5.820 -21.541 1.00 94.94 601 LEU A C 1
ATOM 4898 O O . LEU A 1 601 ? 5.405 -5.952 -22.568 1.00 94.94 601 LEU A O 1
ATOM 4902 N N . GLU A 1 602 ? 3.624 -5.094 -21.523 1.00 95.31 602 GLU A N 1
ATOM 4903 C CA . GLU A 1 602 ? 3.191 -4.246 -22.640 1.00 95.31 602 GLU A CA 1
ATOM 4904 C C . GLU A 1 602 ? 4.193 -3.125 -22.928 1.00 95.31 602 GLU A C 1
ATOM 4906 O O . GLU A 1 602 ? 4.284 -2.653 -24.062 1.00 95.31 602 GLU A O 1
ATOM 4911 N N . ILE A 1 603 ? 4.958 -2.701 -21.918 1.00 96.44 603 ILE A N 1
ATOM 4912 C CA . ILE A 1 603 ? 6.007 -1.695 -22.056 1.00 96.44 603 ILE A CA 1
ATOM 4913 C C . ILE A 1 603 ? 7.346 -2.365 -22.359 1.00 96.44 603 ILE A C 1
ATOM 4915 O O . ILE A 1 603 ? 7.922 -2.090 -23.404 1.00 96.44 603 ILE A O 1
ATOM 4919 N N . ASP A 1 604 ? 7.824 -3.248 -21.487 1.00 95.94 604 ASP A N 1
ATOM 4920 C CA . ASP A 1 604 ? 9.071 -4.006 -21.592 1.00 95.94 604 ASP A CA 1
ATOM 4921 C C . ASP A 1 604 ? 8.774 -5.507 -21.681 1.00 95.94 604 ASP A C 1
ATOM 4923 O O . ASP A 1 604 ? 8.837 -6.260 -20.707 1.00 95.94 604 ASP A O 1
ATOM 4927 N N . PHE A 1 605 ? 8.483 -5.959 -22.896 1.00 93.69 605 PHE A N 1
ATOM 4928 C CA . PHE A 1 605 ? 8.152 -7.358 -23.169 1.00 93.69 605 PHE A CA 1
ATOM 4929 C C . PHE A 1 605 ? 9.292 -8.324 -22.825 1.00 93.69 605 PHE A C 1
ATOM 4931 O O . PHE A 1 605 ? 9.063 -9.518 -22.640 1.00 93.69 605 PHE A O 1
ATOM 4938 N N . SER A 1 606 ? 10.533 -7.835 -22.754 1.00 94.44 606 SER A N 1
ATOM 4939 C CA . SER A 1 606 ? 11.721 -8.664 -22.558 1.00 94.44 606 SER A CA 1
ATOM 4940 C C . SER A 1 606 ? 12.070 -8.906 -21.086 1.00 94.44 606 SER A C 1
ATOM 4942 O O . SER A 1 606 ? 13.013 -9.645 -20.824 1.00 94.44 606 SER A O 1
ATOM 4944 N N . ALA A 1 607 ? 11.318 -8.331 -20.137 1.00 95.31 607 ALA A N 1
ATOM 4945 C CA . ALA A 1 607 ? 11.603 -8.352 -18.693 1.00 95.31 607 ALA A CA 1
ATOM 4946 C C . ALA A 1 607 ? 11.957 -9.731 -18.117 1.00 95.31 607 ALA A C 1
ATOM 4948 O O . ALA A 1 607 ? 12.831 -9.837 -17.258 1.00 95.31 607 ALA A O 1
ATOM 4949 N N . PHE A 1 608 ? 11.309 -10.784 -18.617 1.00 95.06 608 PHE A N 1
ATOM 4950 C CA . PHE A 1 608 ? 11.506 -12.162 -18.154 1.00 95.06 608 PHE A CA 1
ATOM 4951 C C . PHE A 1 608 ? 12.166 -13.075 -19.193 1.00 95.06 608 PHE A C 1
ATOM 4953 O O . PHE A 1 608 ? 12.252 -14.286 -18.981 1.00 95.06 608 PHE A O 1
ATOM 4960 N N . HIS A 1 609 ? 12.595 -12.520 -20.328 1.00 93.94 609 HIS A N 1
ATOM 4961 C CA . HIS A 1 609 ? 13.260 -13.272 -21.385 1.00 93.94 609 HIS A CA 1
ATOM 4962 C C . HIS A 1 609 ? 14.744 -13.435 -21.065 1.00 93.94 609 HIS A C 1
ATOM 4964 O O . HIS A 1 609 ? 15.422 -12.485 -20.675 1.00 93.94 609 HIS A O 1
ATOM 4970 N N . ARG A 1 610 ? 15.266 -14.642 -21.267 1.00 92.69 610 ARG A N 1
ATOM 4971 C CA . ARG A 1 610 ? 16.686 -14.949 -21.073 1.00 92.69 610 ARG A CA 1
ATOM 4972 C C . ARG A 1 610 ? 17.171 -16.004 -22.048 1.00 92.69 610 ARG A C 1
ATOM 4974 O O . ARG A 1 610 ? 16.403 -16.861 -22.482 1.00 92.69 610 ARG A O 1
ATOM 4981 N N . GLU A 1 611 ? 18.455 -15.919 -22.374 1.00 91.19 611 GLU A N 1
ATOM 4982 C CA . GLU A 1 611 ? 19.132 -16.861 -23.259 1.00 91.19 611 GLU A CA 1
ATOM 4983 C C . GLU A 1 611 ? 19.407 -18.179 -22.531 1.00 91.19 611 GLU A C 1
ATOM 4985 O O . GLU A 1 611 ? 20.066 -18.209 -21.489 1.00 91.19 611 GLU A O 1
ATOM 4990 N N . LEU A 1 612 ? 18.916 -19.281 -23.088 1.00 91.12 612 LEU A N 1
ATOM 4991 C CA . LEU A 1 612 ? 19.090 -20.628 -22.563 1.00 91.12 612 LEU A CA 1
ATOM 4992 C C . LEU A 1 612 ? 19.717 -21.532 -23.620 1.00 91.12 612 LEU A C 1
ATOM 4994 O O . LEU A 1 612 ? 19.516 -21.361 -24.820 1.00 91.12 612 LEU A O 1
ATOM 4998 N N . SER A 1 613 ? 20.478 -22.515 -23.147 1.00 87.50 613 SER A N 1
ATOM 4999 C CA . SER A 1 613 ? 21.012 -23.577 -23.992 1.00 87.50 613 SER A CA 1
ATOM 5000 C C . SER A 1 613 ? 19.941 -24.648 -24.158 1.00 87.50 613 SER A C 1
ATOM 5002 O O . SER A 1 613 ? 19.665 -25.385 -23.217 1.00 87.50 613 SER A O 1
ATOM 5004 N N . TYR A 1 614 ? 19.357 -24.726 -25.344 1.00 86.25 614 TYR A N 1
ATOM 5005 C CA . TYR A 1 614 ? 18.429 -25.767 -25.755 1.00 86.25 614 TYR A CA 1
ATOM 5006 C C . TYR A 1 614 ? 19.181 -26.933 -26.393 1.00 86.25 614 TYR A C 1
ATOM 5008 O O . TYR A 1 614 ? 20.105 -26.736 -27.185 1.00 86.25 614 TYR A O 1
ATOM 5016 N N . ASN A 1 615 ? 18.782 -28.150 -26.056 1.00 84.69 615 ASN A N 1
ATOM 5017 C CA . ASN A 1 615 ? 19.306 -29.381 -26.621 1.00 84.69 615 ASN A CA 1
ATOM 5018 C C . ASN A 1 615 ? 18.144 -30.329 -26.932 1.00 84.69 615 ASN A C 1
ATOM 5020 O O . ASN A 1 615 ? 17.257 -30.534 -26.111 1.00 84.69 615 ASN A O 1
ATOM 5024 N N . ASN A 1 616 ? 18.171 -30.930 -28.117 1.00 83.62 616 ASN A N 1
ATOM 5025 C CA . ASN A 1 616 ? 17.207 -31.938 -28.538 1.00 83.62 616 ASN A CA 1
ATOM 5026 C C . ASN A 1 616 ? 17.955 -33.093 -29.228 1.00 83.62 616 ASN A C 1
ATOM 5028 O O . ASN A 1 616 ? 18.143 -33.069 -30.451 1.00 83.62 616 ASN A O 1
ATOM 5032 N N . PRO A 1 617 ? 18.420 -34.092 -28.450 1.00 79.44 617 PRO A N 1
ATOM 5033 C CA . PRO A 1 617 ? 19.194 -35.216 -28.971 1.00 79.44 617 PRO A CA 1
ATOM 5034 C C . PRO A 1 617 ? 18.435 -36.040 -30.018 1.00 79.44 617 PRO A C 1
ATOM 5036 O O . PRO A 1 617 ? 19.048 -36.513 -30.971 1.00 79.44 617 PRO A O 1
ATOM 5039 N N . GLU A 1 618 ? 17.109 -36.168 -29.888 1.00 79.44 618 GLU A N 1
ATOM 5040 C CA . GLU A 1 618 ? 16.265 -36.947 -30.810 1.00 79.44 618 GLU A CA 1
ATOM 5041 C C . GLU A 1 618 ? 16.245 -36.357 -32.225 1.00 79.44 618 GLU A C 1
ATOM 5043 O O . GLU A 1 618 ? 16.186 -37.090 -33.212 1.00 79.44 618 GLU A O 1
ATOM 5048 N N . LYS A 1 619 ? 16.343 -35.028 -32.333 1.00 77.00 619 LYS A N 1
ATOM 5049 C CA . LYS A 1 619 ? 16.413 -34.300 -33.608 1.00 77.00 619 LYS A CA 1
ATOM 5050 C C . LYS A 1 619 ? 17.844 -33.980 -34.051 1.00 77.00 619 LYS A C 1
ATOM 5052 O O . LYS A 1 619 ? 18.022 -33.284 -35.048 1.00 77.00 619 LYS A O 1
ATOM 5057 N N . GLY A 1 620 ? 18.861 -34.456 -33.326 1.00 72.12 620 GLY A N 1
ATOM 5058 C CA . GLY A 1 620 ? 20.273 -34.167 -33.606 1.00 72.12 620 GLY A CA 1
ATOM 5059 C C . GLY A 1 620 ? 20.703 -32.728 -33.290 1.00 72.12 620 GLY A C 1
ATOM 5060 O O . GLY A 1 620 ? 21.713 -32.260 -33.812 1.00 72.12 620 GLY A O 1
ATOM 5061 N N . ILE A 1 621 ? 19.950 -32.003 -32.456 1.00 77.88 621 ILE A N 1
ATOM 5062 C CA . ILE A 1 621 ? 20.287 -30.643 -32.018 1.00 77.88 621 ILE A CA 1
ATOM 5063 C C . ILE A 1 621 ? 21.104 -30.748 -30.728 1.00 77.88 621 ILE A C 1
ATOM 5065 O O . ILE A 1 621 ? 20.554 -30.880 -29.636 1.00 77.88 621 ILE A O 1
ATOM 5069 N N . GLU A 1 622 ? 22.430 -30.688 -30.840 1.00 74.69 622 GLU A N 1
ATOM 5070 C CA . GLU A 1 622 ? 23.320 -30.814 -29.676 1.00 74.69 622 GLU A CA 1
ATOM 5071 C C . GLU A 1 622 ? 23.264 -29.588 -28.755 1.00 74.69 622 GLU A C 1
ATOM 5073 O O . GLU A 1 622 ? 23.245 -29.724 -27.530 1.00 74.69 622 GLU A O 1
ATOM 5078 N N . LYS A 1 623 ? 23.250 -28.383 -29.339 1.00 81.25 623 LYS A N 1
ATOM 5079 C CA . LYS A 1 623 ? 23.227 -27.121 -28.595 1.00 81.25 623 LYS A CA 1
ATOM 5080 C C . LYS A 1 623 ? 22.755 -25.959 -29.466 1.00 81.25 623 LYS A C 1
ATOM 5082 O O . LYS A 1 623 ? 23.446 -25.572 -30.403 1.00 81.25 623 LYS A O 1
ATOM 5087 N N . GLU A 1 624 ? 21.633 -25.353 -29.102 1.00 85.06 624 GLU A N 1
ATOM 5088 C CA . GLU A 1 624 ? 21.120 -24.114 -29.691 1.00 85.06 624 GLU A CA 1
ATOM 5089 C C . GLU A 1 624 ? 20.867 -23.081 -28.589 1.00 85.06 624 GLU A C 1
ATOM 5091 O O . GLU A 1 624 ? 20.502 -23.432 -27.471 1.00 85.06 624 GLU A O 1
ATOM 5096 N N . ILE A 1 625 ? 21.074 -21.797 -28.881 1.00 88.19 625 ILE A N 1
ATOM 5097 C CA . ILE A 1 625 ? 20.736 -20.719 -27.945 1.00 88.19 625 ILE A CA 1
ATOM 5098 C C . ILE A 1 625 ? 19.332 -20.230 -28.283 1.00 88.19 625 ILE A C 1
ATOM 5100 O O . ILE A 1 625 ? 19.105 -19.727 -29.383 1.00 88.19 625 ILE A O 1
ATOM 5104 N N . VAL A 1 626 ? 18.409 -20.374 -27.337 1.00 91.31 626 VAL A N 1
ATOM 5105 C CA . VAL A 1 626 ? 17.017 -19.922 -27.460 1.00 91.31 626 VAL A CA 1
ATOM 5106 C C . VAL A 1 626 ? 16.723 -18.840 -26.435 1.00 91.31 626 VAL A C 1
ATOM 5108 O O . VAL A 1 626 ? 17.332 -18.800 -25.366 1.00 91.31 626 VAL A O 1
ATOM 5111 N N . ILE A 1 627 ? 15.772 -17.966 -26.742 1.00 92.25 627 ILE A N 1
ATOM 5112 C CA . ILE A 1 627 ? 15.267 -16.971 -25.801 1.00 92.25 627 ILE A CA 1
ATOM 5113 C C . ILE A 1 627 ? 13.933 -17.464 -25.269 1.00 92.25 627 ILE A C 1
ATOM 5115 O O . ILE A 1 627 ? 12.984 -17.628 -26.029 1.00 92.25 627 ILE A O 1
ATOM 5119 N N . LYS A 1 628 ? 13.853 -17.646 -23.951 1.00 92.62 628 LYS A N 1
ATOM 5120 C CA . LYS A 1 628 ? 12.637 -18.111 -23.283 1.00 92.62 628 LYS A CA 1
ATOM 5121 C C . LYS A 1 628 ? 12.199 -17.129 -22.208 1.00 92.62 628 LYS A C 1
ATOM 5123 O O . LYS A 1 628 ? 13.024 -16.679 -21.410 1.00 92.62 628 LYS A O 1
ATOM 5128 N N . ALA A 1 629 ? 10.905 -16.820 -22.178 1.00 92.12 629 ALA A N 1
ATOM 5129 C CA . ALA A 1 629 ? 10.286 -16.054 -21.103 1.00 92.12 629 ALA A CA 1
ATOM 5130 C C . ALA A 1 629 ? 9.940 -16.973 -19.929 1.00 92.12 629 ALA A C 1
ATOM 5132 O O . ALA A 1 629 ? 9.196 -17.938 -20.099 1.00 92.12 629 ALA A O 1
ATOM 5133 N N . ILE A 1 630 ? 10.456 -16.675 -18.736 1.00 94.31 630 ILE A N 1
ATOM 5134 C CA . ILE A 1 630 ? 10.157 -17.450 -17.526 1.00 94.31 630 ILE A CA 1
ATOM 5135 C C . ILE A 1 630 ? 9.720 -16.493 -16.429 1.00 94.31 630 ILE A C 1
ATOM 5137 O O . ILE A 1 630 ? 10.532 -15.770 -15.854 1.00 94.31 630 ILE A O 1
ATOM 5141 N N . ILE A 1 631 ? 8.416 -16.491 -16.174 1.00 93.75 631 ILE A N 1
ATOM 5142 C CA . ILE A 1 631 ? 7.775 -15.571 -15.238 1.00 93.75 631 ILE A CA 1
ATOM 5143 C C . ILE A 1 631 ? 8.099 -16.006 -13.793 1.00 93.75 631 ILE A C 1
ATOM 5145 O O . ILE A 1 631 ? 8.023 -17.202 -13.499 1.00 93.75 631 ILE A O 1
ATOM 5149 N N . PRO A 1 632 ? 8.479 -15.076 -12.897 1.00 95.44 632 PRO A N 1
ATOM 5150 C CA . PRO A 1 632 ? 8.687 -15.359 -11.476 1.00 95.44 632 PRO A CA 1
ATOM 5151 C C . PRO A 1 632 ? 7.414 -15.834 -10.761 1.00 95.44 632 PRO A C 1
ATOM 5153 O O . PRO A 1 632 ? 6.311 -15.405 -11.095 1.00 95.44 632 PRO A O 1
ATOM 5156 N N . ASP A 1 633 ? 7.576 -16.668 -9.733 1.00 96.12 633 ASP A N 1
ATOM 5157 C CA . ASP A 1 633 ? 6.502 -16.968 -8.784 1.00 96.12 633 ASP A CA 1
ATOM 5158 C C . ASP A 1 633 ? 6.331 -15.769 -7.827 1.00 96.12 633 ASP A C 1
ATOM 5160 O O . ASP A 1 633 ? 7.313 -15.262 -7.272 1.00 96.12 633 ASP A O 1
ATOM 5164 N N . VAL A 1 634 ? 5.096 -15.309 -7.614 1.00 97.00 634 VAL A N 1
ATOM 5165 C CA . VAL A 1 634 ? 4.780 -14.228 -6.665 1.00 97.00 634 VAL A CA 1
ATOM 5166 C C . VAL A 1 634 ? 4.176 -14.823 -5.396 1.00 97.00 634 VAL A C 1
ATOM 5168 O O . VAL A 1 634 ? 3.219 -15.588 -5.458 1.00 97.00 634 VAL A O 1
ATOM 5171 N N . ILE A 1 635 ? 4.718 -14.465 -4.236 1.00 96.88 635 ILE A N 1
ATOM 5172 C CA . ILE A 1 635 ? 4.324 -15.003 -2.932 1.00 96.88 635 ILE A CA 1
ATOM 5173 C C . ILE A 1 635 ? 3.809 -13.854 -2.064 1.00 96.88 635 ILE A C 1
ATOM 5175 O O . ILE A 1 635 ? 4.528 -12.886 -1.800 1.00 96.88 635 ILE A O 1
ATOM 5179 N N . LEU A 1 636 ? 2.561 -13.969 -1.615 1.00 96.12 636 LEU A N 1
ATOM 5180 C CA . LEU A 1 636 ? 1.909 -13.012 -0.730 1.00 96.12 636 LEU A CA 1
ATOM 5181 C C . LEU A 1 636 ? 2.124 -13.434 0.724 1.00 96.12 636 LEU A C 1
ATOM 5183 O O . LEU A 1 636 ? 1.593 -14.452 1.173 1.00 96.12 636 LEU A O 1
ATOM 5187 N N . VAL A 1 637 ? 2.912 -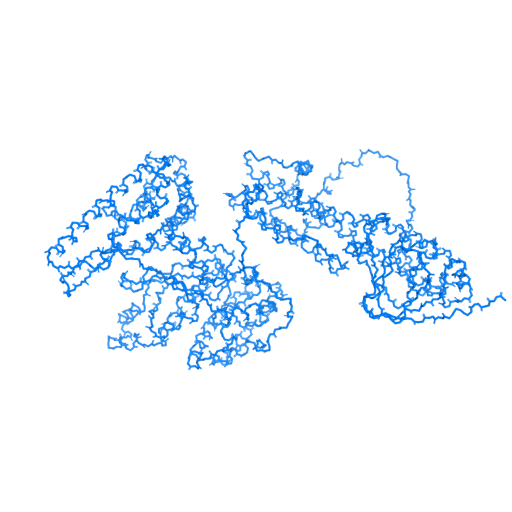12.656 1.465 1.00 96.25 637 VAL A N 1
ATOM 5188 C CA . VAL A 1 637 ? 3.172 -12.901 2.889 1.00 96.25 637 VAL A CA 1
ATOM 5189 C C . VAL A 1 637 ? 2.078 -12.268 3.767 1.00 96.25 637 VAL A C 1
ATOM 5191 O O . VAL A 1 637 ? 1.652 -11.147 3.476 1.00 96.25 637 VAL A O 1
ATOM 5194 N N . PRO A 1 638 ? 1.640 -12.940 4.854 1.00 95.19 638 PRO A N 1
ATOM 5195 C CA . PRO A 1 638 ? 0.523 -12.554 5.728 1.00 95.19 638 PRO A CA 1
ATOM 5196 C C . PRO A 1 638 ? 0.826 -11.340 6.625 1.00 95.19 638 PRO A C 1
ATOM 5198 O O . PRO A 1 638 ? 0.748 -11.417 7.847 1.00 95.19 638 PRO A O 1
ATOM 5201 N N . ILE A 1 639 ? 1.185 -10.204 6.028 1.00 94.38 639 ILE A N 1
ATOM 5202 C CA . ILE A 1 639 ? 1.532 -8.970 6.734 1.00 94.38 639 ILE A CA 1
ATOM 5203 C C . ILE A 1 639 ? 0.935 -7.750 6.043 1.00 94.38 639 ILE A C 1
ATOM 5205 O O . ILE A 1 639 ? 0.762 -7.718 4.822 1.00 94.38 639 ILE A O 1
ATOM 5209 N N . TYR A 1 640 ? 0.688 -6.713 6.840 1.00 93.62 640 TYR A N 1
ATOM 5210 C CA . TYR A 1 640 ? 0.454 -5.367 6.342 1.00 93.62 640 TYR A CA 1
ATOM 5211 C C . TYR A 1 640 ? 1.793 -4.643 6.169 1.00 93.62 640 TYR A C 1
ATOM 5213 O O . TYR A 1 640 ? 2.531 -4.439 7.143 1.00 93.62 640 TYR A O 1
ATOM 5221 N N . GLY A 1 641 ? 2.129 -4.265 4.936 1.00 93.19 641 GLY A N 1
ATOM 5222 C CA . GLY A 1 641 ? 3.463 -3.772 4.608 1.00 93.19 641 GLY A CA 1
ATOM 5223 C C . GLY A 1 641 ? 3.527 -2.705 3.523 1.00 93.19 641 GLY A C 1
ATOM 5224 O O . GLY A 1 641 ? 2.588 -2.486 2.761 1.00 93.19 641 GLY A O 1
ATOM 5225 N N . SER A 1 642 ? 4.673 -2.030 3.464 1.00 93.06 642 SER A N 1
ATOM 5226 C CA . SER A 1 642 ? 4.980 -0.959 2.505 1.00 93.06 642 SER A CA 1
ATOM 5227 C C . SER A 1 642 ? 6.138 -1.299 1.564 1.00 93.06 642 SER A C 1
ATOM 5229 O O . SER A 1 642 ? 6.571 -0.465 0.772 1.00 93.06 642 SER A O 1
ATOM 5231 N N . ARG A 1 643 ? 6.700 -2.510 1.650 1.00 94.81 643 ARG A N 1
ATOM 5232 C CA . ARG A 1 643 ? 7.826 -2.930 0.808 1.00 94.81 643 ARG A CA 1
ATOM 5233 C C . ARG A 1 643 ? 7.568 -4.272 0.156 1.00 94.81 643 ARG A C 1
ATOM 5235 O O . ARG A 1 643 ? 6.948 -5.144 0.749 1.00 94.81 643 ARG A O 1
ATOM 5242 N N . ALA A 1 644 ? 8.132 -4.423 -1.034 1.00 96.50 644 ALA A N 1
ATOM 5243 C CA . ALA A 1 644 ? 8.202 -5.664 -1.783 1.00 96.50 644 ALA A CA 1
ATOM 5244 C C . ALA A 1 644 ? 9.665 -6.110 -1.906 1.00 96.50 644 ALA A C 1
ATOM 5246 O O . ALA A 1 644 ? 10.564 -5.263 -1.908 1.00 96.50 644 ALA A O 1
ATOM 5247 N N . MET A 1 645 ? 9.903 -7.417 -2.016 1.00 95.62 645 MET A N 1
ATOM 5248 C CA . MET A 1 645 ? 11.250 -7.989 -2.092 1.00 95.62 645 MET A CA 1
ATOM 5249 C C . MET A 1 645 ? 11.397 -8.906 -3.306 1.00 95.62 645 MET A C 1
ATOM 5251 O O . MET A 1 645 ? 10.661 -9.878 -3.456 1.00 95.62 645 MET A O 1
ATOM 5255 N N . MET A 1 646 ? 12.391 -8.635 -4.152 1.00 95.94 646 MET A N 1
ATOM 5256 C CA . MET A 1 646 ? 12.881 -9.610 -5.125 1.00 95.94 646 MET A CA 1
ATOM 5257 C C . MET A 1 646 ? 13.845 -10.534 -4.373 1.00 95.94 646 MET A C 1
ATOM 5259 O O . MET A 1 646 ? 14.954 -10.117 -4.038 1.00 95.94 646 MET A O 1
ATOM 5263 N N . TRP A 1 647 ? 13.380 -11.730 -3.998 1.00 95.19 647 TRP A N 1
ATOM 5264 C CA . TRP A 1 647 ? 14.117 -12.618 -3.089 1.00 95.19 647 TRP A CA 1
ATOM 5265 C C . TRP A 1 647 ? 15.212 -13.406 -3.804 1.00 95.19 647 TRP A C 1
ATOM 5267 O O . TRP A 1 647 ? 16.322 -13.521 -3.293 1.00 95.19 647 TRP A O 1
ATOM 5277 N N . GLN A 1 648 ? 14.903 -13.932 -4.989 1.00 94.06 648 GLN A N 1
ATOM 5278 C CA . GLN A 1 648 ? 15.853 -14.669 -5.821 1.00 94.06 648 GLN A CA 1
ATOM 5279 C C . GLN A 1 648 ? 15.445 -14.631 -7.294 1.00 94.06 648 GLN A C 1
ATOM 5281 O O . GLN A 1 648 ? 14.261 -14.652 -7.633 1.00 94.06 648 GLN A O 1
ATOM 5286 N N . GLU A 1 649 ? 16.434 -14.623 -8.175 1.00 93.81 649 GLU A N 1
ATOM 5287 C CA . GLU A 1 649 ? 16.278 -14.551 -9.627 1.00 93.81 649 GLU A CA 1
ATOM 5288 C C . GLU A 1 649 ? 16.119 -15.927 -10.301 1.00 93.81 649 GLU A C 1
ATOM 5290 O O . GLU A 1 649 ? 15.554 -16.036 -11.394 1.00 93.81 649 GLU A O 1
ATOM 5295 N N . LEU A 1 650 ? 16.599 -16.981 -9.636 1.00 92.31 650 LEU A N 1
ATOM 5296 C CA . LEU A 1 650 ? 16.555 -18.381 -10.063 1.00 92.31 650 LEU A CA 1
ATOM 5297 C C . LEU A 1 650 ? 16.277 -19.287 -8.860 1.00 92.31 650 LEU A C 1
ATOM 5299 O O . LEU A 1 650 ? 16.485 -18.899 -7.710 1.00 92.31 650 LEU A O 1
ATOM 5303 N N . SER A 1 651 ? 15.830 -20.512 -9.115 1.00 86.12 651 SER A N 1
ATOM 5304 C CA . SER A 1 651 ? 15.749 -21.576 -8.113 1.00 86.12 651 SER A CA 1
ATOM 5305 C C . SER A 1 651 ? 16.842 -22.616 -8.378 1.00 86.12 651 SER A C 1
ATOM 5307 O O . SER A 1 651 ? 16.819 -23.331 -9.377 1.00 86.12 651 SER A O 1
ATOM 5309 N N . GLY A 1 652 ? 17.822 -22.698 -7.478 1.00 83.06 652 GLY A N 1
ATOM 5310 C CA . GLY A 1 652 ? 18.974 -23.584 -7.632 1.00 83.06 652 GLY A CA 1
ATOM 5311 C C . GLY A 1 652 ? 19.925 -23.142 -8.750 1.00 83.06 652 GLY A C 1
ATOM 5312 O O . GLY A 1 652 ? 20.106 -21.955 -9.009 1.00 83.06 652 GLY A O 1
ATOM 5313 N N . ARG A 1 653 ? 20.576 -24.111 -9.407 1.00 83.25 653 ARG A N 1
ATOM 5314 C CA . ARG A 1 653 ? 21.601 -23.849 -10.440 1.00 83.25 653 ARG A CA 1
ATOM 5315 C C . ARG A 1 653 ? 21.073 -23.856 -11.871 1.00 83.25 653 ARG A C 1
ATOM 5317 O O . ARG A 1 653 ? 21.805 -23.467 -12.782 1.00 83.25 653 ARG A O 1
ATOM 5324 N N . ASP A 1 654 ? 19.852 -24.338 -12.079 1.00 87.44 654 ASP A N 1
ATOM 5325 C CA . ASP A 1 654 ? 19.251 -24.373 -13.405 1.00 87.44 654 ASP A CA 1
ATOM 5326 C C . ASP A 1 654 ? 18.732 -22.978 -13.782 1.00 87.44 654 ASP A C 1
ATOM 5328 O O . ASP A 1 654 ? 17.929 -22.369 -13.076 1.00 87.44 654 ASP A O 1
ATOM 5332 N N . ARG A 1 655 ? 19.199 -22.478 -14.928 1.00 89.31 655 ARG A N 1
ATOM 5333 C CA . ARG A 1 655 ? 18.848 -21.163 -15.482 1.00 89.31 655 ARG A CA 1
ATOM 5334 C C . ARG A 1 655 ? 17.419 -21.124 -16.036 1.00 89.31 655 ARG A C 1
ATOM 5336 O O . ARG A 1 655 ? 16.887 -20.043 -16.280 1.00 89.31 655 ARG A O 1
ATOM 5343 N N . ASN A 1 656 ? 16.787 -22.281 -16.222 1.00 91.25 656 ASN A N 1
ATOM 5344 C CA . ASN A 1 656 ? 15.412 -22.434 -16.700 1.00 91.25 656 ASN A CA 1
ATOM 5345 C C . ASN A 1 656 ? 14.369 -22.428 -15.557 1.00 91.25 656 ASN A C 1
ATOM 5347 O O . ASN A 1 656 ? 13.246 -22.889 -15.736 1.00 91.25 656 ASN A O 1
ATOM 5351 N N . THR A 1 657 ? 14.706 -21.901 -14.376 1.00 93.12 657 THR A N 1
ATOM 5352 C CA . THR A 1 657 ? 13.831 -21.936 -13.188 1.00 93.12 657 THR A CA 1
ATOM 5353 C C . THR A 1 657 ? 13.279 -20.558 -12.816 1.00 93.12 657 THR A C 1
ATOM 5355 O O . THR A 1 657 ? 13.976 -19.555 -12.979 1.00 93.12 657 THR A O 1
ATOM 5358 N N . PRO A 1 658 ? 12.036 -20.449 -12.322 1.00 94.25 658 PRO A N 1
ATOM 5359 C CA . PRO A 1 658 ? 11.458 -19.156 -11.964 1.00 94.25 658 PRO A CA 1
ATOM 5360 C C . PRO A 1 658 ? 12.174 -18.515 -10.763 1.00 94.25 658 PRO A C 1
ATOM 5362 O O . PRO A 1 658 ? 12.673 -19.205 -9.864 1.00 94.25 658 PRO A O 1
ATOM 5365 N N . GLY A 1 659 ? 12.210 -17.179 -10.765 1.00 94.88 659 GLY A N 1
ATOM 5366 C CA . GLY A 1 659 ? 12.562 -16.373 -9.594 1.00 94.88 659 GLY A CA 1
ATOM 5367 C C . GLY A 1 659 ? 11.394 -16.248 -8.611 1.00 94.88 659 GLY A C 1
ATOM 5368 O O . GLY A 1 659 ? 10.322 -16.801 -8.854 1.00 94.88 659 GLY A O 1
ATOM 5369 N N . ARG A 1 660 ? 11.590 -15.513 -7.509 1.00 96.44 660 ARG A N 1
ATOM 5370 C CA . ARG A 1 660 ? 10.584 -15.330 -6.446 1.00 96.44 660 ARG A CA 1
ATOM 5371 C C . ARG A 1 660 ? 10.434 -13.868 -6.063 1.00 96.44 660 ARG A C 1
ATOM 5373 O O . ARG A 1 660 ? 11.390 -13.234 -5.607 1.00 96.44 660 ARG A O 1
ATOM 5380 N N . PHE A 1 661 ? 9.223 -13.351 -6.224 1.00 97.88 661 PHE A N 1
ATOM 5381 C CA . PHE A 1 661 ? 8.827 -12.021 -5.770 1.00 97.88 661 PHE A CA 1
ATOM 5382 C C . PHE A 1 661 ? 7.976 -12.151 -4.521 1.00 97.88 661 PHE A C 1
ATOM 5384 O O . PHE A 1 661 ? 7.041 -12.944 -4.491 1.00 97.88 661 PHE A O 1
ATOM 5391 N N . ILE A 1 662 ? 8.282 -11.358 -3.502 1.00 97.94 662 ILE A N 1
ATOM 5392 C CA . ILE A 1 662 ? 7.552 -11.357 -2.241 1.00 97.94 662 ILE A CA 1
ATOM 5393 C C . ILE A 1 662 ? 6.831 -10.024 -2.079 1.00 97.94 662 ILE A C 1
ATOM 5395 O O . ILE A 1 662 ? 7.447 -8.957 -2.169 1.00 97.94 662 ILE A O 1
ATOM 5399 N N . LEU A 1 663 ? 5.530 -10.096 -1.821 1.00 97.75 663 LEU A N 1
ATOM 5400 C CA . LEU A 1 663 ? 4.663 -8.949 -1.575 1.00 97.75 663 LEU A CA 1
ATOM 5401 C C . LEU A 1 663 ? 3.909 -9.138 -0.257 1.00 97.75 663 LEU A C 1
ATOM 5403 O O . LEU A 1 663 ? 3.548 -10.263 0.081 1.00 97.75 663 LEU A O 1
ATOM 5407 N N . PRO A 1 664 ? 3.626 -8.064 0.491 1.00 96.50 664 PRO A N 1
ATOM 5408 C CA . PRO A 1 664 ? 2.681 -8.135 1.592 1.00 96.50 664 PRO A CA 1
ATOM 5409 C C . PRO A 1 664 ? 1.266 -8.361 1.045 1.00 96.50 664 PRO A C 1
ATOM 5411 O O . PRO A 1 664 ? 0.899 -7.791 0.018 1.00 96.50 664 PRO A O 1
ATOM 5414 N N . ILE A 1 665 ? 0.459 -9.169 1.735 1.00 95.00 665 ILE A N 1
ATOM 5415 C CA . ILE A 1 665 ? -0.939 -9.399 1.344 1.00 95.00 665 ILE A CA 1
ATOM 5416 C C . ILE A 1 665 ? -1.807 -8.143 1.516 1.00 95.00 665 ILE A C 1
ATOM 5418 O O . ILE A 1 665 ? -2.810 -8.000 0.822 1.00 95.00 665 ILE A O 1
ATOM 5422 N N . PHE A 1 666 ? -1.403 -7.208 2.385 1.00 94.88 666 PHE A N 1
ATOM 5423 C CA . PHE A 1 666 ? -2.011 -5.881 2.496 1.00 94.88 666 PHE A CA 1
ATOM 5424 C C . PHE A 1 666 ? -0.968 -4.775 2.318 1.00 94.88 666 PHE A C 1
ATOM 5426 O O . PHE A 1 666 ? 0.091 -4.801 2.950 1.00 94.88 666 PHE A O 1
ATOM 5433 N N . THR A 1 667 ? -1.275 -3.762 1.506 1.00 94.12 667 THR A N 1
ATOM 5434 C CA . THR A 1 667 ? -0.413 -2.591 1.318 1.00 94.12 667 THR A CA 1
ATOM 5435 C C . THR A 1 667 ? -1.199 -1.298 1.099 1.00 94.12 667 THR A C 1
ATOM 5437 O O . THR A 1 667 ? -2.297 -1.298 0.554 1.00 94.12 667 THR A O 1
ATOM 5440 N N . ASN A 1 668 ? -0.617 -0.172 1.523 1.00 88.75 668 ASN A N 1
ATOM 5441 C CA . ASN A 1 668 ? -1.100 1.171 1.161 1.00 88.75 668 ASN A CA 1
ATOM 5442 C C . ASN A 1 668 ? -0.377 1.768 -0.036 1.00 88.75 668 ASN A C 1
ATOM 5444 O O . ASN A 1 668 ? -0.795 2.813 -0.542 1.00 88.75 668 ASN A O 1
ATOM 5448 N N . GLU A 1 669 ? 0.753 1.173 -0.400 1.00 92.69 669 GLU A N 1
ATOM 5449 C CA . GLU A 1 669 ? 1.583 1.668 -1.479 1.00 92.69 669 GLU A CA 1
ATOM 5450 C C . GLU A 1 669 ? 0.919 1.367 -2.820 1.00 92.69 669 GLU A C 1
ATOM 5452 O O . GLU A 1 669 ? 0.038 0.512 -2.940 1.00 92.69 669 GLU A O 1
ATOM 5457 N N . ASN A 1 670 ? 1.352 2.075 -3.856 1.00 93.94 670 ASN A N 1
ATOM 5458 C CA . ASN A 1 670 ? 0.904 1.773 -5.202 1.00 93.94 670 ASN A CA 1
ATOM 5459 C C . ASN A 1 670 ? 1.491 0.421 -5.648 1.00 93.94 670 ASN A C 1
ATOM 5461 O O . ASN A 1 670 ? 2.704 0.288 -5.821 1.00 93.94 670 ASN A O 1
ATOM 5465 N N . LEU A 1 671 ? 0.625 -0.578 -5.849 1.00 95.69 671 LEU A N 1
ATOM 5466 C CA . LEU A 1 671 ? 1.039 -1.923 -6.261 1.00 95.69 671 LEU A CA 1
ATOM 5467 C C . LEU A 1 671 ? 1.825 -1.912 -7.579 1.00 95.69 671 LEU A C 1
ATOM 5469 O O . LEU A 1 671 ? 2.808 -2.637 -7.705 1.00 95.69 671 LEU A O 1
ATOM 5473 N N . TYR A 1 672 ? 1.435 -1.075 -8.543 1.00 97.12 672 TYR A N 1
ATOM 5474 C CA . TYR A 1 672 ? 2.127 -0.983 -9.827 1.00 97.12 672 TYR A CA 1
ATOM 5475 C C . TYR A 1 672 ? 3.563 -0.477 -9.651 1.00 97.12 672 TYR A C 1
ATOM 5477 O O . TYR A 1 672 ? 4.481 -1.063 -10.217 1.00 97.12 672 TYR A O 1
ATOM 5485 N N . ASP A 1 673 ? 3.783 0.536 -8.810 1.00 96.81 673 ASP A N 1
ATOM 5486 C CA . ASP A 1 673 ? 5.131 1.054 -8.540 1.00 96.81 673 ASP A CA 1
ATOM 5487 C C . ASP A 1 673 ? 6.008 0.014 -7.820 1.00 96.81 673 ASP A C 1
ATOM 5489 O O . ASP A 1 673 ? 7.171 -0.178 -8.187 1.00 96.81 673 ASP A O 1
ATOM 5493 N N . LEU A 1 674 ? 5.443 -0.728 -6.855 1.00 97.31 674 LEU A N 1
ATOM 5494 C CA . LEU A 1 674 ? 6.132 -1.860 -6.220 1.00 97.31 674 LEU A CA 1
ATOM 5495 C C . LEU A 1 674 ? 6.525 -2.929 -7.250 1.00 97.31 674 LEU A C 1
ATOM 5497 O O . LEU A 1 674 ? 7.648 -3.434 -7.214 1.00 97.31 674 LEU A O 1
ATOM 5501 N N . MET A 1 675 ? 5.628 -3.252 -8.184 1.00 97.69 675 MET A N 1
ATOM 5502 C CA . MET A 1 675 ? 5.886 -4.237 -9.235 1.00 97.69 675 MET A CA 1
ATOM 5503 C C . MET A 1 675 ? 6.944 -3.770 -10.237 1.00 97.69 675 MET A C 1
ATOM 5505 O O . MET A 1 675 ? 7.820 -4.558 -10.591 1.00 97.69 675 MET A O 1
ATOM 5509 N N . VAL A 1 676 ? 6.926 -2.502 -10.660 1.00 98.06 676 VAL A N 1
ATOM 5510 C CA . VAL A 1 676 ? 7.962 -1.934 -11.544 1.00 98.06 676 VAL A CA 1
ATOM 5511 C C . VAL A 1 676 ? 9.336 -2.041 -10.889 1.00 98.06 676 VAL A C 1
ATOM 5513 O O . VAL A 1 676 ? 10.298 -2.459 -11.537 1.00 98.06 676 VAL A O 1
ATOM 5516 N N . LYS A 1 677 ? 9.419 -1.735 -9.591 1.00 97.19 677 LYS A N 1
ATOM 5517 C CA . LYS A 1 677 ? 10.655 -1.861 -8.821 1.00 97.19 677 LYS A CA 1
ATOM 5518 C C . LYS A 1 677 ? 11.148 -3.307 -8.742 1.00 97.19 677 LYS A C 1
ATOM 5520 O O . LYS A 1 677 ? 12.318 -3.561 -9.019 1.00 97.19 677 LYS A O 1
ATOM 5525 N N . LEU A 1 678 ? 10.263 -4.255 -8.418 1.00 98.06 678 LEU A N 1
ATOM 5526 C CA . LEU A 1 678 ? 10.589 -5.687 -8.380 1.00 98.06 678 LEU A CA 1
ATOM 5527 C C . LEU A 1 678 ? 11.132 -6.188 -9.720 1.00 98.06 678 LEU A C 1
ATOM 5529 O O . LEU A 1 678 ? 12.129 -6.907 -9.750 1.00 98.06 678 LEU A O 1
ATOM 5533 N N . VAL A 1 679 ? 10.494 -5.795 -10.825 1.00 98.12 679 VAL A N 1
ATOM 5534 C CA . VAL A 1 679 ? 10.936 -6.171 -12.171 1.00 98.12 679 VAL A CA 1
ATOM 5535 C C . VAL A 1 679 ? 12.290 -5.540 -12.494 1.00 98.12 679 VAL A C 1
ATOM 5537 O O . VAL A 1 679 ? 13.159 -6.235 -13.014 1.00 98.12 679 VAL A O 1
ATOM 5540 N N . GLY A 1 680 ? 12.521 -4.274 -12.139 1.00 97.81 680 GLY A N 1
ATOM 5541 C CA . GLY A 1 680 ? 13.826 -3.625 -12.301 1.00 97.81 680 GLY A CA 1
ATOM 5542 C C . GLY A 1 680 ? 14.942 -4.342 -11.533 1.00 97.81 680 GLY A C 1
ATOM 5543 O O . GLY A 1 680 ? 15.966 -4.699 -12.121 1.00 97.81 680 GLY A O 1
ATOM 5544 N N . ASP A 1 681 ? 14.711 -4.645 -10.252 1.00 97.44 681 ASP A N 1
ATOM 5545 C CA . ASP A 1 681 ? 15.651 -5.408 -9.421 1.00 97.44 681 ASP A CA 1
ATOM 5546 C C . ASP A 1 681 ? 15.920 -6.797 -10.018 1.00 97.44 681 ASP A C 1
ATOM 5548 O O . ASP A 1 681 ? 17.072 -7.227 -10.114 1.00 97.44 681 ASP A O 1
ATOM 5552 N N . PHE A 1 682 ? 14.869 -7.483 -10.474 1.00 97.69 682 PHE A N 1
ATOM 5553 C CA . PHE A 1 682 ? 14.974 -8.793 -11.111 1.00 97.69 682 PHE A CA 1
ATOM 5554 C C . PHE A 1 682 ? 15.783 -8.746 -12.403 1.00 97.69 682 PHE A C 1
ATOM 5556 O O . PHE A 1 682 ? 16.643 -9.596 -12.608 1.00 97.69 682 PHE A O 1
ATOM 5563 N N . ARG A 1 683 ? 15.559 -7.751 -13.268 1.00 96.00 683 ARG A N 1
ATOM 5564 C CA . ARG A 1 683 ? 16.301 -7.605 -14.528 1.00 96.00 683 ARG A CA 1
ATOM 5565 C C . ARG A 1 683 ? 17.798 -7.452 -14.290 1.00 96.00 683 ARG A C 1
ATOM 5567 O O . ARG A 1 683 ? 18.597 -8.080 -14.988 1.00 96.00 683 ARG A O 1
ATOM 5574 N N . TRP A 1 684 ? 18.171 -6.630 -13.311 1.00 96.88 684 TRP A N 1
ATOM 5575 C CA . TRP A 1 684 ? 19.568 -6.446 -12.931 1.00 96.88 684 TRP A CA 1
ATOM 5576 C C . TRP A 1 684 ? 20.188 -7.752 -12.435 1.00 96.88 684 TRP A C 1
ATOM 5578 O O . TRP A 1 684 ? 21.235 -8.179 -12.928 1.00 96.88 684 TRP A O 1
ATOM 5588 N N . GLU A 1 685 ? 19.531 -8.398 -11.473 1.00 95.75 685 GLU A N 1
ATOM 5589 C CA . GLU A 1 685 ? 20.054 -9.590 -10.808 1.00 95.75 685 GLU A CA 1
ATOM 5590 C C . GLU A 1 685 ? 20.100 -10.799 -11.739 1.00 95.75 685 GLU A C 1
ATOM 5592 O O . GLU A 1 685 ? 21.113 -11.494 -11.804 1.00 95.75 685 GLU A O 1
ATOM 5597 N N . LEU A 1 686 ? 19.075 -10.977 -12.569 1.00 95.50 686 LEU A N 1
ATOM 5598 C CA . LEU A 1 686 ? 19.056 -12.011 -13.591 1.00 95.50 686 LEU A CA 1
ATOM 5599 C C . LEU A 1 686 ? 20.209 -11.834 -14.584 1.00 95.50 686 LEU A C 1
ATOM 5601 O O . LEU A 1 686 ? 20.924 -12.797 -14.858 1.00 95.50 686 LEU A O 1
ATOM 5605 N N . CYS A 1 687 ? 20.435 -10.623 -15.106 1.00 94.94 687 CYS A N 1
ATOM 5606 C CA . CYS A 1 687 ? 21.557 -10.374 -16.017 1.00 94.94 687 CYS A CA 1
ATOM 5607 C C . CYS A 1 687 ? 22.899 -10.670 -15.335 1.00 94.94 687 CYS A C 1
ATOM 5609 O O . CYS A 1 687 ? 23.747 -11.359 -15.908 1.00 94.94 687 CYS A O 1
ATOM 5611 N N . ARG A 1 688 ? 23.075 -10.211 -14.090 1.00 94.38 688 ARG A N 1
ATOM 5612 C CA . ARG A 1 688 ? 24.286 -10.458 -13.301 1.00 94.38 688 ARG A CA 1
ATOM 5613 C C . ARG A 1 688 ? 24.563 -11.955 -13.152 1.00 94.38 688 ARG A C 1
ATOM 5615 O O . ARG A 1 688 ? 25.675 -12.404 -13.430 1.00 94.38 688 ARG A O 1
ATOM 5622 N N . THR A 1 689 ? 23.549 -12.734 -12.788 1.00 92.62 689 THR A N 1
ATOM 5623 C CA . THR A 1 689 ? 23.666 -14.184 -12.588 1.00 92.62 689 THR A CA 1
ATOM 5624 C C . THR A 1 689 ? 23.901 -14.938 -13.898 1.00 92.62 689 THR A C 1
ATOM 5626 O O . THR A 1 689 ? 24.723 -15.857 -13.945 1.00 92.62 689 THR A O 1
ATOM 5629 N N . MET A 1 690 ? 23.263 -14.528 -14.997 1.00 91.19 690 MET A N 1
ATOM 5630 C CA . MET A 1 690 ? 23.457 -15.155 -16.312 1.00 91.19 690 MET A CA 1
ATOM 5631 C C . MET A 1 690 ? 24.878 -14.957 -16.857 1.00 91.19 690 MET A C 1
ATOM 5633 O O . MET A 1 690 ? 25.452 -15.903 -17.414 1.00 91.19 690 MET A O 1
ATOM 5637 N N . MET A 1 691 ? 25.458 -13.771 -16.643 1.00 90.88 691 MET A N 1
ATOM 5638 C CA . MET A 1 691 ? 26.831 -13.435 -17.042 1.00 90.88 691 MET A CA 1
ATOM 5639 C C . MET A 1 691 ? 27.898 -14.055 -16.127 1.00 90.88 691 MET A C 1
ATOM 5641 O O . MET A 1 691 ? 29.042 -14.244 -16.549 1.00 90.88 691 MET A O 1
ATOM 5645 N N . GLY A 1 692 ? 27.546 -14.402 -14.886 1.00 90.56 692 GLY A N 1
ATOM 5646 C CA . GLY A 1 692 ? 28.465 -15.016 -13.930 1.00 90.56 692 GLY A CA 1
ATOM 5647 C C . GLY A 1 692 ? 29.668 -14.114 -13.660 1.00 90.56 692 GLY A C 1
ATOM 5648 O O . GLY A 1 692 ? 29.508 -12.954 -13.307 1.00 90.56 692 GLY A O 1
ATOM 5649 N N . VAL A 1 693 ? 30.888 -14.619 -13.855 1.00 90.69 693 VAL A N 1
ATOM 5650 C CA . VAL A 1 693 ? 32.127 -13.849 -13.615 1.00 90.69 693 VAL A CA 1
ATOM 5651 C C . VAL A 1 693 ? 32.292 -12.637 -14.539 1.00 90.69 693 VAL A C 1
ATOM 5653 O O . VAL A 1 693 ? 33.000 -11.699 -14.187 1.00 90.69 693 VAL A O 1
ATOM 5656 N N . TYR A 1 694 ? 31.611 -12.630 -15.687 1.00 91.44 694 TYR A N 1
ATOM 5657 C CA . TYR A 1 694 ? 31.725 -11.589 -16.711 1.00 91.44 694 TYR A CA 1
ATOM 5658 C C . TYR A 1 694 ? 30.709 -10.451 -16.545 1.00 91.44 694 TYR A C 1
ATOM 5660 O O . TYR A 1 694 ? 30.580 -9.604 -17.422 1.00 91.44 694 TYR A O 1
ATOM 5668 N N . TRP A 1 695 ? 29.969 -10.408 -15.433 1.00 90.50 695 TRP A N 1
ATOM 5669 C CA . TRP A 1 695 ? 28.886 -9.438 -15.232 1.00 90.50 695 TRP A CA 1
ATOM 5670 C C . TRP A 1 695 ? 29.330 -7.966 -15.299 1.00 90.50 695 TRP A C 1
ATOM 5672 O O . TRP A 1 695 ? 28.517 -7.108 -15.636 1.00 90.50 695 TRP A O 1
ATOM 5682 N N . ASN A 1 696 ? 30.599 -7.678 -14.992 1.00 90.44 696 ASN A N 1
ATOM 5683 C CA . ASN A 1 696 ? 31.199 -6.340 -15.041 1.00 90.44 696 ASN A CA 1
ATOM 5684 C C . ASN A 1 696 ? 32.305 -6.223 -16.111 1.00 90.44 696 ASN A C 1
ATOM 5686 O O . ASN A 1 696 ? 33.149 -5.332 -16.047 1.00 90.44 696 ASN A O 1
ATOM 5690 N N . ASP A 1 697 ? 32.355 -7.153 -17.065 1.00 90.00 697 ASP A N 1
ATOM 5691 C CA . ASP A 1 697 ? 33.349 -7.134 -18.135 1.00 90.00 697 ASP A CA 1
ATOM 5692 C C . ASP A 1 697 ? 32.807 -6.362 -19.343 1.00 90.00 697 ASP A C 1
ATOM 5694 O O . ASP A 1 697 ? 31.891 -6.815 -20.027 1.00 90.00 697 ASP A O 1
ATOM 5698 N N . ILE A 1 698 ? 33.368 -5.185 -19.623 1.00 89.75 698 ILE A N 1
ATOM 5699 C CA . ILE A 1 698 ? 32.922 -4.332 -20.734 1.00 89.75 698 ILE A CA 1
ATOM 5700 C C . ILE A 1 698 ? 33.266 -4.911 -22.117 1.00 89.75 698 ILE A C 1
ATOM 5702 O O . ILE A 1 698 ? 32.674 -4.508 -23.120 1.00 89.75 698 ILE A O 1
ATOM 5706 N N . THR A 1 699 ? 34.193 -5.876 -22.197 1.00 90.38 699 THR A N 1
ATOM 5707 C CA . THR A 1 699 ? 34.485 -6.583 -23.457 1.00 90.38 699 THR A CA 1
ATOM 5708 C C . THR A 1 699 ? 33.300 -7.443 -23.898 1.00 90.38 699 THR A C 1
ATOM 5710 O O . THR A 1 699 ? 33.063 -7.611 -25.098 1.00 90.38 699 THR A O 1
ATOM 5713 N N . LEU A 1 700 ? 32.505 -7.909 -22.930 1.00 88.56 700 LEU A N 1
ATOM 5714 C CA . LEU A 1 700 ? 31.247 -8.616 -23.121 1.00 88.56 700 LEU A CA 1
ATOM 5715 C C . LEU A 1 700 ? 30.087 -7.692 -22.745 1.00 88.56 700 LEU A C 1
ATOM 5717 O O . LEU A 1 700 ? 29.621 -7.644 -21.605 1.00 88.56 700 LEU A O 1
ATOM 5721 N N . LYS A 1 701 ? 29.612 -6.937 -23.737 1.00 90.00 701 LYS A N 1
ATOM 5722 C CA . LYS A 1 701 ? 28.514 -5.984 -23.555 1.00 90.00 701 LYS A CA 1
ATOM 5723 C C . LYS A 1 701 ? 27.254 -6.677 -23.039 1.00 90.00 701 LYS A C 1
ATOM 5725 O O . LYS A 1 701 ? 26.687 -7.539 -23.704 1.00 90.00 701 LYS A O 1
ATOM 5730 N N . SER A 1 702 ? 26.821 -6.261 -21.859 1.00 93.88 702 SER A N 1
ATOM 5731 C CA . SER A 1 702 ? 25.617 -6.708 -21.170 1.00 93.88 702 SER A CA 1
ATOM 5732 C C . SER A 1 702 ? 25.019 -5.524 -20.414 1.00 93.88 702 SER A C 1
ATOM 5734 O O . SER A 1 702 ? 25.696 -4.513 -20.208 1.00 93.88 702 SER A O 1
ATOM 5736 N N . LEU A 1 703 ? 23.770 -5.658 -19.963 1.00 95.25 703 LEU A N 1
ATOM 5737 C CA . LEU A 1 703 ? 23.110 -4.624 -19.168 1.00 95.25 703 LEU A CA 1
ATOM 5738 C C . LEU A 1 703 ? 23.964 -4.209 -17.968 1.00 95.25 703 LEU A C 1
ATOM 5740 O O . LEU A 1 703 ? 24.183 -3.022 -17.738 1.00 95.25 703 LEU A O 1
ATOM 5744 N N . THR A 1 704 ? 24.474 -5.187 -17.222 1.00 96.19 704 THR A N 1
ATOM 5745 C CA . THR A 1 704 ? 25.241 -4.928 -16.006 1.00 96.19 704 THR A CA 1
ATOM 5746 C C . THR A 1 704 ? 26.621 -4.364 -16.309 1.00 96.19 704 THR A C 1
ATOM 5748 O O . THR A 1 704 ? 27.038 -3.451 -15.602 1.00 96.19 704 THR A O 1
ATOM 5751 N N . SER A 1 705 ? 27.314 -4.834 -17.353 1.00 95.62 705 SER A N 1
ATOM 5752 C CA . SER A 1 705 ? 28.664 -4.345 -17.667 1.00 95.62 705 SER A CA 1
ATOM 5753 C C . SER A 1 705 ? 28.646 -2.917 -18.210 1.00 95.62 705 SER A C 1
ATOM 5755 O O . SER A 1 705 ? 29.385 -2.071 -17.713 1.00 95.62 705 SER A O 1
ATOM 5757 N N . GLU A 1 706 ? 27.750 -2.602 -19.148 1.00 95.81 706 GLU A N 1
ATOM 5758 C CA . GLU A 1 706 ? 27.644 -1.247 -19.708 1.00 95.81 706 GLU A CA 1
ATOM 5759 C C . GLU A 1 706 ? 27.125 -0.236 -18.679 1.00 95.81 706 GLU A C 1
ATOM 5761 O O . GLU A 1 706 ? 27.623 0.887 -18.604 1.00 95.81 706 GLU A O 1
ATOM 5766 N N . TYR A 1 707 ? 26.156 -0.625 -17.844 1.00 96.25 707 TYR A N 1
ATOM 5767 C CA . TYR A 1 707 ? 25.628 0.267 -16.812 1.00 96.25 707 TYR A CA 1
ATOM 5768 C C . TYR A 1 707 ? 26.626 0.487 -15.663 1.00 96.25 707 TYR A C 1
ATOM 5770 O O . TYR A 1 707 ? 26.742 1.603 -15.154 1.00 96.25 707 TYR A O 1
ATOM 5778 N N . SER A 1 708 ? 27.389 -0.541 -15.278 1.00 94.88 708 SER A N 1
ATOM 5779 C CA . SER A 1 708 ? 28.448 -0.407 -14.267 1.00 94.88 708 SER A CA 1
ATOM 5780 C C . SER A 1 708 ? 29.588 0.485 -14.759 1.00 94.88 708 SER A C 1
ATOM 5782 O O . SER A 1 708 ? 30.014 1.374 -14.021 1.00 94.88 708 SER A O 1
ATOM 5784 N N . ASP A 1 709 ? 30.025 0.315 -16.011 1.00 95.00 709 ASP A N 1
ATOM 5785 C CA . ASP A 1 709 ? 31.024 1.179 -16.652 1.00 95.00 709 ASP A CA 1
ATOM 5786 C C . ASP A 1 709 ? 30.548 2.641 -16.693 1.00 95.00 709 ASP A C 1
ATOM 5788 O O . ASP A 1 709 ? 31.259 3.550 -16.252 1.00 95.00 709 ASP A O 1
ATOM 5792 N N . TYR A 1 710 ? 29.290 2.861 -17.086 1.00 94.06 710 TYR A N 1
ATOM 5793 C CA . TYR A 1 710 ? 28.657 4.178 -17.057 1.00 94.06 710 TYR A CA 1
ATOM 5794 C C . TYR A 1 710 ? 28.722 4.821 -15.661 1.00 94.06 710 TYR A C 1
ATOM 5796 O O . TYR A 1 710 ? 29.223 5.941 -15.526 1.00 94.06 710 TYR A O 1
ATOM 5804 N N . ILE A 1 711 ? 28.285 4.125 -14.605 1.00 94.94 711 ILE A N 1
ATOM 5805 C CA . ILE A 1 711 ? 28.315 4.660 -13.232 1.00 94.94 711 ILE A CA 1
ATOM 5806 C C . ILE A 1 711 ? 29.749 4.847 -12.715 1.00 94.94 711 ILE A C 1
ATOM 5808 O O . ILE A 1 711 ? 30.005 5.759 -11.928 1.00 94.94 711 ILE A O 1
ATOM 5812 N N . GLN A 1 712 ? 30.710 4.037 -13.156 1.00 92.44 712 GLN A N 1
ATOM 5813 C CA . GLN A 1 712 ? 32.107 4.161 -12.743 1.00 92.44 712 GLN A CA 1
ATOM 5814 C C . GLN A 1 712 ? 32.805 5.359 -13.405 1.00 92.44 712 GLN A C 1
ATOM 5816 O O . GLN A 1 712 ? 33.585 6.066 -12.754 1.00 92.44 712 GLN A O 1
ATOM 5821 N N . PHE A 1 713 ? 32.518 5.624 -14.683 1.00 93.00 713 PHE A N 1
ATOM 5822 C CA . PHE A 1 713 ? 33.258 6.593 -15.497 1.00 93.00 713 PHE A CA 1
ATOM 5823 C C . PHE A 1 713 ? 32.478 7.859 -15.875 1.00 93.00 713 PHE A C 1
ATOM 5825 O O . PHE A 1 713 ? 33.056 8.740 -16.519 1.00 93.00 713 PHE A O 1
ATOM 5832 N N . TYR A 1 714 ? 31.243 8.048 -15.390 1.00 93.44 714 TYR A N 1
ATOM 5833 C CA . TYR A 1 714 ? 30.403 9.218 -15.710 1.00 93.44 714 TYR A CA 1
ATOM 5834 C C . TYR A 1 714 ? 31.096 10.581 -15.516 1.00 93.44 714 TYR A C 1
ATOM 5836 O O . TYR A 1 714 ? 30.824 11.536 -16.242 1.00 93.44 714 TYR A O 1
ATOM 5844 N N . LYS A 1 715 ? 32.029 10.704 -14.558 1.00 90.81 715 LYS A N 1
ATOM 5845 C CA . LYS A 1 715 ? 32.785 11.952 -14.328 1.00 90.81 715 LYS A CA 1
ATOM 5846 C C . LYS A 1 715 ? 33.665 12.330 -15.525 1.00 90.81 715 LYS A C 1
ATOM 5848 O O . LYS A 1 715 ? 33.801 13.515 -15.831 1.00 90.81 715 LYS A O 1
ATOM 5853 N N . LYS A 1 716 ? 34.255 11.328 -16.187 1.00 90.50 716 LYS A N 1
ATOM 5854 C CA . LYS A 1 716 ? 35.176 11.482 -17.325 1.00 90.50 716 LYS A CA 1
ATOM 5855 C C . LYS A 1 716 ? 34.449 11.571 -18.669 1.00 90.50 716 LYS A C 1
ATOM 5857 O O . LYS A 1 716 ? 35.061 11.994 -19.647 1.00 90.50 716 LYS A O 1
ATOM 5862 N N . ASP A 1 717 ? 33.170 11.206 -18.717 1.00 87.75 717 ASP A N 1
ATOM 5863 C CA . ASP A 1 717 ? 32.365 11.271 -19.933 1.00 87.75 717 ASP A CA 1
ATOM 5864 C C . ASP A 1 717 ? 32.183 12.734 -20.382 1.00 87.75 717 ASP A C 1
ATOM 5866 O O . ASP A 1 717 ? 31.718 13.594 -19.623 1.00 87.75 717 ASP A O 1
ATOM 5870 N N . ARG A 1 718 ? 32.607 13.027 -21.617 1.00 84.19 718 ARG A N 1
ATOM 5871 C CA . ARG A 1 718 ? 32.502 14.358 -22.238 1.00 84.19 718 ARG A CA 1
ATOM 5872 C C . ARG A 1 718 ? 31.117 14.618 -22.831 1.00 84.19 718 ARG A C 1
ATOM 5874 O O . ARG A 1 718 ? 30.797 15.766 -23.109 1.00 84.19 718 ARG A O 1
ATOM 5881 N N . SER A 1 719 ? 30.312 13.575 -23.029 1.00 81.00 719 SER A N 1
ATOM 5882 C CA . SER A 1 719 ? 28.959 13.681 -23.581 1.00 81.00 719 SER A CA 1
ATOM 5883 C C . SER A 1 719 ? 27.913 14.115 -22.545 1.00 81.00 719 SER A C 1
ATOM 5885 O O . SER A 1 719 ? 26.827 14.560 -22.915 1.00 81.00 719 SER A O 1
ATOM 5887 N N . LEU A 1 720 ? 28.240 14.021 -21.250 1.00 88.69 720 LEU A N 1
ATOM 5888 C CA . LEU A 1 720 ? 27.366 14.417 -20.146 1.00 88.69 720 LEU A CA 1
ATOM 5889 C C . LEU A 1 720 ? 27.586 15.882 -19.754 1.00 88.69 720 LEU A C 1
ATOM 5891 O O . LEU A 1 720 ? 28.719 16.313 -19.534 1.00 88.69 720 LEU A O 1
ATOM 5895 N N . SER A 1 721 ? 26.490 16.626 -19.580 1.00 88.31 721 SER A N 1
ATOM 5896 C CA . SER A 1 721 ? 26.526 17.979 -19.019 1.00 88.31 721 SER A CA 1
ATOM 5897 C C . SER A 1 721 ? 26.938 17.967 -17.542 1.00 88.31 721 SER A C 1
ATOM 5899 O O . SER A 1 721 ? 26.719 16.986 -16.827 1.00 88.31 721 SER A O 1
ATOM 5901 N N . GLU A 1 722 ? 27.463 19.088 -17.041 1.00 88.19 722 GLU A N 1
ATOM 5902 C CA . GLU A 1 722 ? 27.831 19.212 -15.622 1.00 88.19 722 GLU A CA 1
ATOM 5903 C C . GLU A 1 722 ? 26.617 19.014 -14.699 1.00 88.19 722 GLU A C 1
ATOM 5905 O O . GLU A 1 722 ? 26.680 18.321 -13.684 1.00 88.19 722 GLU A O 1
ATOM 5910 N N . THR A 1 723 ? 25.452 19.512 -15.122 1.00 88.94 723 THR A N 1
ATOM 5911 C CA . THR A 1 723 ? 24.175 19.291 -14.433 1.00 88.94 723 THR A CA 1
ATOM 5912 C C . THR A 1 723 ? 23.785 17.811 -14.371 1.00 88.94 723 THR A C 1
ATOM 5914 O O . THR A 1 723 ? 23.290 17.353 -13.340 1.00 88.94 723 THR A O 1
ATOM 5917 N N . ALA A 1 724 ? 24.033 17.034 -15.431 1.00 88.38 724 ALA A N 1
ATOM 5918 C CA . ALA A 1 724 ? 23.779 15.595 -15.442 1.00 88.38 724 ALA A CA 1
ATOM 5919 C C . ALA A 1 724 ? 24.741 14.849 -14.506 1.00 88.38 724 ALA A C 1
ATOM 5921 O O . ALA A 1 724 ? 24.306 13.975 -13.758 1.00 88.38 724 ALA A O 1
ATOM 5922 N N . LYS A 1 725 ? 26.023 15.233 -14.470 1.00 92.00 725 LYS A N 1
ATOM 5923 C CA . LYS A 1 725 ? 27.015 14.649 -13.550 1.00 92.00 725 LYS A CA 1
ATOM 5924 C C . LYS A 1 725 ? 26.648 14.882 -12.085 1.00 92.00 725 LYS A C 1
ATOM 5926 O O . LYS A 1 725 ? 26.775 13.964 -11.272 1.00 92.00 725 LYS A O 1
ATOM 5931 N N . ILE A 1 726 ? 26.144 16.068 -11.744 1.00 92.31 726 ILE A N 1
ATOM 5932 C CA . ILE A 1 726 ? 25.646 16.361 -10.392 1.00 92.31 726 ILE A CA 1
ATOM 5933 C C . ILE A 1 726 ? 24.454 15.456 -10.052 1.00 92.31 726 ILE A C 1
ATOM 5935 O O . ILE A 1 726 ? 24.472 14.817 -9.002 1.00 92.31 726 ILE A O 1
ATOM 5939 N N . LYS A 1 727 ? 23.472 15.316 -10.956 1.00 91.75 727 LYS A N 1
ATOM 5940 C CA . LYS A 1 727 ? 22.313 14.425 -10.749 1.00 91.75 727 LYS A CA 1
ATOM 5941 C C . LYS A 1 727 ? 22.726 12.971 -10.509 1.00 91.75 727 LYS A C 1
ATOM 5943 O O . LYS A 1 727 ? 22.245 12.359 -9.559 1.00 91.75 727 LYS A O 1
ATOM 5948 N N . ILE A 1 728 ? 23.660 12.447 -11.307 1.00 93.19 728 ILE A N 1
ATOM 5949 C CA . ILE A 1 728 ? 24.192 11.083 -11.143 1.00 93.19 728 ILE A CA 1
ATOM 5950 C C . ILE A 1 728 ? 24.871 10.936 -9.778 1.00 93.19 728 ILE A C 1
ATOM 5952 O O . ILE A 1 728 ? 24.619 9.973 -9.058 1.00 93.19 728 ILE A O 1
ATOM 5956 N N . LYS A 1 729 ? 25.684 11.919 -9.365 1.00 93.38 729 LYS A N 1
ATOM 5957 C CA . LYS A 1 729 ? 26.318 11.917 -8.037 1.00 93.38 729 LYS A CA 1
ATOM 5958 C C . LYS A 1 729 ? 25.275 11.852 -6.915 1.00 93.38 729 LYS A C 1
ATOM 5960 O O . LYS A 1 729 ? 25.433 11.050 -5.997 1.00 93.38 729 LYS A O 1
ATOM 5965 N N . THR A 1 730 ? 24.213 12.653 -6.996 1.00 93.94 730 THR A N 1
ATOM 5966 C CA . THR A 1 730 ? 23.113 12.647 -6.018 1.00 93.94 730 THR A CA 1
ATOM 5967 C C . THR A 1 730 ? 22.374 11.308 -6.002 1.00 93.94 730 THR A C 1
ATOM 5969 O O . THR A 1 730 ? 22.069 10.790 -4.931 1.00 93.94 730 THR A O 1
ATOM 5972 N N . GLN A 1 731 ? 22.130 10.706 -7.166 1.00 92.38 731 GLN A N 1
ATOM 5973 C CA . GLN A 1 731 ? 21.482 9.397 -7.278 1.00 92.38 731 GLN A CA 1
ATOM 5974 C C . GLN A 1 731 ? 22.331 8.271 -6.670 1.00 92.38 731 GLN A C 1
ATOM 5976 O O . GLN A 1 731 ? 21.801 7.429 -5.946 1.00 92.38 731 GLN A O 1
ATOM 5981 N N . ILE A 1 732 ? 23.649 8.282 -6.897 1.00 93.19 732 ILE A N 1
ATOM 5982 C CA . ILE A 1 732 ? 24.594 7.340 -6.274 1.00 93.19 732 ILE A CA 1
ATOM 5983 C C . ILE A 1 732 ? 24.550 7.478 -4.749 1.00 93.19 732 ILE A C 1
ATOM 5985 O O . ILE A 1 732 ? 24.480 6.472 -4.044 1.00 93.19 732 ILE A O 1
ATOM 5989 N N . GLN A 1 733 ? 24.554 8.712 -4.236 1.00 92.44 733 GLN A N 1
ATOM 5990 C CA . GLN A 1 733 ? 24.466 8.978 -2.797 1.00 92.44 733 GLN A CA 1
ATOM 5991 C C . GLN A 1 733 ? 23.140 8.485 -2.204 1.00 92.44 733 GLN A C 1
ATOM 5993 O O . GLN A 1 733 ? 23.156 7.779 -1.200 1.00 92.44 733 GLN A O 1
ATOM 5998 N N . LYS A 1 734 ? 22.005 8.789 -2.850 1.00 93.25 734 LYS A N 1
ATOM 5999 C CA . LYS A 1 734 ? 20.664 8.365 -2.407 1.00 93.25 734 LYS A CA 1
ATOM 6000 C C . LYS A 1 734 ? 20.540 6.842 -2.287 1.00 93.25 734 LYS A C 1
ATOM 6002 O O . LYS A 1 734 ? 19.891 6.352 -1.369 1.00 93.25 734 LYS A O 1
ATOM 6007 N N . ASN A 1 735 ? 21.174 6.105 -3.195 1.00 92.44 735 ASN A N 1
ATOM 6008 C CA . ASN A 1 735 ? 21.114 4.644 -3.258 1.00 92.44 735 ASN A CA 1
ATOM 6009 C C . ASN A 1 735 ? 22.314 3.952 -2.582 1.00 92.44 735 ASN A C 1
ATOM 6011 O O . ASN A 1 735 ? 22.566 2.771 -2.820 1.00 92.44 735 ASN A O 1
ATOM 6015 N N . ASN A 1 736 ? 23.079 4.665 -1.745 1.00 91.50 736 ASN A N 1
ATOM 6016 C CA . ASN A 1 736 ? 24.242 4.131 -1.020 1.00 91.50 736 ASN A CA 1
ATOM 6017 C C . ASN A 1 736 ? 25.287 3.443 -1.923 1.00 91.50 736 ASN A C 1
ATOM 6019 O O . ASN A 1 736 ? 25.930 2.477 -1.516 1.00 91.50 736 ASN A O 1
ATOM 6023 N N . GLY A 1 737 ? 25.428 3.895 -3.172 1.00 90.56 737 GLY A N 1
ATOM 6024 C CA . GLY A 1 737 ? 26.351 3.313 -4.150 1.00 90.56 737 GLY A CA 1
ATOM 6025 C C . GLY A 1 737 ? 25.981 1.916 -4.660 1.00 90.56 737 GLY A C 1
ATOM 6026 O O . GLY A 1 737 ? 26.771 1.313 -5.384 1.00 90.56 737 GLY A O 1
ATOM 6027 N N . LYS A 1 738 ? 24.802 1.383 -4.319 1.00 93.81 738 LYS A N 1
ATOM 6028 C CA . LYS A 1 738 ? 24.359 0.068 -4.794 1.00 93.81 738 LYS A CA 1
ATOM 6029 C C . LYS A 1 738 ? 23.911 0.161 -6.249 1.00 93.81 738 LYS A C 1
ATOM 6031 O O . LYS A 1 738 ? 22.868 0.738 -6.536 1.00 93.81 738 LYS A O 1
ATOM 6036 N N . LEU A 1 739 ? 24.686 -0.437 -7.155 1.00 94.88 739 LEU A N 1
ATOM 6037 C CA . LEU A 1 739 ? 24.429 -0.385 -8.602 1.00 94.88 739 LEU A CA 1
ATOM 6038 C C . LEU A 1 739 ? 23.027 -0.868 -8.983 1.00 94.88 739 LEU A C 1
ATOM 6040 O O . LEU A 1 739 ? 22.372 -0.202 -9.776 1.00 94.88 739 LEU A O 1
ATOM 6044 N N . ARG A 1 740 ? 22.549 -1.956 -8.364 1.00 95.81 740 ARG A N 1
ATOM 6045 C CA . ARG A 1 740 ? 21.179 -2.450 -8.557 1.00 95.81 740 ARG A CA 1
ATOM 6046 C C . ARG A 1 740 ? 20.146 -1.371 -8.241 1.00 95.81 740 ARG A C 1
ATOM 6048 O O . ARG A 1 740 ? 19.351 -1.029 -9.097 1.00 95.81 740 ARG A O 1
ATOM 6055 N N . ASP A 1 741 ? 20.193 -0.799 -7.039 1.00 95.75 741 ASP A N 1
ATOM 6056 C CA . ASP A 1 741 ? 19.193 0.176 -6.591 1.00 95.75 741 ASP A CA 1
ATOM 6057 C C . ASP A 1 741 ? 19.250 1.473 -7.441 1.00 95.75 741 ASP A C 1
ATOM 6059 O O . ASP A 1 741 ? 18.225 2.106 -7.698 1.00 95.75 741 ASP A O 1
ATOM 6063 N N . ILE A 1 742 ? 20.441 1.851 -7.933 1.00 96.88 742 ILE A N 1
ATOM 6064 C CA . ILE A 1 742 ? 20.622 2.960 -8.890 1.00 96.88 742 ILE A CA 1
ATOM 6065 C C . ILE A 1 742 ? 19.952 2.629 -10.231 1.00 96.88 742 ILE A C 1
ATOM 6067 O O . ILE A 1 742 ? 19.153 3.432 -10.716 1.00 96.88 742 ILE A O 1
ATOM 6071 N N . PHE A 1 743 ? 20.238 1.448 -10.788 1.00 97.81 743 PHE A N 1
ATOM 6072 C CA . PHE A 1 743 ? 19.628 0.955 -12.022 1.00 97.81 743 PHE A CA 1
ATOM 6073 C C . PHE A 1 743 ? 18.106 0.899 -11.913 1.00 97.81 743 PHE A C 1
ATOM 6075 O O . PHE A 1 743 ? 17.415 1.414 -12.787 1.00 97.81 743 PHE A O 1
ATOM 6082 N N . THR A 1 744 ? 17.578 0.334 -10.829 1.00 97.44 744 THR A N 1
ATOM 6083 C CA . THR A 1 744 ? 16.136 0.202 -10.607 1.00 97.44 744 THR A CA 1
ATOM 6084 C C . THR A 1 744 ? 15.456 1.568 -10.553 1.00 97.44 744 THR A C 1
ATOM 6086 O O . THR A 1 744 ? 14.406 1.749 -11.163 1.00 97.44 744 THR A O 1
ATOM 6089 N N . SER A 1 745 ? 16.089 2.576 -9.942 1.00 96.81 745 SER A N 1
ATOM 6090 C CA . SER A 1 745 ? 15.579 3.954 -9.972 1.00 96.81 745 SER A CA 1
ATOM 6091 C C . SER A 1 745 ? 15.524 4.543 -11.389 1.00 96.81 745 SER A C 1
ATOM 6093 O O . SER A 1 745 ? 14.613 5.318 -11.676 1.00 96.81 745 SER A O 1
ATOM 6095 N N . ASP A 1 746 ? 16.473 4.215 -12.269 1.00 97.69 746 ASP A N 1
ATOM 6096 C CA . ASP A 1 746 ? 16.414 4.624 -13.680 1.00 97.69 746 ASP A CA 1
ATOM 6097 C C . ASP A 1 746 ? 15.381 3.804 -14.464 1.00 97.69 746 ASP A C 1
ATOM 6099 O O . ASP A 1 746 ? 14.705 4.347 -15.337 1.00 97.69 746 ASP A O 1
ATOM 6103 N N . TYR A 1 747 ? 15.220 2.519 -14.140 1.00 98.25 747 TYR A N 1
ATOM 6104 C CA . TYR A 1 747 ? 14.219 1.635 -14.737 1.00 98.25 747 TYR A CA 1
ATOM 6105 C C . TYR A 1 747 ? 12.789 2.088 -14.405 1.00 98.25 747 TYR A C 1
ATOM 6107 O O . TYR A 1 747 ? 11.929 2.122 -15.282 1.00 98.25 747 TYR A O 1
ATOM 6115 N N . GLU A 1 748 ? 12.531 2.548 -13.180 1.00 97.69 748 GLU A N 1
ATOM 6116 C CA . GLU A 1 748 ? 11.255 3.178 -12.819 1.00 97.69 748 GLU A CA 1
ATOM 6117 C C . GLU A 1 748 ? 10.960 4.391 -13.715 1.00 97.69 748 GLU A C 1
ATOM 6119 O O . GLU A 1 748 ? 9.841 4.559 -14.206 1.00 97.69 748 GLU A O 1
ATOM 6124 N N . VAL A 1 749 ? 11.971 5.224 -13.993 1.00 97.50 749 VAL A N 1
ATOM 6125 C CA . VAL A 1 749 ? 11.823 6.372 -14.900 1.00 97.50 749 VAL A CA 1
ATOM 6126 C C . VAL A 1 749 ? 11.621 5.919 -16.350 1.00 97.50 749 VAL A C 1
ATOM 6128 O O . VAL A 1 749 ? 10.810 6.511 -17.071 1.00 97.50 749 VAL A O 1
ATOM 6131 N N . TRP A 1 750 ? 12.317 4.858 -16.763 1.00 97.38 750 TRP A N 1
ATOM 6132 C CA . TRP A 1 750 ? 12.201 4.233 -18.080 1.00 97.38 750 TRP A CA 1
ATOM 6133 C C . TRP A 1 750 ? 10.763 3.792 -18.367 1.00 97.38 750 TRP A C 1
ATOM 6135 O O . TRP A 1 750 ? 10.170 4.186 -19.376 1.00 97.38 750 TRP A O 1
ATOM 6145 N N . ILE A 1 751 ? 10.170 3.051 -17.431 1.00 97.62 751 ILE A N 1
ATOM 6146 C CA . ILE A 1 751 ? 8.812 2.521 -17.552 1.00 97.62 751 ILE A CA 1
ATOM 6147 C C . ILE A 1 751 ? 7.758 3.623 -17.408 1.00 97.62 751 ILE A C 1
ATOM 6149 O O . ILE A 1 751 ? 6.817 3.669 -18.200 1.00 97.62 751 ILE A O 1
ATOM 6153 N N . ASN A 1 752 ? 7.899 4.541 -16.447 1.00 95.56 752 ASN A N 1
ATOM 6154 C CA . ASN A 1 752 ? 6.834 5.502 -16.133 1.00 95.56 752 ASN A CA 1
ATOM 6155 C C . ASN A 1 752 ? 6.808 6.753 -17.025 1.00 95.56 752 ASN A C 1
ATOM 6157 O O . ASN A 1 752 ? 5.731 7.348 -17.185 1.00 95.56 752 ASN A O 1
ATOM 6161 N N . TYR A 1 753 ? 7.951 7.152 -17.598 1.00 95.88 753 TYR A N 1
ATOM 6162 C CA . TYR A 1 753 ? 8.099 8.419 -18.330 1.00 95.88 753 TYR A CA 1
ATOM 6163 C C . TYR A 1 753 ? 8.666 8.252 -19.742 1.00 95.88 753 TYR A C 1
ATOM 6165 O O . TYR A 1 753 ? 8.045 8.731 -20.693 1.00 95.88 753 TYR A O 1
ATOM 6173 N N . GLU A 1 754 ? 9.803 7.570 -19.909 1.00 95.38 754 GLU A N 1
ATOM 6174 C CA . GLU A 1 754 ? 10.452 7.450 -21.230 1.00 95.38 754 GLU A CA 1
ATOM 6175 C C . GLU A 1 754 ? 9.583 6.655 -22.213 1.00 95.38 754 GLU A C 1
ATOM 6177 O O . GLU A 1 754 ? 9.467 7.043 -23.374 1.00 95.38 754 GLU A O 1
ATOM 6182 N N . SER A 1 755 ? 8.869 5.630 -21.733 1.00 93.88 755 SER A N 1
ATOM 6183 C CA . SER A 1 755 ? 7.879 4.878 -22.521 1.00 93.88 755 SER A CA 1
ATOM 6184 C C . SER A 1 755 ? 6.784 5.766 -23.130 1.00 93.88 755 SER A C 1
ATOM 6186 O O . SER A 1 755 ? 6.226 5.439 -24.178 1.00 93.88 755 SER A O 1
ATOM 6188 N N . LYS A 1 756 ? 6.489 6.917 -22.508 1.00 92.88 756 LYS A N 1
ATOM 6189 C CA . LYS A 1 756 ? 5.489 7.909 -22.941 1.00 92.88 756 LYS A CA 1
ATOM 6190 C C . LYS A 1 756 ? 6.091 9.052 -23.770 1.00 92.88 756 LYS A C 1
ATOM 6192 O O . LYS A 1 756 ? 5.367 9.975 -24.126 1.00 92.88 756 LYS A O 1
ATOM 6197 N N . GLY A 1 757 ? 7.393 9.016 -24.063 1.00 89.62 757 GLY A N 1
ATOM 6198 C CA . GLY A 1 757 ? 8.108 10.071 -24.793 1.00 89.62 757 GLY A CA 1
ATOM 6199 C C . GLY A 1 757 ? 8.578 11.240 -23.923 1.00 89.62 757 GLY A C 1
ATOM 6200 O O . GLY A 1 757 ? 9.076 12.234 -24.448 1.00 89.62 757 GLY A O 1
ATOM 6201 N N . ILE A 1 758 ? 8.457 11.140 -22.593 1.00 92.00 758 ILE A N 1
ATOM 6202 C CA . ILE A 1 758 ? 8.918 12.174 -21.659 1.00 92.00 758 ILE A CA 1
ATOM 6203 C C . ILE A 1 758 ? 10.380 11.885 -21.292 1.00 92.00 758 ILE A C 1
ATOM 6205 O O . ILE A 1 758 ? 10.665 11.092 -20.395 1.00 92.00 758 ILE A O 1
ATOM 6209 N N . ALA A 1 759 ? 11.308 12.544 -21.987 1.00 90.00 759 ALA A N 1
ATOM 6210 C CA . ALA A 1 759 ? 12.747 12.359 -21.809 1.00 90.00 759 ALA A CA 1
ATOM 6211 C C . ALA A 1 759 ? 13.244 12.928 -20.461 1.00 90.00 759 ALA A C 1
ATOM 6213 O O . ALA A 1 759 ? 13.397 14.140 -20.301 1.00 90.00 759 ALA A O 1
ATOM 6214 N N . ARG A 1 760 ? 13.522 12.052 -19.489 1.00 92.12 760 ARG A N 1
ATOM 6215 C CA . ARG A 1 760 ? 14.058 12.397 -18.155 1.00 92.12 760 ARG A CA 1
ATOM 6216 C C . ARG A 1 760 ? 15.450 11.824 -17.905 1.00 92.12 760 ARG A C 1
ATOM 6218 O O . ARG A 1 760 ? 16.227 12.420 -17.159 1.00 92.12 760 ARG A O 1
ATOM 6225 N N . LEU A 1 761 ? 15.764 10.690 -18.524 1.00 93.31 761 LEU A N 1
ATOM 6226 C CA . LEU A 1 761 ? 17.073 10.056 -18.465 1.00 93.31 761 LEU A CA 1
ATOM 6227 C C . LEU A 1 761 ? 18.055 10.786 -19.387 1.00 93.31 761 LEU A C 1
ATOM 6229 O O . LEU A 1 761 ? 17.680 11.459 -20.352 1.00 93.31 761 LEU A O 1
ATOM 6233 N N . ASN A 1 762 ? 19.348 10.662 -19.104 1.00 92.00 762 ASN A N 1
ATOM 6234 C CA . ASN A 1 762 ? 20.366 11.164 -20.024 1.00 92.00 762 ASN A CA 1
ATOM 6235 C C . ASN A 1 762 ? 20.528 10.227 -21.236 1.00 92.00 762 ASN A C 1
ATOM 6237 O O . ASN A 1 762 ? 20.020 9.104 -21.255 1.00 92.00 762 ASN A O 1
ATOM 6241 N N . LYS A 1 763 ? 21.244 10.701 -22.263 1.00 89.81 763 LYS A N 1
ATOM 6242 C CA . LYS A 1 763 ? 21.449 9.958 -23.515 1.00 89.81 763 LYS A CA 1
ATOM 6243 C C . LYS A 1 763 ? 22.119 8.596 -23.286 1.00 89.81 763 LYS A C 1
ATOM 6245 O O . LYS A 1 763 ? 21.701 7.619 -23.896 1.00 89.81 763 LYS A O 1
ATOM 6250 N N . THR A 1 764 ? 23.112 8.521 -22.402 1.00 91.00 764 THR A N 1
ATOM 6251 C CA . THR A 1 764 ? 23.867 7.290 -22.130 1.00 91.00 764 THR A CA 1
ATOM 6252 C C . THR A 1 764 ? 22.984 6.215 -21.499 1.00 91.00 764 THR A C 1
ATOM 6254 O O . THR A 1 764 ? 22.909 5.107 -22.025 1.00 91.00 764 THR A O 1
ATOM 6257 N N . VAL A 1 765 ? 22.231 6.551 -20.447 1.00 93.75 765 VAL A N 1
ATOM 6258 C CA . VAL A 1 765 ? 21.289 5.615 -19.807 1.00 93.75 765 VAL A CA 1
ATOM 6259 C C . VAL A 1 765 ? 20.195 5.193 -20.779 1.00 93.75 765 VAL A C 1
ATOM 6261 O O . VAL A 1 765 ? 19.896 4.007 -20.879 1.00 93.75 765 VAL A O 1
ATOM 6264 N N . ARG A 1 766 ? 19.634 6.139 -21.545 1.00 94.19 766 ARG A N 1
ATOM 6265 C CA . ARG A 1 766 ? 18.624 5.837 -22.568 1.00 94.19 766 ARG A CA 1
ATOM 6266 C C . ARG A 1 766 ? 19.142 4.824 -23.588 1.00 94.19 766 ARG A C 1
ATOM 6268 O O . ARG A 1 766 ? 18.413 3.899 -23.917 1.00 94.19 766 ARG A O 1
ATOM 6275 N N . ASN A 1 767 ? 20.384 4.960 -24.055 1.00 92.56 767 ASN A N 1
ATOM 6276 C CA . ASN A 1 767 ? 20.987 4.001 -24.985 1.00 92.56 767 ASN A CA 1
ATOM 6277 C C . ASN A 1 767 ? 21.080 2.595 -24.375 1.00 92.56 767 ASN A C 1
ATOM 6279 O O . ASN A 1 767 ? 20.700 1.624 -25.027 1.00 92.56 767 ASN A O 1
ATOM 6283 N N . ILE A 1 768 ? 21.560 2.495 -23.131 1.00 94.75 768 ILE A N 1
ATOM 6284 C CA . ILE A 1 768 ? 21.704 1.217 -22.417 1.00 94.75 768 ILE A CA 1
ATOM 6285 C C . ILE A 1 768 ? 20.326 0.569 -22.220 1.00 94.75 768 ILE A C 1
ATOM 6287 O O . ILE A 1 768 ? 20.130 -0.592 -22.580 1.00 94.75 768 ILE A O 1
ATOM 6291 N N . MET A 1 769 ? 19.350 1.330 -21.712 1.00 95.56 769 MET A N 1
ATOM 6292 C CA . MET A 1 769 ? 17.987 0.849 -21.472 1.00 95.56 769 MET A CA 1
ATOM 6293 C C . MET A 1 769 ? 17.283 0.450 -22.769 1.00 95.56 769 MET A C 1
ATOM 6295 O O . MET A 1 769 ? 16.677 -0.609 -22.819 1.00 95.56 769 MET A O 1
ATOM 6299 N N . TYR A 1 770 ? 17.407 1.225 -23.848 1.00 93.69 770 TYR A N 1
ATOM 6300 C CA . TYR A 1 770 ? 16.777 0.883 -25.128 1.00 93.69 770 TYR A CA 1
ATOM 6301 C C . TYR A 1 770 ? 17.348 -0.410 -25.725 1.00 93.69 770 TYR A C 1
ATOM 6303 O O . TYR A 1 770 ? 16.623 -1.165 -26.368 1.00 93.69 770 TYR A O 1
ATOM 6311 N N . HIS A 1 771 ? 18.641 -0.681 -25.520 1.00 91.94 771 HIS A N 1
ATOM 6312 C CA . HIS A 1 771 ? 19.271 -1.896 -26.029 1.00 91.94 771 HIS A CA 1
ATOM 6313 C C . HIS A 1 771 ? 18.896 -3.138 -25.213 1.00 91.94 771 HIS A C 1
ATOM 6315 O O . HIS A 1 771 ? 18.540 -4.164 -25.793 1.00 91.94 771 HIS A O 1
ATOM 6321 N N . HIS A 1 772 ? 18.957 -3.034 -23.883 1.00 93.62 772 HIS A N 1
ATOM 6322 C CA . HIS A 1 772 ? 18.824 -4.182 -22.980 1.00 93.62 772 HIS A CA 1
ATOM 6323 C C . HIS A 1 772 ? 17.432 -4.353 -22.381 1.00 93.62 772 HIS A C 1
ATOM 6325 O O . HIS A 1 772 ? 17.051 -5.480 -22.093 1.00 93.62 772 HIS A O 1
ATOM 6331 N N . CYS A 1 773 ? 16.671 -3.273 -22.213 1.00 95.38 773 CYS A N 1
ATOM 6332 C CA . CYS A 1 773 ? 15.286 -3.244 -21.724 1.00 95.38 773 CYS A CA 1
ATOM 6333 C C . CYS A 1 773 ? 14.350 -2.639 -22.796 1.00 95.38 773 CYS A C 1
ATOM 6335 O O . CYS A 1 773 ? 13.708 -1.609 -22.553 1.00 95.38 773 CYS A O 1
ATOM 6337 N N . PRO A 1 774 ? 14.333 -3.198 -24.021 1.00 93.81 774 PRO A N 1
ATOM 6338 C CA . PRO A 1 774 ? 13.656 -2.589 -25.154 1.00 93.81 774 PRO A CA 1
ATOM 6339 C C . PRO A 1 774 ? 12.151 -2.472 -24.947 1.00 93.81 774 PRO A C 1
ATOM 6341 O O . PRO A 1 774 ? 11.493 -3.401 -24.478 1.00 93.81 774 PRO A O 1
ATOM 6344 N N . PHE A 1 775 ? 11.601 -1.346 -25.401 1.00 95.00 775 PHE A N 1
ATOM 6345 C CA . PHE A 1 775 ? 10.160 -1.174 -25.429 1.00 95.00 775 PHE A CA 1
ATOM 6346 C C . PHE A 1 775 ? 9.488 -2.117 -26.434 1.00 95.00 775 PHE A C 1
ATOM 6348 O O . PHE A 1 775 ? 10.084 -2.506 -27.445 1.00 95.00 775 PHE A O 1
ATOM 6355 N N . SER A 1 776 ? 8.216 -2.426 -26.199 1.00 93.06 776 SER A N 1
ATOM 6356 C CA . SER A 1 776 ? 7.370 -3.126 -27.162 1.00 93.06 776 SER A CA 1
ATOM 6357 C C . SER A 1 776 ? 7.284 -2.368 -28.488 1.00 93.06 776 SER A C 1
ATOM 6359 O O . SER A 1 776 ? 7.405 -1.139 -28.549 1.00 93.06 776 SER A O 1
ATOM 6361 N N . LYS A 1 777 ? 7.071 -3.112 -29.577 1.00 91.50 777 LYS A N 1
ATOM 6362 C CA . LYS A 1 777 ? 6.997 -2.553 -30.932 1.00 91.50 777 LYS A CA 1
ATOM 6363 C C . LYS A 1 777 ? 6.057 -1.335 -31.052 1.00 91.50 777 LYS A C 1
ATOM 6365 O O . LYS A 1 777 ? 6.531 -0.322 -31.558 1.00 91.50 777 LYS A O 1
ATOM 6370 N N . PRO A 1 778 ? 4.813 -1.343 -30.522 1.00 92.50 778 PRO A N 1
ATOM 6371 C CA . PRO A 1 778 ? 3.921 -0.182 -30.625 1.00 92.50 778 PRO A CA 1
ATOM 6372 C C . PRO A 1 778 ? 4.494 1.092 -29.989 1.00 92.50 778 PRO A C 1
ATOM 6374 O O . PRO A 1 778 ? 4.326 2.194 -30.510 1.00 92.50 778 PRO A O 1
ATOM 6377 N N . ILE A 1 779 ? 5.200 0.952 -28.863 1.00 93.81 779 ILE A N 1
ATOM 6378 C CA . ILE A 1 779 ? 5.836 2.083 -28.186 1.00 93.81 779 ILE A CA 1
ATOM 6379 C C . ILE A 1 779 ? 7.050 2.556 -28.981 1.00 93.81 779 ILE A C 1
ATOM 6381 O O . ILE A 1 779 ? 7.219 3.762 -29.153 1.00 93.81 779 ILE A O 1
ATOM 6385 N N . ARG A 1 780 ? 7.872 1.634 -29.497 1.00 92.44 780 ARG A N 1
ATOM 6386 C CA . ARG A 1 780 ? 9.037 1.980 -30.324 1.00 92.44 780 ARG A CA 1
ATOM 6387 C C . ARG A 1 780 ? 8.628 2.754 -31.573 1.00 92.44 780 ARG A C 1
ATOM 6389 O O . ARG A 1 780 ? 9.182 3.826 -31.791 1.00 92.44 780 ARG A O 1
ATOM 6396 N N . ASP A 1 781 ? 7.623 2.276 -32.303 1.00 91.50 781 ASP A N 1
ATOM 6397 C CA . ASP A 1 781 ? 7.116 2.918 -33.523 1.00 91.50 781 ASP A CA 1
ATOM 6398 C C . ASP A 1 781 ? 6.627 4.353 -33.237 1.00 91.50 781 ASP A C 1
ATOM 6400 O O . ASP A 1 781 ? 6.889 5.281 -33.999 1.00 91.50 781 ASP A O 1
ATOM 6404 N N . ARG A 1 782 ? 5.981 4.578 -32.084 1.00 92.62 782 ARG A N 1
ATOM 6405 C CA . ARG A 1 782 ? 5.596 5.927 -31.638 1.00 92.62 782 ARG A CA 1
ATOM 6406 C C . ARG A 1 782 ? 6.808 6.794 -31.287 1.00 92.62 782 ARG A C 1
ATOM 6408 O O . ARG A 1 782 ? 6.824 7.979 -31.624 1.00 92.62 782 ARG A O 1
ATOM 6415 N N . LEU A 1 783 ? 7.785 6.230 -30.576 1.00 91.06 783 LEU A N 1
ATOM 6416 C CA . LEU A 1 783 ? 8.972 6.945 -30.104 1.00 91.06 783 LEU A CA 1
ATOM 6417 C C . LEU A 1 783 ? 9.939 7.320 -31.233 1.00 91.06 783 LEU A C 1
ATOM 6419 O O . LEU A 1 783 ? 10.690 8.276 -31.063 1.00 91.06 783 LEU A O 1
ATOM 6423 N N . GLU A 1 784 ? 9.893 6.654 -32.390 1.00 87.94 784 GLU A N 1
ATOM 6424 C CA . GLU A 1 784 ? 10.683 7.033 -33.576 1.00 87.94 784 GLU A CA 1
ATOM 6425 C C . GLU A 1 784 ? 10.412 8.471 -34.045 1.00 87.94 784 GLU A C 1
ATOM 6427 O O . GLU A 1 784 ? 11.298 9.106 -34.607 1.00 87.94 784 GLU A O 1
ATOM 6432 N N . ASN A 1 785 ? 9.236 9.032 -33.745 1.00 87.38 785 ASN A N 1
ATOM 6433 C CA . ASN A 1 785 ? 8.913 10.426 -34.069 1.00 87.38 785 ASN A CA 1
ATOM 6434 C C . ASN A 1 785 ? 9.583 11.447 -33.131 1.00 87.38 785 ASN A C 1
ATOM 6436 O O . ASN A 1 785 ? 9.548 12.649 -33.393 1.00 87.38 785 ASN A O 1
ATOM 6440 N N . PHE A 1 786 ? 10.176 11.000 -32.022 1.00 88.75 786 PHE A N 1
ATOM 6441 C CA . PHE A 1 786 ? 10.792 11.872 -31.030 1.00 88.75 786 PHE A CA 1
ATOM 6442 C C . PHE A 1 786 ? 12.303 11.978 -31.283 1.00 88.75 786 PHE A C 1
ATOM 6444 O O . PHE A 1 786 ? 12.995 10.956 -31.251 1.00 88.75 786 PHE A O 1
ATOM 6451 N N . PRO A 1 787 ? 12.871 13.196 -31.423 1.00 87.62 787 PRO A N 1
ATOM 6452 C CA . PRO A 1 787 ? 14.289 13.388 -31.751 1.00 87.62 787 PRO A CA 1
ATOM 6453 C C . PRO A 1 787 ? 15.273 12.664 -30.821 1.00 87.62 787 PRO A C 1
ATOM 6455 O O . PRO A 1 787 ? 16.353 12.265 -31.244 1.00 87.62 787 PRO A O 1
ATOM 6458 N N . ALA A 1 788 ? 14.900 12.457 -29.555 1.00 86.88 788 ALA A N 1
ATOM 6459 C CA . ALA A 1 788 ? 15.734 11.777 -28.566 1.00 86.88 788 ALA A CA 1
ATOM 6460 C C . ALA A 1 788 ? 15.945 10.270 -28.834 1.00 86.88 788 ALA A C 1
ATOM 6462 O O . ALA A 1 788 ? 16.854 9.687 -28.238 1.00 86.88 788 ALA A O 1
ATOM 6463 N N . PHE A 1 789 ? 15.126 9.645 -29.691 1.00 90.31 789 PHE A N 1
ATOM 6464 C CA . PHE A 1 789 ? 15.121 8.196 -29.927 1.00 90.31 789 PHE A CA 1
ATOM 6465 C C . PHE A 1 789 ? 15.471 7.783 -31.363 1.00 90.31 789 PHE A C 1
ATOM 6467 O O . PHE A 1 789 ? 15.822 6.622 -31.557 1.00 90.31 789 PHE A O 1
ATOM 6474 N N . VAL A 1 790 ? 15.429 8.697 -32.342 1.00 87.56 790 VAL A N 1
ATOM 6475 C CA . VAL A 1 790 ? 15.613 8.402 -33.782 1.00 87.56 790 VAL A CA 1
ATOM 6476 C C . VAL A 1 790 ? 16.864 7.557 -34.057 1.00 87.56 790 VAL A C 1
ATOM 6478 O O . VAL A 1 790 ? 16.775 6.464 -34.623 1.00 87.56 790 VAL A O 1
ATOM 6481 N N . ASP A 1 791 ? 18.031 8.027 -33.608 1.00 87.50 791 ASP A N 1
ATOM 6482 C CA . ASP A 1 791 ? 19.312 7.351 -33.858 1.00 87.50 791 ASP A CA 1
ATOM 6483 C C . ASP A 1 791 ? 19.362 5.958 -33.206 1.00 87.50 791 ASP A C 1
ATOM 6485 O O . ASP A 1 791 ? 19.851 4.987 -33.790 1.00 87.50 791 ASP A O 1
ATOM 6489 N N . ILE A 1 792 ? 18.830 5.859 -31.985 1.00 90.12 792 ILE A N 1
ATOM 6490 C CA . ILE A 1 792 ? 18.869 4.653 -31.152 1.00 90.12 792 ILE A CA 1
ATOM 6491 C C . ILE A 1 792 ? 17.939 3.585 -31.733 1.00 90.12 792 ILE A C 1
ATOM 6493 O O . ILE A 1 792 ? 18.334 2.425 -31.857 1.00 90.12 792 ILE A O 1
ATOM 6497 N N . ALA A 1 793 ? 16.733 3.985 -32.142 1.00 90.19 793 ALA A N 1
ATOM 6498 C CA . ALA A 1 793 ? 15.742 3.115 -32.763 1.00 90.19 793 ALA A CA 1
ATOM 6499 C C . ALA A 1 793 ? 16.258 2.542 -34.090 1.00 90.19 793 ALA A C 1
ATOM 6501 O O . ALA A 1 793 ? 16.184 1.330 -34.317 1.00 90.19 793 ALA A O 1
ATOM 6502 N N . SER A 1 794 ? 16.880 3.382 -34.926 1.00 89.12 794 SER A N 1
ATOM 6503 C CA . SER A 1 794 ? 17.499 2.950 -36.184 1.00 89.12 794 SER A CA 1
ATOM 6504 C C . SER A 1 794 ? 18.593 1.902 -35.953 1.00 89.12 794 SER A C 1
ATOM 6506 O O . SER A 1 794 ? 18.560 0.820 -36.549 1.00 89.12 794 SER A O 1
ATOM 6508 N N . HIS A 1 795 ? 19.524 2.170 -35.029 1.00 89.00 795 HIS A N 1
ATOM 6509 C CA . HIS A 1 795 ? 20.586 1.224 -34.681 1.00 89.00 795 HIS A CA 1
ATOM 6510 C C . HIS A 1 795 ? 20.021 -0.094 -34.127 1.00 89.00 795 HIS A C 1
ATOM 6512 O O . HIS A 1 795 ? 20.421 -1.178 -34.559 1.00 89.00 795 HIS A O 1
ATOM 6518 N N . PHE A 1 796 ? 19.051 -0.021 -33.214 1.00 90.69 796 PHE A N 1
ATOM 6519 C CA . PHE A 1 796 ? 18.397 -1.191 -32.628 1.00 90.69 796 PHE A CA 1
ATOM 6520 C C . PHE A 1 796 ? 17.728 -2.076 -33.688 1.00 90.69 796 PHE A C 1
ATOM 6522 O O . PHE A 1 796 ? 17.918 -3.297 -33.686 1.00 90.69 796 PHE A O 1
ATOM 6529 N N . ARG A 1 797 ? 17.018 -1.471 -34.649 1.00 89.56 797 ARG A N 1
ATOM 6530 C CA . ARG A 1 797 ? 16.386 -2.183 -35.769 1.00 89.56 797 ARG A CA 1
ATOM 6531 C C . ARG A 1 797 ? 17.411 -2.919 -36.628 1.00 89.56 797 ARG A C 1
ATOM 6533 O O . ARG A 1 797 ? 17.186 -4.076 -36.977 1.00 89.56 797 ARG A O 1
ATOM 6540 N N . ILE A 1 798 ? 18.544 -2.286 -36.938 1.00 90.69 798 ILE A N 1
ATOM 6541 C CA . ILE A 1 798 ? 19.624 -2.907 -37.723 1.00 90.69 798 ILE A CA 1
ATOM 6542 C C . ILE A 1 798 ? 20.194 -4.126 -36.987 1.00 90.69 798 ILE A C 1
ATOM 6544 O O . ILE A 1 798 ? 20.354 -5.191 -37.590 1.00 90.69 798 ILE A O 1
ATOM 6548 N N . VAL A 1 799 ? 20.465 -3.999 -35.684 1.00 90.06 799 VAL A N 1
ATOM 6549 C CA . VAL A 1 799 ? 21.012 -5.096 -34.870 1.00 90.06 799 VAL A CA 1
ATOM 6550 C C . VAL A 1 799 ? 20.041 -6.278 -34.805 1.00 90.06 799 VAL A C 1
ATOM 6552 O O . VAL A 1 799 ? 20.453 -7.414 -35.061 1.00 90.06 799 VAL A O 1
ATOM 6555 N N . ARG A 1 800 ? 18.751 -6.035 -34.536 1.00 90.50 800 ARG A N 1
ATOM 6556 C CA . ARG A 1 800 ? 17.742 -7.109 -34.499 1.00 90.50 800 ARG A CA 1
ATOM 6557 C C . ARG A 1 800 ? 17.514 -7.746 -35.862 1.00 90.50 800 ARG A C 1
ATOM 6559 O O . ARG A 1 800 ? 17.477 -8.968 -35.941 1.00 90.50 800 ARG A O 1
ATOM 6566 N N . ALA A 1 801 ? 17.445 -6.961 -36.938 1.00 91.06 801 ALA A N 1
ATOM 6567 C CA . ALA A 1 801 ? 17.286 -7.493 -38.293 1.00 91.06 801 ALA A CA 1
ATOM 6568 C C . ALA A 1 801 ? 18.461 -8.399 -38.696 1.00 91.06 801 ALA A C 1
ATOM 6570 O O . ALA A 1 801 ? 18.257 -9.458 -39.292 1.00 91.06 801 ALA A O 1
ATOM 6571 N N . LYS A 1 802 ? 19.693 -8.029 -38.317 1.00 92.81 802 LYS A N 1
ATOM 6572 C CA . LYS A 1 802 ? 20.877 -8.874 -38.524 1.00 92.81 802 LYS A CA 1
ATOM 6573 C C . LYS A 1 802 ? 20.752 -10.202 -37.773 1.00 92.81 802 LYS A C 1
ATOM 6575 O O . LYS A 1 802 ? 21.032 -11.245 -38.361 1.00 92.81 802 LYS A O 1
ATOM 6580 N N . LYS A 1 803 ? 20.307 -10.173 -36.511 1.00 90.88 803 LYS A N 1
ATOM 6581 C CA . LYS A 1 803 ? 20.093 -11.384 -35.703 1.00 90.88 803 LYS A CA 1
ATOM 6582 C C . LYS A 1 803 ? 18.966 -12.263 -36.234 1.00 90.88 803 LYS A C 1
ATOM 6584 O O . LYS A 1 803 ? 19.170 -13.462 -36.386 1.00 90.88 803 LYS A O 1
ATOM 6589 N N . ALA A 1 804 ? 17.834 -11.680 -36.617 1.00 92.25 804 ALA A N 1
ATOM 6590 C CA . ALA A 1 804 ? 16.738 -12.410 -37.246 1.00 92.25 804 ALA A CA 1
ATOM 6591 C C . ALA A 1 804 ? 17.201 -13.122 -38.529 1.00 92.25 804 ALA A C 1
ATOM 6593 O O . ALA A 1 804 ? 16.977 -14.320 -38.671 1.00 92.25 804 ALA A O 1
ATOM 6594 N N . LYS A 1 805 ? 17.933 -12.432 -39.415 1.00 92.81 805 LYS A N 1
ATOM 6595 C CA . LYS A 1 805 ? 18.470 -13.023 -40.654 1.00 92.81 805 LYS A CA 1
ATOM 6596 C C . LYS A 1 805 ? 19.482 -14.145 -40.391 1.00 92.81 805 LYS A C 1
ATOM 6598 O O . LYS A 1 805 ? 19.519 -15.133 -41.129 1.00 92.81 805 LYS A O 1
ATOM 6603 N N . GLU A 1 806 ? 20.312 -14.000 -39.355 1.00 92.12 806 GLU A N 1
ATOM 6604 C CA . GLU A 1 806 ? 21.248 -15.040 -38.907 1.00 92.12 806 GLU A CA 1
ATOM 6605 C C . GLU A 1 806 ? 20.493 -16.315 -38.491 1.00 92.12 806 GLU A C 1
ATOM 6607 O O . GLU A 1 806 ? 20.830 -17.408 -38.958 1.00 92.12 806 GLU A O 1
ATOM 6612 N N . LEU A 1 807 ? 19.446 -16.163 -37.672 1.00 89.56 807 LEU A N 1
ATOM 6613 C CA . LEU A 1 807 ? 18.600 -17.261 -37.201 1.00 89.56 807 LEU A CA 1
ATOM 6614 C C . LEU A 1 807 ? 17.810 -17.908 -38.342 1.00 89.56 807 LEU A C 1
ATOM 6616 O O . LEU A 1 807 ? 17.842 -19.125 -38.478 1.00 89.56 807 LEU A O 1
ATOM 6620 N N . GLU A 1 808 ? 17.194 -17.128 -39.235 1.00 91.31 808 GLU A N 1
ATOM 6621 C CA . GLU A 1 808 ? 16.509 -17.661 -40.425 1.00 91.31 808 GLU A CA 1
ATOM 6622 C C . GLU A 1 808 ? 17.439 -18.508 -41.287 1.00 91.31 808 GLU A C 1
ATOM 6624 O O . GLU A 1 808 ? 17.091 -19.618 -41.683 1.00 91.31 808 GLU A O 1
ATOM 6629 N N . SER A 1 809 ? 18.645 -18.007 -41.554 1.00 89.88 809 SER A N 1
ATOM 6630 C CA . SER A 1 809 ? 19.635 -18.720 -42.364 1.00 89.88 809 SER A CA 1
ATOM 6631 C C . SER A 1 809 ? 20.105 -20.006 -41.678 1.00 89.88 809 SER A C 1
ATOM 6633 O O . SER A 1 809 ? 20.473 -20.979 -42.340 1.00 89.88 809 SER A O 1
ATOM 6635 N N . ARG A 1 810 ? 20.127 -20.034 -40.341 1.00 86.38 810 ARG A N 1
ATOM 6636 C CA . ARG A 1 810 ? 20.431 -21.234 -39.553 1.00 86.38 810 ARG A CA 1
ATOM 6637 C C . ARG A 1 810 ? 19.274 -22.232 -39.603 1.00 86.38 810 ARG A C 1
ATOM 6639 O O . ARG A 1 810 ? 19.505 -23.389 -39.940 1.00 86.38 810 ARG A O 1
ATOM 6646 N N . TYR A 1 811 ? 18.043 -21.790 -39.379 1.00 87.94 811 TYR A N 1
ATOM 6647 C CA . TYR A 1 811 ? 16.862 -22.656 -39.376 1.00 87.94 811 TYR A CA 1
ATOM 6648 C C . TYR A 1 811 ? 16.527 -23.187 -40.772 1.00 87.94 811 TYR A C 1
ATOM 6650 O O . TYR A 1 811 ? 16.177 -24.352 -40.914 1.00 87.94 811 TYR A O 1
ATOM 6658 N N . GLN A 1 812 ? 16.754 -22.411 -41.833 1.00 86.56 812 GLN A N 1
ATOM 6659 C CA . GLN A 1 812 ? 16.663 -22.911 -43.209 1.00 86.56 812 GLN A CA 1
ATOM 6660 C C . GLN A 1 812 ? 17.685 -24.016 -43.504 1.00 86.56 812 GLN A C 1
ATOM 6662 O O . GLN A 1 812 ? 17.378 -24.935 -44.261 1.00 86.56 812 GLN A O 1
ATOM 6667 N N . ARG A 1 813 ? 18.892 -23.959 -42.920 1.00 85.69 813 ARG A N 1
ATOM 6668 C CA . ARG A 1 813 ? 19.874 -25.051 -43.039 1.00 85.69 813 ARG A CA 1
ATOM 6669 C C . ARG A 1 813 ? 19.397 -26.312 -42.320 1.00 85.69 813 ARG A C 1
ATOM 6671 O O . ARG A 1 813 ? 19.508 -27.379 -42.911 1.00 85.69 813 ARG A O 1
ATOM 6678 N N . LEU A 1 814 ? 18.804 -26.176 -41.131 1.00 82.94 814 LEU A N 1
ATOM 6679 C CA . LEU A 1 814 ? 18.194 -27.298 -40.401 1.00 82.94 814 LEU A CA 1
ATOM 6680 C C . LEU A 1 814 ? 17.049 -27.945 -41.197 1.00 82.94 814 LEU A C 1
ATOM 6682 O O . LEU A 1 814 ? 17.006 -29.165 -41.346 1.00 82.94 814 LEU A O 1
ATOM 6686 N N . ILE A 1 815 ? 16.179 -27.129 -41.801 1.00 86.00 815 ILE A N 1
ATOM 6687 C CA . ILE A 1 815 ? 15.079 -27.613 -42.649 1.00 86.00 815 ILE A CA 1
ATOM 6688 C C . ILE A 1 815 ? 15.623 -28.367 -43.868 1.00 86.00 815 ILE A C 1
ATOM 6690 O O . ILE A 1 815 ? 15.117 -29.435 -44.208 1.00 86.00 815 ILE A O 1
ATOM 6694 N N . LYS A 1 816 ? 16.681 -27.851 -44.511 1.00 85.56 816 LYS A N 1
ATOM 6695 C CA . LYS A 1 816 ? 17.342 -28.525 -45.643 1.00 85.56 816 LYS A CA 1
ATOM 6696 C C . LYS A 1 816 ? 17.991 -29.855 -45.251 1.00 85.56 816 LYS A C 1
ATOM 6698 O O . LYS A 1 816 ? 18.045 -30.746 -46.090 1.00 85.56 816 LYS A O 1
ATOM 6703 N N . SER A 1 817 ? 18.447 -30.008 -44.007 1.00 80.94 817 SER A N 1
ATOM 6704 C CA . SER A 1 817 ? 18.923 -31.287 -43.464 1.00 80.94 817 SER A CA 1
ATOM 6705 C C . SER A 1 817 ? 17.798 -32.199 -42.949 1.00 80.94 817 SER A C 1
ATOM 6707 O O . SER A 1 817 ? 18.087 -33.220 -42.337 1.00 80.94 817 SER A O 1
ATOM 6709 N N . GLY A 1 818 ? 16.525 -31.854 -43.183 1.00 78.38 818 GLY A N 1
ATOM 6710 C CA . GLY A 1 818 ? 15.364 -32.663 -42.796 1.00 78.38 818 GLY A CA 1
ATOM 6711 C C . GLY A 1 818 ? 14.874 -32.457 -41.358 1.00 78.38 818 GLY A C 1
ATOM 6712 O O . GLY A 1 818 ? 13.953 -33.151 -40.932 1.00 78.38 818 GLY A O 1
ATOM 6713 N N . ILE A 1 819 ? 15.438 -31.499 -40.615 1.00 82.31 819 ILE A N 1
ATOM 6714 C CA . ILE A 1 819 ? 15.091 -31.211 -39.217 1.00 82.31 819 ILE A CA 1
ATOM 6715 C C . ILE A 1 819 ? 14.115 -30.030 -39.177 1.00 82.31 819 ILE A C 1
ATOM 6717 O O . ILE A 1 819 ? 14.425 -28.930 -39.637 1.00 82.31 819 ILE A O 1
ATOM 6721 N N . ARG A 1 820 ? 12.918 -30.243 -38.620 1.00 82.38 820 ARG A N 1
ATOM 6722 C CA . ARG A 1 820 ? 11.940 -29.163 -38.407 1.00 82.38 820 ARG A CA 1
ATOM 6723 C C . ARG A 1 820 ? 12.295 -28.372 -37.141 1.00 82.38 820 ARG A C 1
ATOM 6725 O O . ARG A 1 820 ? 12.480 -29.026 -36.114 1.00 82.38 820 ARG A O 1
ATOM 6732 N N . PRO A 1 821 ? 12.358 -27.024 -37.201 1.00 81.19 821 PRO A N 1
ATOM 6733 C CA . PRO A 1 821 ? 12.607 -26.199 -36.026 1.00 81.19 821 PRO A CA 1
ATOM 6734 C C . PRO A 1 821 ? 11.559 -26.415 -34.937 1.00 81.19 821 PRO A C 1
ATOM 6736 O O . PRO A 1 821 ? 10.377 -26.577 -35.246 1.00 81.19 821 PRO A O 1
ATOM 6739 N N . ASP A 1 822 ? 12.016 -26.403 -33.691 1.00 85.12 822 ASP A N 1
ATOM 6740 C CA . ASP A 1 822 ? 11.172 -26.530 -32.504 1.00 85.12 822 ASP A CA 1
ATOM 6741 C C . ASP A 1 822 ? 10.484 -25.205 -32.153 1.00 85.12 822 ASP A C 1
ATOM 6743 O O . ASP A 1 822 ? 10.906 -24.128 -32.596 1.00 85.12 822 ASP A O 1
ATOM 6747 N N . ASP A 1 823 ? 9.428 -25.275 -31.341 1.00 85.81 823 ASP A N 1
ATOM 6748 C CA . ASP A 1 823 ? 8.654 -24.098 -30.938 1.00 85.81 823 ASP A CA 1
ATOM 6749 C C . ASP A 1 823 ? 9.542 -23.063 -30.233 1.00 85.81 823 ASP A C 1
ATOM 6751 O O . ASP A 1 823 ? 9.443 -21.876 -30.538 1.00 85.81 823 ASP A O 1
ATOM 6755 N N . GLU A 1 824 ? 10.509 -23.481 -29.402 1.00 86.12 824 GLU A N 1
ATOM 6756 C CA . GLU A 1 824 ? 11.445 -22.552 -28.751 1.00 86.12 824 GLU A CA 1
ATOM 6757 C C . GLU A 1 824 ? 12.335 -21.794 -29.754 1.00 86.12 824 GLU A C 1
ATOM 6759 O O . GLU A 1 824 ? 12.688 -20.626 -29.549 1.00 86.12 824 GLU A O 1
ATOM 6764 N N . GLN A 1 825 ? 12.697 -22.434 -30.869 1.00 87.81 825 GLN A N 1
ATOM 6765 C CA . GLN A 1 825 ? 13.472 -21.806 -31.942 1.00 87.81 825 GLN A CA 1
ATOM 6766 C C . GLN A 1 825 ? 12.607 -20.808 -32.723 1.00 87.81 825 GLN A C 1
ATOM 6768 O O . GLN A 1 825 ? 13.050 -19.695 -33.027 1.00 87.81 825 GLN A O 1
ATOM 6773 N N . LEU A 1 826 ? 11.353 -21.166 -33.010 1.00 88.38 826 LEU A N 1
ATOM 6774 C CA . LEU A 1 826 ? 10.396 -20.278 -33.671 1.00 88.38 826 LEU A CA 1
ATOM 6775 C C . LEU A 1 826 ? 10.045 -19.068 -32.796 1.00 88.38 826 LEU A C 1
ATOM 6777 O O . LEU A 1 826 ? 10.018 -17.943 -33.301 1.00 88.38 826 LEU A O 1
ATOM 6781 N N . GLU A 1 827 ? 9.857 -19.262 -31.491 1.00 89.31 827 GLU A N 1
ATOM 6782 C CA . GLU A 1 827 ? 9.659 -18.182 -30.520 1.00 89.31 827 GLU A CA 1
ATOM 6783 C C . GLU A 1 827 ? 10.872 -17.255 -30.448 1.00 89.31 827 GLU A C 1
ATOM 6785 O O . GLU A 1 827 ? 10.710 -16.036 -30.431 1.00 89.31 827 GLU A O 1
ATOM 6790 N N . THR A 1 828 ? 12.091 -17.798 -30.503 1.00 90.69 828 THR A N 1
ATOM 6791 C CA . THR A 1 828 ? 13.321 -16.991 -30.551 1.00 90.69 828 THR A CA 1
ATOM 6792 C C . THR A 1 828 ? 13.383 -16.138 -31.821 1.00 90.69 828 THR A C 1
ATOM 6794 O O . THR A 1 828 ? 13.743 -14.958 -31.776 1.00 90.69 828 THR A O 1
ATOM 6797 N N . LEU A 1 829 ? 12.989 -16.695 -32.970 1.00 90.38 829 LEU A N 1
ATOM 6798 C CA . LEU A 1 829 ? 12.905 -15.926 -34.211 1.00 90.38 829 LEU A CA 1
ATOM 6799 C C . LEU A 1 829 ? 11.836 -14.830 -34.125 1.00 90.38 829 LEU A C 1
ATOM 6801 O O . LEU A 1 829 ? 12.086 -13.693 -34.539 1.00 90.38 829 LEU A O 1
ATOM 6805 N N . LYS A 1 830 ? 10.664 -15.163 -33.574 1.00 89.69 830 LYS A N 1
ATOM 6806 C CA . LYS A 1 830 ? 9.562 -14.223 -33.344 1.00 89.69 830 LYS A CA 1
ATOM 6807 C C . LYS A 1 830 ? 9.987 -13.097 -32.412 1.00 89.69 830 LYS A C 1
ATOM 6809 O O . LYS A 1 830 ? 9.709 -11.942 -32.720 1.00 89.69 830 LYS A O 1
ATOM 6814 N N . PHE A 1 831 ? 10.720 -13.415 -31.344 1.00 89.81 831 PHE A N 1
ATOM 6815 C CA . PHE A 1 831 ? 11.293 -12.437 -30.430 1.00 89.81 831 PHE A CA 1
ATOM 6816 C C . PHE A 1 831 ? 12.071 -11.402 -31.226 1.00 89.81 831 PHE A C 1
ATOM 6818 O O . PHE A 1 831 ? 11.686 -10.246 -31.218 1.00 89.81 831 PHE A O 1
ATOM 6825 N N . TYR A 1 832 ? 13.084 -11.784 -32.006 1.00 89.00 832 TYR A N 1
ATOM 6826 C CA . TYR A 1 832 ? 13.893 -10.797 -32.730 1.00 89.00 832 TYR A CA 1
ATOM 6827 C C . TYR A 1 832 ? 13.156 -10.044 -33.848 1.00 89.00 832 TYR A C 1
ATOM 6829 O O . TYR A 1 832 ? 13.530 -8.904 -34.133 1.00 89.00 832 TYR A O 1
ATOM 6837 N N . LYS A 1 833 ? 12.144 -10.651 -34.480 1.00 85.00 833 LYS A N 1
ATOM 6838 C CA . LYS A 1 833 ? 11.403 -10.056 -35.605 1.00 85.00 833 LYS A CA 1
ATOM 6839 C C . LYS A 1 833 ? 10.253 -9.139 -35.200 1.00 85.00 833 LYS A C 1
ATOM 6841 O O . LYS A 1 833 ? 10.069 -8.089 -35.814 1.00 85.00 833 LYS A O 1
ATOM 6846 N N . GLU A 1 834 ? 9.426 -9.590 -34.266 1.00 77.06 834 GLU A N 1
ATOM 6847 C CA . GLU A 1 834 ? 8.090 -9.036 -34.021 1.00 77.06 834 GLU A CA 1
ATOM 6848 C C . GLU A 1 834 ? 7.992 -8.296 -32.691 1.00 77.06 834 GLU A C 1
ATOM 6850 O O . GLU A 1 834 ? 7.244 -7.320 -32.603 1.00 77.06 834 GLU A O 1
ATOM 6855 N N . LEU A 1 835 ? 8.763 -8.734 -31.693 1.00 65.06 835 LEU A N 1
ATOM 6856 C CA . LEU A 1 835 ? 8.824 -8.134 -30.363 1.00 65.06 835 LEU A CA 1
ATOM 6857 C C . LEU A 1 835 ? 10.019 -7.176 -30.280 1.00 65.06 835 LEU A C 1
ATOM 6859 O O . LEU A 1 835 ? 9.816 -6.005 -29.881 1.00 65.06 835 LEU A O 1
#

Secondary structure (DSSP, 8-state):
--------EEEEE-TTS-EEPTTPPP-S-EEEEES-EEEEE-S-S--TT--HHHHHHH-EEEEEE-TTPEETHHHHHHTPSPSSEEEESS-EEEEE----SHHHHHHHHHH-HHHHHHHHHHHHHHHHHHHHHHHHHHHHHHHHHHHHHHHHHHHHHHHHHH--TT-PPPHHHHHHHHHHHHHHHTT----SS--HHHHHS-GGGGTTTSS--S-----------HHHHHHHHHTS-HHHHHHHHHTSHHHHHHHHHHHHHHHHHHHHHHHHHHHHHHHIIIIII--SSS--HHHHHHHHHHHTTT-TTTHHHHHHHHHHHHHHHHHHHHHHHHHH-------HHHHHHHHHTT--S------S-----PPPPP---S--GGGTTHHHHHHHHHT--HHHHHHHHHHHHHHHHHTTS---HHHHHHHHHHHHHHHHHHHHHHHHHHHHTT---HHHHHHHHH----GGGS-HHHHHHHHHHTT-PPP--SS-EEEHHHHHHHHHTTSSPPPP-TTS--HHHHHHHHHHTTSS-STTHHHHHH-HHHHHHHHIIIIIHHHHHHHT--TTT--SS--TTT--S-HHHHB--HHHHHHHHHHHHHH-TTTTEEEEEEEEGGGTEEEEEEEEE-PPEEEEEEEEES--EEEESSSTT-TTS--EEEEEEEESS-HHHHHHHHHHHHHHHHHHHHHGGGTT-TTS--HHHHHHHHHHHTTT-SSS-HHHHHHHHHHHHHTTT-HHHHHHHHHHHHHHTGGGT---S-HHHHHHHHHHSPPPHHHHHHHTTSTTTHHHHHHHHHHHHHHHHHHHHHHHHHHHTTPPPPHHHHHHHHHHHH-

Sequence (835 aa):
MNIVHNEISNFSIKKSEMVFFEGHSIKSLSILNEGQMGVYISPYESFSKVDEKSMLENSYRIFDIGQQSFIGICSMLLGKEYLYTYKSTTGTILSDFGIQNVHQLKSLMDSQEAFRNNVINSVLNIIYLSCKALDDLKHICTKLKILADNFSVYYWWIWEKLNIPHLLPSPFMETSRGYYYELKENGFSLSSEINPDFLEKNILDSIGTISDLDNSTDVFNDNISSIEYYKSISNLQRDISVNFFGSDPKIAFYGCTQASECLVEIIDELKKVIREIHTHLFERLLSETNECILSEYYKLAAQSAGYSNISGEVFRAIRCLVTNIREKLSELERKYDVKPKVDINRFNDIYLSGKSTSKETAAEIKDNRVYIEKSMDTIPEELKGSLKKILAYSGIQEEKANEFMIAISNFRALLEGNIPDSEFKNIRTTVTPLFFEIYKAVFKRFQAENNKSRLLSMFLNFGYMDEKLLTCEQVNSLYALVDKQPYQGRTPVYNMEDWLKKIYSMEKDPSCNEFGFDYLDIFRNLKKQGKIRDEDKHEYLHNIGNRLDFEIDNMFKTNHKLCHGHISSYFPVLNKSMVIRDLPNAIVTPDAVNQCIERILEIDFSAFHRELSYNNPEKGIEKEIVIKAIIPDVILVPIYGSRAMMWQELSGRDRNTPGRFILPIFTNENLYDLMVKLVGDFRWELCRTMMGVYWNDITLKSLTSEYSDYIQFYKKDRSLSETAKIKIKTQIQKNNGKLRDIFTSDYEVWINYESKGIARLNKTVRNIMYHHCPFSKPIRDRLENFPAFVDIASHFRIVRAKKAKELESRYQRLIKSGIRPDDEQLETLKFYKEL

Radius of gyration: 37.49 Å; chains: 1; bounding box: 105×98×91 Å

pLDDT: mean 81.94, std 15.86, range [22.81, 98.25]